Protein AF-A0A161XZ78-F1 (afdb_monomer_lite)

Organism: Colletotrichum incanum (NCBI:txid1573173)

Structure (mmCIF, N/CA/C/O backbone):
data_AF-A0A161XZ78-F1
#
_entry.id   AF-A0A161XZ78-F1
#
loop_
_atom_site.group_PDB
_atom_site.id
_atom_site.type_symbol
_atom_site.label_atom_id
_atom_site.label_alt_id
_atom_site.label_comp_id
_atom_site.label_asym_id
_atom_site.label_entity_id
_atom_site.label_seq_id
_atom_site.pdbx_PDB_ins_code
_atom_site.Cartn_x
_atom_site.Cartn_y
_atom_site.Cartn_z
_atom_site.occupancy
_atom_site.B_iso_or_equiv
_atom_site.auth_seq_id
_atom_site.auth_comp_id
_atom_site.auth_asym_id
_atom_site.auth_atom_id
_atom_site.pdbx_PDB_model_num
ATOM 1 N N . LEU A 1 1 ? -41.894 -15.869 14.620 1.00 33.53 1 LEU A N 1
ATOM 2 C CA . LEU A 1 1 ? -42.184 -14.906 15.706 1.00 33.53 1 LEU A CA 1
ATOM 3 C C . LEU A 1 1 ? -41.456 -13.609 15.387 1.00 33.53 1 LEU A C 1
ATOM 5 O O . LEU A 1 1 ? -40.252 -13.679 15.195 1.00 33.53 1 LEU A O 1
ATOM 9 N N . SER A 1 2 ? -42.214 -12.514 15.239 1.00 25.38 2 SER A N 1
ATOM 10 C CA . SER A 1 2 ? -41.795 -11.093 15.217 1.00 25.38 2 SER A CA 1
ATOM 11 C C . SER A 1 2 ? -40.375 -10.753 14.726 1.00 25.38 2 SER A C 1
ATOM 13 O O . SER A 1 2 ? -39.398 -10.940 15.454 1.00 25.38 2 SER A O 1
ATOM 15 N N . LEU A 1 3 ? -40.278 -10.137 13.542 1.00 32.25 3 LEU A N 1
ATOM 16 C CA . LEU A 1 3 ? -39.071 -9.409 13.140 1.00 32.25 3 LEU A CA 1
ATOM 17 C C . LEU A 1 3 ? -38.820 -8.221 14.080 1.00 32.25 3 LEU A C 1
ATOM 19 O O . LEU A 1 3 ? -39.757 -7.521 14.456 1.00 32.25 3 LEU A O 1
ATOM 23 N N . VAL A 1 4 ? -37.547 -7.935 14.345 1.00 32.53 4 VAL A N 1
ATOM 24 C CA . VAL A 1 4 ? -37.090 -6.556 14.554 1.00 32.53 4 VAL A CA 1
ATOM 25 C C . VAL A 1 4 ? -36.468 -6.135 13.228 1.00 32.53 4 VAL A C 1
ATOM 27 O O . VAL A 1 4 ? -35.450 -6.699 12.827 1.00 32.53 4 VAL A O 1
ATOM 30 N N . MET A 1 5 ? -37.113 -5.208 12.519 1.00 28.75 5 MET A N 1
ATOM 31 C CA . MET A 1 5 ? -36.530 -4.614 11.314 1.00 28.75 5 MET A CA 1
ATOM 32 C C . MET A 1 5 ? -35.297 -3.784 11.708 1.00 28.75 5 MET A C 1
ATOM 34 O O . MET A 1 5 ? -35.367 -3.066 12.709 1.00 28.75 5 MET A O 1
ATOM 38 N N . PRO A 1 6 ? -34.182 -3.839 10.957 1.00 31.23 6 PRO A N 1
ATOM 39 C CA . PRO A 1 6 ? -33.153 -2.811 11.066 1.00 31.23 6 PRO A CA 1
ATOM 40 C C . PRO A 1 6 ? -33.731 -1.464 10.601 1.00 31.23 6 PRO A C 1
ATOM 42 O O . PRO A 1 6 ? -34.560 -1.429 9.691 1.00 31.23 6 PRO A O 1
ATOM 45 N N . SER A 1 7 ? -33.304 -0.362 11.218 1.00 27.47 7 SER A N 1
ATOM 46 C CA . SER A 1 7 ? -33.696 0.987 10.799 1.00 27.47 7 SER A CA 1
ATOM 47 C C . SER A 1 7 ? -33.190 1.275 9.384 1.00 27.47 7 SER A C 1
ATOM 49 O O . SER A 1 7 ? -32.007 1.104 9.086 1.00 27.47 7 SER A O 1
ATOM 51 N N . SER A 1 8 ? -34.099 1.683 8.502 1.00 34.44 8 SER A N 1
ATOM 52 C CA . SER A 1 8 ? -33.808 1.963 7.100 1.00 34.44 8 SER A CA 1
ATOM 53 C C . SER A 1 8 ? -33.351 3.411 6.911 1.00 34.44 8 SER A C 1
ATOM 55 O O . SER A 1 8 ? -34.140 4.255 6.494 1.00 34.44 8 SER A O 1
ATOM 57 N N . ASP A 1 9 ? -32.064 3.674 7.143 1.00 38.53 9 ASP A N 1
ATOM 58 C CA . ASP A 1 9 ? -31.424 4.958 6.788 1.00 38.53 9 ASP A CA 1
ATOM 59 C C . ASP A 1 9 ? -31.179 5.092 5.264 1.00 38.53 9 ASP A C 1
ATOM 61 O O . ASP A 1 9 ? -30.542 6.025 4.784 1.00 38.53 9 ASP A O 1
ATOM 65 N N . THR A 1 10 ? -31.726 4.168 4.469 1.00 45.00 10 THR A N 1
ATOM 66 C CA . THR A 1 10 ? -31.996 4.380 3.048 1.00 45.00 10 THR A CA 1
ATOM 67 C C . THR A 1 10 ? -33.280 5.196 2.907 1.00 45.00 10 THR A C 1
ATOM 69 O O . THR A 1 10 ? -34.374 4.628 2.988 1.00 45.00 10 THR A O 1
ATOM 72 N N . HIS A 1 11 ? -33.170 6.499 2.637 1.00 55.59 11 HIS A N 1
ATOM 73 C CA . HIS A 1 11 ? -34.294 7.245 2.067 1.00 55.59 11 HIS A CA 1
ATOM 74 C C . HIS A 1 11 ? -34.730 6.527 0.776 1.00 55.59 11 HIS A C 1
ATOM 76 O O . HIS A 1 11 ? -33.913 6.403 -0.142 1.00 55.59 11 HIS A O 1
ATOM 82 N N . PRO A 1 12 ? -35.961 5.985 0.689 1.00 66.81 12 PRO A N 1
ATOM 83 C CA . PRO A 1 12 ? -36.395 5.307 -0.521 1.00 66.81 12 PRO A CA 1
ATOM 84 C C . PRO A 1 12 ? -36.489 6.348 -1.635 1.00 66.81 12 PRO A C 1
ATOM 86 O O . PRO A 1 12 ? -37.186 7.351 -1.477 1.00 66.81 12 PRO A O 1
ATOM 89 N N . ARG A 1 13 ? -35.782 6.118 -2.751 1.00 84.44 13 ARG A N 1
ATOM 90 C CA . ARG A 1 13 ? -35.877 6.970 -3.943 1.00 84.44 13 ARG A CA 1
ATOM 91 C C . ARG A 1 13 ? -37.369 7.075 -4.316 1.00 84.44 13 ARG A C 1
ATOM 93 O O . ARG A 1 13 ? -37.981 6.035 -4.566 1.00 84.44 13 ARG A O 1
ATOM 100 N N . PRO A 1 14 ? -37.979 8.274 -4.280 1.00 92.25 14 PRO A N 1
ATOM 101 C CA . PRO A 1 14 ? -39.411 8.415 -4.517 1.00 92.25 14 PRO A CA 1
ATOM 102 C C . PRO A 1 14 ? -39.722 8.132 -5.997 1.00 92.25 14 PRO A C 1
ATOM 104 O O . PRO A 1 14 ? -38.815 8.236 -6.822 1.00 92.25 14 PRO A O 1
ATOM 107 N N . PRO A 1 15 ? -40.958 7.753 -6.370 1.00 92.69 15 PRO A N 1
ATOM 108 C CA . PRO A 1 15 ? -41.281 7.400 -7.755 1.00 92.69 15 PRO A CA 1
ATOM 109 C C . PRO A 1 15 ? -41.055 8.586 -8.699 1.00 92.69 15 PRO A C 1
ATOM 111 O O . PRO A 1 15 ? -41.306 9.729 -8.319 1.00 92.69 15 PRO A O 1
ATOM 114 N N . PHE A 1 16 ? -40.657 8.330 -9.950 1.00 93.00 16 PHE A N 1
ATOM 115 C CA . PHE A 1 16 ? -40.381 9.379 -10.952 1.00 93.00 16 PHE A CA 1
ATOM 116 C C . PHE A 1 16 ? -41.493 10.444 -11.069 1.00 93.00 16 PHE A C 1
ATOM 118 O O . PHE A 1 16 ? -41.228 11.615 -11.329 1.00 93.00 16 PHE A O 1
ATOM 125 N N . SER A 1 17 ? -42.752 10.053 -10.846 1.00 90.38 17 SER A N 1
ATOM 126 C CA . SER A 1 17 ? -43.924 10.936 -10.882 1.00 90.38 17 SER A CA 1
ATOM 127 C C . SER A 1 17 ? -44.011 11.971 -9.750 1.00 90.38 17 SER A C 1
ATOM 129 O O . SER A 1 17 ? -44.945 12.767 -9.764 1.00 90.38 17 SER A O 1
ATOM 131 N N . SER A 1 18 ? -43.109 11.956 -8.762 1.00 92.00 18 SER A N 1
ATOM 132 C CA . SER A 1 18 ? -43.048 12.966 -7.692 1.00 92.00 18 SER A CA 1
ATOM 133 C C . SER A 1 18 ? -41.931 13.999 -7.878 1.00 92.00 18 SER A C 1
ATOM 135 O O . SER A 1 18 ? -41.656 14.746 -6.944 1.00 92.00 18 SER A O 1
ATOM 137 N N . LEU A 1 19 ? -41.242 14.003 -9.022 1.00 92.06 19 LEU A N 1
ATOM 138 C CA . LEU A 1 19 ? -40.212 14.993 -9.345 1.00 92.06 19 LEU A CA 1
ATOM 139 C C . LEU A 1 19 ? -40.857 16.203 -10.058 1.00 92.06 19 LEU A C 1
ATOM 141 O O . LEU A 1 19 ? -41.762 15.996 -10.871 1.00 92.06 19 LEU A O 1
ATOM 145 N N . PRO A 1 20 ? -40.396 17.451 -9.839 1.00 93.06 20 PRO A N 1
ATOM 146 C CA . PRO A 1 20 ? -39.244 17.856 -9.026 1.00 93.06 20 PRO A CA 1
ATOM 147 C C . PRO A 1 20 ? -39.466 17.780 -7.504 1.00 93.06 20 PRO A C 1
ATOM 149 O O . PRO A 1 20 ? -40.590 17.934 -7.034 1.00 93.06 20 PRO A O 1
ATOM 152 N N . LEU A 1 21 ? -38.382 17.595 -6.739 1.00 94.25 21 LEU A N 1
ATOM 153 C CA . LEU A 1 21 ? -38.409 17.621 -5.267 1.00 94.25 21 LEU A CA 1
ATOM 154 C C . LEU A 1 21 ? -38.242 19.032 -4.684 1.00 94.25 21 LEU A C 1
ATOM 156 O O . LEU A 1 21 ? -38.955 19.373 -3.742 1.00 94.25 21 LEU A O 1
ATOM 160 N N . ASP A 1 22 ? -37.359 19.865 -5.247 1.00 92.56 22 ASP A N 1
ATOM 161 C CA . ASP A 1 22 ? -37.374 21.309 -4.985 1.00 92.56 22 ASP A CA 1
ATOM 162 C C . ASP A 1 22 ? -38.334 21.990 -5.979 1.00 92.56 22 ASP A C 1
ATOM 164 O O . ASP A 1 22 ? -38.017 22.035 -7.174 1.00 92.56 22 ASP A O 1
ATOM 168 N N . PRO A 1 23 ? -39.483 22.540 -5.534 1.00 89.50 23 PRO A N 1
ATOM 169 C CA . PRO A 1 23 ? -40.441 23.218 -6.410 1.00 89.50 23 PRO A CA 1
ATOM 170 C C . PRO A 1 23 ? -39.941 24.573 -6.940 1.00 89.50 23 PRO A C 1
ATOM 172 O O . PRO A 1 23 ? -40.598 25.162 -7.794 1.00 89.50 23 PRO A O 1
ATOM 175 N N . ASN A 1 24 ? -38.807 25.077 -6.441 1.00 87.94 24 ASN A N 1
ATOM 176 C CA . ASN A 1 24 ? -38.128 26.273 -6.951 1.00 87.94 24 ASN A CA 1
ATOM 177 C C . ASN A 1 24 ? -37.020 25.921 -7.963 1.00 87.94 24 ASN A C 1
ATOM 179 O O . ASN A 1 24 ? -36.472 26.810 -8.616 1.00 87.94 24 ASN A O 1
ATOM 183 N N . GLY A 1 25 ? -36.661 24.637 -8.060 1.00 87.50 25 GLY A N 1
ATOM 184 C CA . GLY A 1 25 ? -35.679 24.125 -9.006 1.00 87.50 25 GLY A CA 1
ATOM 185 C C . GLY A 1 25 ? -36.284 23.810 -10.382 1.00 87.50 25 GLY A C 1
ATOM 186 O O . GLY A 1 25 ? -37.502 23.838 -10.564 1.00 87.50 25 GLY A O 1
ATOM 187 N N . PRO A 1 26 ? -35.441 23.475 -11.373 1.00 89.25 26 PRO A N 1
ATOM 188 C CA . PRO A 1 26 ? -35.880 23.114 -12.712 1.00 89.25 26 PRO A CA 1
ATOM 189 C C . PRO A 1 26 ? -36.645 21.777 -12.712 1.00 89.25 26 PRO A C 1
ATOM 191 O O . PRO A 1 26 ? -36.481 20.962 -11.792 1.00 89.25 26 PRO A O 1
ATOM 194 N N . PRO A 1 27 ? -37.456 21.509 -13.749 1.00 86.19 27 PRO A N 1
ATOM 195 C CA . PRO A 1 27 ? -38.298 20.321 -13.813 1.00 86.19 27 PRO A CA 1
ATOM 196 C C . PRO A 1 27 ? -37.501 19.021 -13.681 1.00 86.19 27 PRO A C 1
ATOM 198 O O . PRO A 1 27 ? -36.423 18.860 -14.259 1.00 86.19 27 PRO A O 1
ATOM 201 N N . GLY A 1 28 ? -38.050 18.082 -12.908 1.00 88.44 28 GLY A N 1
ATOM 202 C CA . GLY A 1 28 ? -37.459 16.759 -12.732 1.00 88.44 28 GLY A CA 1
ATOM 203 C C . GLY A 1 28 ? -36.301 16.656 -11.739 1.00 88.44 28 GLY A C 1
ATOM 204 O O . GLY A 1 28 ? -35.781 15.554 -11.563 1.00 88.44 28 GLY A O 1
ATOM 205 N N . ASN A 1 29 ? -35.890 17.752 -11.089 1.00 93.38 29 ASN A N 1
ATOM 206 C CA . ASN A 1 29 ? -34.795 17.711 -10.120 1.00 93.38 29 ASN A CA 1
ATOM 207 C C . ASN A 1 29 ? -35.097 16.782 -8.926 1.00 93.38 29 ASN A C 1
ATOM 209 O O . ASN A 1 29 ? -36.239 16.663 -8.480 1.00 93.38 29 ASN A O 1
ATOM 213 N N . ALA A 1 30 ? -34.054 16.165 -8.376 1.00 95.62 30 ALA A N 1
ATOM 214 C CA . ALA A 1 30 ? -34.105 15.399 -7.131 1.00 95.62 30 ALA A CA 1
ATOM 215 C C . ALA A 1 30 ? -33.316 16.094 -6.006 1.00 95.62 30 ALA A C 1
ATOM 217 O O . ALA A 1 30 ? -32.724 15.438 -5.146 1.00 95.62 30 ALA A O 1
ATOM 218 N N . TRP A 1 31 ? -33.252 17.425 -6.042 1.00 95.25 31 TRP A N 1
ATOM 219 C CA . TRP A 1 31 ? -32.426 18.207 -5.127 1.00 95.25 31 TRP A CA 1
ATOM 220 C C . TRP A 1 31 ? -32.921 18.076 -3.683 1.00 95.25 31 TRP A C 1
ATOM 222 O O . TRP A 1 31 ? -34.106 17.876 -3.419 1.00 95.25 31 TRP A O 1
ATOM 232 N N . GLY A 1 32 ? -31.984 18.102 -2.736 1.00 91.44 32 GLY A N 1
ATOM 233 C CA . GLY A 1 32 ? -32.252 17.842 -1.323 1.00 91.44 32 GLY A CA 1
ATOM 234 C C . GLY A 1 32 ? -32.556 16.382 -0.938 1.00 91.44 32 GLY A C 1
ATOM 235 O O . GLY A 1 32 ? -32.594 16.111 0.261 1.00 91.44 32 GLY A O 1
ATOM 236 N N . LEU A 1 33 ? -32.708 15.429 -1.877 1.00 93.56 33 LEU A N 1
ATOM 237 C CA . LEU A 1 33 ? -33.055 14.019 -1.576 1.00 93.56 33 LEU A CA 1
ATOM 238 C C . LEU A 1 33 ? -32.094 13.344 -0.582 1.00 93.56 33 LEU A C 1
ATOM 240 O O . LEU A 1 33 ? -32.526 12.567 0.266 1.00 93.56 33 LEU A O 1
ATOM 244 N N . TYR A 1 34 ? -30.801 13.659 -0.681 1.00 92.38 34 TYR A N 1
ATOM 245 C CA . TYR A 1 34 ? -29.747 13.172 0.218 1.00 92.38 34 TYR A CA 1
ATOM 246 C C . TYR A 1 34 ? -29.210 14.280 1.147 1.00 92.38 34 TYR A C 1
ATOM 248 O O . TYR A 1 34 ? -28.151 14.138 1.752 1.00 92.38 34 TYR A O 1
ATOM 256 N N . GLY A 1 35 ? -29.947 15.390 1.267 1.00 90.44 35 GLY A N 1
ATOM 257 C CA . GLY A 1 35 ? -29.559 16.595 1.998 1.00 90.44 35 GLY A CA 1
ATOM 258 C C . GLY A 1 35 ? -29.119 17.757 1.097 1.00 90.44 35 GLY A C 1
ATOM 259 O O . GLY A 1 35 ? -28.712 17.584 -0.052 1.00 90.44 35 GLY A O 1
ATOM 260 N N . LYS A 1 36 ? -29.198 18.976 1.645 1.00 87.00 36 LYS A N 1
ATOM 261 C CA . LYS A 1 36 ? -28.842 20.232 0.953 1.00 87.00 36 LYS A CA 1
ATOM 262 C C . LYS A 1 36 ? -27.342 20.388 0.651 1.00 87.00 36 LYS A C 1
ATOM 264 O O . LYS A 1 36 ? -26.984 21.149 -0.234 1.00 87.00 36 LYS A O 1
ATOM 269 N N . ASP A 1 37 ? -26.488 19.669 1.381 1.00 88.19 37 ASP A N 1
ATOM 270 C CA . ASP A 1 37 ? -25.020 19.737 1.278 1.00 88.19 37 ASP A CA 1
ATOM 271 C C . ASP A 1 37 ? -24.430 18.490 0.579 1.00 88.19 37 ASP A C 1
ATOM 273 O O . ASP A 1 37 ? -23.232 18.217 0.667 1.00 88.19 37 ASP A O 1
ATOM 277 N N . ASP A 1 38 ? -25.276 17.683 -0.075 1.00 93.50 38 ASP A N 1
ATOM 278 C CA . ASP A 1 38 ? -24.856 16.459 -0.762 1.00 93.50 38 ASP A CA 1
ATOM 279 C C . ASP A 1 38 ? -23.965 16.750 -1.984 1.00 93.50 38 ASP A C 1
ATOM 281 O O . ASP A 1 38 ? -24.268 17.609 -2.814 1.00 93.50 38 ASP A O 1
ATOM 285 N N . ARG A 1 39 ? -22.881 15.972 -2.107 1.00 92.88 39 ARG A N 1
ATOM 286 C CA . ARG A 1 39 ? -21.913 16.007 -3.218 1.00 92.88 39 ARG A CA 1
ATOM 287 C C . ARG A 1 39 ? -21.844 14.680 -4.000 1.00 92.88 39 ARG A C 1
ATOM 289 O O . ARG A 1 39 ? -20.996 14.547 -4.878 1.00 92.88 39 ARG A O 1
ATOM 296 N N . LEU A 1 40 ? -22.691 13.692 -3.680 1.00 94.31 40 LEU A N 1
ATOM 297 C CA . LEU A 1 40 ? -22.602 12.310 -4.185 1.00 94.31 40 LEU A CA 1
ATOM 298 C C . LEU A 1 40 ? -23.801 11.880 -5.047 1.00 94.31 40 LEU A C 1
ATOM 300 O O . LEU A 1 40 ? -23.656 10.984 -5.878 1.00 94.31 40 LEU A O 1
ATOM 304 N N . GLY A 1 41 ? -24.978 12.483 -4.862 1.00 95.25 41 GLY A N 1
ATOM 305 C CA . GLY A 1 41 ? -26.174 12.185 -5.647 1.00 95.25 41 GLY A CA 1
ATOM 306 C C . GLY A 1 41 ? -26.575 10.712 -5.593 1.00 95.25 41 GLY A C 1
ATOM 307 O O . GLY A 1 41 ? -26.647 10.104 -4.524 1.00 95.25 41 GLY A O 1
ATOM 308 N N . ALA A 1 42 ? -26.819 10.107 -6.753 1.00 95.88 42 ALA A N 1
ATOM 309 C CA . ALA A 1 42 ? -27.180 8.699 -6.887 1.00 95.88 42 ALA A CA 1
ATOM 310 C C . ALA A 1 42 ? -26.106 7.722 -6.364 1.00 95.88 42 ALA A C 1
ATOM 312 O O . ALA A 1 42 ? -26.449 6.583 -6.038 1.00 95.88 42 ALA A O 1
ATOM 313 N N . LEU A 1 43 ? -24.847 8.151 -6.189 1.00 96.00 43 LEU A N 1
ATOM 314 C CA . LEU A 1 43 ? -23.810 7.329 -5.552 1.00 96.00 43 LEU A CA 1
ATOM 315 C C . LEU A 1 43 ? -24.099 7.052 -4.065 1.00 96.00 43 LEU A C 1
ATOM 317 O O . LEU A 1 43 ? -23.587 6.070 -3.534 1.00 96.00 43 LEU A O 1
ATOM 321 N N . ASN A 1 44 ? -24.990 7.812 -3.410 1.00 95.56 44 ASN A N 1
ATOM 322 C CA . ASN A 1 44 ? -25.494 7.483 -2.067 1.00 95.56 44 ASN A CA 1
ATOM 323 C C . ASN A 1 44 ? -26.193 6.103 -2.000 1.00 95.56 44 ASN A C 1
ATOM 325 O O . ASN A 1 44 ? -26.319 5.528 -0.919 1.00 95.56 44 ASN A O 1
ATOM 329 N N . LEU A 1 45 ? -26.605 5.524 -3.139 1.00 94.50 45 LEU A N 1
ATOM 330 C CA . LEU A 1 45 ? -27.122 4.150 -3.207 1.00 94.50 45 LEU A CA 1
ATOM 331 C C . LEU A 1 45 ? -26.032 3.079 -3.009 1.00 94.50 45 LEU A C 1
ATOM 333 O O . LEU A 1 45 ? -26.344 1.964 -2.586 1.00 94.50 45 LEU A O 1
ATOM 337 N N . LEU A 1 46 ? -24.755 3.404 -3.248 1.00 95.38 46 LEU A N 1
ATOM 338 C CA . LEU A 1 46 ? -23.600 2.510 -3.072 1.00 95.38 46 LEU A CA 1
ATOM 339 C C . LEU A 1 46 ? -23.181 2.408 -1.593 1.00 95.38 46 LEU A C 1
ATOM 341 O O . LEU A 1 46 ? -22.018 2.557 -1.224 1.00 95.38 46 LEU A O 1
ATOM 345 N N . THR A 1 47 ? -24.152 2.145 -0.716 1.00 94.25 47 THR A N 1
ATOM 346 C CA . THR A 1 47 ? -23.905 1.962 0.720 1.00 94.25 47 THR A CA 1
ATOM 347 C C . THR A 1 47 ? -22.941 0.790 0.972 1.00 94.25 47 THR A C 1
ATOM 349 O O . THR A 1 47 ? -22.949 -0.182 0.208 1.00 94.25 47 THR A O 1
ATOM 352 N N . PRO A 1 48 ? -22.173 0.774 2.081 1.00 94.25 48 PRO A N 1
ATOM 353 C CA . PRO A 1 48 ? -21.256 -0.329 2.387 1.00 94.25 48 PRO A CA 1
ATOM 354 C C . PRO A 1 48 ? -21.910 -1.722 2.385 1.00 94.25 48 PRO A C 1
ATOM 356 O O . PRO A 1 48 ? -21.249 -2.711 2.072 1.00 94.25 48 PRO A O 1
ATOM 359 N N . ALA A 1 49 ? -23.211 -1.812 2.686 1.00 94.00 49 ALA A N 1
ATOM 360 C CA . ALA A 1 49 ? -23.979 -3.053 2.597 1.00 94.00 49 ALA A CA 1
ATOM 361 C C . ALA A 1 49 ? -24.236 -3.493 1.141 1.00 94.00 49 ALA A C 1
ATOM 363 O O . ALA A 1 49 ? -24.087 -4.675 0.832 1.00 94.00 49 ALA A O 1
ATOM 364 N N . VAL A 1 50 ? -24.571 -2.556 0.245 1.00 94.88 50 VAL A N 1
ATOM 365 C CA . VAL A 1 50 ? -24.751 -2.808 -1.197 1.00 94.88 50 VAL A CA 1
ATOM 366 C C . VAL A 1 50 ? -23.422 -3.201 -1.845 1.00 94.88 50 VAL A C 1
ATOM 368 O O . VAL A 1 50 ? -23.361 -4.212 -2.546 1.00 94.88 50 VAL A O 1
ATOM 371 N N . VAL A 1 51 ? -22.334 -2.484 -1.544 1.00 96.31 51 VAL A N 1
ATOM 372 C CA . VAL A 1 51 ? -20.994 -2.791 -2.076 1.00 96.31 51 VAL A CA 1
ATOM 373 C C . VAL A 1 51 ? -20.495 -4.154 -1.585 1.00 96.31 51 VAL A C 1
ATOM 375 O O . VAL A 1 51 ? -20.013 -4.961 -2.383 1.00 96.31 51 VAL A O 1
ATOM 378 N N . ALA A 1 52 ? -20.670 -4.469 -0.296 1.00 93.94 52 ALA A N 1
ATOM 379 C CA . ALA A 1 52 ? -20.326 -5.784 0.246 1.00 93.94 52 ALA A CA 1
ATOM 380 C C . ALA A 1 52 ? -21.180 -6.912 -0.361 1.00 93.94 52 ALA A C 1
ATOM 382 O O . ALA A 1 52 ? -20.658 -7.998 -0.624 1.00 93.94 52 ALA A O 1
ATOM 383 N N . ALA A 1 53 ? -22.470 -6.665 -0.621 1.00 93.62 53 ALA A N 1
ATOM 384 C CA . ALA A 1 53 ? -23.340 -7.621 -1.297 1.00 93.62 53 ALA A CA 1
ATOM 385 C C . ALA A 1 53 ? -22.884 -7.877 -2.743 1.00 93.62 53 ALA A C 1
ATOM 387 O O . ALA A 1 53 ? -22.759 -9.039 -3.121 1.00 93.62 53 ALA A O 1
ATOM 388 N N . ALA A 1 54 ? -22.560 -6.828 -3.510 1.00 96.56 54 ALA A N 1
ATOM 389 C CA . ALA A 1 54 ? -22.031 -6.938 -4.871 1.00 96.56 54 ALA A CA 1
ATOM 390 C C . ALA A 1 54 ? -20.695 -7.702 -4.917 1.00 96.56 54 ALA A C 1
ATOM 392 O O . ALA A 1 54 ? -20.535 -8.638 -5.702 1.00 96.56 54 ALA A O 1
ATOM 393 N N . ALA A 1 55 ? -19.753 -7.375 -4.026 1.00 96.06 55 ALA A N 1
ATOM 394 C CA . ALA A 1 55 ? -18.486 -8.098 -3.915 1.00 96.06 55 ALA A CA 1
ATOM 395 C C . ALA A 1 55 ? -18.712 -9.590 -3.598 1.00 96.06 55 ALA A C 1
ATOM 397 O O . ALA A 1 55 ? -18.119 -10.467 -4.227 1.00 96.06 55 ALA A O 1
ATOM 398 N N . ALA A 1 56 ? -19.619 -9.898 -2.664 1.00 95.00 56 ALA A N 1
ATOM 399 C CA . ALA A 1 56 ? -19.947 -11.267 -2.278 1.00 95.00 56 ALA A CA 1
ATOM 400 C C . ALA A 1 56 ? -20.803 -12.031 -3.311 1.00 95.00 56 ALA A C 1
ATOM 402 O O . ALA A 1 56 ? -20.803 -13.270 -3.289 1.00 95.00 56 ALA A O 1
ATOM 403 N N . SER A 1 57 ? -21.535 -11.345 -4.200 1.00 94.06 57 SER A N 1
ATOM 404 C CA . SER A 1 57 ? -22.391 -11.965 -5.221 1.00 94.06 57 SER A CA 1
ATOM 405 C C . SER A 1 57 ? -21.692 -12.167 -6.568 1.00 94.06 57 SER A C 1
ATOM 407 O O . SER A 1 57 ? -21.896 -13.216 -7.182 1.00 94.06 57 SER A O 1
ATOM 409 N N . GLU A 1 58 ? -20.838 -11.232 -6.993 1.00 96.94 58 GLU A N 1
ATOM 410 C CA . GLU A 1 58 ? -20.296 -11.196 -8.360 1.00 96.94 58 GLU A CA 1
ATOM 411 C C . GLU A 1 58 ? -18.810 -11.597 -8.478 1.00 96.94 58 GLU A C 1
ATOM 413 O O . GLU A 1 58 ? -18.397 -12.088 -9.533 1.00 96.94 58 GLU A O 1
ATOM 418 N N . ILE A 1 59 ? -17.993 -11.468 -7.419 1.00 96.44 59 ILE A N 1
ATOM 419 C CA . ILE A 1 59 ? -16.593 -11.937 -7.447 1.00 96.44 59 ILE A CA 1
ATOM 420 C C . ILE A 1 59 ? -16.588 -13.473 -7.359 1.00 96.44 59 ILE A C 1
ATOM 422 O O . ILE A 1 59 ? -16.841 -14.062 -6.301 1.00 96.44 59 ILE A O 1
ATOM 426 N N . ARG A 1 60 ? -16.353 -14.134 -8.503 1.00 92.69 60 ARG A N 1
ATOM 427 C CA . ARG A 1 60 ? -16.499 -15.597 -8.652 1.00 92.69 60 ARG A CA 1
ATOM 428 C C . ARG A 1 60 ? -15.294 -16.328 -9.235 1.00 92.69 60 ARG A C 1
ATOM 430 O O . ARG A 1 60 ? -14.946 -17.381 -8.713 1.00 92.69 60 ARG A O 1
ATOM 437 N N . THR A 1 61 ? -14.686 -15.811 -10.299 1.00 90.88 61 THR A N 1
ATOM 438 C CA . THR A 1 61 ? -13.638 -16.525 -11.056 1.00 90.88 61 THR A CA 1
ATOM 439 C C . THR A 1 61 ? -12.225 -16.011 -10.782 1.00 90.88 61 THR A C 1
ATOM 441 O O . THR A 1 61 ? -11.273 -16.778 -10.875 1.00 90.88 61 THR A O 1
ATOM 444 N N . GLY A 1 62 ? -12.081 -14.735 -10.409 1.00 90.12 62 GLY A N 1
ATOM 445 C CA . GLY A 1 62 ? -10.780 -14.066 -10.281 1.00 90.12 62 GLY A CA 1
ATOM 446 C C . GLY A 1 62 ? -10.245 -13.481 -11.594 1.00 90.12 62 GLY A C 1
ATOM 447 O O . GLY A 1 62 ? -9.166 -12.887 -11.587 1.00 90.12 62 GLY A O 1
ATOM 448 N N . ASP A 1 63 ? -10.999 -13.608 -12.694 1.00 92.50 63 ASP A N 1
ATOM 449 C CA . ASP A 1 63 ? -10.738 -12.881 -13.939 1.00 92.50 63 ASP A CA 1
ATOM 450 C C . ASP A 1 63 ? -10.775 -11.364 -13.705 1.00 92.50 63 ASP A C 1
ATOM 452 O O . ASP A 1 63 ? -11.477 -10.866 -12.821 1.00 92.50 63 ASP A O 1
ATOM 456 N N . ARG A 1 64 ? -10.035 -10.624 -14.532 1.00 95.25 64 ARG A N 1
ATOM 457 C CA . ARG A 1 64 ? -10.014 -9.158 -14.546 1.00 95.25 64 ARG A CA 1
ATOM 458 C C . ARG A 1 64 ? -10.052 -8.683 -15.990 1.00 95.25 64 ARG A C 1
ATOM 460 O O . ARG A 1 64 ? -9.338 -9.230 -16.826 1.00 95.25 64 ARG A O 1
ATOM 467 N N . VAL A 1 65 ? -10.851 -7.658 -16.247 1.00 95.12 65 VAL A N 1
ATOM 468 C CA . VAL A 1 65 ? -10.976 -6.986 -17.542 1.00 95.12 65 VAL A CA 1
ATOM 469 C C . VAL A 1 65 ? -10.792 -5.493 -17.282 1.00 95.12 65 VAL A C 1
ATOM 471 O O . VAL A 1 65 ? -11.379 -4.976 -16.333 1.00 95.12 65 VAL A O 1
ATOM 474 N N . SER A 1 66 ? -9.953 -4.826 -18.076 1.00 95.12 66 SER A N 1
ATOM 475 C CA . SER A 1 66 ? -9.904 -3.360 -18.096 1.00 95.12 66 SER A CA 1
ATOM 476 C C . SER A 1 66 ? -11.042 -2.850 -18.967 1.00 95.12 66 SER A C 1
ATOM 478 O O . SER A 1 66 ? -11.251 -3.416 -20.038 1.00 95.12 66 SER A O 1
ATOM 480 N N . LEU A 1 67 ? -11.741 -1.806 -18.522 1.00 96.12 67 LEU A N 1
ATOM 481 C CA . LEU A 1 67 ? -12.686 -1.059 -19.362 1.00 96.12 67 LEU A CA 1
ATOM 482 C C . LEU A 1 67 ? -12.099 0.289 -19.813 1.00 96.12 67 LEU A C 1
ATOM 484 O O . LEU A 1 67 ? -12.762 1.037 -20.525 1.00 96.12 67 LEU A O 1
ATOM 488 N N . ASP A 1 68 ? -10.862 0.596 -19.417 1.00 94.38 68 ASP A N 1
ATOM 489 C CA . ASP A 1 68 ? -10.139 1.775 -19.885 1.00 94.38 68 ASP A CA 1
ATOM 490 C C . ASP A 1 68 ? -9.750 1.557 -21.356 1.00 94.38 68 ASP A C 1
ATOM 492 O O . ASP A 1 68 ? -8.927 0.686 -21.668 1.00 94.38 68 ASP A O 1
ATOM 496 N N . TRP A 1 69 ? -10.321 2.351 -22.261 1.00 95.12 69 TRP A N 1
ATOM 497 C CA . TRP A 1 69 ? -9.798 2.508 -23.616 1.00 95.12 69 TRP A CA 1
ATOM 498 C C . TRP A 1 69 ? -8.477 3.292 -23.547 1.00 95.12 69 TRP A C 1
ATOM 500 O O . TRP A 1 69 ? -8.155 3.947 -22.552 1.00 95.12 69 TRP A O 1
ATOM 510 N N . SER A 1 70 ? -7.641 3.183 -24.578 1.00 92.31 70 SER A N 1
ATOM 511 C CA . SER A 1 70 ? -6.310 3.797 -24.519 1.00 92.31 70 SER A CA 1
ATOM 512 C C . SER A 1 70 ? -6.406 5.314 -24.671 1.00 92.31 70 SER A C 1
ATOM 514 O O . SER A 1 70 ? -7.103 5.782 -25.562 1.00 92.31 70 SER A O 1
ATOM 516 N N . LEU A 1 71 ? -5.658 6.081 -23.867 1.00 91.31 71 LEU A N 1
ATOM 517 C CA . LEU A 1 71 ? -5.727 7.553 -23.850 1.00 91.31 71 LEU A CA 1
ATOM 518 C C . LEU A 1 71 ? -5.478 8.215 -25.219 1.00 91.31 71 LEU A C 1
ATOM 520 O O . LEU A 1 71 ? -5.950 9.323 -25.452 1.00 91.31 71 LEU A O 1
ATOM 524 N N . ASN A 1 72 ? -4.775 7.538 -26.135 1.00 89.12 72 ASN A N 1
ATOM 525 C CA . ASN A 1 72 ? -4.572 7.988 -27.515 1.00 89.12 72 ASN A CA 1
ATOM 526 C C . ASN A 1 72 ? -5.748 7.680 -28.468 1.00 89.12 72 ASN A C 1
ATOM 528 O O . ASN A 1 72 ? -5.613 7.902 -29.670 1.00 89.12 72 ASN A O 1
ATOM 532 N N . ASN A 1 73 ? -6.863 7.150 -27.959 1.00 91.06 73 ASN A N 1
ATOM 533 C CA . ASN A 1 73 ? -8.080 6.835 -28.694 1.00 91.06 73 ASN A CA 1
ATOM 534 C C . ASN A 1 73 ? -9.304 7.512 -28.039 1.00 91.06 73 ASN A C 1
ATOM 536 O O . ASN A 1 73 ? -9.508 7.338 -26.836 1.00 91.06 73 ASN A O 1
ATOM 540 N N . PRO A 1 74 ? -10.150 8.216 -28.816 1.00 90.25 74 PRO A N 1
ATOM 541 C CA . PRO A 1 74 ? -10.004 8.511 -30.245 1.00 90.25 74 PRO A CA 1
ATOM 542 C C . PRO A 1 74 ? -8.757 9.353 -30.579 1.00 90.25 74 PRO A C 1
ATOM 544 O O . PRO A 1 74 ? -8.467 10.358 -29.936 1.00 90.25 74 PRO A O 1
ATOM 547 N N . SER A 1 75 ? -8.049 8.971 -31.648 1.00 85.75 75 SER A N 1
ATOM 548 C CA . SER A 1 75 ? -6.801 9.615 -32.101 1.00 85.75 75 SER A CA 1
ATOM 549 C C . SER A 1 75 ? -6.984 11.072 -32.535 1.00 85.75 75 SER A C 1
ATOM 551 O O . SER A 1 75 ? -6.025 11.842 -32.577 1.00 85.75 75 SER A O 1
ATOM 553 N N . GLN A 1 76 ? -8.228 11.463 -32.815 1.00 85.75 76 GLN A N 1
ATOM 554 C CA . GLN A 1 76 ? -8.720 12.836 -32.793 1.00 85.75 76 GLN A CA 1
ATOM 555 C C . GLN A 1 76 ? -10.048 12.844 -32.014 1.00 85.75 76 GLN A C 1
ATOM 557 O O . GLN A 1 76 ? -11.030 12.279 -32.507 1.00 85.75 76 GLN A O 1
ATOM 562 N N . PRO A 1 77 ? -10.103 13.440 -30.812 1.00 85.19 77 PRO A N 1
ATOM 563 C CA . PRO A 1 77 ? -11.342 13.602 -30.063 1.00 85.19 77 PRO A CA 1
ATOM 564 C C . PRO A 1 77 ? -12.395 14.442 -30.794 1.00 85.19 77 PRO A C 1
ATOM 566 O O . PRO A 1 77 ? -12.087 15.325 -31.593 1.00 85.19 77 PRO A O 1
ATOM 569 N N . SER A 1 78 ? -13.664 14.158 -30.502 1.00 80.44 78 SER A N 1
ATOM 570 C CA . SER A 1 78 ? -14.800 14.924 -31.029 1.00 80.44 78 SER A CA 1
ATOM 571 C C . SER A 1 78 ? -14.994 16.247 -30.272 1.00 80.44 78 SER A C 1
ATOM 573 O O . SER A 1 78 ? -14.307 16.529 -29.289 1.00 80.44 78 SER A O 1
ATOM 575 N N . PHE A 1 79 ? -15.942 17.070 -30.731 1.00 79.00 79 PHE A N 1
ATOM 576 C CA . PHE A 1 79 ? -16.327 18.344 -30.096 1.00 79.00 79 PHE A CA 1
ATOM 577 C C . PHE A 1 79 ? -15.193 19.387 -29.984 1.00 79.00 79 PHE A C 1
ATOM 579 O O . PHE A 1 79 ? -15.253 20.281 -29.145 1.00 79.00 79 PHE A O 1
ATOM 586 N N . GLY A 1 80 ? -14.146 19.280 -30.812 1.00 79.25 80 GLY A N 1
ATOM 587 C CA . GLY A 1 80 ? -12.995 20.192 -30.777 1.00 79.25 80 GLY A CA 1
ATOM 588 C C . GLY A 1 80 ? -12.097 20.041 -29.541 1.00 79.25 80 GLY A C 1
ATOM 589 O O . GLY A 1 80 ? -11.258 20.905 -29.293 1.00 79.25 80 GLY A O 1
ATOM 590 N N . ARG A 1 81 ? -12.257 18.962 -28.759 1.00 86.38 81 ARG A N 1
ATOM 591 C CA . ARG A 1 81 ? -11.369 18.636 -27.633 1.00 86.38 81 ARG A CA 1
ATOM 592 C C . ARG A 1 81 ? -9.946 18.378 -28.158 1.00 86.38 81 ARG A C 1
ATOM 594 O O . ARG A 1 81 ? -9.768 17.716 -29.179 1.00 86.38 81 ARG A O 1
ATOM 601 N N . ALA A 1 82 ? -8.931 18.869 -27.446 1.00 87.62 82 ALA A N 1
ATOM 602 C CA . ALA A 1 82 ? -7.533 18.617 -27.800 1.00 87.62 82 ALA A CA 1
ATOM 603 C C . ALA A 1 82 ? -7.205 17.105 -27.755 1.00 87.62 82 ALA A C 1
ATOM 605 O O . ALA A 1 82 ? -7.676 16.420 -26.839 1.00 87.62 82 ALA A O 1
ATOM 606 N N . PRO A 1 83 ? -6.410 16.578 -28.709 1.00 88.75 83 PRO A N 1
ATOM 607 C CA . PRO A 1 83 ? -5.955 15.192 -28.682 1.00 88.75 83 PRO A CA 1
ATOM 608 C C . PRO A 1 83 ? -5.012 14.928 -27.504 1.00 88.75 83 PRO A C 1
ATOM 610 O O . PRO A 1 83 ? -4.432 15.845 -26.926 1.00 88.75 83 PRO A O 1
ATOM 613 N N . PHE A 1 84 ? -4.846 13.652 -27.163 1.00 92.50 84 PHE A N 1
ATOM 614 C CA . PHE A 1 84 ? -3.840 13.212 -26.202 1.00 92.50 84 PHE A CA 1
ATOM 615 C C . PHE A 1 84 ? -2.430 13.371 -26.781 1.00 92.50 84 PHE A C 1
ATOM 617 O O . PHE A 1 84 ? -2.095 12.770 -27.805 1.00 92.50 84 PHE A O 1
ATOM 624 N N . GLU A 1 85 ? -1.587 14.131 -26.089 1.00 91.81 85 GLU A N 1
ATOM 625 C CA . GLU A 1 85 ? -0.164 14.261 -26.380 1.00 91.81 85 GLU A CA 1
ATOM 626 C C . GLU A 1 85 ? 0.653 13.561 -25.288 1.00 91.81 85 GLU A C 1
ATOM 628 O O . GLU A 1 85 ? 0.637 13.962 -24.123 1.00 91.81 85 GLU A O 1
ATOM 633 N N . SER A 1 86 ? 1.415 12.534 -25.675 1.00 91.25 86 SER A N 1
ATOM 634 C CA . SER A 1 86 ? 2.498 11.992 -24.849 1.00 91.25 86 SER A CA 1
ATOM 635 C C . SER A 1 86 ? 3.844 12.435 -25.407 1.00 91.25 86 SER A C 1
ATOM 637 O O . SER A 1 86 ? 4.145 12.235 -26.588 1.00 91.25 86 SER A O 1
ATOM 639 N N . LYS A 1 87 ? 4.668 13.024 -24.542 1.00 91.00 87 LYS A N 1
ATOM 640 C CA . LYS A 1 87 ? 6.016 13.483 -24.851 1.00 91.00 87 LYS A CA 1
ATOM 641 C C . LYS A 1 87 ? 7.014 12.783 -23.937 1.00 91.00 87 LYS A C 1
ATOM 643 O O . LYS A 1 87 ? 7.257 13.223 -22.815 1.00 91.00 87 LYS A O 1
ATOM 648 N N . LEU A 1 88 ? 7.646 11.739 -24.469 1.00 89.19 88 LEU A N 1
ATOM 649 C CA . LEU A 1 88 ? 8.770 11.050 -23.839 1.00 89.19 88 LEU A CA 1
ATOM 650 C C . LEU A 1 88 ? 9.993 11.987 -23.777 1.00 89.19 88 LEU A C 1
ATOM 652 O O . LEU A 1 88 ? 10.751 12.129 -24.742 1.00 89.19 88 LEU A O 1
ATOM 656 N N . VAL A 1 89 ? 10.189 12.655 -22.642 1.00 89.25 89 VAL A N 1
ATOM 657 C CA . VAL A 1 89 ? 11.321 13.549 -22.388 1.00 89.25 89 VAL A CA 1
ATOM 658 C C . VAL A 1 89 ? 12.495 12.740 -21.862 1.00 89.25 89 VAL A C 1
ATOM 660 O O . VAL A 1 89 ? 12.599 12.448 -20.672 1.00 89.25 89 VAL A O 1
ATOM 663 N N . ASN A 1 90 ? 13.434 12.430 -22.754 1.00 87.62 90 ASN A N 1
ATOM 664 C CA . ASN A 1 90 ? 14.761 11.990 -22.346 1.00 87.62 90 ASN A CA 1
ATOM 665 C C . ASN A 1 90 ? 15.452 13.105 -21.535 1.00 87.62 90 ASN A C 1
ATOM 667 O O . ASN A 1 90 ? 15.655 14.210 -22.048 1.00 87.62 90 ASN A O 1
ATOM 671 N N . ARG A 1 91 ? 15.788 12.836 -20.268 1.00 82.81 91 ARG A N 1
ATOM 672 C CA . ARG A 1 91 ? 16.351 13.842 -19.355 1.00 82.81 91 ARG A CA 1
ATOM 673 C C . ARG A 1 91 ? 17.811 14.138 -19.705 1.00 82.81 91 ARG A C 1
ATOM 675 O O . ARG A 1 91 ? 18.662 13.249 -19.717 1.00 82.81 91 ARG A O 1
ATOM 682 N N . ALA A 1 92 ? 18.103 15.410 -19.963 1.00 72.25 92 ALA A N 1
ATOM 683 C CA . ALA A 1 92 ? 19.459 15.898 -20.180 1.00 72.25 92 ALA A CA 1
ATOM 684 C C . ALA A 1 92 ? 20.178 16.210 -18.857 1.00 72.25 92 ALA A C 1
ATOM 686 O O . ALA A 1 92 ? 19.560 16.468 -17.824 1.00 72.25 92 ALA A O 1
ATOM 687 N N . HIS A 1 93 ? 21.504 16.209 -18.903 1.00 73.81 93 HIS A N 1
ATOM 688 C CA . HIS A 1 93 ? 22.382 16.669 -17.841 1.00 73.81 93 HIS A CA 1
ATOM 689 C C . HIS A 1 93 ? 22.370 18.197 -17.769 1.00 73.81 93 HIS A C 1
ATOM 691 O O . HIS A 1 93 ? 22.279 18.846 -18.808 1.00 73.81 93 HIS A O 1
ATOM 697 N N . PRO A 1 94 ? 22.620 18.798 -16.594 1.00 68.75 94 PRO A N 1
ATOM 698 C CA . PRO A 1 94 ? 23.068 20.188 -16.497 1.00 68.75 94 PRO A CA 1
ATOM 699 C C . PRO A 1 94 ? 24.358 20.531 -17.282 1.00 68.75 94 PRO A C 1
ATOM 701 O O . PRO A 1 94 ? 24.756 21.687 -17.289 1.00 68.75 94 PRO A O 1
ATOM 704 N N . SER A 1 95 ? 25.017 19.560 -17.937 1.00 75.56 95 SER A N 1
ATOM 705 C CA . SER A 1 95 ? 26.097 19.773 -18.923 1.00 75.56 95 SER A CA 1
ATOM 706 C C . SER A 1 95 ? 25.616 19.728 -20.384 1.00 75.56 95 SER A C 1
ATOM 708 O O . SER A 1 95 ? 26.402 19.980 -21.290 1.00 75.56 95 SER A O 1
ATOM 710 N N . GLY A 1 96 ? 24.340 19.404 -20.626 1.00 70.19 96 GLY A N 1
ATOM 711 C CA . GLY A 1 96 ? 23.725 19.204 -21.945 1.00 70.19 96 GLY A CA 1
ATOM 712 C C . GLY A 1 96 ? 23.554 17.735 -22.361 1.00 70.19 96 GLY A C 1
ATOM 713 O O . GLY A 1 96 ? 22.706 17.433 -23.200 1.00 70.19 96 GLY A O 1
ATOM 714 N N . ASP A 1 97 ? 24.307 16.806 -21.766 1.00 81.50 97 ASP A N 1
ATOM 715 C CA . ASP A 1 97 ? 24.365 15.404 -22.207 1.00 81.50 97 ASP A CA 1
ATOM 716 C C . ASP A 1 97 ? 23.063 14.629 -21.962 1.00 81.50 97 ASP A C 1
ATOM 718 O O . ASP A 1 97 ? 22.523 14.632 -20.859 1.00 81.50 97 ASP A O 1
ATOM 722 N N . LYS A 1 98 ? 22.563 13.899 -22.961 1.00 71.62 98 LYS A N 1
ATOM 723 C CA . LYS A 1 98 ? 21.374 13.041 -22.811 1.00 71.62 98 LYS A CA 1
ATOM 724 C C . LYS A 1 98 ? 21.674 11.817 -21.939 1.00 71.62 98 LYS A C 1
ATOM 726 O O . LYS A 1 98 ? 22.603 11.064 -22.225 1.00 71.62 98 LYS A O 1
ATOM 731 N N . ARG A 1 99 ? 20.887 11.613 -20.879 1.00 78.00 99 ARG A N 1
ATOM 732 C CA . ARG A 1 99 ? 21.081 10.554 -19.872 1.00 78.00 99 ARG A CA 1
ATOM 733 C C . ARG A 1 99 ? 20.085 9.405 -20.112 1.00 78.00 99 ARG A C 1
ATOM 735 O O . ARG A 1 99 ? 19.069 9.586 -20.778 1.00 78.00 99 ARG A O 1
ATOM 742 N N . THR A 1 100 ? 20.334 8.205 -19.579 1.00 85.81 100 THR A N 1
ATOM 743 C CA . THR A 1 100 ? 19.477 7.011 -19.810 1.00 85.81 100 THR A CA 1
ATOM 744 C C . THR A 1 100 ? 18.230 6.990 -18.911 1.00 85.81 100 THR A C 1
ATOM 746 O O . THR A 1 100 ? 17.961 6.020 -18.204 1.00 85.81 100 THR A O 1
ATOM 749 N N . VAL A 1 101 ? 17.488 8.096 -18.922 1.00 82.62 101 VAL A N 1
ATOM 750 C CA . VAL A 1 101 ? 16.267 8.363 -18.154 1.00 82.62 101 VAL A CA 1
ATOM 751 C C . VAL A 1 101 ? 15.277 9.019 -19.105 1.00 82.62 101 VAL A C 1
ATOM 753 O O . VAL A 1 101 ? 15.658 9.935 -19.835 1.00 82.62 101 VAL A O 1
ATOM 756 N N . ASN A 1 102 ? 14.020 8.583 -19.084 1.00 85.00 102 ASN A N 1
ATOM 757 C CA . ASN A 1 102 ? 12.943 9.254 -19.797 1.00 85.00 102 ASN A CA 1
ATOM 758 C C . ASN A 1 102 ? 11.740 9.411 -18.869 1.00 85.00 102 ASN A C 1
ATOM 760 O O . ASN A 1 102 ? 11.385 8.447 -18.190 1.00 85.00 102 ASN A O 1
ATOM 764 N N . ASP A 1 103 ? 11.107 10.577 -18.919 1.00 88.62 103 ASP A N 1
ATOM 765 C CA . ASP A 1 103 ? 9.838 10.853 -18.252 1.00 88.62 103 ASP A CA 1
ATOM 766 C C . ASP A 1 103 ? 8.761 11.038 -19.327 1.00 88.62 103 ASP A C 1
ATOM 768 O O . ASP A 1 103 ? 8.996 11.742 -20.312 1.00 88.62 103 ASP A O 1
ATOM 772 N N . ASP A 1 104 ? 7.578 10.459 -19.147 1.00 88.44 104 ASP A N 1
ATOM 773 C CA . ASP A 1 104 ? 6.429 10.733 -20.011 1.00 88.44 104 ASP A CA 1
ATOM 774 C C . ASP A 1 104 ? 5.683 11.976 -19.508 1.00 88.44 104 ASP A C 1
ATOM 776 O O . ASP A 1 104 ? 5.020 11.942 -18.471 1.00 88.44 104 ASP A O 1
ATOM 780 N N . ILE A 1 105 ? 5.780 13.087 -20.244 1.00 90.31 105 ILE A N 1
ATOM 781 C CA . ILE A 1 105 ? 4.922 14.255 -20.013 1.00 90.31 105 ILE A CA 1
ATOM 782 C C . ILE A 1 105 ? 3.635 14.052 -20.809 1.00 90.31 105 ILE A C 1
ATOM 784 O O . ILE A 1 105 ? 3.672 13.983 -22.039 1.00 90.31 105 ILE A O 1
ATOM 788 N N . LEU A 1 106 ? 2.507 13.959 -20.104 1.00 90.69 106 LEU A N 1
ATOM 789 C CA . LEU A 1 106 ? 1.185 13.757 -20.693 1.00 90.69 106 LEU A CA 1
ATOM 790 C C . LEU A 1 106 ? 0.385 15.063 -20.653 1.00 90.69 106 LEU A C 1
ATOM 792 O O . LEU A 1 106 ? 0.093 15.578 -19.573 1.00 90.69 106 LEU A O 1
ATOM 796 N N . HIS A 1 107 ? -0.010 15.571 -21.818 1.00 90.19 107 HIS A N 1
ATOM 797 C CA . HIS A 1 107 ? -0.974 16.662 -21.951 1.00 90.19 107 HIS A CA 1
ATOM 798 C C . HIS A 1 107 ? -2.253 16.100 -22.572 1.00 90.19 107 HIS A C 1
ATOM 800 O O . HIS A 1 107 ? -2.229 15.552 -23.672 1.00 90.19 107 HIS A O 1
ATOM 806 N N . PHE A 1 108 ? -3.376 16.191 -21.859 1.00 90.44 108 PHE A N 1
ATOM 807 C CA . PHE A 1 108 ? -4.633 15.603 -22.314 1.00 90.44 108 PHE A CA 1
ATOM 808 C C . PHE A 1 108 ? -5.853 16.347 -21.773 1.00 90.44 108 PHE A C 1
ATOM 810 O O . PHE A 1 108 ? -5.835 16.905 -20.676 1.00 90.44 108 PHE A O 1
ATOM 817 N N . ASN A 1 109 ? -6.931 16.343 -22.555 1.00 89.44 109 ASN A N 1
ATOM 818 C CA . ASN A 1 109 ? -8.252 16.740 -22.086 1.00 89.44 109 ASN A CA 1
ATOM 819 C C . ASN A 1 109 ? -8.873 15.552 -21.327 1.00 89.44 109 ASN A C 1
ATOM 821 O O . ASN A 1 109 ? -8.832 14.431 -21.823 1.00 89.44 109 ASN A O 1
ATOM 825 N N . THR A 1 110 ? -9.481 15.761 -20.157 1.00 88.25 110 THR A N 1
ATOM 826 C CA . THR A 1 110 ? -10.028 14.659 -19.331 1.00 88.25 110 THR A CA 1
ATOM 827 C C . THR A 1 110 ? -11.241 13.940 -19.942 1.00 88.25 110 THR A C 1
ATOM 829 O O . THR A 1 110 ? -11.757 13.014 -19.330 1.00 88.25 110 THR A O 1
ATOM 832 N N . GLN A 1 111 ? -11.688 14.353 -21.131 1.00 88.50 111 GLN A N 1
ATOM 833 C CA . GLN A 1 111 ? -12.745 13.740 -21.942 1.00 88.50 111 GLN A CA 1
ATOM 834 C C . GLN A 1 111 ? -12.210 13.330 -23.341 1.00 88.50 111 GLN A C 1
ATOM 836 O O . GLN A 1 111 ? -12.958 13.319 -24.325 1.00 88.50 111 GLN A O 1
ATOM 841 N N . CYS A 1 112 ? -10.895 13.081 -23.481 1.00 89.75 112 CYS A N 1
ATOM 842 C CA . CYS A 1 112 ? -10.261 12.645 -24.739 1.00 89.75 112 CYS A CA 1
ATOM 843 C C . CYS A 1 112 ? -10.269 11.123 -24.959 1.00 89.75 112 CYS A C 1
ATOM 845 O O . CYS A 1 112 ? -9.931 10.683 -26.051 1.00 89.75 112 CYS A O 1
ATOM 847 N N . SER A 1 113 ? -10.613 10.351 -23.928 1.00 93.56 113 SER A N 1
ATOM 848 C CA . SER A 1 113 ? -10.764 8.890 -23.886 1.00 93.56 113 SER A CA 1
ATOM 849 C C . SER A 1 113 ? -11.649 8.547 -22.672 1.00 93.56 113 SER A C 1
ATOM 851 O O . SER A 1 113 ? -12.196 9.480 -22.085 1.00 93.56 113 SER A O 1
ATOM 853 N N . SER A 1 114 ? -11.800 7.268 -22.297 1.00 94.94 114 SER A N 1
ATOM 854 C CA . SER A 1 114 ? -12.779 6.790 -21.298 1.00 94.94 114 SER A CA 1
ATOM 855 C C . SER A 1 114 ? -12.892 7.687 -20.058 1.00 94.94 114 SER A C 1
ATOM 857 O O . SER A 1 114 ? -11.927 7.822 -19.299 1.00 94.94 114 SER A O 1
ATOM 859 N N . GLN A 1 115 ? -14.066 8.288 -19.840 1.00 93.75 115 GLN A N 1
ATOM 860 C CA . GLN A 1 115 ? -14.261 9.297 -18.796 1.00 93.75 115 GLN A CA 1
ATOM 861 C C . GLN A 1 115 ? -15.500 9.066 -17.925 1.00 93.75 115 GLN A C 1
ATOM 863 O O . GLN A 1 115 ? -16.450 8.396 -18.324 1.00 93.75 115 GLN A O 1
ATOM 868 N N . TRP A 1 116 ? -15.498 9.700 -16.748 1.00 95.00 116 TRP A N 1
ATOM 869 C CA . TRP A 1 116 ? -16.693 9.956 -15.942 1.00 95.00 116 TRP A CA 1
ATOM 870 C C . TRP A 1 116 ? -17.009 11.448 -15.969 1.00 95.00 116 TRP A C 1
ATOM 872 O O . TRP A 1 116 ? -16.176 12.263 -15.563 1.00 95.00 116 TRP A O 1
ATOM 882 N N . ASP A 1 117 ? -18.222 11.802 -16.376 1.00 94.31 117 ASP A N 1
ATOM 883 C CA . ASP A 1 117 ? -18.686 13.180 -16.347 1.00 94.31 117 ASP A CA 1
ATOM 884 C C . ASP A 1 117 ? -19.293 13.528 -14.981 1.00 94.31 117 ASP A C 1
ATOM 886 O O . ASP A 1 117 ? -20.227 12.900 -14.477 1.00 94.31 117 ASP A O 1
ATOM 890 N N . GLY A 1 118 ? -18.677 14.527 -14.342 1.00 89.81 118 GLY A N 1
ATOM 891 C CA . GLY A 1 118 ? -19.035 15.025 -13.015 1.00 89.81 118 GLY A CA 1
ATOM 892 C C . GLY A 1 118 ? -20.262 15.932 -13.025 1.00 89.81 118 GLY A C 1
ATOM 893 O O . GLY A 1 118 ? -20.667 16.445 -14.064 1.00 89.81 118 GLY A O 1
ATOM 894 N N . PHE A 1 119 ? -20.802 16.255 -11.849 1.00 93.94 119 PHE A N 1
ATOM 895 C CA . PHE A 1 119 ? -21.963 17.155 -11.737 1.00 93.94 119 PHE A CA 1
ATOM 896 C C . PHE A 1 119 ? -21.675 18.606 -12.175 1.00 93.94 119 PHE A C 1
ATOM 898 O O . PHE A 1 119 ? -22.602 19.394 -12.331 1.00 93.94 119 PHE A O 1
ATOM 905 N N . ARG A 1 120 ? -20.398 18.944 -12.422 1.00 91.94 120 ARG A N 1
ATOM 906 C CA . ARG A 1 120 ? -19.938 20.191 -13.060 1.00 91.94 120 ARG A CA 1
ATOM 907 C C . ARG A 1 120 ? -19.881 20.134 -14.599 1.00 91.94 120 ARG A C 1
ATOM 909 O O . ARG A 1 120 ? -19.674 21.172 -15.215 1.00 91.94 120 ARG A O 1
ATOM 916 N N . HIS A 1 121 ? -20.007 18.955 -15.222 1.00 91.12 121 HIS A N 1
ATOM 917 C CA . HIS A 1 121 ? -19.842 18.778 -16.673 1.00 91.12 121 HIS A CA 1
ATOM 918 C C . HIS A 1 121 ? -20.992 19.426 -17.463 1.00 91.12 121 HIS A C 1
ATOM 920 O O . HIS A 1 121 ? -20.746 20.267 -18.325 1.00 91.12 121 HIS A O 1
ATOM 926 N N . TYR A 1 122 ? -22.246 19.079 -17.145 1.00 90.19 122 TYR A N 1
ATOM 927 C CA . TYR A 1 122 ? -23.427 19.620 -17.824 1.00 90.19 122 TYR A CA 1
ATOM 928 C C . TYR A 1 122 ? -24.530 19.957 -16.820 1.00 90.19 122 TYR A C 1
ATOM 930 O O . TYR A 1 122 ? -25.008 19.094 -16.086 1.00 90.19 122 TYR A O 1
ATOM 938 N N . GLY A 1 123 ? -24.929 21.229 -16.792 1.00 90.44 123 GLY A N 1
ATOM 939 C CA . GLY A 1 123 ? -26.064 21.723 -16.012 1.00 90.44 123 GLY A CA 1
ATOM 940 C C . GLY A 1 123 ? -27.304 21.963 -16.877 1.00 90.44 123 GLY A C 1
ATOM 941 O O . GLY A 1 123 ? -27.262 21.861 -18.105 1.00 90.44 123 GLY A O 1
ATOM 942 N N . TYR A 1 124 ? -28.407 22.343 -16.236 1.00 90.56 124 TYR A N 1
ATOM 943 C CA . TYR A 1 124 ? -29.626 22.786 -16.908 1.00 90.56 124 TYR A CA 1
ATOM 944 C C . TYR A 1 124 ? -29.384 24.102 -17.660 1.00 90.56 124 TYR A C 1
ATOM 946 O O . TYR A 1 124 ? -29.142 25.146 -17.047 1.00 90.56 124 TYR A O 1
ATOM 954 N N . GLN A 1 125 ? -29.493 24.073 -18.989 1.00 87.56 125 GLN A N 1
ATOM 955 C CA . GLN A 1 125 ? -29.037 25.156 -19.868 1.00 87.56 125 GLN A CA 1
ATOM 956 C C . GLN A 1 125 ? -29.884 26.432 -19.748 1.00 87.56 125 GLN A C 1
ATOM 958 O O . GLN A 1 125 ? -29.346 27.538 -19.709 1.00 87.56 125 GLN A O 1
ATOM 963 N N . LYS A 1 126 ? -31.216 26.302 -19.644 1.00 86.69 126 LYS A N 1
ATOM 964 C CA . LYS A 1 126 ? -32.127 27.452 -19.482 1.00 86.69 126 LYS A CA 1
ATOM 965 C C . LYS A 1 126 ? -32.087 28.030 -18.064 1.00 86.69 126 LYS A C 1
ATOM 967 O O . LYS A 1 126 ? -32.055 29.246 -17.906 1.00 86.69 126 LYS A O 1
ATOM 972 N N . ALA A 1 127 ? -32.063 27.165 -17.048 1.00 88.62 127 ALA A N 1
ATOM 973 C CA . ALA A 1 127 ? -32.045 27.568 -15.639 1.00 88.62 127 ALA A CA 1
ATOM 974 C C . ALA A 1 127 ? -30.672 28.085 -15.168 1.00 88.62 127 ALA A C 1
ATOM 976 O O . ALA A 1 127 ? -30.599 28.808 -14.176 1.00 88.62 127 ALA A O 1
ATOM 977 N N . LYS A 1 128 ? -29.587 27.719 -15.870 1.00 91.44 128 LYS A N 1
ATOM 978 C CA . LYS A 1 128 ? -28.190 27.976 -15.480 1.00 91.44 128 LYS A CA 1
ATOM 979 C C . LYS A 1 128 ? -27.908 27.470 -14.062 1.00 91.44 128 LYS A C 1
ATOM 981 O O . LYS A 1 128 ? -27.549 28.240 -13.168 1.00 91.44 128 LYS A O 1
ATOM 986 N N . ARG A 1 129 ? -28.150 26.171 -13.858 1.00 92.75 129 ARG A N 1
ATOM 987 C CA . ARG A 1 129 ? -27.955 25.458 -12.586 1.00 92.75 129 ARG A CA 1
ATOM 988 C C . ARG A 1 129 ? -27.378 24.066 -12.798 1.00 92.75 129 ARG A C 1
ATOM 990 O O . ARG A 1 129 ? -27.799 23.351 -13.705 1.00 92.75 129 ARG A O 1
ATOM 997 N N . TYR A 1 130 ? -26.465 23.688 -11.920 1.00 94.62 130 TYR A N 1
ATOM 998 C CA . TYR A 1 130 ? -25.921 22.343 -11.773 1.00 94.62 130 TYR A CA 1
ATOM 999 C C . TYR A 1 130 ? -26.638 21.620 -10.619 1.00 94.62 130 TYR A C 1
ATOM 1001 O O . TYR A 1 130 ? -27.663 22.096 -10.127 1.00 94.62 130 TYR A O 1
ATOM 1009 N N . TYR A 1 131 ? -26.125 20.462 -10.198 1.00 95.69 131 TYR A N 1
ATOM 1010 C CA . TYR A 1 131 ? -26.718 19.675 -9.114 1.00 95.69 131 TYR A CA 1
ATOM 1011 C C . TYR A 1 131 ? -26.912 20.483 -7.815 1.00 95.69 131 TYR A C 1
ATOM 1013 O O . TYR A 1 131 ? -26.102 21.349 -7.476 1.00 95.69 131 TYR A O 1
ATOM 1021 N N . ASN A 1 132 ? -28.001 20.195 -7.095 1.00 94.31 132 ASN A N 1
ATOM 1022 C CA . ASN A 1 132 ? -28.376 20.818 -5.818 1.00 94.31 132 ASN A CA 1
ATOM 1023 C C . ASN A 1 132 ? -28.457 22.367 -5.866 1.00 94.31 132 ASN A C 1
ATOM 1025 O O . ASN A 1 132 ? -28.041 23.049 -4.936 1.00 94.31 132 ASN A O 1
ATOM 1029 N N . ASN A 1 133 ? -28.994 22.932 -6.960 1.00 93.69 133 ASN A N 1
ATOM 1030 C CA . ASN A 1 133 ? -29.151 24.382 -7.199 1.00 93.69 133 ASN A CA 1
ATOM 1031 C C . ASN A 1 133 ? -27.835 25.189 -7.283 1.00 93.69 133 ASN A C 1
ATOM 1033 O O . ASN A 1 133 ? -27.856 26.418 -7.227 1.00 93.69 133 ASN A O 1
ATOM 1037 N N . THR A 1 134 ? -26.699 24.517 -7.476 1.00 94.12 134 THR A N 1
ATOM 1038 C CA . THR A 1 134 ? -25.382 25.157 -7.630 1.00 94.12 134 THR A CA 1
ATOM 1039 C C . THR A 1 134 ? -25.345 26.042 -8.887 1.00 94.12 134 THR A C 1
ATOM 1041 O O . THR A 1 134 ? -25.761 25.611 -9.968 1.00 94.12 134 THR A O 1
ATOM 1044 N N . THR A 1 135 ? -24.856 27.279 -8.780 1.00 93.81 135 THR A N 1
ATOM 1045 C CA . THR A 1 135 ? -24.689 28.212 -9.913 1.00 93.81 135 THR A CA 1
ATOM 1046 C C . THR A 1 135 ? -23.335 28.034 -10.614 1.00 93.81 135 THR A C 1
ATOM 1048 O O . THR A 1 135 ? -22.509 27.231 -10.194 1.00 93.81 135 THR A O 1
ATOM 1051 N N . GLN A 1 136 ? -23.086 28.769 -11.704 1.00 91.94 136 GLN A N 1
ATOM 1052 C CA . GLN A 1 136 ? -21.758 28.792 -12.334 1.00 91.94 136 GLN A CA 1
ATOM 1053 C C . GLN A 1 136 ? -20.703 29.449 -11.426 1.00 91.94 136 GLN A C 1
ATOM 1055 O O . GLN A 1 136 ? -19.555 29.008 -11.417 1.00 91.94 136 GLN A O 1
ATOM 1060 N N . ASP A 1 137 ? -21.096 30.463 -10.659 1.00 91.81 137 ASP A N 1
ATOM 1061 C CA . ASP A 1 137 ? -20.191 31.268 -9.837 1.00 91.81 137 ASP A CA 1
ATOM 1062 C C . ASP A 1 137 ? -19.743 30.469 -8.596 1.00 91.81 137 ASP A C 1
ATOM 1064 O O . ASP A 1 137 ? -18.572 30.491 -8.221 1.00 91.81 137 ASP A O 1
ATOM 1068 N N . ASP A 1 138 ? -20.636 29.643 -8.032 1.00 90.38 138 ASP A N 1
ATOM 1069 C CA . ASP A 1 138 ? -20.310 28.695 -6.951 1.00 90.38 138 ASP A CA 1
ATOM 1070 C C . ASP A 1 138 ? -19.222 27.682 -7.357 1.00 90.38 138 ASP A C 1
ATOM 1072 O O . ASP A 1 138 ? -18.457 27.211 -6.512 1.00 90.38 138 ASP A O 1
ATOM 1076 N N . LEU A 1 139 ? -19.118 27.355 -8.654 1.00 87.25 139 LEU A N 1
ATOM 1077 C CA . LEU A 1 139 ? -18.098 26.445 -9.190 1.00 87.25 139 LEU A CA 1
ATOM 1078 C C . LEU A 1 139 ? -16.706 27.086 -9.333 1.00 87.25 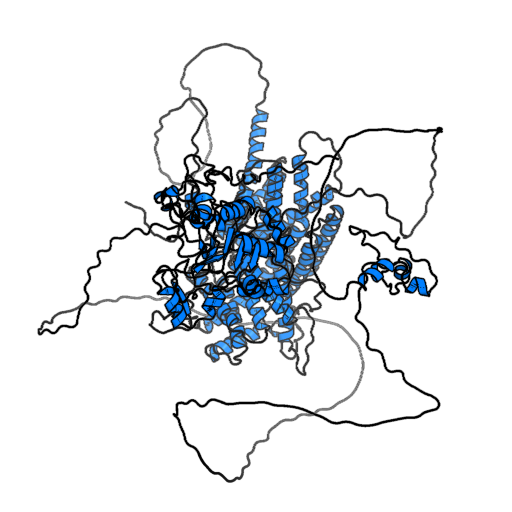139 LEU A C 1
ATOM 1080 O O . LEU A 1 139 ? -15.763 26.386 -9.712 1.00 87.25 139 LEU A O 1
ATOM 1084 N N . GLU A 1 140 ? -16.533 28.370 -8.991 1.00 81.06 140 GLU A N 1
ATOM 1085 C CA . GLU A 1 140 ? -15.197 28.905 -8.696 1.00 81.06 140 GLU A CA 1
ATOM 1086 C C . GLU A 1 140 ? -14.567 28.219 -7.477 1.00 81.06 140 GLU A C 1
ATOM 1088 O O . GLU A 1 140 ? -13.344 28.060 -7.431 1.00 81.06 140 GLU A O 1
ATOM 1093 N N . ASN A 1 141 ? -15.378 27.783 -6.503 1.00 81.62 141 ASN A N 1
ATOM 1094 C CA . ASN A 1 141 ? -14.891 26.989 -5.384 1.00 81.62 141 ASN A CA 1
ATOM 1095 C C . ASN A 1 141 ? -14.655 25.532 -5.849 1.00 81.62 141 ASN A C 1
ATOM 1097 O O . ASN A 1 141 ? -15.613 24.824 -6.182 1.00 81.62 141 ASN A O 1
ATOM 1101 N N . PRO A 1 142 ? -13.400 25.035 -5.834 1.00 74.56 142 PRO A N 1
ATOM 1102 C CA . PRO A 1 142 ? -13.071 23.702 -6.327 1.00 74.56 142 PRO A CA 1
ATOM 1103 C C . PRO A 1 142 ? -13.640 22.548 -5.484 1.00 74.56 142 PRO A C 1
ATOM 1105 O O . PRO A 1 142 ? -13.509 21.408 -5.922 1.00 74.56 142 PRO A O 1
ATOM 1108 N N . GLU A 1 143 ? -14.296 22.803 -4.348 1.00 79.88 143 GLU A N 1
ATOM 1109 C CA . GLU A 1 143 ? -14.867 21.791 -3.439 1.00 79.88 143 GLU A CA 1
ATOM 1110 C C . GLU A 1 143 ? -16.371 21.506 -3.676 1.00 79.88 143 GLU A C 1
ATOM 1112 O O . GLU A 1 143 ? -16.900 20.487 -3.220 1.00 79.88 143 GLU A O 1
ATOM 1117 N N . ILE A 1 144 ? -17.092 22.367 -4.410 1.00 86.88 144 ILE A N 1
ATOM 1118 C CA . ILE A 1 144 ? -18.561 22.284 -4.560 1.00 86.88 144 ILE A CA 1
ATOM 1119 C C . ILE A 1 144 ? -18.958 21.275 -5.651 1.00 86.88 144 ILE A C 1
ATOM 1121 O O . ILE A 1 144 ? -18.601 21.454 -6.814 1.00 86.88 144 ILE A O 1
ATOM 1125 N N . ILE A 1 145 ? -19.671 20.200 -5.291 1.00 90.19 145 ILE A N 1
ATOM 1126 C CA . ILE A 1 145 ? -20.148 19.115 -6.189 1.00 90.19 145 ILE A CA 1
ATOM 1127 C C . ILE A 1 145 ? -19.083 18.503 -7.135 1.00 90.19 145 ILE A C 1
ATOM 1129 O O . ILE A 1 145 ? -19.380 18.115 -8.267 1.00 90.19 145 ILE A O 1
ATOM 1133 N N . GLY A 1 146 ? -17.823 18.440 -6.693 1.00 88.81 146 GLY A N 1
ATOM 1134 C CA . GLY A 1 146 ? -16.709 17.902 -7.479 1.00 88.81 146 GLY A CA 1
ATOM 1135 C C . GLY A 1 146 ? -16.515 16.384 -7.365 1.00 88.81 146 GLY A C 1
ATOM 1136 O O . GLY A 1 146 ? -17.036 15.733 -6.460 1.00 88.81 146 GLY A O 1
ATOM 1137 N N . ILE A 1 147 ? -15.750 15.816 -8.306 1.00 90.38 147 ILE A N 1
ATOM 1138 C CA . ILE A 1 147 ? -15.429 14.374 -8.369 1.00 90.38 147 ILE A CA 1
ATOM 1139 C C . ILE A 1 147 ? -14.487 13.953 -7.223 1.00 90.38 147 ILE A C 1
ATOM 1141 O O . ILE A 1 147 ? -14.500 12.796 -6.806 1.00 90.38 147 ILE A O 1
ATOM 1145 N N . ASP A 1 148 ? -13.722 14.894 -6.662 1.00 87.88 148 ASP A N 1
ATOM 1146 C CA . ASP A 1 148 ? -12.974 14.750 -5.407 1.00 87.88 148 ASP A CA 1
ATOM 1147 C C . ASP A 1 148 ? -13.825 14.101 -4.303 1.00 87.88 148 ASP A C 1
ATOM 1149 O O . ASP A 1 148 ? -13.427 13.075 -3.753 1.00 87.88 148 ASP A O 1
ATOM 1153 N N . ALA A 1 149 ? -15.045 14.599 -4.077 1.00 90.25 149 ALA A N 1
ATOM 1154 C CA . ALA A 1 149 ? -15.986 14.061 -3.098 1.00 90.25 149 ALA A CA 1
ATOM 1155 C C . ALA A 1 149 ? -16.333 12.579 -3.327 1.00 90.25 149 ALA A C 1
ATOM 1157 O O . ALA A 1 149 ? -16.614 11.852 -2.374 1.00 90.25 149 ALA A O 1
ATOM 1158 N N . TRP A 1 150 ? -16.324 12.112 -4.580 1.00 92.62 150 TRP A N 1
ATOM 1159 C CA . TRP A 1 150 ? -16.582 10.708 -4.912 1.00 92.62 150 TRP A CA 1
ATOM 1160 C C . TRP A 1 150 ? -15.357 9.851 -4.578 1.00 92.62 150 TRP A C 1
ATOM 1162 O O . TRP A 1 150 ? -15.492 8.773 -4.000 1.00 92.62 150 TRP A O 1
ATOM 1172 N N . VAL A 1 151 ? -14.154 10.345 -4.892 1.00 89.38 151 VAL A N 1
ATOM 1173 C CA . VAL A 1 151 ? -12.876 9.679 -4.585 1.00 89.38 151 VAL A CA 1
ATOM 1174 C C . VAL A 1 151 ? -12.665 9.580 -3.069 1.00 89.38 151 VAL A C 1
ATOM 1176 O O . VAL A 1 151 ? -12.362 8.496 -2.572 1.00 89.38 151 VAL A O 1
ATOM 1179 N N . GLU A 1 152 ? -12.935 10.653 -2.317 1.00 87.62 152 GLU A N 1
ATOM 1180 C CA . GLU A 1 152 ? -12.916 10.691 -0.841 1.00 87.62 152 GLU A CA 1
ATOM 1181 C C . GLU A 1 152 ? -13.826 9.634 -0.192 1.00 87.62 152 GLU A C 1
ATOM 1183 O O . GLU A 1 152 ? -13.555 9.163 0.915 1.00 87.62 152 GLU A O 1
ATOM 1188 N N . LYS A 1 153 ? -14.914 9.247 -0.869 1.00 87.25 153 LYS A N 1
ATOM 1189 C CA . LYS A 1 153 ? -15.876 8.238 -0.396 1.00 87.25 153 LYS A CA 1
ATOM 1190 C C . LYS A 1 153 ? -15.571 6.814 -0.867 1.00 87.25 153 LYS A C 1
ATOM 1192 O O . LYS A 1 153 ? -16.310 5.900 -0.509 1.00 87.25 153 LYS A O 1
ATOM 1197 N N . GLY A 1 154 ? -14.472 6.610 -1.597 1.00 86.19 154 GLY A N 1
ATOM 1198 C CA . GLY A 1 154 ? -14.021 5.301 -2.081 1.00 86.19 154 GLY A CA 1
ATOM 1199 C C . GLY A 1 154 ? -14.272 5.036 -3.570 1.00 86.19 154 GLY A C 1
ATOM 1200 O O . GLY A 1 154 ? -14.020 3.923 -4.027 1.00 86.19 154 GLY A O 1
ATOM 1201 N N . GLY A 1 155 ? -14.729 6.036 -4.328 1.00 93.12 155 GLY A N 1
ATOM 1202 C CA . GLY A 1 155 ? -15.010 5.933 -5.759 1.00 93.12 155 GLY A CA 1
ATOM 1203 C C . GLY A 1 155 ? -16.367 5.306 -6.092 1.00 93.12 155 GLY A C 1
ATOM 1204 O O . GLY A 1 155 ? -17.230 5.107 -5.238 1.00 93.12 155 GLY A O 1
ATOM 1205 N N . ILE A 1 156 ? -16.553 4.990 -7.373 1.00 96.06 156 ILE A N 1
ATOM 1206 C CA . ILE A 1 156 ? -17.749 4.335 -7.904 1.00 96.06 156 ILE A CA 1
ATOM 1207 C C . ILE A 1 156 ? -17.498 2.823 -7.866 1.00 96.06 156 ILE A C 1
ATOM 1209 O O . ILE A 1 156 ? -16.877 2.256 -8.767 1.00 96.06 156 ILE A O 1
ATOM 1213 N N . VAL A 1 157 ? -17.946 2.169 -6.792 1.00 97.50 157 VAL A N 1
ATOM 1214 C CA . VAL A 1 157 ? -17.729 0.732 -6.556 1.00 97.50 157 VAL A CA 1
ATOM 1215 C C . VAL A 1 157 ? -19.064 0.028 -6.324 1.00 97.50 157 VAL A C 1
ATOM 1217 O O . VAL A 1 157 ? -19.796 0.383 -5.406 1.00 97.50 157 VAL A O 1
ATOM 1220 N N . GLY A 1 158 ? -19.396 -0.987 -7.125 1.00 97.25 158 GLY A N 1
ATOM 1221 C CA . GLY A 1 158 ? -20.703 -1.647 -7.051 1.00 97.25 158 GLY A CA 1
ATOM 1222 C C . GLY A 1 158 ? -20.853 -2.872 -7.953 1.00 97.25 158 GLY A C 1
ATOM 1223 O O . GLY A 1 158 ? -19.874 -3.534 -8.310 1.00 97.25 158 GLY A O 1
ATOM 1224 N N . ARG A 1 159 ? -22.102 -3.196 -8.314 1.00 98.44 159 ARG A N 1
ATOM 1225 C CA . ARG A 1 159 ? -22.410 -4.228 -9.314 1.00 98.44 159 ARG A CA 1
ATOM 1226 C C . ARG A 1 159 ? -22.562 -3.585 -10.689 1.00 98.44 159 ARG A C 1
ATOM 1228 O O . ARG A 1 159 ? -23.492 -2.817 -10.904 1.00 98.44 159 ARG A O 1
ATOM 1235 N N . GLY A 1 160 ? -21.680 -3.946 -11.615 1.00 98.44 160 GLY A N 1
ATOM 1236 C CA . GLY A 1 160 ? -21.839 -3.648 -13.033 1.00 98.44 160 GLY A CA 1
ATOM 1237 C C . GLY A 1 160 ? -22.817 -4.616 -13.703 1.00 98.44 160 GLY A C 1
ATOM 1238 O O . GLY A 1 160 ? -22.871 -5.804 -13.358 1.00 98.44 160 GLY A O 1
ATOM 1239 N N . VAL A 1 161 ? -23.590 -4.101 -14.659 1.00 98.69 161 VAL A N 1
ATOM 1240 C CA . VAL A 1 161 ? -24.594 -4.838 -15.439 1.00 98.69 161 VAL A CA 1
ATOM 1241 C C . VAL A 1 161 ? -24.461 -4.445 -16.913 1.00 98.69 161 VAL A C 1
ATOM 1243 O O . VAL A 1 161 ? -24.667 -3.281 -17.237 1.00 98.69 161 VAL A O 1
ATOM 1246 N N . LEU A 1 162 ? -24.110 -5.384 -17.802 1.00 98.69 162 LEU A N 1
ATOM 1247 C CA . LEU A 1 162 ? -23.827 -5.101 -19.221 1.00 98.69 162 LEU A CA 1
ATOM 1248 C C . LEU A 1 162 ? -24.974 -5.516 -20.154 1.00 98.69 162 LEU A C 1
ATOM 1250 O O . LEU A 1 162 ? -25.187 -6.707 -20.382 1.00 98.69 162 LEU A O 1
ATOM 1254 N N . LEU A 1 163 ? -25.616 -4.533 -20.789 1.00 98.69 163 LEU A N 1
ATOM 1255 C CA . LEU A 1 163 ? -26.539 -4.733 -21.908 1.00 98.69 163 LEU A CA 1
ATOM 1256 C C . LEU A 1 163 ? -25.767 -4.632 -23.238 1.00 98.69 163 LEU A C 1
ATOM 1258 O O . LEU A 1 163 ? -25.295 -3.560 -23.622 1.00 98.69 163 LEU A O 1
ATOM 1262 N N . ASP A 1 164 ? -25.617 -5.753 -23.948 1.00 98.12 164 ASP A N 1
ATOM 1263 C CA . ASP A 1 164 ? -24.848 -5.815 -25.200 1.00 98.12 164 ASP A CA 1
ATOM 1264 C C . ASP A 1 164 ? -25.731 -5.566 -26.433 1.00 98.12 164 ASP A C 1
ATOM 1266 O O . ASP A 1 164 ? -26.241 -6.505 -27.056 1.00 98.12 164 ASP A O 1
ATOM 1270 N N . TYR A 1 165 ? -25.916 -4.289 -26.785 1.00 98.44 165 TYR A N 1
ATOM 1271 C CA . TYR A 1 165 ? -26.732 -3.879 -27.930 1.00 98.44 165 TYR A CA 1
ATOM 1272 C C . TYR A 1 165 ? -26.104 -4.263 -29.273 1.00 98.44 165 TYR A C 1
ATOM 1274 O O . TYR A 1 165 ? -26.806 -4.753 -30.160 1.00 98.44 165 TYR A O 1
ATOM 1282 N N . ALA A 1 166 ? -24.785 -4.125 -29.419 1.00 97.62 166 ALA A N 1
ATOM 1283 C CA . ALA A 1 166 ? -24.080 -4.539 -30.630 1.00 97.62 166 ALA A CA 1
ATOM 1284 C C . ALA A 1 166 ? -24.203 -6.054 -30.876 1.00 97.62 166 ALA A C 1
ATOM 1286 O O . ALA A 1 166 ? -24.537 -6.486 -31.983 1.00 97.62 166 ALA A O 1
ATOM 1287 N N . GLY A 1 167 ? -24.008 -6.873 -29.835 1.00 96.81 167 GLY A N 1
ATOM 1288 C CA . GLY A 1 167 ? -24.215 -8.320 -29.917 1.00 96.81 167 GLY A CA 1
ATOM 1289 C C . GLY A 1 167 ? -25.677 -8.703 -30.164 1.00 96.81 167 GLY A C 1
ATOM 1290 O O . GLY A 1 167 ? -25.946 -9.644 -30.910 1.00 96.81 167 GLY A O 1
ATOM 1291 N N . PHE A 1 168 ? -26.633 -7.972 -29.587 1.00 97.50 168 PHE A N 1
ATOM 1292 C CA . PHE A 1 168 ? -28.064 -8.148 -29.851 1.00 97.50 168 PHE A CA 1
ATOM 1293 C C . PHE A 1 168 ? -28.434 -7.862 -31.310 1.00 97.50 168 PHE A C 1
ATOM 1295 O O . PHE A 1 168 ? -29.132 -8.670 -31.927 1.00 97.50 168 PHE A O 1
ATOM 1302 N N . CYS A 1 169 ? -27.927 -6.768 -31.882 1.00 97.19 169 CYS A N 1
ATOM 1303 C CA . CYS A 1 169 ? -28.160 -6.420 -33.281 1.00 97.19 169 CYS A CA 1
ATOM 1304 C C . CYS A 1 169 ? -27.585 -7.484 -34.223 1.00 97.19 169 CYS A C 1
ATOM 1306 O O . CYS A 1 169 ? -28.280 -7.930 -35.136 1.00 97.19 169 CYS A O 1
ATOM 1308 N N . ALA A 1 170 ? -26.373 -7.975 -33.939 1.00 95.31 170 ALA A N 1
ATOM 1309 C CA . ALA A 1 170 ? -25.753 -9.064 -34.690 1.00 95.31 170 ALA A CA 1
ATOM 1310 C C . ALA A 1 170 ? -26.568 -10.374 -34.636 1.00 95.31 170 ALA A C 1
ATOM 1312 O O . ALA A 1 170 ? -26.728 -11.028 -35.665 1.00 95.31 170 ALA A O 1
ATOM 1313 N N . ARG A 1 171 ? -27.131 -10.746 -33.472 1.00 95.50 171 ARG A N 1
ATOM 1314 C CA . ARG A 1 171 ? -28.013 -11.927 -33.343 1.00 95.50 171 ARG A CA 1
ATOM 1315 C C . ARG A 1 171 ? -29.333 -11.767 -34.104 1.00 95.50 171 ARG A C 1
ATOM 1317 O O . ARG A 1 171 ? -29.797 -12.721 -34.718 1.00 95.50 171 ARG A O 1
ATOM 1324 N N . ASN A 1 172 ? -29.926 -10.575 -34.070 1.00 95.75 172 ASN A N 1
ATOM 1325 C CA . ASN A 1 172 ? -31.251 -10.298 -34.634 1.00 95.75 172 ASN A CA 1
ATOM 1326 C C . ASN A 1 172 ? -31.216 -9.756 -36.079 1.00 95.75 172 ASN A C 1
ATOM 1328 O O . ASN A 1 172 ? -32.256 -9.382 -36.616 1.00 95.75 172 ASN A O 1
ATOM 1332 N N . SER A 1 173 ? -30.043 -9.720 -36.727 1.00 94.50 173 SER A N 1
ATOM 1333 C CA . SER A 1 173 ? -29.837 -9.145 -38.072 1.00 94.50 173 SER A CA 1
ATOM 1334 C C . SER A 1 173 ? -30.287 -7.677 -38.212 1.00 94.50 173 SER A C 1
ATOM 1336 O O . SER A 1 173 ? -30.691 -7.240 -39.289 1.00 94.50 173 SER A O 1
ATOM 1338 N N . ILE A 1 174 ? -30.206 -6.905 -37.124 1.00 93.81 174 ILE A N 1
ATOM 1339 C CA . ILE A 1 174 ? -30.512 -5.469 -37.114 1.00 93.81 174 ILE A CA 1
ATOM 1340 C C . ILE A 1 174 ? -29.274 -4.713 -37.632 1.00 93.81 174 ILE A C 1
ATOM 1342 O O . ILE A 1 174 ? -28.181 -4.933 -37.102 1.00 93.81 174 ILE A O 1
ATOM 1346 N N . PRO A 1 175 ? -29.400 -3.825 -38.638 1.00 91.50 175 PRO A N 1
ATOM 1347 C CA . PRO A 1 175 ? -28.289 -2.991 -39.089 1.00 91.50 175 PRO A CA 1
ATOM 1348 C C . PRO A 1 175 ? -27.756 -2.100 -37.961 1.00 91.50 175 PRO A C 1
ATOM 1350 O O . PRO A 1 175 ? -28.522 -1.390 -37.313 1.00 91.50 175 PRO A O 1
ATOM 1353 N N . LEU A 1 176 ? -26.439 -2.123 -37.756 1.00 94.31 176 LEU A N 1
ATOM 1354 C CA . LEU A 1 176 ? -25.745 -1.357 -36.724 1.00 94.31 176 LEU A CA 1
ATOM 1355 C C . LEU A 1 176 ? -24.733 -0.411 -37.380 1.00 94.31 176 LEU A C 1
ATOM 1357 O O . LEU A 1 176 ? -23.789 -0.872 -38.020 1.00 94.31 176 LEU A O 1
ATOM 1361 N N . ASP A 1 177 ? -24.899 0.896 -37.179 1.00 94.00 177 ASP A N 1
ATOM 1362 C CA . ASP A 1 177 ? -23.860 1.892 -37.451 1.00 94.00 177 ASP A CA 1
ATOM 1363 C C . ASP A 1 177 ? -23.691 2.797 -36.228 1.00 94.00 177 ASP A C 1
ATOM 1365 O O . ASP A 1 177 ? -24.503 3.683 -35.968 1.00 94.00 177 ASP A O 1
ATOM 1369 N N . ALA A 1 178 ? -22.608 2.582 -35.478 1.00 95.06 178 ALA A N 1
ATOM 1370 C CA . ALA A 1 178 ? -22.276 3.395 -34.310 1.00 95.06 178 ALA A CA 1
ATOM 1371 C C . ALA A 1 178 ? -21.941 4.865 -34.660 1.00 95.06 178 ALA A C 1
ATOM 1373 O O . ALA A 1 178 ? -21.855 5.710 -33.772 1.00 95.06 178 ALA A O 1
ATOM 1374 N N . PHE A 1 179 ? -21.767 5.177 -35.950 1.00 94.50 179 PHE A N 1
ATOM 1375 C CA . PHE A 1 179 ? -21.401 6.487 -36.492 1.00 94.50 179 PHE A CA 1
ATOM 1376 C C . PHE A 1 179 ? -22.562 7.155 -37.246 1.00 94.50 179 PHE A C 1
ATOM 1378 O O . PHE A 1 179 ? -22.316 8.005 -38.110 1.00 94.50 179 PHE A O 1
ATOM 1385 N N . ALA A 1 180 ? -23.805 6.782 -36.933 1.00 92.69 180 ALA A N 1
ATOM 1386 C CA . ALA A 1 180 ? -25.024 7.407 -37.435 1.00 92.69 180 ALA A CA 1
ATOM 1387 C C . ALA A 1 180 ? -25.931 7.834 -36.270 1.00 92.69 180 ALA A C 1
ATOM 1389 O O . ALA A 1 180 ? -26.086 7.092 -35.301 1.00 92.69 180 ALA A O 1
ATOM 1390 N N . SER A 1 181 ? -26.569 9.006 -36.380 1.00 90.69 181 SER A N 1
ATOM 1391 C CA . SER A 1 181 ? -27.469 9.541 -35.347 1.00 90.69 181 SER A CA 1
ATOM 1392 C C . SER A 1 181 ? -28.736 8.685 -35.225 1.00 90.69 181 SER A C 1
ATOM 1394 O O . SER A 1 181 ? -29.707 8.863 -35.965 1.00 90.69 181 SER A O 1
ATOM 1396 N N . SER A 1 182 ? -28.703 7.718 -34.313 1.00 91.25 182 SER A N 1
ATOM 1397 C CA . SER A 1 182 ? -29.671 6.624 -34.220 1.00 91.25 182 SER A CA 1
ATOM 1398 C C . SER A 1 182 ? -29.852 6.150 -32.774 1.00 91.25 182 SER A C 1
ATOM 1400 O O . SER A 1 182 ? -29.054 6.484 -31.897 1.00 91.25 182 SER A O 1
ATOM 1402 N N . ASP A 1 183 ? -30.941 5.420 -32.526 1.00 92.19 183 ASP A N 1
ATOM 1403 C CA . ASP A 1 183 ? -31.486 5.197 -31.185 1.00 92.19 183 ASP A CA 1
ATOM 1404 C C . ASP A 1 183 ? -31.297 3.759 -30.679 1.00 92.19 183 ASP A C 1
ATOM 1406 O O . ASP A 1 183 ? -31.790 2.791 -31.269 1.00 92.19 183 ASP A O 1
ATOM 1410 N N . VAL A 1 184 ? -30.672 3.620 -29.511 1.00 96.56 184 VAL A N 1
ATOM 1411 C CA . VAL A 1 184 ? -30.761 2.419 -28.675 1.00 96.56 184 VAL A CA 1
ATOM 1412 C C . VAL A 1 184 ? -32.047 2.518 -27.850 1.00 96.56 184 VAL A C 1
ATOM 1414 O O . VAL A 1 184 ? -32.066 3.121 -26.775 1.00 96.56 184 VAL A O 1
ATOM 1417 N N . SER A 1 185 ? -33.142 1.964 -28.381 1.00 95.81 185 SER A N 1
ATOM 1418 C CA . SER A 1 185 ? -34.465 2.100 -27.753 1.00 95.81 185 SER A CA 1
ATOM 1419 C C . SER A 1 185 ? -34.597 1.370 -26.412 1.00 95.81 185 SER A C 1
ATOM 1421 O O . SER A 1 185 ? -34.037 0.283 -26.223 1.00 95.81 185 SER A O 1
ATOM 1423 N N . LEU A 1 186 ? -35.430 1.898 -25.507 1.00 97.19 186 LEU A N 1
ATOM 1424 C CA . LEU A 1 186 ? -35.757 1.261 -24.228 1.00 97.19 186 LEU A CA 1
ATOM 1425 C C . LEU A 1 186 ? -36.307 -0.154 -24.421 1.00 97.19 186 LEU A C 1
ATOM 1427 O O . LEU A 1 186 ? -35.969 -1.062 -23.663 1.00 97.19 186 LEU A O 1
ATOM 1431 N N . ARG A 1 187 ? -37.113 -0.362 -25.469 1.00 97.25 187 ARG A N 1
ATOM 1432 C CA . ARG A 1 187 ? -37.646 -1.680 -25.832 1.00 97.25 187 ARG A CA 1
ATOM 1433 C C . ARG A 1 187 ? -36.524 -2.683 -26.110 1.00 97.25 187 ARG A C 1
ATOM 1435 O O . ARG A 1 187 ? -36.614 -3.822 -25.658 1.00 97.25 187 ARG A O 1
ATOM 1442 N N . HIS A 1 188 ? -35.476 -2.278 -26.830 1.00 97.69 188 HIS A N 1
ATOM 1443 C CA . HIS A 1 188 ? -34.323 -3.144 -27.072 1.00 97.69 188 HIS A CA 1
ATOM 1444 C C . HIS A 1 188 ? -33.528 -3.386 -25.783 1.00 97.69 188 HIS A C 1
ATOM 1446 O O . HIS A 1 188 ? -33.192 -4.531 -25.504 1.00 97.69 188 HIS A O 1
ATOM 1452 N N . LEU A 1 189 ? -33.300 -2.366 -24.947 1.00 98.31 189 LEU A N 1
ATOM 1453 C CA . LEU A 1 189 ? -32.620 -2.534 -23.652 1.00 98.31 189 LEU A CA 1
ATOM 1454 C C . LEU A 1 189 ? -33.369 -3.503 -22.717 1.00 98.31 189 LEU A C 1
ATOM 1456 O O . LEU A 1 189 ? -32.750 -4.364 -22.093 1.00 98.31 189 LEU A O 1
ATOM 1460 N N . GLN A 1 190 ? -34.701 -3.421 -22.668 1.00 97.88 190 GLN A N 1
ATOM 1461 C CA . GLN A 1 190 ? -35.552 -4.336 -21.901 1.00 97.88 190 GLN A CA 1
ATOM 1462 C C . GLN A 1 190 ? -35.552 -5.760 -22.477 1.00 97.88 190 GLN A C 1
ATOM 1464 O O . GLN A 1 190 ? -35.447 -6.719 -21.712 1.00 97.88 190 GLN A O 1
ATOM 1469 N N . GLN A 1 191 ? -35.610 -5.921 -23.806 1.00 97.88 191 GLN A N 1
ATOM 1470 C CA . GLN A 1 191 ? -35.485 -7.238 -24.443 1.00 97.88 191 GLN A CA 1
ATOM 1471 C C . GLN A 1 191 ? -34.109 -7.863 -24.171 1.00 97.88 191 GLN A C 1
ATOM 1473 O O . GLN A 1 191 ? -34.031 -9.044 -23.844 1.00 97.88 191 GLN A O 1
ATOM 1478 N N . ILE A 1 192 ? -33.034 -7.076 -24.241 1.00 98.31 192 ILE A N 1
ATOM 1479 C CA . ILE A 1 192 ? -31.670 -7.524 -23.941 1.00 98.31 192 ILE A CA 1
ATOM 1480 C C . ILE A 1 192 ? -31.559 -7.969 -22.482 1.00 98.31 192 ILE A C 1
ATOM 1482 O O . ILE A 1 192 ? -31.064 -9.062 -22.227 1.00 98.31 192 ILE A O 1
ATOM 1486 N N . ALA A 1 193 ? -32.092 -7.192 -21.533 1.00 97.94 193 ALA A N 1
ATOM 1487 C CA . ALA A 1 193 ? -32.119 -7.579 -20.124 1.00 97.94 193 ALA A CA 1
ATOM 1488 C C . ALA A 1 193 ? -32.885 -8.897 -19.888 1.00 97.94 193 ALA A C 1
ATOM 1490 O O . ALA A 1 193 ? -32.456 -9.713 -19.071 1.00 97.94 193 ALA A O 1
ATOM 1491 N N . ALA A 1 194 ? -33.971 -9.143 -20.630 1.00 96.81 194 ALA A N 1
ATOM 1492 C CA . ALA A 1 194 ? -34.708 -10.406 -20.587 1.00 96.81 194 ALA A CA 1
ATOM 1493 C C . ALA A 1 194 ? -33.916 -11.578 -21.209 1.00 96.81 194 ALA A C 1
ATOM 1495 O O . ALA A 1 194 ? -33.770 -12.614 -20.564 1.00 96.81 194 ALA A O 1
ATOM 1496 N N . GLU A 1 195 ? -33.340 -11.411 -22.408 1.00 95.44 195 GLU A N 1
ATOM 1497 C CA . GLU A 1 195 ? -32.475 -12.411 -23.068 1.00 95.44 195 GLU A CA 1
ATOM 1498 C C . GLU A 1 195 ? -31.255 -12.786 -22.210 1.00 95.44 195 GLU A C 1
ATOM 1500 O O . GLU A 1 195 ? -30.836 -13.942 -22.172 1.00 95.44 195 GLU A O 1
ATOM 1505 N N . GLN A 1 196 ? -30.687 -11.809 -21.503 1.00 96.69 196 GLN A N 1
ATOM 1506 C CA . GLN A 1 196 ? -29.537 -11.969 -20.612 1.00 96.69 196 GLN A CA 1
ATOM 1507 C C . GLN A 1 196 ? -29.917 -12.453 -19.196 1.00 96.69 196 GLN A C 1
ATOM 1509 O O . GLN A 1 196 ? -29.022 -12.658 -18.372 1.00 96.69 196 GLN A O 1
ATOM 1514 N N . ASN A 1 197 ? -31.213 -12.640 -18.906 1.00 95.62 197 ASN A N 1
ATOM 1515 C CA . ASN A 1 197 ? -31.773 -13.009 -17.597 1.00 95.62 197 ASN A CA 1
ATOM 1516 C C . ASN A 1 197 ? -31.298 -12.097 -16.441 1.00 95.62 197 ASN A C 1
ATOM 1518 O O . ASN A 1 197 ? -30.874 -12.549 -15.373 1.00 95.62 197 ASN A O 1
ATOM 1522 N N . ILE A 1 198 ? -31.332 -10.784 -16.673 1.00 97.25 198 ILE A N 1
ATOM 1523 C CA . ILE A 1 198 ? -30.886 -9.762 -15.726 1.00 97.25 198 ILE A CA 1
ATOM 1524 C C . ILE A 1 198 ? -32.048 -9.330 -14.830 1.00 97.25 198 ILE A C 1
ATOM 1526 O O . ILE A 1 198 ? -33.033 -8.751 -15.277 1.00 97.25 198 ILE A O 1
ATOM 1530 N N . THR A 1 199 ? -31.885 -9.525 -13.520 1.00 95.69 199 THR A N 1
ATOM 1531 C CA . THR A 1 199 ? -32.668 -8.806 -12.505 1.00 95.69 199 THR A CA 1
ATOM 1532 C C . THR A 1 199 ? -31.846 -7.632 -11.981 1.00 95.69 199 THR A C 1
ATOM 1534 O O . THR A 1 199 ? -30.809 -7.841 -11.335 1.00 95.69 199 THR A O 1
ATOM 1537 N N . PHE A 1 200 ? -32.302 -6.410 -12.256 1.00 97.19 200 PHE A N 1
ATOM 1538 C CA . PHE A 1 200 ? -31.712 -5.178 -11.726 1.00 97.19 200 PHE A CA 1
ATOM 1539 C C . PHE A 1 200 ? -31.938 -5.034 -10.209 1.00 97.19 200 PHE A C 1
ATOM 1541 O O . PHE A 1 200 ? -32.820 -5.672 -9.630 1.00 97.19 200 PHE A O 1
ATOM 1548 N N . ARG A 1 201 ? -31.112 -4.216 -9.554 1.00 94.50 201 ARG A N 1
ATOM 1549 C CA . ARG A 1 201 ? -31.145 -3.911 -8.117 1.00 94.50 201 ARG A CA 1
ATOM 1550 C C . ARG A 1 201 ? -30.820 -2.426 -7.892 1.00 94.50 201 ARG A C 1
ATOM 1552 O O . ARG A 1 201 ? -29.980 -1.888 -8.614 1.00 94.50 201 ARG A O 1
ATOM 1559 N N . PRO A 1 202 ? -31.376 -1.782 -6.849 1.00 94.75 202 PRO A N 1
ATOM 1560 C CA . PRO A 1 202 ? -30.912 -0.468 -6.417 1.00 94.75 202 PRO A CA 1
ATOM 1561 C C . PRO A 1 202 ? -29.407 -0.484 -6.112 1.00 94.75 202 PRO A C 1
ATOM 1563 O O . PRO A 1 202 ? -28.928 -1.379 -5.412 1.00 94.75 202 PRO A O 1
ATOM 1566 N N . GLY A 1 203 ? -28.673 0.494 -6.641 1.00 95.56 203 GLY A N 1
ATOM 1567 C CA . GLY A 1 203 ? -27.210 0.548 -6.566 1.00 95.56 203 GLY A CA 1
ATOM 1568 C C . GLY A 1 203 ? -26.469 -0.193 -7.689 1.00 95.56 203 GLY A C 1
ATOM 1569 O O . GLY A 1 203 ? -25.242 -0.274 -7.645 1.00 95.56 203 GLY A O 1
ATOM 1570 N N . ASP A 1 204 ? -27.167 -0.724 -8.697 1.00 98.25 204 ASP A N 1
ATOM 1571 C CA . ASP A 1 204 ? -26.521 -1.209 -9.921 1.00 98.25 204 ASP A CA 1
ATOM 1572 C C . ASP A 1 204 ? -25.892 -0.058 -10.730 1.00 98.25 204 ASP A C 1
ATOM 1574 O O . ASP A 1 204 ? -26.355 1.089 -10.702 1.00 98.25 204 ASP A O 1
ATOM 1578 N N . ILE A 1 205 ? -24.856 -0.400 -11.495 1.00 98.56 205 ILE A N 1
ATOM 1579 C CA . ILE A 1 205 ? -24.180 0.459 -12.468 1.00 98.56 205 ILE A CA 1
ATOM 1580 C C . ILE A 1 205 ? -24.451 -0.131 -13.854 1.00 98.56 205 ILE A C 1
ATOM 1582 O O . ILE A 1 205 ? -24.035 -1.254 -14.155 1.00 98.56 205 ILE A O 1
ATOM 1586 N N . LEU A 1 206 ? -25.189 0.607 -14.681 1.00 98.75 206 LEU A N 1
ATOM 1587 C CA . LEU A 1 206 ? -25.619 0.156 -16.004 1.00 98.75 206 LEU A CA 1
ATOM 1588 C C . LEU A 1 206 ? -24.530 0.423 -17.047 1.00 98.75 206 LEU A C 1
ATOM 1590 O O . LEU A 1 206 ? -24.102 1.560 -17.185 1.00 98.75 206 LEU A O 1
ATOM 1594 N N . PHE A 1 207 ? -24.147 -0.587 -17.823 1.00 98.75 207 PHE A N 1
ATOM 1595 C CA . PHE A 1 207 ? -23.260 -0.463 -18.980 1.00 98.75 207 PHE A CA 1
ATOM 1596 C C . PHE A 1 207 ? -24.005 -0.845 -20.261 1.00 98.75 207 PHE A C 1
ATOM 1598 O O . PHE A 1 207 ? -24.670 -1.882 -20.302 1.00 98.75 207 PHE A O 1
ATOM 1605 N N . ILE A 1 208 ? -23.869 -0.043 -21.318 1.00 98.56 208 ILE A N 1
ATOM 1606 C CA . ILE A 1 208 ? -24.462 -0.307 -22.638 1.00 98.56 208 ILE A CA 1
ATOM 1607 C C . ILE A 1 208 ? -23.353 -0.339 -23.692 1.00 98.56 208 ILE A C 1
ATOM 1609 O O . ILE A 1 208 ? -22.625 0.635 -23.859 1.00 98.56 208 ILE A O 1
ATOM 1613 N N . ARG A 1 209 ? -23.242 -1.454 -24.425 1.00 98.25 209 ARG A N 1
ATOM 1614 C CA . ARG A 1 209 ? -22.295 -1.605 -25.541 1.00 98.25 209 ARG A CA 1
ATOM 1615 C C . ARG A 1 209 ? -22.992 -1.367 -26.880 1.00 98.25 209 ARG A C 1
ATOM 1617 O O . ARG A 1 209 ? -23.692 -2.247 -27.383 1.00 98.25 209 ARG A O 1
ATOM 1624 N N . SER A 1 210 ? -22.785 -0.183 -27.449 1.00 97.44 210 SER A N 1
ATOM 1625 C CA . SER A 1 210 ? -23.253 0.243 -28.776 1.00 97.44 210 SER A CA 1
ATOM 1626 C C . SER A 1 210 ? -22.427 -0.339 -29.932 1.00 97.44 210 SER A C 1
ATOM 1628 O O . SER A 1 210 ? -22.933 -0.447 -31.047 1.00 97.44 210 SER A O 1
ATOM 1630 N N . GLY A 1 211 ? -21.180 -0.750 -29.675 1.00 96.62 211 GLY A N 1
ATOM 1631 C CA . GLY A 1 211 ? -20.205 -1.204 -30.671 1.00 96.62 211 GLY A CA 1
ATOM 1632 C C . GLY A 1 211 ? -19.287 -0.093 -31.196 1.00 96.62 211 GLY A C 1
ATOM 1633 O O . GLY A 1 211 ? -18.617 -0.291 -32.214 1.00 96.62 211 GLY A O 1
ATOM 1634 N N . PHE A 1 212 ? -19.251 1.076 -30.546 1.00 96.50 212 PHE A N 1
ATOM 1635 C CA . PHE A 1 212 ? -18.480 2.230 -31.015 1.00 96.50 212 PHE A CA 1
ATOM 1636 C C . PHE A 1 212 ? -16.966 1.992 -30.976 1.00 96.50 212 PHE A C 1
ATOM 1638 O O . PHE A 1 212 ? -16.302 2.226 -31.988 1.00 96.50 212 PHE A O 1
ATOM 1645 N N . THR A 1 213 ? -16.409 1.495 -29.864 1.00 96.19 213 THR A N 1
ATOM 1646 C CA . THR A 1 213 ? -14.953 1.284 -29.731 1.00 96.19 213 THR A CA 1
ATOM 1647 C C . THR A 1 213 ? -14.447 0.280 -30.765 1.00 96.19 213 THR A C 1
ATOM 1649 O O . THR A 1 213 ? -13.517 0.592 -31.508 1.00 96.19 213 THR A O 1
ATOM 1652 N N . ALA A 1 214 ? -15.112 -0.871 -30.929 1.00 95.56 214 ALA A N 1
ATOM 1653 C CA . ALA A 1 214 ? -14.839 -1.809 -32.023 1.00 95.56 214 ALA A CA 1
ATOM 1654 C C . ALA A 1 214 ? -14.941 -1.144 -33.404 1.00 95.56 214 ALA A C 1
ATOM 1656 O O . ALA A 1 214 ? -14.036 -1.267 -34.233 1.00 95.56 214 ALA A O 1
ATOM 1657 N N . GLY A 1 215 ? -16.023 -0.400 -33.645 1.00 95.38 215 GLY A N 1
ATOM 1658 C CA . GLY A 1 215 ? -16.270 0.293 -34.905 1.00 95.38 215 GLY A CA 1
ATOM 1659 C C . GLY A 1 215 ? -15.285 1.427 -35.217 1.00 95.38 215 GLY A C 1
ATOM 1660 O O . GLY A 1 215 ? -15.170 1.800 -36.387 1.00 95.38 215 GLY A O 1
ATOM 1661 N N . TYR A 1 216 ? -14.583 1.966 -34.212 1.00 95.00 216 TYR A N 1
ATOM 1662 C CA . TYR A 1 216 ? -13.523 2.974 -34.340 1.00 95.00 216 TYR A CA 1
ATOM 1663 C C . TYR A 1 216 ? -12.148 2.318 -34.511 1.00 95.00 216 TYR A C 1
ATOM 1665 O O . TYR A 1 216 ? -11.426 2.648 -35.451 1.00 95.00 216 TYR A O 1
ATOM 1673 N N . ASN A 1 217 ? -11.827 1.331 -33.669 1.00 94.50 217 ASN A N 1
ATOM 1674 C CA . ASN A 1 217 ? -10.594 0.539 -33.726 1.00 94.50 217 ASN A CA 1
ATOM 1675 C C . ASN A 1 217 ? -10.439 -0.194 -35.079 1.00 94.50 217 ASN A C 1
ATOM 1677 O O . ASN A 1 217 ? -9.322 -0.420 -35.535 1.00 94.50 217 ASN A O 1
ATOM 1681 N N . ALA A 1 218 ? -11.549 -0.527 -35.751 1.00 94.94 218 ALA A N 1
ATOM 1682 C CA . ALA A 1 218 ? -11.559 -1.113 -37.095 1.00 94.94 218 ALA A CA 1
ATOM 1683 C C . ALA A 1 218 ? -11.334 -0.105 -38.250 1.00 94.94 218 ALA A C 1
ATOM 1685 O O . ALA A 1 218 ? -11.202 -0.520 -39.404 1.00 94.94 218 ALA A O 1
ATOM 1686 N N . LYS A 1 219 ? -11.308 1.212 -37.988 1.00 93.56 219 LYS A N 1
ATOM 1687 C CA . LYS A 1 219 ? -11.033 2.251 -39.000 1.00 93.56 219 LYS A CA 1
ATOM 1688 C C . LYS A 1 219 ? -9.540 2.560 -39.074 1.00 93.56 219 LYS A C 1
ATOM 1690 O O . LYS A 1 219 ? -8.866 2.632 -38.053 1.00 93.56 219 LYS A O 1
ATOM 1695 N N . ASN A 1 220 ? -9.051 2.839 -40.283 1.00 93.06 220 ASN A N 1
ATOM 1696 C CA . ASN A 1 220 ? -7.718 3.415 -40.484 1.00 93.06 220 ASN A CA 1
ATOM 1697 C C . ASN A 1 220 ? -7.671 4.904 -40.089 1.00 93.06 220 ASN A C 1
ATOM 1699 O O . ASN A 1 220 ? -8.708 5.563 -40.008 1.00 93.06 220 ASN A O 1
ATOM 1703 N N . ASP A 1 221 ? -6.467 5.448 -39.911 1.00 87.56 221 ASP A N 1
ATOM 1704 C CA . ASP A 1 221 ? -6.194 6.825 -39.477 1.00 87.56 221 ASP A CA 1
ATOM 1705 C C . ASP A 1 221 ? -6.973 7.893 -40.261 1.00 87.56 221 ASP A C 1
ATOM 1707 O O . ASP A 1 221 ? -7.424 8.888 -39.694 1.00 87.56 221 ASP A O 1
ATOM 1711 N N . ALA A 1 222 ? -7.131 7.707 -41.576 1.00 90.44 222 ALA A N 1
ATOM 1712 C CA . ALA A 1 222 ? -7.841 8.653 -42.433 1.00 90.44 222 ALA A CA 1
ATOM 1713 C C . ALA A 1 222 ? -9.350 8.637 -42.146 1.00 90.44 222 ALA A C 1
ATOM 1715 O O . ALA A 1 222 ? -9.966 9.693 -42.017 1.00 90.44 222 ALA A O 1
ATOM 1716 N N . ALA A 1 223 ? -9.935 7.448 -41.980 1.00 90.44 223 ALA A N 1
ATOM 1717 C CA . ALA A 1 223 ? -11.332 7.280 -41.602 1.00 90.44 223 ALA A CA 1
ATOM 1718 C C . ALA A 1 223 ? -11.601 7.673 -40.134 1.00 90.44 223 ALA A C 1
ATOM 1720 O O . ALA A 1 223 ? -12.668 8.207 -39.847 1.00 90.44 223 ALA A O 1
ATOM 1721 N N . GLN A 1 224 ? -10.643 7.482 -39.220 1.00 90.50 224 GLN A N 1
ATOM 1722 C CA . GLN A 1 224 ? -10.716 7.990 -37.842 1.00 90.50 224 GLN A CA 1
ATOM 1723 C C . GLN A 1 224 ? -10.738 9.527 -37.810 1.00 90.50 224 GLN A C 1
ATOM 1725 O O . GLN A 1 224 ? -11.640 10.122 -37.220 1.00 90.50 224 GLN A O 1
ATOM 1730 N N . LYS A 1 225 ? -9.807 10.183 -38.518 1.00 87.19 225 LYS A N 1
ATOM 1731 C CA . LYS A 1 225 ? -9.778 11.650 -38.672 1.00 87.19 225 LYS A CA 1
ATOM 1732 C C . LYS A 1 225 ? -11.051 12.183 -39.336 1.00 87.19 225 LYS A C 1
ATOM 1734 O O . LYS A 1 225 ? -11.574 13.209 -38.914 1.00 87.19 225 LYS A O 1
ATOM 1739 N N . ALA A 1 226 ? -11.597 11.459 -40.315 1.00 89.81 226 ALA A N 1
ATOM 1740 C CA . ALA A 1 226 ? -12.855 11.809 -40.972 1.00 89.81 226 ALA A CA 1
ATOM 1741 C C . ALA A 1 226 ? -14.102 11.684 -40.071 1.00 89.81 226 ALA A C 1
ATOM 1743 O O . ALA A 1 226 ? -15.122 12.280 -40.403 1.00 89.81 226 ALA A O 1
ATOM 1744 N N . VAL A 1 227 ? -14.049 10.957 -38.944 1.00 88.69 227 VAL A N 1
ATOM 1745 C CA . VAL A 1 227 ? -15.119 10.982 -37.924 1.00 88.69 227 VAL A CA 1
ATOM 1746 C C . VAL A 1 227 ? -15.046 12.272 -37.102 1.00 88.69 227 VAL A C 1
ATOM 1748 O O . VAL A 1 227 ? -16.066 12.930 -36.926 1.00 88.69 227 VAL A O 1
ATOM 1751 N N . ALA A 1 228 ? -13.853 12.669 -36.652 1.00 84.56 228 ALA A N 1
ATOM 1752 C CA . ALA A 1 228 ? -13.667 13.893 -35.866 1.00 84.56 228 ALA A CA 1
ATOM 1753 C C . ALA A 1 228 ? -13.901 15.182 -36.679 1.00 84.56 228 ALA A C 1
ATOM 1755 O O . ALA A 1 228 ? -14.356 16.183 -36.136 1.00 84.56 228 ALA A O 1
ATOM 1756 N N . ALA A 1 229 ? -13.629 15.151 -37.989 1.00 85.25 229 ALA A N 1
ATOM 1757 C CA . ALA A 1 229 ? -13.805 16.282 -38.904 1.00 85.25 229 ALA A CA 1
ATOM 1758 C C . ALA A 1 229 ? -15.245 16.464 -39.441 1.00 85.25 229 ALA A C 1
ATOM 1760 O O . ALA A 1 229 ? -15.456 17.227 -40.387 1.00 85.25 229 ALA A O 1
ATOM 1761 N N . ARG A 1 230 ? -16.241 15.755 -38.891 1.00 87.44 230 ARG A N 1
ATOM 1762 C CA . ARG A 1 230 ? -17.652 15.911 -39.283 1.00 87.44 230 ARG A CA 1
ATOM 1763 C C . ARG A 1 230 ? -18.225 17.244 -38.800 1.00 87.44 230 ARG A C 1
ATOM 1765 O O . ARG A 1 230 ? -17.916 17.708 -37.708 1.00 87.44 230 ARG A O 1
ATOM 1772 N N . SER A 1 231 ? -19.145 17.814 -39.578 1.00 81.88 231 SER A N 1
ATOM 1773 C CA . SER A 1 231 ? -19.934 18.991 -39.181 1.00 81.88 231 SER A CA 1
ATOM 1774 C C . SER A 1 231 ? -21.018 18.690 -38.135 1.00 81.88 231 SER A C 1
ATOM 1776 O O . SER A 1 231 ? -21.534 19.620 -37.521 1.00 81.88 231 SER A O 1
ATOM 1778 N N . SER A 1 232 ? -21.358 17.413 -37.932 1.00 83.94 232 SER A N 1
ATOM 1779 C CA . SER A 1 232 ? -22.264 16.927 -36.888 1.00 83.94 232 SER A CA 1
ATOM 1780 C C . SER A 1 232 ? -21.624 15.737 -36.157 1.00 83.94 232 SER A C 1
ATOM 1782 O O . SER A 1 232 ? -21.088 14.839 -36.818 1.00 83.94 232 SER A O 1
ATOM 1784 N N . PRO A 1 233 ? -21.656 15.691 -34.813 1.00 83.88 233 PRO A N 1
ATOM 1785 C CA . PRO A 1 233 ? -21.212 14.542 -34.029 1.00 83.88 233 PRO A CA 1
ATOM 1786 C C . PRO A 1 233 ? -22.278 13.432 -34.073 1.00 83.88 233 PRO A C 1
ATOM 1788 O O . PRO A 1 233 ? -22.946 13.163 -33.085 1.00 83.88 233 PRO A O 1
ATOM 1791 N N . ASP A 1 234 ? -22.492 12.824 -35.241 1.00 90.88 234 ASP A N 1
ATOM 1792 C CA . ASP A 1 234 ? -23.522 11.794 -35.429 1.00 90.88 234 ASP A CA 1
ATOM 1793 C C . ASP A 1 234 ? -23.077 10.440 -34.842 1.00 90.88 234 ASP A C 1
ATOM 1795 O O . ASP A 1 234 ? -22.242 9.754 -35.444 1.00 90.88 234 ASP A O 1
ATOM 1799 N N . PHE A 1 235 ? -23.658 10.039 -33.704 1.00 93.69 235 PHE A N 1
ATOM 1800 C CA . PHE A 1 235 ? -23.372 8.769 -33.019 1.00 93.69 235 PHE A CA 1
ATOM 1801 C C . PHE A 1 235 ? -24.647 8.059 -32.537 1.00 93.69 235 PHE A C 1
ATOM 1803 O O . PHE A 1 235 ? -25.652 8.695 -32.200 1.00 93.69 235 PHE A O 1
ATOM 1810 N N . LEU A 1 236 ? -24.574 6.727 -32.481 1.00 95.69 236 LEU A N 1
ATOM 1811 C CA . LEU A 1 236 ? -25.570 5.852 -31.858 1.00 95.69 236 LEU A CA 1
ATOM 1812 C C . LEU A 1 236 ? -25.492 5.979 -30.331 1.00 95.69 236 LEU A C 1
ATOM 1814 O O . LEU A 1 236 ? -24.408 5.861 -29.764 1.00 95.69 236 LEU A O 1
ATOM 1818 N N . GLY A 1 237 ? -26.634 6.138 -29.667 1.00 95.44 237 GLY A N 1
ATOM 1819 C CA . GLY A 1 237 ? -26.714 6.183 -28.204 1.00 95.44 237 GLY A CA 1
ATOM 1820 C C . GLY A 1 237 ? -28.137 5.954 -27.702 1.00 95.44 237 GLY A C 1
ATOM 1821 O O . GLY A 1 237 ? -29.041 5.678 -28.491 1.00 95.44 237 GLY A O 1
ATOM 1822 N N . VAL A 1 238 ? -28.351 6.031 -26.388 1.00 96.19 238 VAL A N 1
ATOM 1823 C CA . VAL A 1 238 ? -29.675 5.800 -25.781 1.00 96.19 238 VAL A CA 1
ATOM 1824 C C . VAL A 1 238 ? -30.693 6.846 -26.248 1.00 96.19 238 VAL A C 1
ATOM 1826 O O . VAL A 1 238 ? -30.363 8.025 -26.390 1.00 96.19 238 VAL A O 1
ATOM 1829 N N . GLU A 1 239 ? -31.936 6.415 -26.489 1.00 92.31 239 GLU A N 1
ATOM 1830 C CA . GLU A 1 239 ? -33.023 7.322 -26.873 1.00 92.31 239 GLU A CA 1
ATOM 1831 C C . GLU A 1 239 ? -33.349 8.329 -25.740 1.00 92.31 239 GLU A C 1
ATOM 1833 O O . GLU A 1 239 ? -33.557 7.927 -24.590 1.00 92.31 239 GLU A O 1
ATOM 1838 N N . PRO A 1 240 ? -33.428 9.643 -26.020 1.00 89.38 240 PRO A N 1
ATOM 1839 C CA . PRO A 1 240 ? -33.712 10.652 -25.003 1.00 89.38 240 PRO A CA 1
ATOM 1840 C C . PRO A 1 240 ? -35.228 10.760 -24.782 1.00 89.38 240 PRO A C 1
ATOM 1842 O O . PRO A 1 240 ? -35.860 11.696 -25.265 1.00 89.38 240 PRO A O 1
ATOM 1845 N N . THR A 1 241 ? -35.831 9.776 -24.099 1.00 88.62 241 THR A N 1
ATOM 1846 C CA . THR A 1 241 ? -37.293 9.687 -23.881 1.00 88.62 241 THR A CA 1
ATOM 1847 C C . THR A 1 241 ? -37.694 9.718 -22.402 1.00 88.62 241 THR A C 1
ATOM 1849 O O . THR A 1 241 ? -36.933 9.341 -21.505 1.00 88.62 241 THR A O 1
ATOM 1852 N N . LYS A 1 242 ? -38.946 10.117 -22.126 1.00 87.75 242 LYS A N 1
ATOM 1853 C CA . LYS A 1 242 ? -39.510 10.152 -20.760 1.00 87.75 242 LYS A CA 1
ATOM 1854 C C . LYS A 1 242 ? -39.550 8.776 -20.102 1.00 87.75 242 LYS A C 1
ATOM 1856 O O . LYS A 1 242 ? -39.458 8.672 -18.879 1.00 87.75 242 LYS A O 1
ATOM 1861 N N . ASP A 1 243 ? -39.686 7.731 -20.908 1.00 92.06 243 ASP A N 1
ATOM 1862 C CA . ASP A 1 243 ? -39.755 6.360 -20.425 1.00 92.06 243 ASP A CA 1
ATOM 1863 C C . ASP A 1 243 ? -38.357 5.799 -20.126 1.00 92.06 243 ASP A C 1
ATOM 1865 O O . ASP A 1 243 ? -38.215 5.078 -19.140 1.00 92.06 243 ASP A O 1
ATOM 1869 N N . VAL A 1 244 ? -37.311 6.207 -20.866 1.00 95.00 244 VAL A N 1
ATOM 1870 C CA . VAL A 1 244 ? -35.906 5.953 -20.486 1.00 95.00 244 VAL A CA 1
ATOM 1871 C C . VAL A 1 244 ? -35.567 6.636 -19.165 1.00 95.00 244 VAL A C 1
ATOM 1873 O O . VAL A 1 244 ? -35.046 5.977 -18.266 1.00 95.00 244 VAL A O 1
ATOM 1876 N N . LEU A 1 245 ? -35.907 7.922 -19.004 1.00 93.56 245 LEU A N 1
ATOM 1877 C CA . LEU A 1 245 ? -35.696 8.634 -17.739 1.00 93.56 245 LEU A CA 1
ATOM 1878 C C . LEU A 1 245 ? -36.402 7.927 -16.574 1.00 93.56 245 LEU A C 1
ATOM 1880 O O . LEU A 1 245 ? -35.765 7.621 -15.564 1.00 93.56 245 LEU A O 1
ATOM 1884 N N . ARG A 1 246 ? -37.694 7.606 -16.728 1.00 94.69 246 ARG A N 1
ATOM 1885 C CA . ARG A 1 246 ? -38.457 6.867 -15.713 1.00 94.69 246 ARG A CA 1
ATOM 1886 C C . ARG A 1 246 ? -37.804 5.527 -15.386 1.00 94.69 246 ARG A C 1
ATOM 1888 O O . ARG A 1 246 ? -37.635 5.212 -14.214 1.00 94.69 246 ARG A O 1
ATOM 1895 N N . TRP A 1 247 ? -37.399 4.762 -16.399 1.00 96.56 247 TRP A N 1
ATOM 1896 C CA . TRP A 1 247 ? -36.759 3.463 -16.211 1.00 96.56 247 TRP A CA 1
ATOM 1897 C C . TRP A 1 247 ? -35.426 3.566 -15.459 1.00 96.56 247 TRP A C 1
ATOM 1899 O O . TRP A 1 247 ? -35.218 2.806 -14.512 1.00 96.56 247 TRP A O 1
ATOM 1909 N N . ILE A 1 248 ? -34.552 4.514 -15.812 1.00 97.12 248 ILE A N 1
ATOM 1910 C CA . ILE A 1 248 ? -33.269 4.720 -15.118 1.00 97.12 248 ILE A CA 1
ATOM 1911 C C . ILE A 1 248 ? -33.500 5.110 -13.649 1.00 97.12 248 ILE A C 1
ATOM 1913 O O . ILE A 1 248 ? -32.823 4.607 -12.744 1.00 97.12 248 ILE A O 1
ATOM 1917 N N . TRP A 1 249 ? -34.478 5.985 -13.405 1.00 96.19 249 TRP A N 1
ATOM 1918 C CA . TRP A 1 249 ? -34.824 6.465 -12.073 1.00 96.19 249 TRP A CA 1
ATOM 1919 C C . TRP A 1 249 ? -35.442 5.370 -11.192 1.00 96.19 249 TRP A C 1
ATOM 1921 O O . TRP A 1 249 ? -34.866 5.043 -10.149 1.00 96.19 249 TRP A O 1
ATOM 1931 N N . ASP A 1 250 ? -36.557 4.773 -11.624 1.00 94.69 250 ASP A N 1
ATOM 1932 C CA . ASP A 1 250 ? -37.345 3.801 -10.852 1.00 94.69 250 ASP A CA 1
ATOM 1933 C C . ASP A 1 250 ? -36.594 2.465 -10.653 1.00 94.69 250 ASP A C 1
ATOM 1935 O O . ASP A 1 250 ? -36.802 1.786 -9.648 1.00 94.69 250 ASP A O 1
ATOM 1939 N N . THR A 1 251 ? -35.669 2.096 -11.554 1.00 95.25 251 THR A N 1
ATOM 1940 C CA . THR A 1 251 ? -34.800 0.908 -11.383 1.00 95.25 251 THR A CA 1
ATOM 1941 C C . THR A 1 251 ? -33.756 1.100 -10.271 1.00 95.25 251 THR A C 1
ATOM 1943 O O . THR A 1 251 ? -33.249 0.126 -9.712 1.00 95.25 251 THR A O 1
ATOM 1946 N N . GLY A 1 252 ? -33.445 2.349 -9.902 1.00 95.38 252 GLY A N 1
ATOM 1947 C CA . GLY A 1 252 ? -32.513 2.641 -8.814 1.00 95.38 252 GLY A CA 1
ATOM 1948 C C . GLY A 1 252 ? -31.033 2.559 -9.203 1.00 95.38 252 GLY A C 1
ATOM 1949 O O . GLY A 1 252 ? -30.213 2.226 -8.348 1.00 95.38 252 GLY A O 1
ATOM 1950 N N . PHE A 1 253 ? -30.661 2.847 -10.456 1.00 97.88 253 PHE A N 1
ATOM 1951 C CA . PHE A 1 253 ? -29.243 2.894 -10.841 1.00 97.88 253 PHE A CA 1
ATOM 1952 C C . PHE A 1 253 ? -28.481 3.994 -10.080 1.00 97.88 253 PHE A C 1
ATOM 1954 O O . PHE A 1 253 ? -29.016 5.084 -9.828 1.00 97.88 253 PHE A O 1
ATOM 1961 N N . ALA A 1 254 ? -27.227 3.696 -9.727 1.00 96.94 254 ALA A N 1
ATOM 1962 C CA . ALA A 1 254 ? -26.293 4.626 -9.087 1.00 96.94 254 ALA A CA 1
ATOM 1963 C C . ALA A 1 254 ? -25.475 5.441 -10.103 1.00 96.94 254 ALA A C 1
ATOM 1965 O O . ALA A 1 254 ? -25.137 6.587 -9.830 1.00 96.94 254 ALA A O 1
ATOM 1966 N N . ALA A 1 255 ? -25.177 4.852 -11.264 1.00 98.19 255 ALA A N 1
ATOM 1967 C CA . ALA A 1 255 ? -24.497 5.477 -12.397 1.00 98.19 255 ALA A CA 1
ATOM 1968 C C . ALA A 1 255 ? -24.860 4.734 -13.699 1.00 98.19 255 ALA A C 1
ATOM 1970 O O . ALA A 1 255 ? -25.284 3.572 -13.654 1.00 98.19 255 ALA A O 1
ATOM 1971 N N . VAL A 1 256 ? -24.678 5.384 -14.850 1.00 98.50 256 VAL A N 1
ATOM 1972 C CA . VAL A 1 256 ? -24.798 4.767 -16.184 1.00 98.50 256 VAL A CA 1
ATOM 1973 C C . VAL A 1 256 ? -23.502 4.950 -16.969 1.00 98.50 256 VAL A C 1
ATOM 1975 O O . VAL A 1 256 ? -22.783 5.917 -16.739 1.00 98.50 256 VAL A O 1
ATOM 1978 N N . ALA A 1 257 ? -23.194 4.041 -17.890 1.00 98.25 257 ALA A N 1
ATOM 1979 C CA . ALA A 1 257 ? -21.996 4.100 -18.714 1.00 98.25 257 ALA A CA 1
ATOM 1980 C C . ALA A 1 257 ? -22.176 3.454 -20.102 1.00 98.25 257 ALA A C 1
ATOM 1982 O O . ALA A 1 257 ? -23.038 2.591 -20.297 1.00 98.25 257 ALA A O 1
ATOM 1983 N N . GLY A 1 258 ? -21.327 3.830 -21.058 1.00 97.75 258 GLY A N 1
ATOM 1984 C CA . GLY A 1 258 ? -21.281 3.235 -22.394 1.00 97.75 258 GLY A CA 1
ATOM 1985 C C . GLY A 1 258 ? -19.930 3.365 -23.099 1.00 97.75 258 GLY A C 1
ATOM 1986 O O . GLY A 1 258 ? -18.984 3.959 -22.584 1.00 97.75 258 GLY A O 1
ATOM 1987 N N . ASP A 1 259 ? -19.854 2.783 -24.294 1.00 97.19 259 ASP A N 1
ATOM 1988 C CA . ASP A 1 259 ? -18.675 2.762 -25.174 1.00 97.19 259 ASP A CA 1
ATOM 1989 C C . ASP A 1 259 ? -18.668 3.877 -26.241 1.00 97.19 259 ASP A C 1
ATOM 1991 O O . ASP A 1 259 ? -17.667 4.067 -26.931 1.00 97.19 259 ASP A O 1
ATOM 1995 N N . ALA A 1 260 ? -19.769 4.619 -26.388 1.00 94.12 260 ALA A N 1
ATOM 1996 C CA . ALA A 1 260 ? -19.912 5.727 -27.335 1.00 94.12 260 ALA A CA 1
ATOM 1997 C C . ALA A 1 260 ? -19.331 7.062 -26.800 1.00 94.12 260 ALA A C 1
ATOM 1999 O O . ALA A 1 260 ? -19.120 7.187 -25.592 1.00 94.12 260 ALA A O 1
ATOM 2000 N N . PRO A 1 261 ? -19.103 8.083 -27.661 1.00 91.62 261 PRO A N 1
ATOM 2001 C CA . PRO A 1 261 ? -18.676 9.442 -27.272 1.00 91.62 261 PRO A CA 1
ATOM 2002 C C . PRO A 1 261 ? -19.787 10.325 -26.681 1.00 91.62 261 PRO A C 1
ATOM 2004 O O . PRO A 1 261 ? -19.583 11.529 -26.523 1.00 91.62 261 PRO A O 1
ATOM 2007 N N . SER A 1 262 ? -20.969 9.744 -26.482 1.00 91.12 262 SER A N 1
ATOM 2008 C CA . SER A 1 262 ? -22.121 10.303 -25.784 1.00 91.12 262 SER A CA 1
ATOM 2009 C C . SER A 1 262 ? -22.974 9.139 -25.259 1.00 91.12 262 SER A C 1
ATOM 2011 O O . SER A 1 262 ? -23.195 8.174 -25.993 1.00 91.12 262 SER A O 1
ATOM 2013 N N . PHE A 1 263 ? -23.474 9.189 -24.023 1.00 94.88 263 PHE A N 1
ATOM 2014 C CA . PHE A 1 263 ? -24.346 8.119 -23.505 1.00 94.88 263 PHE A CA 1
ATOM 2015 C C . PHE A 1 263 ? -25.721 8.079 -24.200 1.00 94.88 263 PHE A C 1
ATOM 2017 O O . PHE A 1 263 ? -26.216 7.016 -24.583 1.00 94.88 263 PHE A O 1
ATOM 2024 N N . GLU A 1 264 ? -26.341 9.245 -24.389 1.00 93.69 264 GLU A N 1
ATOM 2025 C CA . GLU A 1 264 ? -27.508 9.396 -25.266 1.00 93.69 264 GLU A CA 1
ATOM 2026 C C . GLU A 1 264 ? -27.082 9.539 -26.735 1.00 93.69 264 GLU A C 1
ATOM 2028 O O . GLU A 1 264 ? -25.898 9.716 -27.032 1.00 93.69 264 GLU A O 1
ATOM 2033 N N . ARG A 1 265 ? -28.034 9.439 -27.672 1.00 92.25 265 ARG A N 1
ATOM 2034 C CA . ARG A 1 265 ? -27.774 9.677 -29.105 1.00 92.25 265 ARG A CA 1
ATOM 2035 C C . ARG A 1 265 ? -27.039 11.005 -29.339 1.00 92.25 265 ARG A C 1
ATOM 2037 O O . ARG A 1 265 ? -27.277 11.977 -28.623 1.00 92.25 265 ARG A O 1
ATOM 2044 N N . ALA A 1 266 ? -26.245 11.093 -30.406 1.00 89.69 266 ALA A N 1
ATOM 2045 C CA . ALA A 1 266 ? -25.662 12.365 -30.835 1.00 89.69 266 ALA A CA 1
ATOM 2046 C C . ALA A 1 266 ? -25.977 12.701 -32.309 1.00 89.69 266 ALA A C 1
ATOM 2048 O O . ALA A 1 266 ? -26.161 11.775 -33.108 1.00 89.69 266 ALA A O 1
ATOM 2049 N N . PRO A 1 267 ? -26.081 13.991 -32.700 1.00 87.44 267 PRO A N 1
ATOM 2050 C CA . PRO A 1 267 ? -25.969 15.187 -31.859 1.00 87.44 267 PRO A CA 1
ATOM 2051 C C . PRO A 1 267 ? -27.056 15.246 -30.784 1.00 87.44 267 PRO A C 1
ATOM 2053 O O . PRO A 1 267 ? -28.219 14.972 -31.057 1.00 87.44 267 PRO A O 1
ATOM 2056 N N . ILE A 1 268 ? -26.644 15.572 -29.558 1.00 83.38 268 ILE A N 1
ATOM 2057 C CA . ILE A 1 268 ? -27.476 15.473 -28.349 1.00 83.38 268 ILE A CA 1
ATOM 2058 C C . ILE A 1 268 ? -28.675 16.443 -28.429 1.00 83.38 268 ILE A C 1
ATOM 2060 O O . ILE A 1 268 ? -29.813 16.083 -28.131 1.00 83.38 268 ILE A O 1
ATOM 2064 N N . ALA A 1 269 ? -28.435 17.660 -28.926 1.00 79.94 269 ALA A N 1
ATOM 2065 C CA . ALA A 1 269 ? -29.472 18.627 -29.279 1.00 79.94 269 ALA A CA 1
ATOM 2066 C C . ALA A 1 269 ? -29.621 18.727 -30.808 1.00 79.94 269 ALA A C 1
ATOM 2068 O O . ALA A 1 269 ? -28.630 18.847 -31.530 1.00 79.94 269 ALA A O 1
ATOM 2069 N N . GLY A 1 270 ? -30.857 18.714 -31.310 1.00 79.69 270 GLY A N 1
ATOM 2070 C CA . GLY A 1 270 ? -31.164 18.837 -32.736 1.00 79.69 270 GLY A CA 1
ATOM 2071 C C . GLY A 1 270 ? -32.669 18.766 -33.030 1.00 79.69 270 GLY A C 1
ATOM 2072 O O . GLY A 1 270 ? -33.475 18.815 -32.109 1.00 79.69 270 GLY A O 1
ATOM 2073 N N . PRO A 1 271 ? -33.089 18.610 -34.302 1.00 79.75 271 PRO A N 1
ATOM 2074 C CA . PRO A 1 271 ? -34.509 18.649 -34.687 1.00 79.75 271 PRO A CA 1
ATOM 2075 C C . PRO A 1 271 ? -35.411 17.564 -34.070 1.00 79.75 271 PRO A C 1
ATOM 2077 O O . PRO A 1 271 ? -36.630 17.700 -34.099 1.00 79.75 271 PRO A O 1
ATOM 2080 N N . HIS A 1 272 ? -34.835 16.484 -33.535 1.00 77.50 272 HIS A N 1
ATOM 2081 C CA . HIS A 1 272 ? -35.559 15.432 -32.810 1.00 77.50 272 HIS A CA 1
ATOM 2082 C C . HIS A 1 272 ? -35.813 15.828 -31.338 1.00 77.50 272 HIS A C 1
ATOM 2084 O O . HIS A 1 272 ? -36.879 15.555 -30.787 1.00 77.50 272 HIS A O 1
ATOM 2090 N N . THR A 1 273 ? -34.856 16.540 -30.739 1.00 76.19 273 THR A N 1
ATOM 2091 C CA . THR A 1 273 ? -34.886 17.204 -29.426 1.00 76.19 273 THR A CA 1
ATOM 2092 C C . THR A 1 273 ? -35.274 18.685 -29.565 1.00 76.19 273 THR A C 1
ATOM 2094 O O . THR A 1 273 ? -34.688 19.567 -28.942 1.00 76.19 273 THR A O 1
ATOM 2097 N N . ALA A 1 274 ? -36.274 18.960 -30.406 1.00 78.62 274 ALA A N 1
ATOM 2098 C CA . ALA A 1 274 ? -36.922 20.263 -30.540 1.00 78.62 274 ALA A CA 1
ATOM 2099 C C . ALA A 1 274 ? -38.333 20.227 -29.927 1.00 78.62 274 ALA A C 1
ATOM 2101 O O . ALA A 1 274 ? -38.933 19.159 -29.805 1.00 78.62 274 ALA A O 1
ATOM 2102 N N . VAL A 1 275 ? -38.878 21.398 -29.579 1.00 77.56 275 VAL A N 1
ATOM 2103 C CA . VAL A 1 275 ? -40.235 21.530 -29.018 1.00 77.56 275 VAL A CA 1
ATOM 2104 C C . VAL A 1 275 ? -41.277 20.992 -30.008 1.00 77.56 275 VAL A C 1
ATOM 2106 O O . VAL A 1 275 ? -41.298 21.379 -31.177 1.00 77.56 275 VAL A O 1
ATOM 2109 N N . GLY A 1 276 ? -42.141 20.089 -29.544 1.00 75.56 276 GLY A N 1
ATOM 2110 C CA . GLY A 1 276 ? -43.070 19.313 -30.363 1.00 75.56 276 GLY A CA 1
ATOM 2111 C C . GLY A 1 276 ? -42.491 18.000 -30.910 1.00 75.56 276 GLY A C 1
ATOM 2112 O O . GLY A 1 276 ? -43.166 17.348 -31.714 1.00 75.56 276 GLY A O 1
ATOM 2113 N N . GLY A 1 277 ? -41.274 17.627 -30.499 1.00 77.88 277 GLY A N 1
ATOM 2114 C CA . GLY A 1 277 ? -40.547 16.415 -30.886 1.00 77.88 277 GLY A CA 1
ATOM 2115 C C . GLY A 1 277 ? -40.772 15.248 -29.920 1.00 77.88 277 GLY A C 1
ATOM 2116 O O . GLY A 1 277 ? -41.908 14.857 -29.657 1.00 77.88 277 GLY A O 1
ATOM 2117 N N . VAL A 1 278 ? -39.687 14.666 -29.393 1.00 75.81 278 VAL A N 1
ATOM 2118 C CA . VAL A 1 278 ? -39.744 13.493 -28.487 1.00 75.81 278 VAL A CA 1
ATOM 2119 C C . VAL A 1 278 ? -40.471 13.783 -27.159 1.00 75.81 278 VAL A C 1
ATOM 2121 O O . VAL A 1 278 ? -41.020 12.870 -26.544 1.00 75.81 278 VAL A O 1
ATOM 2124 N N . TRP A 1 279 ? -40.535 15.049 -26.742 1.00 75.94 279 TRP A N 1
ATOM 2125 C CA . TRP A 1 279 ? -41.108 15.497 -25.463 1.00 75.94 279 TRP A CA 1
ATOM 2126 C C . TRP A 1 279 ? -42.500 16.133 -25.599 1.00 75.94 279 TRP A C 1
ATOM 2128 O O . TRP A 1 279 ? -43.003 16.744 -24.655 1.00 75.94 279 TRP A O 1
ATOM 2138 N N . LYS A 1 280 ? -43.128 15.971 -26.772 1.00 81.50 280 LYS A N 1
ATOM 2139 C CA . LYS A 1 280 ? -44.326 16.698 -27.196 1.00 81.50 280 LYS A CA 1
ATOM 2140 C C . LYS A 1 280 ? -45.458 16.671 -26.171 1.00 81.50 280 LYS A C 1
ATOM 2142 O O . LYS A 1 280 ? -46.132 15.655 -25.999 1.00 81.50 280 LYS A O 1
ATOM 2147 N N . GLY A 1 281 ? -45.756 17.842 -25.612 1.00 77.12 281 GLY A N 1
ATOM 2148 C CA . GLY A 1 281 ? -46.881 18.041 -24.691 1.00 77.12 281 GLY A CA 1
ATOM 2149 C C . GLY A 1 281 ? -46.529 17.887 -23.210 1.00 77.12 281 GLY A C 1
ATOM 2150 O O . GLY A 1 281 ? -47.414 18.008 -22.364 1.00 77.12 281 GLY A O 1
ATOM 2151 N N . GLU A 1 282 ? -45.256 17.679 -22.877 1.00 81.25 282 GLU A N 1
ATOM 2152 C CA . GLU A 1 282 ? -44.760 17.906 -21.524 1.00 81.25 282 GLU A CA 1
ATOM 2153 C C . GLU A 1 282 ? -44.731 19.411 -21.217 1.00 81.25 282 GLU A C 1
ATOM 2155 O O . GLU A 1 282 ? -44.188 20.206 -21.980 1.00 81.25 282 GLU A O 1
ATOM 2160 N N . VAL A 1 283 ? -45.277 19.817 -20.066 1.00 76.25 283 VAL A N 1
ATOM 2161 C CA . VAL A 1 283 ? -45.417 21.241 -19.669 1.00 76.25 283 VAL A CA 1
ATOM 2162 C C . VAL A 1 283 ? -44.067 21.979 -19.605 1.00 76.25 283 VAL A C 1
ATOM 2164 O O . VAL A 1 283 ? -44.004 23.198 -19.722 1.00 76.25 283 VAL A O 1
ATOM 2167 N N . TRP A 1 284 ? -42.984 21.225 -19.439 1.00 77.06 284 TRP A N 1
ATOM 2168 C CA . TRP A 1 284 ? -41.605 21.679 -19.284 1.00 77.06 284 TRP A CA 1
ATOM 2169 C C . TRP A 1 284 ? -40.750 21.513 -20.556 1.00 77.06 284 TRP A C 1
ATOM 2171 O O . TRP A 1 284 ? -39.537 21.725 -20.511 1.00 77.06 284 TRP A O 1
ATOM 2181 N N . GLU A 1 285 ? -41.347 21.154 -21.696 1.00 75.62 285 GLU A N 1
ATOM 2182 C CA . GLU A 1 285 ? -40.642 20.974 -22.975 1.00 75.62 285 GLU A CA 1
ATOM 2183 C C . GLU A 1 285 ? -39.860 22.244 -23.380 1.00 75.62 285 GLU A C 1
ATOM 2185 O O . GLU A 1 285 ? -38.662 22.178 -23.667 1.00 75.62 285 GLU A O 1
ATOM 2190 N N . ASP A 1 286 ? -40.480 23.424 -23.255 1.00 73.88 286 ASP A N 1
ATOM 2191 C CA . ASP A 1 286 ? -39.834 24.735 -23.440 1.00 73.88 286 ASP A CA 1
ATOM 2192 C C . ASP A 1 286 ? -38.736 25.036 -22.403 1.00 73.88 286 ASP A C 1
ATOM 2194 O O . ASP A 1 286 ? -37.878 25.897 -22.625 1.00 73.88 286 ASP A O 1
ATOM 2198 N N . GLU A 1 287 ? -38.759 24.402 -21.228 1.00 72.38 287 GLU A N 1
ATOM 2199 C CA . GLU A 1 287 ? -37.768 24.631 -20.169 1.00 72.38 287 GLU A CA 1
ATOM 2200 C C . GLU A 1 287 ? -36.468 23.871 -20.405 1.00 72.38 287 GLU A C 1
ATOM 2202 O O . GLU A 1 287 ? -35.390 24.402 -20.138 1.00 72.38 287 GLU A O 1
ATOM 2207 N N . MET A 1 288 ? -36.564 22.710 -21.049 1.00 73.94 288 MET A N 1
ATOM 2208 C CA . MET A 1 288 ? -35.418 21.960 -21.560 1.00 73.94 288 MET A CA 1
ATOM 2209 C C . MET A 1 288 ? -34.959 22.452 -22.948 1.00 73.94 288 MET A C 1
ATOM 2211 O O . MET A 1 288 ? -34.140 21.804 -23.590 1.00 73.94 288 MET A O 1
ATOM 2215 N N . GLN A 1 289 ? -35.465 23.601 -23.423 1.00 63.25 289 GLN A N 1
ATOM 2216 C CA . GLN A 1 289 ? -35.199 24.159 -24.762 1.00 63.25 289 GLN A CA 1
ATOM 2217 C C . GLN A 1 289 ? -35.636 23.219 -25.912 1.00 63.25 289 GLN A C 1
ATOM 2219 O O . GLN A 1 289 ? -35.035 23.216 -26.982 1.00 63.25 289 GLN A O 1
ATOM 2224 N N . GLY A 1 290 ? -36.660 22.386 -25.682 1.00 55.78 290 GLY A N 1
ATOM 2225 C CA . GLY A 1 290 ? -37.077 21.279 -26.554 1.00 55.78 290 GLY A CA 1
ATOM 2226 C C . GLY A 1 290 ? -36.268 19.989 -26.364 1.00 55.78 290 GLY A C 1
ATOM 2227 O O . GLY A 1 290 ? -36.763 18.896 -26.645 1.00 55.78 290 GLY A O 1
ATOM 2228 N N . GLY A 1 291 ? -35.046 20.094 -25.840 1.00 54.78 291 GLY A N 1
ATOM 2229 C CA . GLY A 1 291 ? -34.143 18.973 -25.627 1.00 54.78 291 GLY A CA 1
ATOM 2230 C C . GLY A 1 291 ? -34.123 18.510 -24.181 1.00 54.78 291 GLY A C 1
ATOM 2231 O O . GLY A 1 291 ? -33.284 18.951 -23.399 1.00 54.78 291 GLY A O 1
ATOM 2232 N N . GLY A 1 292 ? -34.987 17.555 -23.829 1.00 56.03 292 GLY A N 1
ATOM 2233 C CA . GLY A 1 292 ? -34.875 16.775 -22.590 1.00 56.03 292 GLY A CA 1
ATOM 2234 C C . GLY A 1 292 ? -33.656 15.845 -22.602 1.00 56.03 292 GLY A C 1
ATOM 2235 O O . GLY A 1 292 ? -33.803 14.630 -22.603 1.00 56.03 292 GLY A O 1
ATOM 2236 N N . LEU A 1 293 ? -32.456 16.425 -22.652 1.00 78.19 293 LEU A N 1
ATOM 2237 C CA . LEU A 1 293 ? -31.188 15.701 -22.713 1.00 78.19 293 LEU A CA 1
ATOM 2238 C C . LEU A 1 293 ? -31.023 14.857 -21.448 1.00 78.19 293 LEU A C 1
ATOM 2240 O O . LEU A 1 293 ? -31.152 15.394 -20.339 1.00 78.19 293 LEU A O 1
ATOM 2244 N N . LEU A 1 294 ? -30.676 13.578 -21.596 1.00 90.56 294 LEU A N 1
ATOM 2245 C CA . LEU A 1 294 ? -30.343 12.714 -20.465 1.00 90.56 294 LEU A CA 1
ATOM 2246 C C . LEU A 1 294 ? -29.225 13.356 -19.625 1.00 90.56 294 LEU A C 1
ATOM 2248 O O . LEU A 1 294 ? -29.332 13.373 -18.404 1.00 90.56 294 LEU A O 1
ATOM 2252 N N . HIS A 1 295 ? -28.236 14.011 -20.243 1.00 92.12 295 HIS A N 1
ATOM 2253 C CA . HIS A 1 295 ? -27.190 14.762 -19.532 1.00 92.12 295 HIS A CA 1
ATOM 2254 C C . HIS A 1 295 ? -27.725 15.793 -18.522 1.00 92.12 295 HIS A C 1
ATOM 2256 O O . HIS A 1 295 ? -27.212 15.870 -17.405 1.00 92.12 295 HIS A O 1
ATOM 2262 N N . GLN A 1 296 ? -28.771 16.562 -18.860 1.00 91.62 296 GLN A N 1
ATOM 2263 C CA . GLN A 1 296 ? -29.340 17.563 -17.940 1.00 91.62 296 GLN A CA 1
ATOM 2264 C C . GLN A 1 296 ? -30.020 16.902 -16.734 1.00 91.62 296 GLN A C 1
ATOM 2266 O O . GLN A 1 296 ? -29.866 17.364 -15.604 1.00 91.62 296 GLN A O 1
ATOM 2271 N N . TRP A 1 297 ? -30.748 15.809 -16.966 1.00 92.19 297 TRP A N 1
ATOM 2272 C CA . TRP A 1 297 ? -31.507 15.105 -15.932 1.00 92.19 297 TRP A CA 1
ATOM 2273 C C . TRP A 1 297 ? -30.621 14.244 -15.032 1.00 92.19 297 TRP A C 1
ATOM 2275 O O . TRP A 1 297 ? -30.735 14.319 -13.811 1.00 92.19 297 TRP A O 1
ATOM 2285 N N . LEU A 1 298 ? -29.714 13.461 -15.618 1.00 96.12 298 LEU A N 1
ATOM 2286 C CA . LEU A 1 298 ? -28.818 12.579 -14.878 1.00 96.12 298 LEU A CA 1
ATOM 2287 C C . LEU A 1 298 ? -27.823 13.402 -14.045 1.00 96.12 298 LEU A C 1
ATOM 2289 O O . LEU A 1 298 ? -27.838 13.299 -12.819 1.00 96.12 298 LEU A O 1
ATOM 2293 N N . LEU A 1 299 ? -27.026 14.276 -14.670 1.00 95.38 299 LEU A N 1
ATOM 2294 C CA . LEU A 1 299 ? -25.985 15.041 -13.970 1.00 95.38 299 LEU A CA 1
ATOM 2295 C C . LEU A 1 299 ? -26.579 16.185 -13.137 1.00 95.38 299 LEU A C 1
ATOM 2297 O O . LEU A 1 299 ? -26.392 16.228 -11.922 1.00 95.38 299 LEU A O 1
ATOM 2301 N N . GLY A 1 300 ? -27.308 17.102 -13.781 1.00 93.31 300 GLY A N 1
ATOM 2302 C CA . GLY A 1 300 ? -27.858 18.299 -13.136 1.00 93.31 300 GLY A CA 1
ATOM 2303 C C . GLY A 1 300 ? -29.071 18.019 -12.245 1.00 93.31 300 GLY A C 1
ATOM 2304 O O . GLY A 1 300 ? -29.179 18.575 -11.153 1.00 93.31 300 GLY A O 1
ATOM 2305 N N . GLY A 1 301 ? -29.985 17.154 -12.683 1.00 94.25 301 GLY A N 1
ATOM 2306 C CA . GLY A 1 301 ? -31.210 16.831 -11.948 1.00 94.25 301 GLY A CA 1
ATOM 2307 C C . GLY A 1 301 ? -30.988 15.908 -10.753 1.00 94.25 301 GLY A C 1
ATOM 2308 O O . GLY A 1 301 ? -31.487 16.192 -9.662 1.00 94.25 301 GLY A O 1
ATOM 2309 N N . TRP A 1 302 ? -30.264 14.804 -10.950 1.00 95.62 302 TRP A N 1
ATOM 2310 C CA . TRP A 1 302 ? -30.246 13.668 -10.015 1.00 95.62 302 TRP A CA 1
ATOM 2311 C C . TRP A 1 302 ? -28.899 13.384 -9.353 1.00 95.62 302 TRP A C 1
ATOM 2313 O O . TRP A 1 302 ? -28.843 12.568 -8.430 1.00 95.62 302 TRP A O 1
ATOM 2323 N N . GLY A 1 303 ? -27.818 14.003 -9.830 1.00 95.94 303 GLY A N 1
ATOM 2324 C CA . GLY A 1 303 ? -26.468 13.648 -9.406 1.00 95.94 303 GLY A CA 1
ATOM 2325 C C . GLY A 1 303 ? -26.143 12.184 -9.736 1.00 95.94 303 GLY A C 1
ATOM 2326 O O . GLY A 1 303 ? -25.629 11.448 -8.899 1.00 95.94 303 GLY A O 1
ATOM 2327 N N . LEU A 1 304 ? -26.507 11.726 -10.932 1.00 97.31 304 LEU A N 1
ATOM 2328 C CA . LEU A 1 304 ? -26.258 10.379 -11.438 1.00 97.31 304 LEU A CA 1
ATOM 2329 C C . LEU A 1 304 ? -25.117 10.441 -12.471 1.00 97.31 304 LEU A C 1
ATOM 2331 O O . LEU A 1 304 ? -25.332 10.995 -13.549 1.00 97.31 304 LEU A O 1
ATOM 2335 N N . PRO A 1 305 ? -23.912 9.916 -12.165 1.00 97.38 305 PRO A N 1
ATOM 2336 C CA . PRO A 1 305 ? -22.762 10.000 -13.065 1.00 97.38 305 PRO A CA 1
ATOM 2337 C C . PRO A 1 305 ? -22.975 9.273 -14.393 1.00 97.38 305 PRO A C 1
ATOM 2339 O O . PRO A 1 305 ? -23.527 8.168 -14.428 1.00 97.38 305 PRO A O 1
ATOM 2342 N N . ILE A 1 306 ? -22.466 9.884 -15.462 1.00 97.94 306 ILE A N 1
ATOM 2343 C CA . ILE A 1 306 ? -22.416 9.314 -16.810 1.00 97.94 306 ILE A CA 1
ATOM 2344 C C . ILE A 1 306 ? -20.972 8.902 -17.105 1.00 97.94 306 ILE A C 1
ATOM 2346 O O . ILE A 1 306 ? -20.044 9.674 -16.864 1.00 97.94 306 ILE A O 1
ATOM 2350 N N . GLY A 1 307 ? -20.785 7.681 -17.597 1.00 96.94 307 GLY A N 1
ATOM 2351 C CA . GLY A 1 307 ? -19.513 7.157 -18.076 1.00 96.94 307 GLY A CA 1
ATOM 2352 C C . GLY A 1 307 ? -19.519 6.966 -19.592 1.00 96.94 307 GLY A C 1
ATOM 2353 O O . GLY A 1 307 ? -20.480 6.436 -20.144 1.00 96.94 307 GLY A O 1
ATOM 2354 N N . GLU A 1 308 ? -18.454 7.352 -20.284 1.00 95.94 308 GLU A N 1
ATOM 2355 C CA . GLU A 1 308 ? -18.418 7.308 -21.752 1.00 95.94 308 GLU A CA 1
ATOM 2356 C C . GLU A 1 308 ? -17.102 6.747 -22.287 1.00 95.94 308 GLU A C 1
ATOM 2358 O O . GLU A 1 308 ? -16.099 6.690 -21.575 1.00 95.94 308 GLU A O 1
ATOM 2363 N N . MET A 1 309 ? -17.116 6.325 -23.556 1.00 95.44 309 MET A N 1
ATOM 2364 C CA . MET A 1 309 ? -15.966 5.765 -24.275 1.00 95.44 309 MET A CA 1
ATOM 2365 C C . MET A 1 309 ? -15.242 4.610 -23.549 1.00 95.44 309 MET A C 1
ATOM 2367 O O . MET A 1 309 ? -14.042 4.418 -23.745 1.00 95.44 309 MET A O 1
ATOM 2371 N N . PHE A 1 310 ? -15.937 3.828 -22.714 1.00 97.38 310 PHE A N 1
ATOM 2372 C CA . PHE A 1 310 ? -15.377 2.634 -22.065 1.00 97.38 310 PHE A CA 1
ATOM 2373 C C . PHE A 1 310 ? -15.178 1.486 -23.071 1.00 97.38 310 PHE A C 1
ATOM 2375 O O . PHE A 1 310 ? -16.052 1.211 -23.893 1.00 97.38 310 PHE A O 1
ATOM 2382 N N . ASP A 1 311 ? -14.062 0.759 -22.989 1.00 97.62 311 ASP A N 1
ATOM 2383 C CA . ASP A 1 311 ? -13.825 -0.426 -23.821 1.00 97.62 311 ASP A CA 1
ATOM 2384 C C . ASP A 1 311 ? -14.554 -1.656 -23.253 1.00 97.62 311 ASP A C 1
ATOM 2386 O O . ASP A 1 311 ? -14.081 -2.362 -22.360 1.00 97.62 311 ASP A O 1
ATOM 2390 N N . LEU A 1 312 ? -15.754 -1.906 -23.779 1.00 98.25 312 LEU A N 1
ATOM 2391 C CA . LEU A 1 312 ? -16.625 -3.004 -23.354 1.00 98.25 312 LEU A CA 1
ATOM 2392 C C . LEU A 1 312 ? -16.410 -4.306 -24.153 1.00 98.25 312 LEU A C 1
ATOM 2394 O O . LEU A 1 312 ? -17.129 -5.281 -23.924 1.00 98.25 312 LEU A O 1
ATOM 2398 N N . GLU A 1 313 ? -15.434 -4.369 -25.068 1.00 97.56 313 GLU A N 1
ATOM 2399 C CA . GLU A 1 313 ? -15.237 -5.517 -25.970 1.00 97.56 313 GLU A CA 1
ATOM 2400 C C . GLU A 1 313 ? -14.815 -6.786 -25.221 1.00 97.56 313 GLU A C 1
ATOM 2402 O O . GLU A 1 313 ? -15.483 -7.824 -25.283 1.00 97.56 313 GLU A O 1
ATOM 2407 N N . ALA A 1 314 ? -13.728 -6.693 -24.450 1.00 97.50 314 ALA A N 1
ATOM 2408 C CA . ALA A 1 314 ? -13.221 -7.807 -23.650 1.00 97.50 314 ALA A CA 1
ATOM 2409 C C . ALA A 1 314 ? -14.203 -8.217 -22.535 1.00 97.50 314 ALA A C 1
ATOM 2411 O O . ALA A 1 314 ? -14.233 -9.383 -22.128 1.00 97.50 314 ALA A O 1
ATOM 2412 N N . LEU A 1 315 ? -15.035 -7.278 -22.070 1.00 97.94 315 LEU A N 1
ATOM 2413 C CA . LEU A 1 315 ? -16.082 -7.540 -21.087 1.00 97.94 315 LEU A CA 1
ATOM 2414 C C . LEU A 1 315 ? -17.235 -8.328 -21.707 1.00 97.94 315 LEU A C 1
ATOM 2416 O O . LEU A 1 315 ? -17.603 -9.359 -21.150 1.00 97.94 315 LEU A O 1
ATOM 2420 N N . SER A 1 316 ? -17.764 -7.906 -22.864 1.00 98.06 316 SER A N 1
ATOM 2421 C CA . SER A 1 316 ? -18.848 -8.638 -23.533 1.00 98.06 316 SER A CA 1
ATOM 2422 C C . SER A 1 316 ? -18.420 -10.063 -23.886 1.00 98.06 316 SER A C 1
ATOM 2424 O O . SER A 1 316 ? -19.127 -11.017 -23.560 1.00 98.06 316 SER A O 1
ATOM 2426 N N . ALA A 1 317 ? -17.207 -10.235 -24.425 1.00 97.56 317 ALA A N 1
ATOM 2427 C CA . ALA A 1 317 ? -16.648 -11.556 -24.710 1.00 97.56 317 ALA A CA 1
ATOM 2428 C C . ALA A 1 317 ? -16.595 -12.456 -23.456 1.00 97.56 317 ALA A C 1
ATOM 2430 O O . ALA A 1 317 ? -17.005 -13.617 -23.509 1.00 97.56 317 ALA A O 1
ATOM 2431 N N . LYS A 1 318 ? -16.160 -11.922 -22.304 1.00 97.50 318 LYS A N 1
ATOM 2432 C CA . LYS A 1 318 ? -16.115 -12.668 -21.034 1.00 97.50 318 LYS A CA 1
ATOM 2433 C C . LYS A 1 318 ? -17.511 -12.920 -20.443 1.00 97.50 318 LYS A C 1
ATOM 2435 O O . LYS A 1 318 ? -17.745 -13.987 -19.876 1.00 97.50 318 LYS A O 1
ATOM 2440 N N . CYS A 1 319 ? -18.452 -11.989 -20.590 1.00 97.00 319 CYS A N 1
ATOM 2441 C CA . CYS A 1 319 ? -19.848 -12.178 -20.189 1.00 97.00 319 CYS A CA 1
ATOM 2442 C C . CYS A 1 319 ? -20.544 -13.264 -21.021 1.00 97.00 319 CYS A C 1
ATOM 2444 O O . CYS A 1 319 ? -21.262 -14.092 -20.456 1.00 97.00 319 CYS A O 1
ATOM 2446 N N . GLN A 1 320 ? -20.278 -13.312 -22.330 1.00 96.44 320 GLN A N 1
ATOM 2447 C CA . GLN A 1 320 ? -20.758 -14.355 -23.236 1.00 96.44 320 GLN A CA 1
ATOM 2448 C C . GLN A 1 320 ? -20.136 -15.723 -22.908 1.00 96.44 320 GLN A C 1
ATOM 2450 O O . GLN A 1 320 ? -20.867 -16.704 -22.792 1.00 96.44 320 GLN A O 1
ATOM 2455 N N . GLU A 1 321 ? -18.817 -15.789 -22.690 1.00 96.88 321 GLU A N 1
ATOM 2456 C CA . GLU A 1 321 ? -18.090 -17.007 -22.282 1.00 96.88 321 GLU A CA 1
ATOM 2457 C C . GLU A 1 321 ? -18.644 -17.612 -20.980 1.00 96.88 321 GLU A C 1
ATOM 2459 O O . GLU A 1 321 ? -18.798 -18.828 -20.868 1.00 96.88 321 GLU A O 1
ATOM 2464 N N . LEU A 1 322 ? -18.957 -16.765 -19.993 1.00 95.69 322 LEU A N 1
ATOM 2465 C CA . LEU A 1 322 ? -19.444 -17.185 -18.676 1.00 95.69 322 LEU A CA 1
ATOM 2466 C C . LEU A 1 322 ? -20.974 -17.306 -18.580 1.00 95.69 322 LEU A C 1
ATOM 2468 O O . LEU A 1 322 ? -21.473 -17.669 -17.512 1.00 95.69 322 LEU A O 1
ATOM 2472 N N . GLY A 1 323 ? -21.719 -16.948 -19.632 1.00 95.88 323 GLY A N 1
ATOM 2473 C CA . GLY A 1 323 ? -23.182 -16.844 -19.601 1.00 95.88 323 GLY A CA 1
ATOM 2474 C C . GLY A 1 323 ? -23.710 -15.894 -18.514 1.00 95.88 323 GLY A C 1
ATOM 2475 O O . GLY A 1 323 ? -24.788 -16.129 -17.970 1.00 95.88 323 GLY A O 1
ATOM 2476 N N . ARG A 1 324 ? -22.939 -14.863 -18.133 1.00 96.19 324 ARG A N 1
ATOM 2477 C CA . ARG A 1 324 ? -23.251 -13.971 -17.005 1.00 96.19 324 ARG A CA 1
ATOM 2478 C C . ARG A 1 324 ? -22.918 -12.518 -17.324 1.00 96.19 324 ARG A C 1
ATOM 2480 O O . ARG A 1 324 ? -21.754 -12.153 -17.460 1.00 96.19 324 ARG A O 1
ATOM 2487 N N . TRP A 1 325 ? -23.951 -11.685 -17.312 1.00 98.12 325 TRP A N 1
ATOM 2488 C CA . TRP A 1 325 ? -23.906 -10.268 -17.688 1.00 98.12 325 TRP A CA 1
ATOM 2489 C C . TRP A 1 325 ? -23.798 -9.306 -16.491 1.00 98.12 325 TRP A C 1
ATOM 2491 O O . TRP A 1 325 ? -23.944 -8.095 -16.639 1.00 98.12 325 TRP A O 1
ATOM 2501 N N . THR A 1 326 ? -23.518 -9.846 -15.299 1.00 98.19 326 THR A N 1
ATOM 2502 C CA . THR A 1 326 ? -23.282 -9.092 -14.060 1.00 98.19 326 THR A CA 1
ATOM 2503 C C . THR A 1 326 ? -21.896 -9.377 -13.482 1.00 98.19 326 THR A C 1
ATOM 2505 O O . THR A 1 326 ? -21.385 -10.505 -13.530 1.00 98.19 326 THR A O 1
ATOM 2508 N N . PHE A 1 327 ? -21.270 -8.326 -12.956 1.00 98.12 327 PHE A N 1
ATOM 2509 C CA . PHE A 1 327 ? -19.878 -8.321 -12.515 1.00 98.12 327 PHE A CA 1
ATOM 2510 C C . PHE A 1 327 ? -19.666 -7.343 -11.352 1.00 98.12 327 PHE A C 1
ATOM 2512 O O . PHE A 1 327 ? -20.485 -6.461 -11.101 1.00 98.12 327 PHE A O 1
ATOM 2519 N N . PHE A 1 328 ? -18.566 -7.502 -10.616 1.00 98.25 328 PHE A N 1
ATOM 2520 C CA . PHE A 1 328 ? -18.139 -6.505 -9.635 1.00 98.25 328 PHE A CA 1
ATOM 2521 C C . PHE A 1 328 ? -17.319 -5.430 -10.347 1.00 98.25 328 PHE A C 1
ATOM 2523 O O . PHE A 1 328 ? -16.389 -5.770 -11.080 1.00 98.25 328 PHE A O 1
ATOM 2530 N N . TRP A 1 329 ? -17.651 -4.159 -10.131 1.00 96.06 329 TRP A N 1
ATOM 2531 C CA . TRP A 1 329 ? -16.999 -3.032 -10.791 1.00 96.06 329 TRP A CA 1
ATOM 2532 C C . TRP A 1 329 ? -16.469 -2.020 -9.767 1.00 96.06 329 TRP A C 1
ATOM 2534 O O . TRP A 1 329 ? -17.275 -1.404 -9.070 1.00 96.06 329 TRP A O 1
ATOM 2544 N N . PRO A 1 330 ? -15.138 -1.851 -9.660 1.00 95.38 330 PRO A N 1
ATOM 2545 C CA . PRO A 1 330 ? -14.504 -0.763 -8.927 1.00 95.38 330 PRO A CA 1
ATOM 2546 C C . PRO A 1 330 ? -13.904 0.287 -9.880 1.00 95.38 330 PRO A C 1
ATOM 2548 O O . PRO A 1 330 ? -13.076 -0.048 -10.723 1.00 95.38 330 PRO A O 1
ATOM 2551 N N . SER A 1 331 ? -14.251 1.563 -9.707 1.00 94.00 331 SER A N 1
ATOM 2552 C CA . SER A 1 331 ? -13.667 2.676 -10.465 1.00 94.00 331 SER A CA 1
ATOM 2553 C C . SER A 1 331 ? -13.368 3.879 -9.568 1.00 94.00 331 SER A C 1
ATOM 2555 O O . SER A 1 331 ? -14.210 4.319 -8.786 1.00 94.00 331 SER A O 1
ATOM 2557 N N . THR A 1 332 ? -12.164 4.434 -9.696 1.00 86.06 332 THR A N 1
ATOM 2558 C CA . THR A 1 332 ? -11.728 5.662 -9.017 1.00 86.06 332 THR A CA 1
ATOM 2559 C C . THR A 1 332 ? -11.213 6.638 -10.065 1.00 86.06 332 THR A C 1
ATOM 2561 O O . THR A 1 332 ? -10.173 6.389 -10.674 1.00 86.06 332 THR A O 1
ATOM 2564 N N . ALA A 1 333 ? -11.933 7.737 -10.285 1.00 77.38 333 ALA A N 1
ATOM 2565 C CA . ALA A 1 333 ? -11.491 8.795 -11.187 1.00 77.38 333 ALA A CA 1
ATOM 2566 C C . ALA A 1 333 ? -10.220 9.487 -10.658 1.00 77.38 333 ALA A C 1
ATOM 2568 O O . ALA A 1 333 ? -9.982 9.529 -9.450 1.00 77.38 333 ALA A O 1
ATOM 2569 N N . PHE A 1 334 ? -9.418 10.059 -11.558 1.00 71.44 334 PHE A N 1
ATOM 2570 C CA . PHE A 1 334 ? -8.266 10.875 -11.176 1.00 71.44 334 PHE A CA 1
ATOM 2571 C C . PHE A 1 334 ? -8.756 12.176 -10.510 1.00 71.44 334 PHE A C 1
ATOM 2573 O O . PHE A 1 334 ? -9.451 12.950 -11.175 1.00 71.44 334 PHE A O 1
ATOM 2580 N N . PRO A 1 335 ? -8.436 12.445 -9.229 1.00 61.00 335 PRO A N 1
ATOM 2581 C CA . PRO A 1 335 ? -8.896 13.656 -8.564 1.00 61.00 335 PRO A CA 1
ATOM 2582 C C . PRO A 1 335 ? -8.131 14.871 -9.117 1.00 61.00 335 PRO A C 1
ATOM 2584 O O . PRO A 1 335 ? -6.904 14.923 -8.983 1.00 61.00 335 PRO A O 1
ATOM 2587 N N . PRO A 1 336 ? -8.802 15.872 -9.719 1.00 54.66 336 PRO A N 1
ATOM 2588 C CA . PRO A 1 336 ? -8.150 17.141 -10.007 1.00 54.66 336 PRO A CA 1
ATOM 2589 C C . PRO A 1 336 ? -7.757 17.778 -8.672 1.00 54.66 336 PRO A C 1
ATOM 2591 O O . PRO A 1 336 ? -8.566 17.832 -7.745 1.00 54.66 336 PRO A O 1
ATOM 2594 N N . SER A 1 337 ? -6.519 18.258 -8.552 1.00 47.16 337 SER A N 1
ATOM 2595 C CA . SER A 1 337 ? -6.121 18.990 -7.351 1.00 47.16 337 SER A CA 1
ATOM 2596 C C . SER A 1 337 ? -6.991 20.246 -7.187 1.00 47.16 337 SER A C 1
ATOM 2598 O O . SER A 1 337 ? -7.390 20.848 -8.193 1.00 47.16 337 SER A O 1
ATOM 2600 N N . PRO A 1 338 ? -7.288 20.679 -5.944 1.00 46.25 338 PRO A N 1
ATOM 2601 C CA . PRO A 1 338 ? -7.974 21.943 -5.725 1.00 46.25 338 PRO A CA 1
ATOM 2602 C C . PRO A 1 338 ? -7.225 23.054 -6.455 1.00 46.25 338 PRO A C 1
ATOM 2604 O O . PRO A 1 338 ? -6.013 23.210 -6.269 1.00 46.25 338 PRO A O 1
ATOM 2607 N N . ARG A 1 339 ? -7.937 23.808 -7.304 1.00 43.34 339 ARG A N 1
ATOM 2608 C CA . ARG A 1 339 ? -7.364 24.930 -8.053 1.00 43.34 339 ARG A CA 1
ATOM 2609 C C . ARG A 1 339 ? -6.862 25.981 -7.064 1.00 43.34 339 ARG A C 1
ATOM 2611 O O . ARG A 1 339 ? -7.602 26.885 -6.684 1.00 43.34 339 ARG A O 1
ATOM 2618 N N . ARG A 1 340 ? -5.587 25.895 -6.671 1.00 39.75 340 ARG A N 1
ATOM 2619 C CA . ARG A 1 340 ? -4.874 27.051 -6.126 1.00 39.75 340 ARG A CA 1
ATOM 2620 C C . ARG A 1 340 ? -5.015 28.145 -7.174 1.00 39.75 340 ARG A C 1
ATOM 2622 O O . ARG A 1 340 ? -4.597 27.930 -8.310 1.00 39.75 340 ARG A O 1
ATOM 2629 N N . ARG A 1 341 ? -5.620 29.281 -6.809 1.00 34.91 341 ARG A N 1
ATOM 2630 C CA . ARG A 1 341 ? -5.582 30.473 -7.658 1.00 34.91 341 ARG A CA 1
ATOM 2631 C C . ARG A 1 341 ? -4.109 30.769 -7.909 1.00 34.91 341 ARG A C 1
ATOM 2633 O O . ARG A 1 341 ? -3.378 31.111 -6.979 1.00 34.91 341 ARG A O 1
ATOM 2640 N N . GLN A 1 342 ? -3.676 30.549 -9.144 1.00 33.56 342 GLN A N 1
ATOM 2641 C CA . GLN A 1 342 ? -2.417 31.077 -9.623 1.00 33.56 342 GLN A CA 1
ATOM 2642 C C . GLN A 1 342 ? -2.577 32.590 -9.502 1.00 33.56 342 GLN A C 1
ATOM 2644 O O . GLN A 1 342 ? -3.509 33.153 -10.068 1.00 33.56 342 GLN A O 1
ATOM 2649 N N . MET A 1 343 ? -1.779 33.221 -8.640 1.00 31.94 343 MET A N 1
ATOM 2650 C CA . MET A 1 343 ? -1.719 34.675 -8.640 1.00 31.94 343 MET A CA 1
ATOM 2651 C C . MET A 1 343 ? -1.110 35.052 -9.979 1.00 31.94 343 MET A C 1
ATOM 2653 O O . MET A 1 343 ? 0.032 34.671 -10.249 1.00 31.94 343 MET A O 1
ATOM 2657 N N . ASP A 1 344 ? -1.886 35.744 -10.805 1.00 32.25 344 ASP A N 1
ATOM 2658 C CA . ASP A 1 344 ? -1.376 36.370 -12.012 1.00 32.25 344 ASP A CA 1
ATOM 2659 C C . ASP A 1 344 ? -0.361 37.428 -11.571 1.00 32.25 344 ASP A C 1
ATOM 2661 O O . ASP A 1 344 ? -0.694 38.518 -11.106 1.00 32.25 344 ASP A O 1
ATOM 2665 N N . LEU A 1 345 ? 0.910 37.035 -11.613 1.00 32.41 345 LEU A N 1
ATOM 2666 C CA . LEU A 1 345 ? 2.017 37.967 -11.596 1.00 32.41 345 LEU A CA 1
ATOM 2667 C C . LEU A 1 345 ? 2.052 38.577 -12.991 1.00 32.41 345 LEU A C 1
ATOM 2669 O O . LEU A 1 345 ? 2.551 37.941 -13.918 1.00 32.41 345 LEU A O 1
ATOM 2673 N N . ASP A 1 346 ? 1.512 39.788 -13.116 1.00 33.09 346 ASP A N 1
ATOM 2674 C CA . ASP A 1 346 ? 1.673 40.637 -14.296 1.00 33.09 346 ASP A CA 1
ATOM 2675 C C . ASP A 1 346 ? 3.166 40.943 -14.498 1.00 33.09 346 ASP A C 1
ATOM 2677 O O . ASP A 1 346 ? 3.707 41.948 -14.032 1.00 33.09 346 ASP A O 1
ATOM 2681 N N . THR A 1 347 ? 3.867 40.030 -15.169 1.00 32.09 347 THR A N 1
ATOM 2682 C CA . THR A 1 347 ? 5.195 40.270 -15.721 1.00 32.09 347 THR A CA 1
ATOM 2683 C C . THR A 1 347 ? 5.025 40.810 -17.133 1.00 32.09 347 THR A C 1
ATOM 2685 O O . THR A 1 347 ? 4.935 40.037 -18.089 1.00 32.09 347 THR A O 1
ATOM 2688 N N . ASP A 1 348 ? 4.988 42.140 -17.246 1.00 34.50 348 ASP A N 1
ATOM 2689 C CA . ASP A 1 348 ? 5.223 42.870 -18.496 1.00 34.50 348 ASP A CA 1
ATOM 2690 C C . ASP A 1 348 ? 6.619 42.511 -19.041 1.00 34.50 348 ASP A C 1
ATOM 2692 O O . ASP A 1 348 ? 7.606 43.193 -18.757 1.00 34.50 348 ASP A O 1
ATOM 2696 N N . ASP A 1 349 ? 6.719 41.428 -19.816 1.00 29.08 349 ASP A N 1
ATOM 2697 C CA . ASP A 1 349 ? 7.946 41.053 -20.521 1.00 29.08 349 ASP A CA 1
ATOM 2698 C C . ASP A 1 349 ? 7.835 41.454 -21.998 1.00 29.08 349 ASP A C 1
ATOM 2700 O O . ASP A 1 349 ? 6.995 40.963 -22.758 1.00 29.08 349 ASP A O 1
ATOM 2704 N N . VAL A 1 350 ? 8.658 42.427 -22.391 1.00 31.02 350 VAL A N 1
ATOM 2705 C CA . VAL A 1 350 ? 8.548 43.124 -23.678 1.00 31.02 350 VAL A CA 1
ATOM 2706 C C . VAL A 1 350 ? 9.118 42.266 -24.808 1.00 31.02 350 VAL A C 1
ATOM 2708 O O . VAL A 1 350 ? 10.318 41.973 -24.841 1.00 31.02 350 VAL A O 1
ATOM 2711 N N . ASP A 1 351 ? 8.265 41.930 -25.782 1.00 29.03 351 ASP A N 1
ATOM 2712 C CA . ASP A 1 351 ? 8.667 41.216 -26.997 1.00 29.03 351 ASP A CA 1
ATOM 2713 C C . ASP A 1 351 ? 9.825 41.941 -27.703 1.00 29.03 351 ASP A C 1
ATOM 2715 O O . ASP A 1 351 ? 9.742 43.112 -28.082 1.00 29.03 351 ASP A O 1
ATOM 2719 N N . SER A 1 352 ? 10.936 41.224 -27.843 1.00 29.00 352 SER A N 1
ATOM 2720 C CA . SER A 1 352 ? 12.191 41.716 -28.406 1.00 29.00 352 SER A CA 1
ATOM 2721 C C . SER A 1 352 ? 12.850 40.668 -29.311 1.00 29.00 352 SER A C 1
ATOM 2723 O O . SER A 1 352 ? 14.066 40.462 -29.303 1.00 29.00 352 SER A O 1
ATOM 2725 N N . GLY A 1 353 ? 12.041 40.015 -30.153 1.00 27.38 353 GLY A N 1
ATOM 2726 C CA . GLY A 1 353 ? 12.534 39.175 -31.244 1.00 27.38 353 GLY A CA 1
ATOM 2727 C C . GLY A 1 353 ? 13.459 39.930 -32.213 1.00 27.38 353 GLY A C 1
ATOM 2728 O O . GLY A 1 353 ? 13.010 40.730 -33.035 1.00 27.38 353 GLY A O 1
ATOM 2729 N N . VAL A 1 354 ? 14.764 39.636 -32.178 1.00 29.36 354 VAL A N 1
ATOM 2730 C CA . VAL A 1 354 ? 15.742 40.192 -33.131 1.00 29.36 354 VAL A CA 1
ATOM 2731 C C . VAL A 1 354 ? 15.752 39.375 -34.425 1.00 29.36 354 VAL A C 1
ATOM 2733 O O . VAL A 1 354 ? 16.384 38.322 -34.524 1.00 29.36 354 VAL A O 1
ATOM 2736 N N . GLY A 1 355 ? 15.065 39.892 -35.444 1.00 27.05 355 GLY A N 1
ATOM 2737 C CA . GLY A 1 355 ? 15.187 39.420 -36.823 1.00 27.05 355 GLY A CA 1
ATOM 2738 C C . GLY A 1 355 ? 16.543 39.769 -37.456 1.00 27.05 355 GLY A C 1
ATOM 2739 O O . GLY A 1 355 ? 17.214 40.725 -37.069 1.00 27.05 355 GLY A O 1
ATOM 2740 N N . ILE A 1 356 ? 16.951 39.000 -38.468 1.00 27.98 356 ILE A N 1
ATOM 2741 C CA . ILE A 1 356 ? 18.215 39.204 -39.194 1.00 27.98 356 ILE A CA 1
ATOM 2742 C C . ILE A 1 356 ? 18.106 40.448 -40.098 1.00 27.98 356 ILE A C 1
ATOM 2744 O O . ILE A 1 356 ? 17.323 40.444 -41.046 1.00 27.98 356 ILE A O 1
ATOM 2748 N N . GLY A 1 357 ? 18.919 41.486 -39.852 1.00 25.73 357 GLY A N 1
ATOM 2749 C CA . GLY A 1 357 ? 18.869 42.747 -40.612 1.00 25.73 357 GLY A CA 1
ATOM 2750 C C . GLY A 1 357 ? 20.139 43.612 -40.547 1.00 25.73 357 GLY A C 1
ATOM 2751 O O . GLY A 1 357 ? 20.291 44.440 -39.663 1.00 25.73 357 GLY A O 1
ATOM 2752 N N . THR A 1 358 ? 21.032 43.415 -41.522 1.00 26.86 358 THR A N 1
ATOM 2753 C CA . THR A 1 358 ? 22.065 44.339 -42.063 1.00 26.86 358 THR A CA 1
ATOM 2754 C C . THR A 1 358 ? 22.272 45.741 -41.434 1.00 26.86 358 THR A C 1
ATOM 2756 O O . THR A 1 358 ? 21.367 46.569 -41.505 1.00 26.86 358 THR A O 1
ATOM 2759 N N . GLY A 1 359 ? 23.514 46.110 -41.056 1.00 25.05 359 GLY A N 1
ATOM 2760 C CA . GLY A 1 359 ? 23.875 47.541 -40.908 1.00 25.05 359 GLY A CA 1
ATOM 2761 C C . GLY A 1 359 ? 25.193 47.923 -40.199 1.00 25.05 359 GLY A C 1
ATOM 2762 O O . GLY A 1 359 ? 25.189 48.182 -39.008 1.00 25.05 359 GLY A O 1
ATOM 2763 N N . SER A 1 360 ? 26.292 48.039 -40.957 1.00 25.30 360 SER A N 1
ATOM 2764 C CA . SER A 1 360 ? 27.425 48.996 -40.797 1.00 25.30 360 SER A CA 1
ATOM 2765 C C . SER A 1 360 ? 27.959 49.485 -39.416 1.00 25.30 360 SER A C 1
ATOM 2767 O O . SER A 1 360 ? 27.284 50.211 -38.698 1.00 25.30 360 SER A O 1
ATOM 2769 N N . SER A 1 361 ? 29.290 49.363 -39.257 1.00 27.45 361 SER A N 1
ATOM 2770 C CA . SER A 1 361 ? 30.226 50.377 -38.695 1.00 27.45 361 SER A CA 1
ATOM 2771 C C . SER A 1 361 ? 30.306 50.693 -37.181 1.00 27.45 361 SER A C 1
ATOM 2773 O O . SER A 1 361 ? 29.475 51.413 -36.647 1.00 27.45 361 SER A O 1
ATOM 2775 N N . GLY A 1 362 ? 31.497 50.451 -36.596 1.00 25.75 362 GLY A N 1
ATOM 2776 C CA . GLY A 1 362 ? 32.309 51.573 -36.068 1.00 25.75 362 GLY A CA 1
ATOM 2777 C C . GLY A 1 362 ? 32.770 51.603 -34.591 1.00 25.75 362 GLY A C 1
ATOM 2778 O O . GLY A 1 362 ? 32.086 52.183 -33.768 1.00 25.75 362 GLY A O 1
ATOM 2779 N N . ASN A 1 363 ? 34.020 51.168 -34.342 1.00 26.91 363 ASN A N 1
ATOM 2780 C CA . ASN A 1 363 ? 35.033 51.699 -33.385 1.00 26.91 363 ASN A CA 1
ATOM 2781 C C . ASN A 1 363 ? 34.748 51.985 -31.880 1.00 26.91 363 ASN A C 1
ATOM 2783 O O . ASN A 1 363 ? 33.786 52.637 -31.508 1.00 26.91 363 ASN A O 1
ATOM 2787 N N . GLY A 1 364 ? 35.774 51.706 -31.047 1.00 25.78 364 GLY A N 1
ATOM 2788 C CA . GLY A 1 364 ? 35.939 52.202 -29.659 1.00 25.78 364 GLY A CA 1
ATOM 2789 C C . GLY A 1 364 ? 35.639 51.139 -28.588 1.00 25.78 364 GLY A C 1
ATOM 2790 O O . GLY A 1 364 ? 34.477 50.811 -28.411 1.00 25.78 364 GLY A O 1
ATOM 2791 N N . ASN A 1 365 ? 36.567 50.464 -27.887 1.00 25.88 365 ASN A N 1
ATOM 2792 C CA . ASN A 1 365 ? 37.984 50.651 -27.492 1.00 25.88 365 ASN A CA 1
ATOM 2793 C C . ASN A 1 365 ? 38.222 51.429 -26.172 1.00 25.88 365 ASN A C 1
ATOM 2795 O O . ASN A 1 365 ? 37.566 52.436 -25.933 1.00 25.88 365 ASN A O 1
ATOM 2799 N N . ALA A 1 366 ? 39.240 50.985 -25.406 1.00 27.52 366 ALA A N 1
ATOM 2800 C CA . ALA A 1 366 ? 39.663 51.412 -24.054 1.00 27.52 366 ALA A CA 1
ATOM 2801 C C . ALA A 1 366 ? 38.674 51.054 -22.910 1.00 27.52 366 ALA A C 1
ATOM 2803 O O . ALA A 1 366 ? 37.482 50.944 -23.161 1.00 27.52 366 ALA A O 1
ATOM 2804 N N . ASN A 1 367 ? 39.025 50.913 -21.618 1.00 26.02 367 ASN A N 1
ATOM 2805 C CA . ASN A 1 367 ? 40.237 50.594 -20.811 1.00 26.02 367 ASN A CA 1
ATOM 2806 C C . ASN A 1 367 ? 39.774 50.628 -19.317 1.00 26.02 367 ASN A C 1
ATOM 2808 O O . ASN A 1 367 ? 38.732 51.214 -19.047 1.00 26.02 367 ASN A O 1
ATOM 2812 N N . ALA A 1 368 ? 40.478 50.187 -18.263 1.00 28.38 368 ALA A N 1
ATOM 2813 C CA . ALA A 1 368 ? 41.485 49.139 -18.022 1.00 28.38 368 ALA A CA 1
ATOM 2814 C C . ALA A 1 368 ? 41.825 49.124 -16.500 1.00 28.38 368 ALA A C 1
ATOM 2816 O O . ALA A 1 368 ? 41.714 50.168 -15.865 1.00 28.38 368 ALA A O 1
ATOM 2817 N N . ASN A 1 369 ? 42.395 48.017 -15.983 1.00 26.12 369 ASN A N 1
ATOM 2818 C CA . ASN A 1 369 ? 43.337 47.962 -14.831 1.00 26.12 369 ASN A CA 1
ATOM 2819 C C . ASN A 1 369 ? 42.850 48.350 -13.399 1.00 26.12 369 ASN A C 1
ATOM 2821 O O . ASN A 1 369 ? 41.819 48.987 -13.254 1.00 26.12 369 ASN A O 1
ATOM 2825 N N . VAL A 1 370 ? 43.537 48.082 -12.261 1.00 27.16 370 VAL A N 1
ATOM 2826 C CA . VAL A 1 370 ? 44.511 47.060 -11.738 1.00 27.16 370 VAL A CA 1
ATOM 2827 C C . VAL A 1 370 ? 44.676 47.329 -10.217 1.00 27.16 370 VAL A C 1
ATOM 2829 O O . VAL A 1 370 ? 44.674 48.503 -9.854 1.00 27.16 370 VAL A O 1
ATOM 2832 N N . SER A 1 371 ? 44.917 46.322 -9.346 1.00 23.59 371 SER A N 1
ATOM 2833 C CA . SER A 1 371 ? 45.849 46.390 -8.170 1.00 23.59 371 SER A CA 1
ATOM 2834 C C . SER A 1 371 ? 45.909 45.097 -7.318 1.00 23.59 371 SER A C 1
ATOM 2836 O O . SER A 1 371 ? 45.080 44.208 -7.491 1.00 23.59 371 SER A O 1
ATOM 2838 N N . VAL A 1 372 ? 46.942 44.960 -6.459 1.00 27.03 372 VAL A N 1
ATOM 2839 C CA . VAL A 1 372 ? 47.413 43.699 -5.815 1.00 27.03 372 VAL A CA 1
ATOM 2840 C C . VAL A 1 372 ? 48.055 43.959 -4.416 1.00 27.03 372 VAL A C 1
ATOM 2842 O O . VAL A 1 372 ? 48.420 45.101 -4.140 1.00 27.03 372 VAL A O 1
ATOM 2845 N N . ASN A 1 373 ? 48.296 42.891 -3.618 1.00 27.11 373 ASN A N 1
ATOM 2846 C CA . ASN A 1 373 ? 49.121 42.744 -2.374 1.00 27.11 373 ASN A CA 1
ATOM 2847 C C . ASN A 1 373 ? 48.370 42.803 -1.012 1.00 27.11 373 ASN A C 1
ATOM 2849 O O . ASN A 1 373 ? 47.393 43.528 -0.895 1.00 27.11 373 ASN A O 1
ATOM 2853 N N . GLY A 1 374 ? 48.784 42.102 0.070 1.00 24.83 374 GLY A N 1
ATOM 2854 C CA . GLY A 1 374 ? 49.789 41.017 0.196 1.00 24.83 374 GLY A CA 1
ATOM 2855 C C . GLY A 1 374 ? 50.221 40.630 1.647 1.00 24.83 374 GLY A C 1
ATOM 2856 O O . GLY A 1 374 ? 50.220 41.477 2.526 1.00 24.83 374 GLY A O 1
ATOM 2857 N N . ILE A 1 375 ? 50.631 39.356 1.839 1.00 25.62 375 ILE A N 1
ATOM 2858 C CA . ILE A 1 375 ? 51.633 38.765 2.792 1.00 25.62 375 ILE A CA 1
ATOM 2859 C C . ILE A 1 375 ? 51.582 39.074 4.322 1.00 25.62 375 ILE A C 1
ATOM 2861 O O . ILE A 1 375 ? 51.820 40.209 4.709 1.00 25.62 375 ILE A O 1
ATOM 2865 N N . HIS A 1 376 ? 51.515 38.034 5.194 1.00 24.09 376 HIS A N 1
ATOM 2866 C CA . HIS A 1 376 ? 52.514 37.742 6.275 1.00 24.09 376 HIS A CA 1
ATOM 2867 C C . HIS A 1 376 ? 52.290 36.420 7.077 1.00 24.09 376 HIS A C 1
ATOM 2869 O O . HIS A 1 376 ? 51.219 35.825 7.044 1.00 24.09 376 HIS A O 1
ATOM 2875 N N . HIS A 1 377 ? 53.341 35.963 7.786 1.00 27.58 377 HIS A N 1
ATOM 2876 C CA . HIS A 1 377 ? 53.478 34.762 8.661 1.00 27.58 377 HIS A CA 1
ATOM 2877 C C . HIS A 1 377 ? 54.443 35.132 9.841 1.00 27.58 377 HIS A C 1
ATOM 2879 O O . HIS A 1 377 ? 55.011 36.230 9.745 1.00 27.58 377 HIS A O 1
ATOM 2885 N N . PRO A 1 378 ? 54.672 34.352 10.941 1.00 47.28 378 PRO A N 1
ATOM 2886 C CA . PRO A 1 378 ? 55.083 32.926 11.021 1.00 47.28 378 PRO A CA 1
ATOM 2887 C C . PRO A 1 378 ? 54.107 32.086 11.922 1.00 47.28 378 PRO A C 1
ATOM 2889 O O . PRO A 1 378 ? 52.914 32.339 11.793 1.00 47.28 378 PRO A O 1
ATOM 2892 N N . SER A 1 379 ? 54.366 31.048 12.757 1.00 25.62 379 SER A N 1
ATOM 2893 C CA . SER A 1 379 ? 55.475 30.619 13.659 1.00 25.62 379 SER A CA 1
ATOM 2894 C C . SER A 1 379 ? 55.401 29.116 14.068 1.00 25.62 379 SER A C 1
ATOM 2896 O O . SER A 1 379 ? 54.564 28.377 13.561 1.00 25.62 379 SER A O 1
ATOM 2898 N N . VAL A 1 380 ? 56.307 28.632 14.947 1.00 25.36 380 VAL A N 1
ATOM 2899 C CA . VAL A 1 380 ? 56.644 27.194 15.171 1.00 25.36 380 VAL A CA 1
ATOM 2900 C C . VAL A 1 380 ? 56.734 26.776 16.658 1.00 25.36 380 VAL A C 1
ATOM 2902 O O . VAL A 1 380 ? 57.246 27.546 17.467 1.00 25.36 380 VAL A O 1
ATOM 2905 N N . ARG A 1 381 ? 56.416 25.503 16.994 1.00 23.47 381 ARG A N 1
ATOM 2906 C CA . ARG A 1 381 ? 57.135 24.681 18.015 1.00 23.47 381 ARG A CA 1
ATOM 2907 C C . ARG A 1 381 ? 57.001 23.156 17.773 1.00 23.47 381 ARG A C 1
ATOM 2909 O O . ARG A 1 381 ? 56.093 22.722 17.075 1.00 23.47 381 ARG A O 1
ATOM 2916 N N . ARG A 1 382 ? 57.938 22.354 18.311 1.00 23.69 382 ARG A N 1
ATOM 2917 C CA . ARG A 1 382 ? 58.079 20.875 18.173 1.00 23.69 382 ARG A CA 1
ATOM 2918 C C . ARG A 1 382 ? 58.282 20.208 19.548 1.00 23.69 382 ARG A C 1
ATOM 2920 O O . ARG A 1 382 ? 58.797 20.890 20.427 1.00 23.69 382 ARG A O 1
ATOM 2927 N N . TYR A 1 383 ? 58.031 18.893 19.678 1.00 22.47 383 TYR A N 1
ATOM 2928 C CA . TYR A 1 383 ? 59.032 17.868 20.085 1.00 22.47 383 TYR A CA 1
ATOM 2929 C C . TYR A 1 383 ? 58.492 16.417 19.917 1.00 22.47 383 TYR A C 1
ATOM 2931 O O . TYR A 1 383 ? 57.459 16.245 19.274 1.00 22.47 383 TYR A O 1
ATOM 2939 N N . SER A 1 384 ? 59.237 15.375 20.332 1.00 23.62 384 SER A N 1
ATOM 2940 C CA . SER A 1 384 ? 59.210 14.033 19.697 1.00 23.62 384 SER A CA 1
ATOM 2941 C C . SER A 1 384 ? 59.719 12.853 20.562 1.00 23.62 384 SER A C 1
ATOM 2943 O O . SER A 1 384 ? 60.560 13.084 21.424 1.00 23.62 384 SER A O 1
ATOM 2945 N N . HIS A 1 385 ? 59.373 11.606 20.160 1.00 26.45 385 HIS A N 1
ATOM 2946 C CA . HIS A 1 385 ? 60.022 10.302 20.506 1.00 26.45 385 HIS A CA 1
ATOM 2947 C C . HIS A 1 385 ? 59.792 9.739 21.943 1.00 26.45 385 HIS A C 1
ATOM 2949 O O . HIS A 1 385 ? 59.443 10.506 22.827 1.00 26.45 385 HIS A O 1
ATOM 2955 N N . SER A 1 386 ? 59.915 8.426 22.261 1.00 25.09 386 SER A N 1
ATOM 2956 C CA . SER A 1 386 ? 60.220 7.168 21.506 1.00 25.09 386 SER A CA 1
ATOM 2957 C C . SER A 1 386 ? 59.762 5.877 22.265 1.00 25.09 386 SER A C 1
ATOM 2959 O O . SER A 1 386 ? 59.351 5.974 23.409 1.00 25.09 386 SER A O 1
ATOM 2961 N N . HIS A 1 387 ? 59.827 4.703 21.587 1.00 26.75 387 HIS A N 1
ATOM 2962 C CA . HIS A 1 387 ? 60.179 3.295 21.993 1.00 26.75 387 HIS A CA 1
ATOM 2963 C C . HIS A 1 387 ? 60.004 2.745 23.461 1.00 26.75 387 HIS A C 1
ATOM 2965 O O . HIS A 1 387 ? 59.969 3.508 24.405 1.00 26.75 387 HIS A O 1
ATOM 2971 N N . HIS A 1 388 ? 59.961 1.429 23.793 1.00 25.64 388 HIS A N 1
ATOM 2972 C CA . HIS A 1 388 ? 60.111 0.146 23.056 1.00 25.64 388 HIS A CA 1
ATOM 2973 C C . HIS A 1 388 ? 59.477 -1.095 23.777 1.00 25.64 388 HIS A C 1
ATOM 2975 O O . HIS A 1 388 ? 58.982 -1.013 24.892 1.00 25.64 388 HIS A O 1
ATOM 2981 N N . LYS A 1 389 ? 59.574 -2.252 23.097 1.00 25.97 389 LYS A N 1
ATOM 2982 C CA . LYS A 1 389 ? 59.283 -3.680 23.417 1.00 25.97 389 LYS A CA 1
ATOM 2983 C C . LYS A 1 389 ? 59.452 -4.217 24.871 1.00 25.97 389 LYS A C 1
ATOM 2985 O O . LYS A 1 389 ? 60.511 -4.036 25.454 1.00 25.97 389 LYS A O 1
ATOM 2990 N N . GLY A 1 390 ? 58.548 -5.133 25.275 1.00 23.45 390 GLY A N 1
ATOM 2991 C CA . GLY A 1 390 ? 58.793 -6.604 25.268 1.00 23.45 390 GLY A CA 1
ATOM 2992 C C . GLY A 1 390 ? 59.172 -7.364 26.564 1.00 23.45 390 GLY A C 1
ATOM 2993 O O . GLY A 1 390 ? 60.105 -6.977 27.253 1.00 23.45 390 GLY A O 1
ATOM 2994 N N . GLY A 1 391 ? 58.567 -8.543 26.811 1.00 23.95 391 GLY A N 1
ATOM 2995 C CA . GLY A 1 391 ? 59.164 -9.578 27.691 1.00 23.95 391 GLY A CA 1
ATOM 2996 C C . GLY A 1 391 ? 58.221 -10.408 28.594 1.00 23.95 391 GLY A C 1
ATOM 2997 O O . GLY A 1 391 ? 57.071 -10.014 28.755 1.00 23.95 391 GLY A O 1
ATOM 2998 N N . PRO A 1 392 ? 58.669 -11.582 29.116 1.00 48.78 392 PRO A N 1
ATOM 2999 C CA . PRO A 1 392 ? 57.944 -12.845 28.848 1.00 48.78 392 PRO A CA 1
ATOM 3000 C C . PRO A 1 392 ? 57.849 -13.901 30.000 1.00 48.78 392 PRO A C 1
ATOM 3002 O O . PRO A 1 392 ? 58.430 -13.718 31.062 1.00 48.78 392 PRO A O 1
ATOM 3005 N N . ASN A 1 393 ? 57.245 -15.072 29.688 1.00 28.06 393 ASN A N 1
ATOM 3006 C CA . ASN A 1 393 ? 57.411 -16.424 30.303 1.00 28.06 393 ASN A CA 1
ATOM 3007 C C . ASN A 1 393 ? 56.811 -16.698 31.718 1.00 28.06 393 ASN A C 1
ATOM 3009 O O . ASN A 1 393 ? 56.957 -15.902 32.630 1.00 28.06 393 ASN A O 1
ATOM 3013 N N . HIS A 1 394 ? 55.935 -17.715 31.882 1.00 30.09 394 HIS A N 1
ATOM 3014 C CA . HIS A 1 394 ? 56.156 -19.147 32.267 1.00 30.09 394 HIS A CA 1
ATOM 3015 C C . HIS A 1 394 ? 56.611 -19.385 33.731 1.00 30.09 394 HIS A C 1
ATOM 3017 O O . HIS A 1 394 ? 57.436 -18.638 34.231 1.00 30.09 394 HIS A O 1
ATOM 3023 N N . GLY A 1 395 ? 56.190 -20.438 34.459 1.00 27.94 395 GLY A N 1
ATOM 3024 C CA . GLY A 1 395 ? 55.261 -21.570 34.203 1.00 27.94 395 GLY A CA 1
ATOM 3025 C C . GLY A 1 395 ? 55.568 -22.772 35.144 1.00 27.94 395 GLY A C 1
ATOM 3026 O O . GLY A 1 395 ? 56.611 -22.718 35.775 1.00 27.94 395 GLY A O 1
ATOM 3027 N N . HIS A 1 396 ? 54.706 -23.811 35.265 1.00 26.19 396 HIS A N 1
ATOM 3028 C CA . HIS A 1 396 ? 54.976 -25.193 35.801 1.00 26.19 396 HIS A CA 1
ATOM 3029 C C . HIS A 1 396 ? 53.655 -26.038 35.856 1.00 26.19 396 HIS A C 1
ATOM 3031 O O . HIS A 1 396 ? 52.619 -25.469 36.17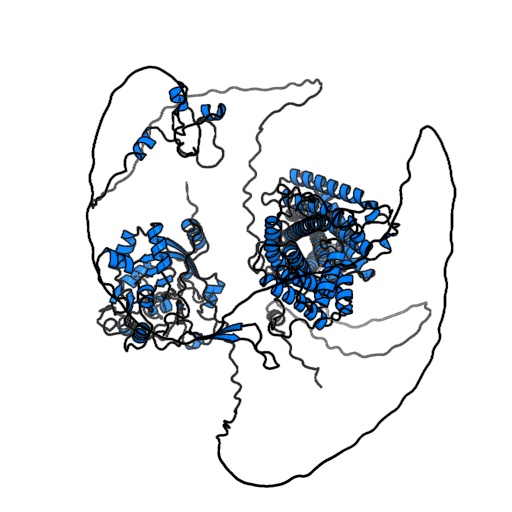5 1.00 26.19 396 HIS A O 1
ATOM 3037 N N . SER A 1 397 ? 53.546 -27.278 35.318 1.00 29.00 397 SER A N 1
ATOM 3038 C CA . SER A 1 397 ? 53.880 -28.641 35.858 1.00 29.00 397 SER A CA 1
ATOM 3039 C C . SER A 1 397 ? 52.772 -29.294 36.741 1.00 29.00 397 SER A C 1
ATOM 3041 O O . SER A 1 397 ? 52.083 -28.565 37.435 1.00 29.00 397 SER A O 1
ATOM 3043 N N . LEU A 1 398 ? 52.520 -30.627 36.798 1.00 31.25 398 LEU A N 1
ATOM 3044 C CA . LEU A 1 398 ? 53.145 -31.843 36.199 1.00 31.25 398 LEU A CA 1
ATOM 3045 C C . LEU A 1 398 ? 52.221 -33.118 36.287 1.00 31.25 398 LEU A C 1
ATOM 3047 O O . LEU A 1 398 ? 51.160 -33.050 36.896 1.00 31.25 398 LEU A O 1
ATOM 3051 N N . THR A 1 399 ? 52.706 -34.296 35.817 1.00 30.06 399 THR A N 1
ATOM 3052 C CA . THR A 1 399 ? 52.242 -35.717 36.048 1.00 30.06 399 THR A CA 1
ATOM 3053 C C . THR A 1 399 ? 51.083 -36.302 35.181 1.00 30.06 399 THR A C 1
ATOM 3055 O O . THR A 1 399 ? 50.182 -35.554 34.833 1.00 30.06 399 THR A O 1
ATOM 3058 N N . ARG A 1 400 ? 50.998 -37.613 34.797 1.00 29.08 400 ARG A N 1
ATOM 3059 C CA . ARG A 1 400 ? 51.950 -38.783 34.783 1.00 29.08 400 ARG A CA 1
ATOM 3060 C C . ARG A 1 400 ? 51.396 -40.074 34.066 1.00 29.08 400 ARG A C 1
ATOM 3062 O O . ARG A 1 400 ? 50.350 -40.550 34.478 1.00 29.08 400 ARG A O 1
ATOM 3069 N N . SER A 1 401 ? 52.204 -40.736 33.195 1.00 30.02 401 SER A N 1
ATOM 3070 C CA . SER A 1 401 ? 52.181 -42.189 32.755 1.00 30.02 401 SER A CA 1
ATOM 3071 C C . SER A 1 401 ? 50.973 -42.756 31.938 1.00 30.02 401 SER A C 1
ATOM 3073 O O . SER A 1 401 ? 49.922 -42.137 31.961 1.00 30.02 401 SER A O 1
ATOM 3075 N N . GLN A 1 402 ? 51.013 -43.894 31.190 1.00 35.31 402 GLN A N 1
ATOM 3076 C CA . GLN A 1 402 ? 52.043 -44.944 30.913 1.00 35.31 402 GLN A CA 1
ATOM 3077 C C . GLN A 1 402 ? 51.743 -45.798 29.624 1.00 35.31 402 GLN A C 1
ATOM 3079 O O . GLN A 1 402 ? 50.583 -46.127 29.434 1.00 35.31 402 GLN A O 1
ATOM 3084 N N . ASN A 1 403 ? 52.774 -46.238 28.855 1.00 32.38 403 ASN A N 1
ATOM 3085 C CA . ASN A 1 403 ? 52.918 -47.454 27.970 1.00 32.38 403 ASN A CA 1
ATOM 3086 C C . ASN A 1 403 ? 51.842 -47.845 26.884 1.00 32.38 403 ASN A C 1
ATOM 3088 O O . ASN A 1 403 ? 50.681 -47.503 27.019 1.00 32.38 403 ASN A O 1
ATOM 3092 N N . ASN A 1 404 ? 52.099 -48.608 25.788 1.00 31.62 404 ASN A N 1
ATOM 3093 C CA . ASN A 1 404 ? 53.315 -49.240 25.204 1.00 31.62 404 ASN A CA 1
ATOM 3094 C C . ASN A 1 404 ? 53.176 -49.587 23.680 1.00 31.62 404 ASN A C 1
ATOM 3096 O O . ASN A 1 404 ? 52.137 -50.111 23.303 1.00 31.62 404 ASN A O 1
ATOM 3100 N N . GLY A 1 405 ? 54.263 -49.473 22.885 1.00 28.48 405 GLY A N 1
ATOM 3101 C CA . GLY A 1 405 ? 54.569 -50.227 21.626 1.00 28.48 405 GLY A CA 1
ATOM 3102 C C . GLY A 1 405 ? 53.713 -50.036 20.338 1.00 28.48 405 GLY A C 1
ATOM 3103 O O . GLY A 1 405 ? 52.555 -49.657 20.421 1.00 28.48 405 GLY A O 1
ATOM 3104 N N . SER A 1 406 ? 54.200 -50.313 19.109 1.00 28.25 406 SER A N 1
ATOM 3105 C CA . SER A 1 406 ? 55.587 -50.528 18.619 1.00 28.25 406 SER A CA 1
ATOM 3106 C C . SER A 1 406 ? 55.737 -50.482 17.062 1.00 28.25 406 SER A C 1
ATOM 3108 O O . SER A 1 406 ? 54.868 -50.944 16.337 1.00 28.25 406 SER A O 1
ATOM 3110 N N . HIS A 1 407 ? 56.908 -50.007 16.588 1.00 30.27 407 HIS A N 1
ATOM 3111 C CA . HIS A 1 407 ? 57.587 -50.230 15.277 1.00 30.27 407 HIS A CA 1
ATOM 3112 C C . HIS A 1 407 ? 57.097 -49.657 13.904 1.00 30.27 407 HIS A C 1
ATOM 3114 O O . HIS A 1 407 ? 56.163 -50.169 13.307 1.00 30.27 407 HIS A O 1
ATOM 3120 N N . VAL A 1 408 ? 57.962 -48.782 13.326 1.00 28.41 408 VAL A N 1
ATOM 3121 C CA . VAL A 1 408 ? 58.611 -48.855 11.969 1.00 28.41 408 VAL A CA 1
ATOM 3122 C C . VAL A 1 408 ? 57.776 -48.596 10.690 1.00 28.41 408 VAL A C 1
ATOM 3124 O O . VAL A 1 408 ? 56.682 -49.118 10.566 1.00 28.41 408 VAL A O 1
ATOM 3127 N N . SER A 1 409 ? 58.252 -47.942 9.607 1.00 27.25 409 SER A N 1
ATOM 3128 C CA . SER A 1 409 ? 59.285 -46.898 9.317 1.00 27.25 409 SER A CA 1
ATOM 3129 C C . SER A 1 409 ? 59.196 -46.518 7.815 1.00 27.25 409 SER A C 1
ATOM 3131 O O . SER A 1 409 ? 58.859 -47.384 7.012 1.00 27.25 409 SER A O 1
ATOM 3133 N N . GLY A 1 410 ? 59.614 -45.312 7.390 1.00 25.95 410 GLY A N 1
ATOM 3134 C CA . GLY A 1 410 ? 59.889 -45.027 5.962 1.00 25.95 410 GLY A CA 1
ATOM 3135 C C . GLY A 1 410 ? 59.989 -43.538 5.582 1.00 25.95 410 GLY A C 1
ATOM 3136 O O . GLY A 1 410 ? 59.045 -42.790 5.800 1.00 25.95 410 GLY A O 1
ATOM 3137 N N . ASN A 1 411 ? 61.115 -43.117 4.987 1.00 27.36 411 ASN A N 1
ATOM 3138 C CA . ASN A 1 411 ? 61.367 -41.744 4.501 1.00 27.36 411 ASN A CA 1
ATOM 3139 C C . ASN A 1 411 ? 61.184 -41.632 2.970 1.00 27.36 411 ASN A C 1
ATOM 3141 O O . ASN A 1 411 ? 61.367 -42.628 2.274 1.00 27.36 411 ASN A O 1
ATOM 3145 N N . GLY A 1 412 ? 60.965 -40.419 2.432 1.00 25.14 412 GLY A N 1
ATOM 3146 C CA . GLY A 1 412 ? 61.006 -40.186 0.976 1.00 25.14 412 GLY A CA 1
ATOM 3147 C C . GLY A 1 412 ? 60.752 -38.747 0.491 1.00 25.14 412 GLY A C 1
ATOM 3148 O O . GLY A 1 412 ? 59.669 -38.451 0.005 1.00 25.14 412 GLY A O 1
ATOM 3149 N N . ASN A 1 413 ? 61.767 -37.878 0.560 1.00 27.17 413 ASN A N 1
ATOM 3150 C CA . ASN A 1 413 ? 61.914 -36.700 -0.329 1.00 27.17 413 ASN A CA 1
ATOM 3151 C C . ASN A 1 413 ? 62.484 -37.180 -1.698 1.00 27.17 413 ASN A C 1
ATOM 3153 O O . ASN A 1 413 ? 63.088 -38.258 -1.684 1.00 27.17 413 ASN A O 1
ATOM 3157 N N . PRO A 1 414 ? 62.381 -36.452 -2.846 1.00 41.56 414 PRO A N 1
ATOM 3158 C CA . PRO A 1 414 ? 62.767 -35.031 -2.958 1.00 41.56 414 PRO A CA 1
ATOM 3159 C C . PRO A 1 414 ? 62.044 -34.167 -4.037 1.00 41.56 414 PRO A C 1
ATOM 3161 O O . PRO A 1 414 ? 61.068 -34.567 -4.663 1.00 41.56 414 PRO A O 1
ATOM 3164 N N . THR A 1 415 ? 62.578 -32.958 -4.241 1.00 27.47 415 THR A N 1
ATOM 3165 C CA . THR A 1 415 ? 62.428 -32.038 -5.396 1.00 27.47 415 THR A CA 1
ATOM 3166 C C . THR A 1 415 ? 63.585 -32.264 -6.418 1.00 27.47 415 THR A C 1
ATOM 3168 O O . THR A 1 415 ? 64.352 -33.204 -6.186 1.00 27.47 415 THR A O 1
ATOM 3171 N N . PRO A 1 416 ? 63.860 -31.432 -7.462 1.00 55.62 416 PRO A N 1
ATOM 3172 C CA . PRO A 1 416 ? 63.079 -30.431 -8.228 1.00 55.62 416 PRO A CA 1
ATOM 3173 C C . PRO A 1 416 ? 63.211 -30.611 -9.784 1.00 55.62 416 PRO A C 1
ATOM 3175 O O . PRO A 1 416 ? 63.726 -31.618 -10.257 1.00 55.62 416 PRO A O 1
ATOM 3178 N N . ASP A 1 417 ? 62.815 -29.574 -10.544 1.00 27.66 417 ASP A N 1
ATOM 3179 C CA . ASP A 1 417 ? 63.315 -29.144 -11.876 1.00 27.66 417 ASP A CA 1
ATOM 3180 C C . ASP A 1 417 ? 63.000 -29.927 -13.177 1.00 27.66 417 ASP A C 1
ATOM 3182 O O . ASP A 1 417 ? 62.925 -31.150 -13.237 1.00 27.66 417 ASP A O 1
ATOM 3186 N N . GLY A 1 418 ? 62.857 -29.158 -14.272 1.00 27.30 418 GLY A N 1
ATOM 3187 C CA . GLY A 1 418 ? 62.677 -29.642 -15.650 1.00 27.30 418 GLY A CA 1
ATOM 3188 C C . GLY A 1 418 ? 62.236 -28.532 -16.622 1.00 27.30 418 GLY A C 1
ATOM 3189 O O . GLY A 1 418 ? 61.074 -28.139 -16.622 1.00 27.30 418 GLY A O 1
ATOM 3190 N N . ASN A 1 419 ? 63.153 -28.016 -17.450 1.00 28.28 419 ASN A N 1
ATOM 3191 C CA . ASN A 1 419 ? 62.924 -26.905 -18.392 1.00 28.28 419 ASN A CA 1
ATOM 3192 C C . ASN A 1 419 ? 63.361 -27.290 -19.827 1.00 28.28 419 ASN A C 1
ATOM 3194 O O . ASN A 1 419 ? 64.287 -28.083 -19.980 1.00 28.28 419 ASN A O 1
ATOM 3198 N N . GLY A 1 420 ? 62.742 -26.702 -20.861 1.00 26.77 420 GLY A N 1
ATOM 3199 C CA . GLY A 1 420 ? 63.066 -26.905 -22.290 1.00 26.77 420 GLY A CA 1
ATOM 3200 C C . GLY A 1 420 ? 61.842 -27.307 -23.140 1.00 26.77 420 GLY A C 1
ATOM 3201 O O . GLY A 1 420 ? 61.196 -28.299 -22.832 1.00 26.77 420 GLY A O 1
ATOM 3202 N N . THR A 1 421 ? 61.335 -26.517 -24.101 1.00 28.28 421 THR A N 1
ATOM 3203 C CA . THR A 1 421 ? 61.875 -26.082 -25.423 1.00 28.28 421 THR A CA 1
ATOM 3204 C C . THR A 1 421 ? 61.880 -27.161 -26.518 1.00 28.28 421 THR A C 1
ATOM 3206 O O . THR A 1 421 ? 62.637 -28.122 -26.421 1.00 28.28 421 THR A O 1
ATOM 3209 N N . GLY A 1 422 ? 61.146 -26.937 -27.620 1.00 26.28 422 GLY A N 1
ATOM 3210 C CA . GLY A 1 422 ? 61.237 -27.751 -28.844 1.00 26.28 422 GLY A CA 1
ATOM 3211 C C . GLY A 1 422 ? 60.244 -27.352 -29.949 1.00 26.28 422 GLY A C 1
ATOM 3212 O O . GLY A 1 422 ? 59.037 -27.438 -29.752 1.00 26.28 422 GLY A O 1
ATOM 3213 N N . ASN A 1 423 ? 60.760 -26.934 -31.111 1.00 28.31 423 ASN A N 1
ATOM 3214 C CA . ASN A 1 423 ? 60.002 -26.676 -32.354 1.00 28.31 423 ASN A CA 1
ATOM 3215 C C . ASN A 1 423 ? 59.557 -28.029 -33.011 1.00 28.31 423 ASN A C 1
ATOM 3217 O O . ASN A 1 423 ? 59.908 -29.084 -32.493 1.00 28.31 423 ASN A O 1
ATOM 3221 N N . ASN A 1 424 ? 58.855 -28.138 -34.155 1.00 29.03 424 ASN A N 1
ATOM 3222 C CA . ASN A 1 424 ? 58.754 -27.241 -35.318 1.00 29.03 424 ASN A CA 1
ATOM 3223 C C . ASN A 1 424 ? 57.643 -27.662 -36.324 1.00 29.03 424 ASN A C 1
ATOM 3225 O O . ASN A 1 424 ? 57.144 -28.777 -36.226 1.00 29.03 424 ASN A O 1
ATOM 3229 N N . HIS A 1 425 ? 57.410 -26.830 -37.358 1.00 30.38 425 HIS A N 1
ATOM 3230 C CA . HIS A 1 425 ? 56.745 -27.127 -38.659 1.00 30.38 425 HIS A CA 1
ATOM 3231 C C . HIS A 1 425 ? 55.218 -27.453 -38.648 1.00 30.38 425 HIS A C 1
ATOM 3233 O O . HIS A 1 425 ? 54.780 -28.295 -37.880 1.00 30.38 425 HIS A O 1
ATOM 3239 N N . SER A 1 426 ? 54.288 -26.786 -39.370 1.00 29.09 426 SER A N 1
ATOM 3240 C CA . SER A 1 426 ? 54.166 -26.255 -40.766 1.00 29.09 426 SER A CA 1
ATOM 3241 C C . SER A 1 426 ? 53.546 -27.276 -41.760 1.00 29.09 426 SER A C 1
ATOM 3243 O O . SER A 1 426 ? 53.819 -28.458 -41.608 1.00 29.09 426 SER A O 1
ATOM 3245 N N . ASN A 1 427 ? 52.772 -26.936 -42.810 1.00 29.89 427 ASN A N 1
ATOM 3246 C CA . ASN A 1 427 ? 52.397 -25.628 -43.387 1.00 29.89 427 ASN A CA 1
ATOM 3247 C C . ASN A 1 427 ? 51.193 -25.732 -44.378 1.00 29.89 427 ASN A C 1
ATOM 3249 O O . ASN A 1 427 ? 50.901 -26.837 -44.821 1.00 29.89 427 ASN A O 1
ATOM 3253 N N . HIS A 1 428 ? 50.652 -24.581 -44.838 1.00 32.12 428 HIS A N 1
ATOM 3254 C CA . HIS A 1 428 ? 49.812 -24.378 -46.060 1.00 32.12 428 HIS A CA 1
ATOM 3255 C C . HIS A 1 428 ? 48.407 -25.040 -46.116 1.00 32.12 428 HIS A C 1
ATOM 3257 O O . HIS A 1 428 ? 48.188 -26.082 -45.515 1.00 32.12 428 HIS A O 1
ATOM 3263 N N . HIS A 1 429 ? 47.393 -24.536 -46.843 1.00 30.48 429 HIS A N 1
ATOM 3264 C CA . HIS A 1 429 ? 47.076 -23.229 -47.484 1.00 30.48 429 HIS A CA 1
ATOM 3265 C C . HIS A 1 429 ? 45.514 -23.103 -47.480 1.00 30.48 429 HIS A C 1
ATOM 3267 O O . HIS A 1 429 ? 44.845 -24.126 -47.366 1.00 30.48 429 HIS A O 1
ATOM 3273 N N . ALA A 1 430 ? 44.860 -21.933 -47.368 1.00 29.78 430 ALA A N 1
ATOM 3274 C CA . ALA A 1 430 ? 44.625 -20.874 -48.382 1.00 29.78 430 ALA A CA 1
ATOM 3275 C C . ALA A 1 430 ? 43.913 -21.380 -49.671 1.00 29.78 430 ALA A C 1
ATOM 3277 O O . ALA A 1 430 ? 44.105 -22.530 -50.046 1.00 29.78 430 ALA A O 1
ATOM 3278 N N . ASP A 1 431 ? 43.106 -20.616 -50.421 1.00 29.20 431 ASP A N 1
ATOM 3279 C CA . ASP A 1 431 ? 42.662 -19.202 -50.347 1.00 29.20 431 ASP A CA 1
ATOM 3280 C C . ASP A 1 431 ? 41.404 -19.031 -51.257 1.00 29.20 431 ASP A C 1
ATOM 3282 O O . ASP A 1 431 ? 41.091 -19.971 -51.986 1.00 29.20 431 ASP A O 1
ATOM 3286 N N . ASN A 1 432 ? 40.612 -17.947 -51.361 1.00 28.67 432 ASN A N 1
ATOM 3287 C CA . ASN A 1 432 ? 40.475 -16.606 -50.742 1.00 28.67 432 ASN A CA 1
ATOM 3288 C C . ASN A 1 432 ? 38.967 -16.185 -50.903 1.00 28.67 432 ASN A C 1
ATOM 3290 O O . ASN A 1 432 ? 38.170 -16.998 -51.372 1.00 28.67 432 ASN A O 1
ATOM 3294 N N . GLY A 1 433 ? 38.566 -14.928 -50.635 1.00 26.12 433 GLY A N 1
ATOM 3295 C CA . GLY A 1 433 ? 37.393 -14.300 -51.290 1.00 26.12 433 GLY A CA 1
ATOM 3296 C C . GLY A 1 433 ? 36.422 -13.504 -50.399 1.00 26.12 433 GLY A C 1
ATOM 3297 O O . GLY A 1 433 ? 35.494 -14.068 -49.832 1.00 26.12 433 GLY A O 1
ATOM 3298 N N . SER A 1 434 ? 36.574 -12.176 -50.346 1.00 25.31 434 SER A N 1
ATOM 3299 C CA . SER A 1 434 ? 35.640 -11.226 -49.698 1.00 25.31 434 SER A CA 1
ATOM 3300 C C . SER A 1 434 ? 34.946 -10.318 -50.736 1.00 25.31 434 SER A C 1
ATOM 3302 O O . SER A 1 434 ? 35.439 -10.238 -51.859 1.00 25.31 434 SER A O 1
ATOM 3304 N N . VAL A 1 435 ? 33.863 -9.612 -50.347 1.00 29.50 435 VAL A N 1
ATOM 3305 C CA . VAL A 1 435 ? 33.606 -8.151 -50.559 1.00 29.50 435 VAL A CA 1
ATOM 3306 C C . VAL A 1 435 ? 32.099 -7.772 -50.638 1.00 29.50 435 VAL A C 1
ATOM 3308 O O . VAL A 1 435 ? 31.408 -8.074 -51.599 1.00 29.50 435 VAL A O 1
ATOM 3311 N N . ASN A 1 436 ? 31.655 -7.035 -49.608 1.00 28.08 436 ASN A N 1
ATOM 3312 C CA . ASN A 1 436 ? 30.747 -5.863 -49.530 1.00 28.08 436 ASN A CA 1
ATOM 3313 C C . ASN A 1 436 ? 29.416 -5.692 -50.331 1.00 28.08 436 ASN A C 1
ATOM 3315 O O . ASN A 1 436 ? 29.394 -5.625 -51.551 1.00 28.08 436 ASN A O 1
ATOM 3319 N N . ASN A 1 437 ? 28.392 -5.280 -49.559 1.00 27.30 437 ASN A N 1
ATOM 3320 C CA . ASN A 1 437 ? 27.477 -4.121 -49.744 1.00 27.30 437 ASN A CA 1
ATOM 3321 C C . ASN A 1 437 ? 26.370 -4.035 -50.837 1.00 27.30 437 ASN A C 1
ATOM 3323 O O . ASN A 1 437 ? 26.623 -3.668 -51.976 1.00 27.30 437 ASN A O 1
ATOM 3327 N N . SER A 1 438 ? 25.124 -4.088 -50.324 1.00 25.00 438 SER A N 1
ATOM 3328 C CA . SER A 1 438 ? 24.137 -2.974 -50.222 1.00 25.00 438 SER A CA 1
ATOM 3329 C C . SER A 1 438 ? 23.109 -2.641 -51.336 1.00 25.00 438 SER A C 1
ATOM 3331 O O . SER A 1 438 ? 23.355 -2.776 -52.525 1.00 25.00 438 SER A O 1
ATOM 3333 N N . ILE A 1 439 ? 21.968 -2.087 -50.862 1.00 26.12 439 ILE A N 1
ATOM 3334 C CA . ILE A 1 439 ? 20.874 -1.372 -51.576 1.00 26.12 439 ILE A CA 1
ATOM 3335 C C . ILE A 1 439 ? 19.953 -2.244 -52.470 1.00 26.12 439 ILE A C 1
ATOM 3337 O O . ILE A 1 439 ? 20.422 -3.057 -53.252 1.00 26.12 439 ILE A O 1
ATOM 3341 N N . GLY A 1 440 ? 18.622 -2.041 -52.400 1.00 23.39 440 GLY A N 1
ATOM 3342 C CA . GLY A 1 440 ? 17.665 -2.660 -53.345 1.00 23.39 440 GLY A CA 1
ATOM 3343 C C . GLY A 1 440 ? 16.197 -2.744 -52.884 1.00 23.39 440 GLY A C 1
ATOM 3344 O O . GLY A 1 440 ? 15.755 -3.770 -52.385 1.00 23.39 440 GLY A O 1
ATOM 3345 N N . SER A 1 441 ? 15.432 -1.666 -53.063 1.00 24.69 441 SER A N 1
ATOM 3346 C CA . SER A 1 441 ? 13.995 -1.524 -52.739 1.00 24.69 441 SER A CA 1
ATOM 3347 C C . SER A 1 441 ? 13.008 -2.306 -53.635 1.00 24.69 441 SER A C 1
ATOM 3349 O O . SER A 1 441 ? 13.250 -2.383 -54.833 1.00 24.69 441 SER A O 1
ATOM 3351 N N . ASN A 1 442 ? 11.825 -2.648 -53.087 1.00 25.44 442 ASN A N 1
ATOM 3352 C CA . ASN A 1 442 ? 10.502 -2.827 -53.745 1.00 25.44 442 ASN A CA 1
ATOM 3353 C C . ASN A 1 442 ? 10.380 -3.858 -54.906 1.00 25.44 442 ASN A C 1
ATOM 3355 O O . ASN A 1 442 ? 11.052 -3.769 -55.923 1.00 25.44 442 ASN A O 1
ATOM 3359 N N . SER A 1 443 ? 9.382 -4.753 -54.935 1.00 26.23 443 SER A N 1
ATOM 3360 C CA . SER A 1 443 ? 7.977 -4.374 -55.201 1.00 26.23 443 SER A CA 1
ATOM 3361 C C . SER A 1 443 ? 7.011 -5.586 -55.301 1.00 26.23 443 SER A C 1
ATOM 3363 O O . SER A 1 443 ? 7.418 -6.743 -55.267 1.00 26.23 443 SER A O 1
ATOM 3365 N N . ASN A 1 444 ? 5.716 -5.267 -55.406 1.00 25.95 444 ASN A N 1
ATOM 3366 C CA . ASN A 1 444 ? 4.512 -6.115 -55.443 1.00 25.95 444 ASN A CA 1
ATOM 3367 C C . ASN A 1 444 ? 4.502 -7.328 -56.409 1.00 25.95 444 ASN A C 1
ATOM 3369 O O . ASN A 1 444 ? 4.967 -7.238 -57.541 1.00 25.95 444 ASN A O 1
ATOM 3373 N N . GLY A 1 445 ? 3.761 -8.380 -56.029 1.00 24.44 445 GLY A N 1
ATOM 3374 C CA . GLY A 1 445 ? 3.245 -9.438 -56.916 1.00 24.44 445 GLY A CA 1
ATOM 3375 C C . GLY A 1 445 ? 2.221 -10.318 -56.178 1.00 24.44 445 GLY A C 1
ATOM 3376 O O . GLY A 1 445 ? 2.519 -10.802 -55.092 1.00 24.44 445 GLY A O 1
ATOM 3377 N N . ASN A 1 446 ? 1.000 -10.476 -56.704 1.00 25.86 446 ASN A N 1
ATOM 3378 C CA . ASN A 1 446 ? -0.156 -11.077 -56.006 1.00 25.86 446 ASN A CA 1
ATOM 3379 C C . ASN A 1 446 ? -0.986 -11.969 -56.969 1.00 25.86 446 ASN A C 1
ATOM 3381 O O . ASN A 1 446 ? -0.765 -11.875 -58.175 1.00 25.86 446 ASN A O 1
ATOM 3385 N N . LEU A 1 447 ? -1.993 -12.708 -56.452 1.00 27.06 447 LEU A N 1
ATOM 3386 C CA . LEU A 1 447 ? -3.014 -13.511 -57.184 1.00 27.06 447 LEU A CA 1
ATOM 3387 C C . LEU A 1 447 ? -2.473 -14.856 -57.767 1.00 27.06 447 LEU A C 1
ATOM 3389 O O . LEU A 1 447 ? -1.273 -14.952 -57.991 1.00 27.06 447 LEU A O 1
ATOM 3393 N N . GLN A 1 448 ? -3.206 -15.950 -58.083 1.00 28.00 448 GLN A N 1
ATOM 3394 C CA . GLN A 1 448 ? -4.578 -16.519 -57.883 1.00 28.00 448 GLN A CA 1
ATOM 3395 C C . GLN A 1 448 ? -4.558 -17.986 -58.459 1.00 28.00 448 GLN A C 1
ATOM 3397 O O . GLN A 1 448 ? -3.646 -18.274 -59.227 1.00 28.00 448 GLN A O 1
ATOM 3402 N N . GLN A 1 449 ? -5.456 -18.979 -58.260 1.00 29.11 449 GLN A N 1
ATOM 3403 C CA . GLN A 1 449 ? -6.559 -19.327 -57.324 1.00 29.11 449 GLN A CA 1
ATOM 3404 C C . GLN A 1 449 ? -6.905 -20.855 -57.495 1.00 29.11 449 GLN A C 1
ATOM 3406 O O . GLN A 1 449 ? -6.324 -21.501 -58.360 1.00 29.11 449 GLN A O 1
ATOM 3411 N N . HIS A 1 450 ? -7.891 -21.399 -56.747 1.00 28.09 450 HIS A N 1
ATOM 3412 C CA . HIS A 1 450 ? -8.543 -22.743 -56.860 1.00 28.09 450 HIS A CA 1
ATOM 3413 C C . HIS A 1 450 ? -7.749 -23.964 -56.305 1.00 28.09 450 HIS A C 1
ATOM 3415 O O . HIS A 1 450 ? -6.532 -24.000 -56.410 1.00 28.09 450 HIS A O 1
ATOM 3421 N N . GLN A 1 451 ? -8.303 -24.923 -55.525 1.00 30.50 451 GLN A N 1
ATOM 3422 C CA . GLN A 1 451 ? -9.553 -25.745 -55.583 1.00 30.50 451 GLN A CA 1
ATOM 3423 C C . GLN A 1 451 ? -9.524 -26.793 -56.717 1.00 30.50 451 GLN A C 1
ATOM 3425 O O . GLN A 1 451 ? -9.086 -26.451 -57.805 1.00 30.50 451 GLN A O 1
ATOM 3430 N N . GLN A 1 452 ? -9.993 -28.051 -56.617 1.00 29.70 452 GLN A N 1
ATOM 3431 C CA . GLN A 1 452 ? -10.557 -28.980 -55.589 1.00 29.70 452 GLN A CA 1
ATOM 3432 C C . GLN A 1 452 ? -10.448 -30.416 -56.241 1.00 29.70 452 GLN A C 1
ATOM 3434 O O . GLN A 1 452 ? -10.200 -30.465 -57.440 1.00 29.70 452 GLN A O 1
ATOM 3439 N N . LEU A 1 453 ? -10.562 -31.641 -55.681 1.00 27.36 453 LEU A N 1
ATOM 3440 C CA . LEU A 1 453 ? -11.423 -32.304 -54.673 1.00 27.36 453 LEU A CA 1
ATOM 3441 C C . LEU A 1 453 ? -11.052 -33.840 -54.617 1.00 27.36 453 LEU A C 1
ATOM 3443 O O . LEU A 1 453 ? -10.276 -34.299 -55.450 1.00 27.36 453 LEU A O 1
ATOM 3447 N N . ALA A 1 454 ? -11.715 -34.640 -53.754 1.00 23.89 454 ALA A N 1
ATOM 3448 C CA . ALA A 1 454 ? -11.948 -36.116 -53.836 1.00 23.89 454 ALA A CA 1
ATOM 3449 C C . ALA A 1 454 ? -10.879 -37.185 -53.412 1.00 23.89 454 ALA A C 1
ATOM 3451 O O . ALA A 1 454 ? -9.688 -36.932 -53.266 1.00 23.89 454 ALA A O 1
ATOM 3452 N N . SER A 1 455 ? -11.374 -38.412 -53.144 1.00 30.48 455 SER A N 1
ATOM 3453 C CA . SER A 1 455 ? -10.731 -39.680 -52.664 1.00 30.48 455 SER A CA 1
ATOM 3454 C C . SER A 1 455 ? -11.638 -40.880 -53.092 1.00 30.48 455 SER A C 1
ATOM 3456 O O . SER A 1 455 ? -12.632 -40.583 -53.759 1.00 30.48 455 SER A O 1
ATOM 3458 N N . PRO A 1 456 ? -11.499 -42.177 -52.678 1.00 58.19 456 PRO A N 1
ATOM 3459 C CA . PRO A 1 456 ? -10.400 -43.036 -52.170 1.00 58.19 456 PRO A CA 1
ATOM 3460 C C . PRO A 1 456 ? -10.205 -44.304 -53.084 1.00 58.19 456 PRO A C 1
ATOM 3462 O O . PRO A 1 456 ? -10.480 -44.186 -54.278 1.00 58.19 456 PRO A O 1
ATOM 3465 N N . PRO A 1 457 ? -9.709 -45.494 -52.620 1.00 43.94 457 PRO A N 1
ATOM 3466 C CA . PRO A 1 457 ? -10.599 -46.676 -52.401 1.00 43.94 457 PRO A CA 1
ATOM 3467 C C . PRO A 1 457 ? -10.152 -47.700 -51.286 1.00 43.94 457 PRO A C 1
ATOM 3469 O O . PRO A 1 457 ? -9.489 -47.306 -50.333 1.00 43.94 457 PRO A O 1
ATOM 3472 N N . LEU A 1 458 ? -10.594 -48.985 -51.336 1.00 30.34 458 LEU A N 1
ATOM 3473 C CA . LEU A 1 458 ? -10.801 -49.936 -50.194 1.00 30.34 458 LEU A CA 1
ATOM 3474 C C . LEU A 1 458 ? -10.433 -51.445 -50.448 1.00 30.34 458 LEU A C 1
ATOM 3476 O O . LEU A 1 458 ? -10.018 -51.785 -51.551 1.00 30.34 458 LEU A O 1
ATOM 3480 N N . THR A 1 459 ? -10.747 -52.337 -49.464 1.00 32.22 459 THR A N 1
ATOM 3481 C CA . THR A 1 459 ? -10.999 -53.835 -49.490 1.00 32.22 459 THR A CA 1
ATOM 3482 C C . THR A 1 459 ? -9.859 -54.810 -49.050 1.00 32.22 459 THR A C 1
ATOM 3484 O O . THR A 1 459 ? -8.701 -54.451 -49.206 1.00 32.22 459 THR A O 1
ATOM 3487 N N . HIS A 1 460 ? -10.048 -56.036 -48.479 1.00 32.06 460 HIS A N 1
ATOM 3488 C CA . HIS A 1 460 ? -11.207 -56.797 -47.904 1.00 32.06 460 HIS A CA 1
ATOM 3489 C C . HIS A 1 460 ? -10.783 -58.022 -46.998 1.00 32.06 460 HIS A C 1
ATOM 3491 O O . HIS A 1 460 ? -9.846 -58.716 -47.365 1.00 32.06 460 HIS A O 1
ATOM 3497 N N . GLN A 1 461 ? -11.584 -58.383 -45.957 1.00 26.98 461 GLN A N 1
ATOM 3498 C CA . GLN A 1 461 ? -11.824 -59.759 -45.370 1.00 26.98 461 GLN A CA 1
ATOM 3499 C C . GLN A 1 461 ? -10.680 -60.552 -44.635 1.00 26.98 461 GLN A C 1
ATOM 3501 O O . GLN A 1 461 ? -9.528 -60.160 -44.744 1.00 26.98 461 GLN A O 1
ATOM 3506 N N . SER A 1 462 ? -10.867 -61.650 -43.843 1.00 24.98 462 SER A N 1
ATOM 3507 C CA . SER A 1 462 ? -12.043 -62.339 -43.197 1.00 24.98 462 SER A CA 1
ATOM 3508 C C . SER A 1 462 ? -11.739 -63.077 -41.831 1.00 24.98 462 SER A C 1
ATOM 3510 O O . SER A 1 462 ? -11.542 -62.381 -40.842 1.00 24.98 462 SER A O 1
ATOM 3512 N N . ASN A 1 463 ? -11.812 -64.431 -41.718 1.00 24.97 463 ASN A N 1
ATOM 3513 C CA . ASN A 1 463 ? -11.838 -65.298 -40.483 1.00 24.97 463 ASN A CA 1
ATOM 3514 C C . ASN A 1 463 ? -11.493 -66.798 -40.820 1.00 24.97 463 ASN A C 1
ATOM 3516 O O . ASN A 1 463 ? -11.526 -67.068 -42.023 1.00 24.97 463 ASN A O 1
ATOM 3520 N N . PRO A 1 464 ? -11.206 -67.790 -39.902 1.00 32.28 464 PRO A N 1
ATOM 3521 C CA . PRO A 1 464 ? -11.829 -68.076 -38.575 1.00 32.28 464 PRO A CA 1
ATOM 3522 C C . PRO A 1 464 ? -10.916 -68.676 -37.431 1.00 32.28 464 PRO A C 1
ATOM 3524 O O . PRO A 1 464 ? -9.692 -68.653 -37.506 1.00 32.28 464 PRO A O 1
ATOM 3527 N N . THR A 1 465 ? -11.532 -69.208 -36.353 1.00 25.59 465 THR A N 1
ATOM 3528 C CA . THR A 1 465 ? -10.997 -69.799 -35.076 1.00 25.59 465 THR A CA 1
ATOM 3529 C C . THR A 1 465 ? -11.198 -71.347 -34.974 1.00 25.59 465 THR A C 1
ATOM 3531 O O . THR A 1 465 ? -11.687 -71.882 -35.971 1.00 25.59 465 THR A O 1
ATOM 3534 N N . PRO A 1 466 ? -10.925 -72.116 -33.860 1.00 38.91 466 PRO A N 1
ATOM 3535 C CA . PRO A 1 466 ? -10.395 -71.812 -32.491 1.00 38.91 466 PRO A CA 1
ATOM 3536 C C . PRO A 1 466 ? -9.301 -72.769 -31.889 1.00 38.91 466 PRO A C 1
ATOM 3538 O O . PRO A 1 466 ? -9.148 -73.889 -32.361 1.00 38.91 466 PRO A O 1
ATOM 3541 N N . LEU A 1 467 ? -8.638 -72.391 -30.764 1.00 23.84 467 LEU A N 1
ATOM 3542 C CA . LEU A 1 467 ? -8.590 -73.124 -29.451 1.00 23.84 467 LEU A CA 1
ATOM 3543 C C . LEU A 1 467 ? -7.487 -72.657 -28.443 1.00 23.84 467 LEU A C 1
ATOM 3545 O O . LEU A 1 467 ? -6.412 -72.224 -28.834 1.00 23.84 467 LEU A O 1
ATOM 3549 N N . THR A 1 468 ? -7.802 -72.811 -27.141 1.00 26.08 468 THR A N 1
ATOM 3550 C CA . THR A 1 468 ? -6.951 -72.912 -25.910 1.00 26.08 468 THR A CA 1
ATOM 3551 C C . THR A 1 468 ? -5.823 -71.907 -25.572 1.00 26.08 468 THR A C 1
ATOM 3553 O O . THR A 1 468 ? -4.785 -71.876 -26.214 1.00 26.08 468 THR A O 1
ATOM 3556 N N . GLU A 1 469 ? -6.023 -71.205 -24.439 1.00 26.11 469 GLU A N 1
ATOM 3557 C CA . GLU A 1 469 ? -5.088 -70.870 -23.325 1.00 26.11 469 GLU A CA 1
ATOM 3558 C C . GLU A 1 469 ? -3.590 -70.558 -23.618 1.00 26.11 469 GLU A C 1
ATOM 3560 O O . GLU A 1 469 ? -2.858 -71.373 -24.154 1.00 26.11 469 GLU A O 1
ATOM 3565 N N . SER A 1 470 ? -2.975 -69.456 -23.156 1.00 26.09 470 SER A N 1
ATOM 3566 C CA . SER A 1 470 ? -3.164 -68.735 -21.881 1.00 26.09 470 SER A CA 1
ATOM 3567 C C . SER A 1 470 ? -2.426 -67.370 -21.844 1.00 26.09 470 SER A C 1
ATOM 3569 O O . SER A 1 470 ? -1.492 -67.134 -22.605 1.00 26.09 470 SER A O 1
ATOM 3571 N N . GLY A 1 471 ? -2.778 -66.491 -20.887 1.00 26.02 471 GLY A N 1
ATOM 3572 C CA . GLY A 1 471 ? -1.881 -65.423 -20.396 1.00 26.02 471 GLY A CA 1
ATOM 3573 C C . GLY A 1 471 ? -2.215 -63.948 -20.723 1.00 26.02 471 GLY A C 1
ATOM 3574 O O . GLY A 1 471 ? -2.466 -63.568 -21.857 1.00 26.02 471 GLY A O 1
ATOM 3575 N N . ARG A 1 472 ? -2.095 -63.092 -19.689 1.00 28.55 472 ARG A N 1
ATOM 3576 C CA . ARG A 1 472 ? -2.013 -61.603 -19.703 1.00 28.55 472 ARG A CA 1
ATOM 3577 C C . ARG A 1 472 ? -3.212 -60.791 -20.251 1.00 28.55 472 ARG A C 1
ATOM 3579 O O . ARG A 1 472 ? -3.262 -60.383 -21.406 1.00 28.55 472 ARG A O 1
ATOM 3586 N N . ARG A 1 473 ? -4.082 -60.350 -19.328 1.00 29.75 473 ARG A N 1
ATOM 3587 C CA . ARG A 1 473 ? -5.013 -59.214 -19.530 1.00 29.75 473 ARG A CA 1
ATOM 3588 C C . ARG A 1 473 ? -4.248 -57.886 -19.702 1.00 29.75 473 ARG A C 1
ATOM 3590 O O . ARG A 1 473 ? -3.391 -57.570 -18.877 1.00 29.75 473 ARG A O 1
ATOM 3597 N N . ARG A 1 474 ? -4.619 -57.058 -20.690 1.00 30.52 474 ARG A N 1
ATOM 3598 C CA . ARG A 1 474 ? -4.255 -55.621 -20.731 1.00 30.52 474 ARG A CA 1
ATOM 3599 C C . ARG A 1 474 ? -5.075 -54.831 -19.694 1.00 30.52 474 ARG A C 1
ATOM 3601 O O . ARG A 1 474 ? -6.212 -55.194 -19.399 1.00 30.52 474 ARG A O 1
ATOM 3608 N N . ARG A 1 475 ? -4.507 -53.754 -19.135 1.00 31.48 475 ARG A N 1
ATOM 3609 C CA . ARG A 1 475 ? -5.217 -52.841 -18.215 1.00 31.48 475 ARG A CA 1
ATOM 3610 C C . ARG A 1 475 ? -6.228 -51.975 -18.973 1.00 31.48 475 ARG A C 1
ATOM 3612 O O . ARG A 1 475 ? -5.918 -51.466 -20.046 1.00 31.48 475 ARG A O 1
ATOM 3619 N N . HIS A 1 476 ? -7.400 -51.774 -18.374 1.00 33.59 476 HIS A N 1
ATOM 3620 C CA . HIS A 1 476 ? -8.377 -50.782 -18.821 1.00 33.59 476 HIS A CA 1
ATOM 3621 C C . HIS A 1 476 ? -7.932 -49.366 -18.411 1.00 33.59 476 HIS A C 1
ATOM 3623 O O . HIS A 1 476 ? -7.212 -49.200 -17.426 1.00 33.59 476 HIS A O 1
ATOM 3629 N N . ARG A 1 477 ? -8.374 -48.349 -19.157 1.00 33.00 477 ARG A N 1
ATOM 3630 C CA . ARG A 1 477 ? -8.152 -46.925 -18.854 1.00 33.00 477 ARG A CA 1
ATOM 3631 C C . ARG A 1 477 ? -8.992 -46.538 -17.626 1.00 33.00 477 ARG A C 1
ATOM 3633 O O . ARG A 1 477 ? -10.194 -46.810 -17.618 1.00 33.00 477 ARG A O 1
ATOM 3640 N N . ASP A 1 478 ? -8.379 -45.960 -16.594 1.00 34.66 478 ASP A N 1
ATOM 3641 C CA . ASP A 1 478 ? -9.097 -45.511 -15.390 1.00 34.66 478 ASP A CA 1
ATOM 3642 C C . ASP A 1 478 ? -9.991 -44.299 -15.711 1.00 34.66 478 ASP A C 1
ATOM 3644 O O . ASP A 1 478 ? -9.559 -43.372 -16.397 1.00 34.66 478 ASP A O 1
ATOM 3648 N N . LYS A 1 479 ? -11.231 -44.297 -15.197 1.00 41.81 479 LYS A N 1
ATOM 3649 C CA . LYS A 1 479 ? -12.096 -43.103 -15.176 1.00 41.81 479 LYS A CA 1
ATOM 3650 C C . LYS A 1 479 ? -11.768 -42.229 -13.960 1.00 41.81 479 LYS A C 1
ATOM 3652 O O . LYS A 1 479 ? -11.322 -42.717 -12.920 1.00 41.81 479 LYS A O 1
ATOM 3657 N N . GLU A 1 480 ? -12.008 -40.932 -14.105 1.00 40.12 480 GLU A N 1
ATOM 3658 C CA . GLU A 1 480 ? -11.582 -39.901 -13.160 1.00 40.12 480 GLU A CA 1
ATOM 3659 C C . GLU A 1 480 ? -12.284 -39.974 -11.785 1.00 40.12 480 GLU A C 1
ATOM 3661 O O . GLU A 1 480 ? -13.354 -40.567 -11.613 1.00 40.12 480 GLU A O 1
ATOM 3666 N N . ARG A 1 481 ? -11.632 -39.438 -10.745 1.00 50.12 481 ARG A N 1
ATOM 3667 C CA . ARG A 1 481 ? -11.949 -39.745 -9.339 1.00 50.12 481 ARG A CA 1
ATOM 3668 C C . ARG A 1 481 ? -12.935 -38.755 -8.708 1.00 50.12 481 ARG A C 1
ATOM 3670 O O . ARG A 1 481 ? -12.540 -37.919 -7.899 1.00 50.12 481 ARG A O 1
ATOM 3677 N N . VAL A 1 482 ? -14.230 -38.925 -8.981 1.00 55.44 482 VAL A N 1
ATOM 3678 C CA . VAL A 1 482 ? -15.299 -38.183 -8.279 1.00 55.44 482 VAL A CA 1
ATOM 3679 C C . VAL A 1 482 ? -15.213 -38.400 -6.756 1.00 55.44 482 VAL A C 1
ATOM 3681 O O . VAL A 1 482 ? -15.193 -39.537 -6.268 1.00 55.44 482 VAL A O 1
ATOM 3684 N N . ARG A 1 483 ? -15.154 -37.297 -5.996 1.00 60.19 483 ARG A N 1
ATOM 3685 C CA . ARG A 1 483 ? -14.982 -37.266 -4.533 1.00 60.19 483 ARG A CA 1
ATOM 3686 C C . ARG A 1 483 ? -16.327 -37.050 -3.835 1.00 60.19 483 ARG A C 1
ATOM 3688 O O . ARG A 1 483 ? -16.851 -35.943 -3.829 1.00 60.19 483 ARG A O 1
ATOM 3695 N N . VAL A 1 484 ? -16.867 -38.097 -3.209 1.00 70.94 484 VAL A N 1
ATOM 3696 C CA . VAL A 1 484 ? -18.157 -38.022 -2.495 1.00 70.94 484 VAL A CA 1
ATOM 3697 C C . VAL A 1 484 ? -18.072 -37.148 -1.235 1.00 70.94 484 VAL A C 1
ATOM 3699 O O . VAL A 1 484 ? -17.126 -37.257 -0.452 1.00 70.94 484 VAL A O 1
ATOM 3702 N N . THR A 1 485 ? -19.078 -36.297 -1.023 1.00 69.19 485 THR A N 1
ATOM 3703 C CA . THR A 1 485 ? -19.161 -35.341 0.100 1.00 69.19 485 THR A CA 1
ATOM 3704 C C . THR A 1 485 ? -19.508 -36.007 1.434 1.00 69.19 485 THR A C 1
ATOM 3706 O O . THR A 1 485 ? -19.013 -35.594 2.484 1.00 69.19 485 THR A O 1
ATOM 3709 N N . ARG A 1 486 ? -20.321 -37.072 1.406 1.00 82.62 486 ARG A N 1
ATOM 3710 C CA . ARG A 1 486 ? -20.699 -37.885 2.571 1.00 82.62 486 ARG A CA 1
ATOM 3711 C C . ARG A 1 486 ? -20.652 -39.373 2.209 1.00 82.62 486 ARG A C 1
ATOM 3713 O O . ARG A 1 486 ? -21.061 -39.774 1.125 1.00 82.62 486 ARG A O 1
ATOM 3720 N N . ALA A 1 487 ? -20.147 -40.198 3.122 1.00 88.44 487 ALA A N 1
ATOM 3721 C CA . ALA A 1 487 ? -20.105 -41.656 2.992 1.00 88.44 487 ALA A CA 1
ATOM 3722 C C . ALA A 1 487 ? -20.966 -42.307 4.082 1.00 88.44 487 ALA A C 1
ATOM 3724 O O . ALA A 1 487 ? -21.001 -41.792 5.202 1.00 88.44 487 ALA A O 1
ATOM 3725 N N . CYS A 1 488 ? -21.610 -43.435 3.764 1.00 91.19 488 CYS A N 1
ATOM 3726 C CA . CYS A 1 488 ? -22.448 -44.174 4.709 1.00 91.19 488 CYS A CA 1
ATOM 3727 C C . CYS A 1 488 ? -21.635 -44.687 5.908 1.00 91.19 488 CYS A C 1
ATOM 3729 O O . CYS A 1 488 ? -20.424 -44.929 5.807 1.00 91.19 488 CYS A O 1
ATOM 3731 N N . ASP A 1 489 ? -22.305 -44.900 7.039 1.00 89.88 489 ASP A N 1
ATOM 3732 C CA . ASP A 1 489 ? -21.650 -45.203 8.316 1.00 89.88 489 ASP A CA 1
ATOM 3733 C C . ASP A 1 489 ? -20.816 -46.491 8.244 1.00 89.88 489 ASP A C 1
ATOM 3735 O O . ASP A 1 489 ? -19.699 -46.544 8.760 1.00 89.88 489 ASP A O 1
ATOM 3739 N N . ARG A 1 490 ? -21.314 -47.515 7.534 1.00 87.81 490 ARG A N 1
ATOM 3740 C CA . ARG A 1 490 ? -20.623 -48.800 7.332 1.00 87.81 490 ARG A CA 1
ATOM 3741 C C . ARG A 1 490 ? -19.340 -48.647 6.514 1.00 87.81 490 ARG A C 1
ATOM 3743 O O . ARG A 1 490 ? -18.298 -49.165 6.919 1.00 87.81 490 ARG A O 1
ATOM 3750 N N . CYS A 1 491 ? -19.387 -47.926 5.392 1.00 90.81 491 CYS A N 1
ATOM 3751 C CA . CYS A 1 491 ? -18.204 -47.667 4.568 1.00 90.81 491 CYS A CA 1
ATOM 3752 C C . CYS A 1 491 ? -17.184 -46.797 5.315 1.00 90.81 491 CYS A C 1
ATOM 3754 O O . CYS A 1 491 ? -15.993 -47.109 5.311 1.00 90.81 491 CYS A O 1
ATOM 3756 N N . LYS A 1 492 ? -17.657 -45.769 6.032 1.00 86.12 492 LYS A N 1
ATOM 3757 C CA . LYS A 1 492 ? -16.841 -44.889 6.878 1.00 86.12 492 LYS A CA 1
ATOM 3758 C C . LYS A 1 492 ? -16.145 -45.668 8.004 1.00 86.12 492 LYS A C 1
ATOM 3760 O O . LYS A 1 492 ? -14.927 -45.570 8.135 1.00 86.12 492 LYS A O 1
ATOM 3765 N N . LYS A 1 493 ? -16.877 -46.501 8.759 1.00 85.50 493 LYS A N 1
ATOM 3766 C CA . LYS A 1 493 ? -16.340 -47.338 9.853 1.00 85.50 493 LYS A CA 1
ATOM 3767 C C . LYS A 1 493 ? -15.319 -48.366 9.355 1.00 85.50 493 LYS A C 1
ATOM 3769 O O . LYS A 1 493 ? -14.306 -48.574 10.015 1.00 85.50 493 LYS A O 1
ATOM 3774 N N . ARG A 1 494 ? -15.544 -48.975 8.184 1.00 82.56 494 ARG A N 1
ATOM 3775 C CA . ARG A 1 494 ? -14.606 -49.935 7.566 1.00 82.56 494 ARG A CA 1
ATOM 3776 C C . ARG A 1 494 ? -13.486 -49.283 6.735 1.00 82.56 494 ARG A C 1
ATOM 3778 O O . ARG A 1 494 ? -12.657 -50.014 6.208 1.00 82.56 494 ARG A O 1
ATOM 3785 N N . LYS A 1 495 ? -13.444 -47.947 6.611 1.00 85.19 495 LYS A N 1
ATOM 3786 C CA . LYS A 1 495 ? -12.497 -47.182 5.766 1.00 85.19 495 LYS A CA 1
ATOM 3787 C C . LYS A 1 495 ? -12.472 -47.624 4.284 1.00 85.19 495 LYS A C 1
ATOM 3789 O O . LYS A 1 495 ? -11.435 -47.569 3.632 1.00 85.19 495 LYS A O 1
ATOM 3794 N N . ILE A 1 496 ? -13.620 -48.043 3.742 1.00 81.81 496 ILE A N 1
ATOM 3795 C CA . ILE A 1 496 ? -13.784 -48.526 2.354 1.00 81.81 496 ILE A CA 1
ATOM 3796 C C . ILE A 1 496 ? -14.568 -47.525 1.490 1.00 81.81 496 ILE A C 1
ATOM 3798 O O . ILE A 1 496 ? -15.375 -46.747 2.001 1.00 81.81 496 ILE A O 1
ATOM 3802 N N . ARG A 1 497 ? -14.338 -47.539 0.167 1.00 83.06 497 ARG A N 1
ATOM 3803 C CA . ARG A 1 497 ? -14.950 -46.588 -0.784 1.00 83.06 497 ARG A CA 1
ATOM 3804 C C . ARG A 1 497 ? -16.483 -46.670 -0.748 1.00 83.06 497 ARG A C 1
ATOM 3806 O O . ARG A 1 497 ? -17.054 -47.749 -0.865 1.00 83.06 497 ARG A O 1
ATOM 3813 N N . CYS A 1 498 ? -17.136 -45.516 -0.629 1.00 88.12 498 CYS A N 1
ATOM 3814 C CA . CYS A 1 498 ? -18.589 -45.359 -0.724 1.00 88.12 498 CYS A CA 1
ATOM 3815 C C . CYS A 1 498 ? -18.951 -44.665 -2.045 1.00 88.12 498 CYS A C 1
ATOM 3817 O O . CYS A 1 498 ? -18.181 -43.829 -2.515 1.00 88.12 498 CYS A O 1
ATOM 3819 N N . THR A 1 499 ? -20.121 -44.967 -2.614 1.00 84.31 499 THR A N 1
ATOM 3820 C CA . THR A 1 499 ? -20.655 -44.290 -3.815 1.00 84.31 499 THR A CA 1
ATOM 3821 C C . THR A 1 499 ? -21.486 -43.042 -3.501 1.00 84.31 499 THR A C 1
ATOM 3823 O O . THR A 1 499 ? -22.004 -42.413 -4.411 1.00 84.31 499 THR A O 1
ATOM 3826 N N . GLY A 1 500 ? -21.621 -42.662 -2.227 1.00 82.12 500 GLY A N 1
ATOM 3827 C CA . GLY A 1 500 ? -22.363 -41.469 -1.798 1.00 82.12 500 GLY A CA 1
ATOM 3828 C C . GLY A 1 500 ? -23.879 -41.670 -1.755 1.00 82.12 500 GLY A C 1
ATOM 3829 O O . GLY A 1 500 ? -24.480 -41.329 -0.741 1.00 82.12 500 GLY A O 1
ATOM 3830 N N . ILE A 1 501 ? -24.459 -42.307 -2.774 1.00 86.94 501 ILE A N 1
ATOM 3831 C CA . ILE A 1 501 ? -25.894 -42.632 -2.851 1.00 86.94 501 ILE A CA 1
ATOM 3832 C C . ILE A 1 501 ? -26.390 -43.547 -1.717 1.00 86.94 501 ILE A C 1
ATOM 3834 O O . ILE A 1 501 ? -25.623 -44.363 -1.200 1.00 86.94 501 ILE A O 1
ATOM 3838 N N . GLN A 1 502 ? -27.675 -43.449 -1.366 1.00 85.38 502 GLN A N 1
ATOM 3839 C CA . GLN A 1 502 ? -28.358 -44.307 -0.391 1.00 85.38 502 GLN A CA 1
ATOM 3840 C C . GLN A 1 502 ? -29.425 -45.194 -1.073 1.00 85.38 502 GLN A C 1
ATOM 3842 O O . GLN A 1 502 ? -30.296 -44.654 -1.751 1.00 85.38 502 GLN A O 1
ATOM 3847 N N . PRO A 1 503 ? -29.409 -46.530 -0.872 1.00 85.44 503 PRO A N 1
ATOM 3848 C CA . PRO A 1 503 ? -28.323 -47.327 -0.293 1.00 85.44 503 PRO A CA 1
ATOM 3849 C C . PRO A 1 503 ? -27.096 -47.376 -1.223 1.00 85.44 503 PRO A C 1
ATOM 3851 O O . PRO A 1 503 ? -27.217 -47.431 -2.445 1.00 85.44 503 PRO A O 1
ATOM 3854 N N . CYS A 1 504 ? -25.889 -47.381 -0.651 1.00 90.69 504 CYS A N 1
ATOM 3855 C CA . CYS A 1 504 ? -24.667 -47.309 -1.451 1.00 90.69 504 CYS A CA 1
ATOM 3856 C C . CYS A 1 504 ? -24.323 -48.652 -2.110 1.00 90.69 504 CYS A C 1
ATOM 3858 O O . CYS A 1 504 ? -24.557 -49.725 -1.555 1.00 90.69 504 CYS A O 1
ATOM 3860 N N . GLU A 1 505 ? -23.699 -48.615 -3.284 1.00 86.19 505 GLU A N 1
ATOM 3861 C CA . GLU A 1 505 ? -23.556 -49.791 -4.152 1.00 86.19 505 GLU A CA 1
ATOM 3862 C C . GLU A 1 505 ? -22.586 -50.860 -3.619 1.00 86.19 505 GLU A C 1
ATOM 3864 O O . GLU A 1 505 ? -22.583 -52.006 -4.073 1.00 86.19 505 GLU A O 1
ATOM 3869 N N . LEU A 1 506 ? -21.763 -50.505 -2.630 1.00 88.50 506 LEU A N 1
ATOM 3870 C CA . LEU A 1 506 ? -20.965 -51.468 -1.871 1.00 88.50 506 LEU A CA 1
ATOM 3871 C C . LEU A 1 506 ? -21.770 -52.119 -0.735 1.00 88.50 506 LEU A C 1
ATOM 3873 O O . LEU A 1 506 ? -21.501 -53.263 -0.384 1.00 88.50 506 LEU A O 1
ATOM 3877 N N . CYS A 1 507 ? -22.763 -51.428 -0.171 1.00 89.12 507 CYS A N 1
ATOM 3878 C CA . CYS A 1 507 ? -23.714 -52.016 0.772 1.00 89.12 507 CYS A CA 1
ATOM 3879 C C . CYS A 1 507 ? -24.724 -52.929 0.065 1.00 89.12 507 CYS A C 1
ATOM 3881 O O . CYS A 1 507 ? -24.934 -54.033 0.556 1.00 89.12 507 CYS A O 1
ATOM 3883 N N . ILE A 1 508 ? -25.239 -52.536 -1.111 1.00 87.31 508 ILE A N 1
ATOM 3884 C CA . ILE A 1 508 ? -26.100 -53.382 -1.962 1.00 87.31 508 ILE A CA 1
ATOM 3885 C C . ILE A 1 508 ? -25.389 -54.706 -2.288 1.00 87.31 508 ILE A C 1
ATOM 3887 O O . ILE A 1 508 ? -25.859 -55.768 -1.901 1.00 87.31 508 ILE A O 1
ATOM 3891 N N . ARG A 1 509 ? -24.193 -54.655 -2.898 1.00 85.50 509 ARG A N 1
ATOM 3892 C CA . ARG A 1 509 ? -23.403 -55.852 -3.272 1.00 85.50 509 ARG A CA 1
ATOM 3893 C C . ARG A 1 509 ? -22.842 -56.668 -2.099 1.00 85.50 509 ARG A C 1
ATOM 3895 O O . ARG A 1 509 ? -22.090 -57.609 -2.322 1.00 85.50 509 ARG A O 1
ATOM 3902 N N . THR A 1 510 ? -23.125 -56.280 -0.858 1.00 86.44 510 THR A N 1
ATOM 3903 C CA . THR A 1 510 ? -22.768 -57.064 0.334 1.00 86.44 510 THR A CA 1
ATOM 3904 C C . THR A 1 510 ? -23.955 -57.220 1.286 1.00 86.44 510 THR A C 1
ATOM 3906 O O . THR A 1 510 ? -23.737 -57.395 2.485 1.00 86.44 510 THR A O 1
ATOM 3909 N N . GLU A 1 511 ? -25.181 -57.093 0.758 1.00 84.75 511 GLU A N 1
ATOM 3910 C CA . GLU A 1 511 ? -26.470 -57.342 1.431 1.00 84.75 511 GLU A CA 1
ATOM 3911 C C . GLU A 1 511 ? -26.530 -56.764 2.852 1.00 84.75 511 GLU A C 1
ATOM 3913 O O . GLU A 1 511 ? -26.952 -57.391 3.819 1.00 84.75 511 GLU A O 1
ATOM 3918 N N . SER A 1 512 ? -26.015 -55.542 2.997 1.00 85.75 512 SER A N 1
ATOM 3919 C CA . SER A 1 512 ? -25.753 -54.931 4.296 1.00 85.75 512 SER A CA 1
ATOM 3920 C C . SER A 1 512 ? -26.455 -53.595 4.443 1.00 85.75 512 SER A C 1
ATOM 3922 O O . SER A 1 512 ? -26.379 -52.741 3.561 1.00 85.75 512 SER A O 1
ATOM 3924 N N . HIS A 1 513 ? -27.037 -53.373 5.620 1.00 87.00 513 HIS A N 1
ATOM 3925 C CA . HIS A 1 513 ? -27.748 -52.143 5.943 1.00 87.00 513 HIS A CA 1
ATOM 3926 C C . HIS A 1 513 ? -26.884 -50.884 5.710 1.00 87.00 513 HIS A C 1
ATOM 3928 O O . HIS A 1 513 ? -25.686 -50.850 6.025 1.00 87.00 513 HIS A O 1
ATOM 3934 N N . CYS A 1 514 ? -27.489 -49.842 5.134 1.00 90.94 514 CYS A N 1
ATOM 3935 C CA . CYS A 1 514 ? -26.797 -48.636 4.680 1.00 90.94 514 CYS A CA 1
ATOM 3936 C C . CYS A 1 514 ? -27.385 -47.379 5.339 1.00 90.94 514 CYS A C 1
ATOM 3938 O O . CYS A 1 514 ? -28.319 -46.779 4.820 1.00 90.94 514 CYS A O 1
ATOM 3940 N N . THR A 1 515 ? -26.841 -46.993 6.494 1.00 87.56 515 THR A N 1
ATOM 3941 C CA . THR A 1 515 ? -27.247 -45.789 7.240 1.00 87.56 515 THR A CA 1
ATOM 3942 C C . THR A 1 515 ? -26.338 -44.594 6.970 1.00 87.56 515 THR A C 1
ATOM 3944 O O . THR A 1 515 ? -25.162 -44.741 6.619 1.00 87.56 515 THR A O 1
ATOM 3947 N N . TYR A 1 516 ? -26.889 -43.403 7.197 1.00 86.19 516 TYR A N 1
ATOM 3948 C CA . TYR A 1 516 ? -26.192 -42.116 7.182 1.00 86.19 516 TYR A CA 1
ATOM 3949 C C . TYR A 1 516 ? -26.507 -41.359 8.484 1.00 86.19 516 TYR A C 1
ATOM 3951 O O . TYR A 1 516 ? -26.861 -40.177 8.485 1.00 86.19 516 TYR A O 1
ATOM 3959 N N . ASN A 1 517 ? -26.390 -42.066 9.607 1.00 79.25 517 ASN A N 1
ATOM 3960 C CA . ASN A 1 517 ? -26.848 -41.641 10.925 1.00 79.25 517 ASN A CA 1
ATOM 3961 C C . ASN A 1 517 ? -25.712 -41.014 11.752 1.00 79.25 517 ASN A C 1
ATOM 3963 O O . ASN A 1 517 ? -25.979 -40.387 12.774 1.00 79.25 517 ASN A O 1
ATOM 3967 N N . ALA A 1 518 ? -24.447 -41.124 11.320 1.00 73.69 518 ALA A N 1
ATOM 3968 C CA . ALA A 1 518 ? -23.345 -40.423 11.972 1.00 73.69 518 ALA A CA 1
ATOM 3969 C C . ALA A 1 518 ? -23.565 -38.899 11.958 1.00 73.69 518 ALA A C 1
ATOM 3971 O O . ALA A 1 518 ? -23.740 -38.287 10.892 1.00 73.69 518 ALA A O 1
ATOM 3972 N N . SER A 1 519 ? -23.495 -38.309 13.154 1.00 60.72 519 SER A N 1
ATOM 3973 C CA . SER A 1 519 ? -23.697 -36.885 13.418 1.00 60.72 519 SER A CA 1
ATOM 3974 C C . SER A 1 519 ? -22.741 -35.995 12.615 1.00 60.72 519 SER A C 1
ATOM 3976 O O . SER A 1 519 ? -21.597 -36.356 12.310 1.00 60.72 519 SER A O 1
ATOM 3978 N N . TYR A 1 520 ? -23.238 -34.818 12.230 1.00 60.91 520 TYR A N 1
ATOM 3979 C CA . TYR A 1 520 ? -22.566 -33.905 11.311 1.00 60.91 520 TYR A CA 1
ATOM 3980 C C . TYR A 1 520 ? -22.386 -32.526 11.957 1.00 60.91 520 TYR A C 1
ATOM 3982 O O . TYR A 1 520 ? -23.305 -31.720 12.008 1.00 60.91 520 TYR A O 1
ATOM 3990 N N . ALA A 1 521 ? -21.184 -32.264 12.471 1.00 53.97 521 ALA A N 1
ATOM 3991 C CA . ALA A 1 521 ? -20.896 -31.118 13.338 1.00 53.97 521 ALA A CA 1
ATOM 3992 C C . ALA A 1 521 ? -20.457 -29.827 12.602 1.00 53.97 521 ALA A C 1
ATOM 3994 O O . ALA A 1 521 ? -19.723 -29.024 13.174 1.00 53.97 521 ALA A O 1
ATOM 3995 N N . ARG A 1 522 ? -20.824 -29.628 11.323 1.00 44.12 522 ARG A N 1
ATOM 3996 C CA . ARG A 1 522 ? -20.420 -28.442 10.533 1.00 44.12 522 ARG A CA 1
ATOM 3997 C C . ARG A 1 522 ? -21.507 -27.947 9.569 1.00 44.12 522 ARG A C 1
ATOM 3999 O O . ARG A 1 522 ? -21.437 -28.195 8.373 1.00 44.12 522 ARG A O 1
ATOM 4006 N N . GLY A 1 523 ? -22.460 -27.172 10.087 1.00 57.53 523 GLY A N 1
ATOM 4007 C CA . GLY A 1 523 ? -23.475 -26.481 9.279 1.00 57.53 523 GLY A CA 1
ATOM 4008 C C . GLY A 1 523 ? -24.618 -27.384 8.801 1.00 57.53 523 GLY A C 1
ATOM 4009 O O . GLY A 1 523 ? -24.813 -28.480 9.328 1.00 57.53 523 GLY A O 1
ATOM 4010 N N . ARG A 1 524 ? -25.396 -26.905 7.816 1.00 48.03 524 ARG A N 1
ATOM 4011 C CA . ARG A 1 524 ? -26.536 -27.649 7.245 1.00 48.03 524 ARG A CA 1
ATOM 4012 C C . ARG A 1 524 ? -26.062 -29.006 6.716 1.00 48.03 524 ARG A C 1
ATOM 4014 O O . ARG A 1 524 ? -25.079 -29.084 5.983 1.00 48.03 524 ARG A O 1
ATOM 4021 N N . GLN A 1 525 ? -26.767 -30.068 7.094 1.00 58.97 525 GLN A N 1
ATOM 4022 C CA . GLN A 1 525 ? -26.432 -31.437 6.714 1.00 58.97 525 GLN A CA 1
ATOM 4023 C C . GLN A 1 525 ? -26.621 -31.620 5.195 1.00 58.97 525 GLN A C 1
ATOM 4025 O O . GLN A 1 525 ? -27.726 -31.380 4.710 1.00 58.97 525 GLN A O 1
ATOM 4030 N N . PRO A 1 526 ? -25.588 -32.030 4.431 1.00 65.31 526 PRO A N 1
ATOM 4031 C CA . PRO A 1 526 ? -25.737 -32.253 2.997 1.00 65.31 526 PRO A CA 1
ATOM 4032 C C . PRO A 1 526 ? -26.757 -33.367 2.719 1.00 65.31 526 PRO A C 1
ATOM 4034 O O . PRO A 1 526 ? -26.690 -34.406 3.395 1.00 65.31 526 PRO A O 1
ATOM 4037 N N . PRO A 1 527 ? -27.665 -33.190 1.739 1.00 69.31 527 PRO A N 1
ATOM 4038 C CA . PRO A 1 527 ? -28.586 -34.242 1.334 1.00 69.31 527 PRO A CA 1
ATOM 4039 C C . PRO A 1 527 ? -27.810 -35.456 0.814 1.00 69.31 527 PRO A C 1
ATOM 4041 O O . PRO A 1 527 ? -26.711 -35.337 0.266 1.00 69.31 527 PRO A O 1
ATOM 4044 N N . VAL A 1 528 ? -28.382 -36.639 1.016 1.00 75.81 528 VAL A N 1
ATOM 4045 C CA . VAL A 1 528 ? -27.825 -37.905 0.537 1.00 75.81 528 VAL A CA 1
ATOM 4046 C C . VAL A 1 528 ? -28.671 -38.337 -0.649 1.00 75.81 528 VAL A C 1
ATOM 4048 O O . VAL A 1 528 ? -29.835 -38.674 -0.461 1.00 75.81 528 VAL A O 1
ATOM 4051 N N . ALA A 1 529 ? -28.101 -38.293 -1.854 1.00 74.56 529 ALA A N 1
ATOM 4052 C CA . ALA A 1 529 ? -28.816 -38.659 -3.073 1.00 74.56 529 ALA A CA 1
ATOM 4053 C C . ALA A 1 529 ? -29.318 -40.112 -3.014 1.00 74.56 529 ALA A C 1
ATOM 4055 O O . ALA A 1 529 ? -28.597 -41.020 -2.589 1.00 74.56 529 ALA A O 1
ATOM 4056 N N . THR A 1 530 ? -30.546 -40.338 -3.458 1.00 78.56 530 THR A N 1
ATOM 4057 C CA . THR A 1 530 ? -31.102 -41.671 -3.714 1.00 78.56 530 THR A CA 1
ATOM 4058 C C . THR A 1 530 ? -30.623 -42.201 -5.072 1.00 78.56 530 THR A C 1
ATOM 4060 O O . THR A 1 530 ? -29.874 -41.532 -5.790 1.00 78.56 530 THR A O 1
ATOM 4063 N N . ARG A 1 531 ? -31.038 -43.418 -5.455 1.00 69.81 531 ARG A N 1
ATOM 4064 C CA . ARG A 1 531 ? -30.869 -43.876 -6.846 1.00 69.81 531 ARG A CA 1
ATOM 4065 C C . ARG A 1 531 ? -31.817 -43.153 -7.810 1.00 69.81 531 ARG A C 1
ATOM 4067 O O . ARG A 1 531 ? -31.409 -42.912 -8.941 1.00 69.81 531 ARG A O 1
ATOM 4074 N N . GLU A 1 532 ? -33.017 -42.765 -7.370 1.00 71.12 532 GLU A N 1
ATOM 4075 C CA . GLU A 1 532 ? -33.951 -41.986 -8.195 1.00 71.12 532 GLU A CA 1
ATOM 4076 C C . GLU A 1 532 ? -33.420 -40.582 -8.527 1.00 71.12 532 GLU A C 1
ATOM 4078 O O . GLU A 1 532 ? -33.582 -40.126 -9.656 1.00 71.12 532 GLU A O 1
ATOM 4083 N N . ASP A 1 533 ? -32.735 -39.913 -7.593 1.00 68.38 533 ASP A N 1
ATOM 4084 C CA . ASP A 1 533 ? -32.173 -38.573 -7.836 1.00 68.38 533 ASP A CA 1
ATOM 4085 C C . ASP A 1 533 ? -31.087 -38.589 -8.920 1.00 68.38 533 ASP A C 1
ATOM 4087 O O . ASP A 1 533 ? -31.041 -37.701 -9.767 1.00 68.38 533 ASP A O 1
ATOM 4091 N N . VAL A 1 534 ? -30.237 -39.623 -8.932 1.00 64.06 534 VAL A N 1
ATOM 4092 C CA . VAL A 1 534 ? -29.211 -39.791 -9.975 1.00 64.06 534 VAL A CA 1
ATOM 4093 C C . VAL A 1 534 ? -29.850 -40.195 -11.306 1.00 64.06 534 VAL A C 1
ATOM 4095 O O . VAL A 1 534 ? -29.464 -39.667 -12.341 1.00 64.06 534 VAL A O 1
ATOM 4098 N N . ALA A 1 535 ? -30.873 -41.058 -11.290 1.00 58.91 535 ALA A N 1
ATOM 4099 C CA . ALA A 1 535 ? -31.595 -41.449 -12.503 1.00 58.91 535 ALA A CA 1
ATOM 4100 C C . ALA A 1 535 ? -32.339 -40.277 -13.176 1.00 58.91 535 ALA A C 1
ATOM 4102 O O . ALA A 1 535 ? -32.502 -40.288 -14.392 1.00 58.91 535 ALA A O 1
ATOM 4103 N N . ARG A 1 536 ? -32.757 -39.255 -12.413 1.00 53.72 536 ARG A N 1
ATOM 4104 C CA . ARG A 1 536 ? -33.300 -38.000 -12.965 1.00 53.72 536 ARG A CA 1
ATOM 4105 C C . ARG A 1 536 ? -32.226 -37.128 -13.624 1.00 53.72 536 ARG A C 1
ATOM 4107 O O . ARG A 1 536 ? -32.522 -36.468 -14.608 1.00 53.72 536 ARG A O 1
ATOM 4114 N N . MET A 1 537 ? -30.993 -37.135 -13.115 1.00 51.22 537 MET A N 1
ATOM 4115 C CA . MET A 1 537 ? -29.899 -36.305 -13.645 1.00 51.22 537 MET A CA 1
ATOM 4116 C C . MET A 1 537 ? -29.302 -36.811 -14.970 1.00 51.22 537 MET A C 1
ATOM 4118 O O . MET A 1 537 ? -28.691 -36.021 -15.681 1.00 51.22 537 MET A O 1
ATOM 4122 N N . ASP A 1 538 ? -29.481 -38.090 -15.314 1.00 42.47 538 ASP A N 1
ATOM 4123 C CA . ASP A 1 538 ? -28.958 -38.700 -16.552 1.00 42.47 538 ASP A CA 1
ATOM 4124 C C . ASP A 1 538 ? -29.946 -38.631 -17.752 1.00 42.47 538 ASP A C 1
ATOM 4126 O O . ASP A 1 538 ? -29.686 -39.252 -18.784 1.00 42.47 538 ASP A O 1
ATOM 4130 N N . LEU A 1 539 ? -31.080 -37.910 -17.648 1.00 39.62 539 LEU A N 1
ATOM 4131 C CA . LEU A 1 539 ? -32.140 -37.889 -18.681 1.00 39.62 539 LEU A CA 1
ATOM 4132 C C . LEU A 1 539 ? -32.331 -36.562 -19.444 1.00 39.62 539 LEU A C 1
ATOM 4134 O O . LEU A 1 539 ? -32.725 -36.616 -20.608 1.00 39.62 539 LEU A O 1
ATOM 4138 N N . ASP A 1 540 ? -32.021 -35.397 -18.865 1.00 34.50 540 ASP A N 1
ATOM 4139 C CA . ASP A 1 540 ? -32.279 -34.071 -19.477 1.00 34.50 540 ASP A CA 1
ATOM 4140 C C . ASP A 1 540 ? -31.222 -33.662 -20.534 1.00 34.50 540 ASP A C 1
ATOM 4142 O O . ASP A 1 540 ? -30.712 -32.542 -20.557 1.00 34.50 540 ASP A O 1
ATOM 4146 N N . GLY A 1 541 ? -30.839 -34.603 -21.400 1.00 33.25 541 GLY A N 1
ATOM 4147 C CA . GLY A 1 541 ? -29.675 -34.504 -22.280 1.00 33.25 541 GLY A CA 1
ATOM 4148 C C . GLY A 1 541 ? -29.958 -34.563 -23.782 1.00 33.25 541 GLY A C 1
ATOM 4149 O O . GLY A 1 541 ? -29.199 -35.250 -24.460 1.00 33.25 541 GLY A O 1
ATOM 4150 N N . LEU A 1 542 ? -31.002 -33.897 -24.311 1.00 28.92 542 LEU A N 1
ATOM 4151 C CA . LEU A 1 542 ? -31.221 -33.724 -25.767 1.00 28.92 542 LEU A CA 1
ATOM 4152 C C . LEU A 1 542 ? -32.212 -32.584 -26.146 1.00 28.92 542 LEU A C 1
ATOM 4154 O O . LEU A 1 542 ? -33.380 -32.626 -25.784 1.00 28.92 542 LEU A O 1
ATOM 4158 N N . ASP A 1 543 ? -31.698 -31.616 -26.915 1.00 26.20 543 ASP A N 1
ATOM 4159 C CA . ASP A 1 543 ? -32.303 -30.663 -27.886 1.00 26.20 543 ASP A CA 1
ATOM 4160 C C . ASP A 1 543 ? -33.659 -29.912 -27.678 1.00 26.20 543 ASP A C 1
ATOM 4162 O O . ASP A 1 543 ? -34.751 -30.453 -27.821 1.00 26.20 543 ASP A O 1
ATOM 4166 N N . VAL A 1 544 ? -33.531 -28.585 -27.498 1.00 26.22 544 VAL A N 1
ATOM 4167 C CA . VAL A 1 544 ? -34.256 -27.437 -28.120 1.00 26.22 544 VAL A CA 1
ATOM 4168 C C . VAL A 1 544 ? -35.738 -27.557 -28.562 1.00 26.22 544 VAL A C 1
ATOM 4170 O O . VAL A 1 544 ? -36.053 -28.165 -29.582 1.00 26.22 544 VAL A O 1
ATOM 4173 N N . SER A 1 545 ? -36.624 -26.735 -27.963 1.00 24.19 545 SER A N 1
ATOM 4174 C CA . SER A 1 545 ? -37.396 -25.648 -28.643 1.00 24.19 545 SER A CA 1
ATOM 4175 C C . SER A 1 545 ? -38.388 -24.921 -27.696 1.00 24.19 545 SER A C 1
ATOM 4177 O O . SER A 1 545 ? -38.557 -25.318 -26.546 1.00 24.19 545 SER A O 1
ATOM 4179 N N . VAL A 1 546 ? -38.979 -23.798 -28.140 1.00 31.14 546 VAL A N 1
ATOM 4180 C CA . VAL A 1 546 ? -39.710 -22.802 -27.312 1.00 31.14 546 VAL A CA 1
ATOM 4181 C C . VAL A 1 546 ? -41.227 -22.814 -27.558 1.00 31.14 546 VAL A C 1
ATOM 4183 O O . VAL A 1 546 ? -41.648 -22.875 -28.712 1.00 31.14 546 VAL A O 1
ATOM 4186 N N . SER A 1 547 ? -42.042 -22.627 -26.507 1.00 24.19 547 SER A N 1
ATOM 4187 C CA . SER A 1 547 ? -43.375 -21.983 -26.579 1.00 24.19 547 SER A CA 1
ATOM 4188 C C . SER A 1 547 ? -43.863 -21.466 -25.210 1.00 24.19 547 SER A C 1
ATOM 419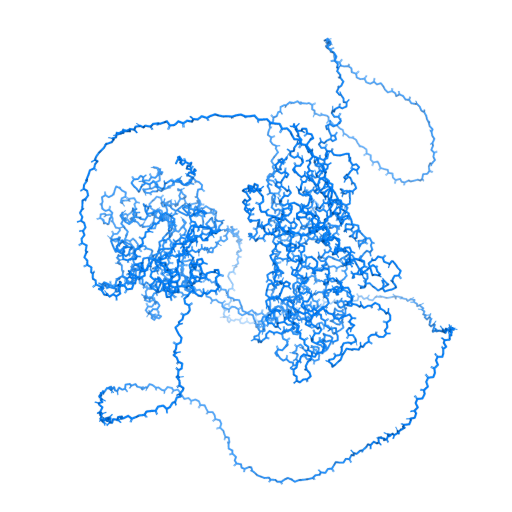0 O O . SER A 1 547 ? -43.829 -22.189 -24.219 1.00 24.19 547 SER A O 1
ATOM 4192 N N . ASP A 1 548 ? -44.330 -20.217 -25.201 1.00 26.28 548 ASP A N 1
ATOM 4193 C CA . ASP A 1 548 ? -45.049 -19.482 -24.131 1.00 26.28 548 ASP A CA 1
ATOM 4194 C C . ASP A 1 548 ? -46.590 -19.602 -24.402 1.00 26.28 548 ASP A C 1
ATOM 4196 O O . ASP A 1 548 ? -46.933 -20.280 -25.380 1.00 26.28 548 ASP A O 1
ATOM 4200 N N . PRO A 1 549 ? -47.566 -18.936 -23.724 1.00 40.97 549 PRO A N 1
ATOM 4201 C CA . PRO A 1 549 ? -47.595 -18.232 -22.428 1.00 40.97 549 PRO A CA 1
ATOM 4202 C C . PRO A 1 549 ? -48.845 -18.542 -21.534 1.00 40.97 549 PRO A C 1
ATOM 4204 O O . PRO A 1 549 ? -49.746 -19.271 -21.928 1.00 40.97 549 PRO A O 1
ATOM 4207 N N . ASN A 1 550 ? -48.939 -17.862 -20.374 1.00 26.80 550 ASN A N 1
ATOM 4208 C CA . ASN A 1 550 ? -50.156 -17.352 -19.676 1.00 26.80 550 ASN A CA 1
ATOM 4209 C C . ASN A 1 550 ? -51.417 -18.224 -19.407 1.00 26.80 550 ASN A C 1
ATOM 4211 O O . ASN A 1 550 ? -52.085 -18.658 -20.339 1.00 26.80 550 ASN A O 1
ATOM 4215 N N . ALA A 1 551 ? -51.916 -18.183 -18.151 1.00 23.42 551 ALA A N 1
ATOM 4216 C CA . ALA A 1 551 ? -53.257 -17.636 -17.805 1.00 23.42 551 ALA A CA 1
ATOM 4217 C C . ALA A 1 551 ? -53.568 -17.607 -16.277 1.00 23.42 551 ALA A C 1
ATOM 4219 O O . ALA A 1 551 ? -53.312 -18.595 -15.605 1.00 23.42 551 ALA A O 1
ATOM 4220 N N . ALA A 1 552 ? -54.187 -16.502 -15.804 1.00 25.39 552 ALA A N 1
ATOM 4221 C CA . ALA A 1 552 ? -55.125 -16.306 -14.657 1.00 25.39 552 ALA A CA 1
ATOM 4222 C C . ALA A 1 552 ? -54.864 -16.992 -13.272 1.00 25.39 552 ALA A C 1
ATOM 4224 O O . ALA A 1 552 ? -54.561 -18.172 -13.189 1.00 25.39 552 ALA A O 1
ATOM 4225 N N . ALA A 1 553 ? -54.931 -16.327 -12.101 1.00 25.91 553 ALA A N 1
ATOM 4226 C CA . ALA A 1 553 ? -56.058 -15.591 -11.469 1.00 25.91 553 ALA A CA 1
ATOM 4227 C C . ALA A 1 553 ? -57.326 -16.469 -11.268 1.00 25.91 553 ALA A C 1
ATOM 4229 O O . ALA A 1 553 ? -57.691 -17.204 -12.174 1.00 25.91 553 ALA A O 1
ATOM 4230 N N . THR A 1 554 ? -58.090 -16.484 -10.161 1.00 24.17 554 THR A N 1
ATOM 4231 C CA . THR A 1 554 ? -58.175 -15.710 -8.883 1.00 24.17 554 THR A CA 1
ATOM 4232 C C . THR A 1 554 ? -58.783 -16.674 -7.803 1.00 24.17 554 THR A C 1
ATOM 4234 O O . THR A 1 554 ? -58.874 -17.857 -8.113 1.00 24.17 554 THR A O 1
ATOM 4237 N N . THR A 1 555 ? -59.205 -16.403 -6.551 1.00 25.42 555 THR A N 1
ATOM 4238 C CA . THR A 1 555 ? -59.648 -15.240 -5.724 1.00 25.42 555 THR A CA 1
ATOM 4239 C C . THR A 1 555 ? -59.120 -15.356 -4.259 1.00 25.42 555 THR A C 1
ATOM 4241 O O . THR A 1 555 ? -58.213 -16.143 -4.001 1.00 25.42 555 THR A O 1
ATOM 4244 N N . GLY A 1 556 ? -59.691 -14.607 -3.292 1.00 22.38 556 GLY A N 1
ATOM 4245 C CA . GLY A 1 556 ? -59.775 -15.003 -1.864 1.00 22.38 556 GLY A CA 1
ATOM 4246 C C . GLY A 1 556 ? -60.768 -16.168 -1.622 1.00 22.38 556 GLY A C 1
ATOM 4247 O O . GLY A 1 556 ? -61.198 -16.792 -2.591 1.00 22.38 556 GLY A O 1
ATOM 4248 N N . ASP A 1 557 ? -61.197 -16.499 -0.396 1.00 23.75 557 ASP A N 1
ATOM 4249 C CA . ASP A 1 557 ? -61.289 -15.645 0.805 1.00 23.75 557 ASP A CA 1
ATOM 4250 C C . ASP A 1 557 ? -61.320 -16.431 2.154 1.00 23.75 557 ASP A C 1
ATOM 4252 O O . ASP A 1 557 ? -61.442 -17.652 2.167 1.00 23.75 557 ASP A O 1
ATOM 4256 N N . ASP A 1 558 ? -61.190 -15.674 3.249 1.00 24.80 558 ASP A N 1
ATOM 4257 C CA . ASP A 1 558 ? -61.525 -15.830 4.685 1.00 24.80 558 ASP A CA 1
ATOM 4258 C C . ASP A 1 558 ? -61.401 -17.144 5.533 1.00 24.80 558 ASP A C 1
ATOM 4260 O O . ASP A 1 558 ? -61.924 -18.213 5.239 1.00 24.80 558 ASP A O 1
ATOM 4264 N N . SER A 1 559 ? -60.755 -16.944 6.694 1.00 24.17 559 SER A N 1
ATOM 4265 C CA . SER A 1 559 ? -60.914 -17.446 8.084 1.00 24.17 559 SER A CA 1
ATOM 4266 C C . SER A 1 559 ? -61.558 -18.784 8.550 1.00 24.17 559 SER A C 1
ATOM 4268 O O . SER A 1 559 ? -62.600 -19.243 8.103 1.00 24.17 559 SER A O 1
ATOM 4270 N N . LEU A 1 560 ? -61.024 -19.193 9.725 1.00 25.22 560 LEU A N 1
ATOM 4271 C CA . LEU A 1 560 ? -61.689 -19.683 10.964 1.00 25.22 560 LEU A CA 1
ATOM 4272 C C . LEU A 1 560 ? -61.590 -21.181 11.392 1.00 25.22 560 LEU A C 1
ATOM 4274 O O . LEU A 1 560 ? -62.195 -22.068 10.814 1.00 25.22 560 LEU A O 1
ATOM 4278 N N . MET A 1 561 ? -60.917 -21.379 12.543 1.00 24.17 561 MET A N 1
ATOM 4279 C CA . MET A 1 561 ? -61.205 -22.290 13.684 1.00 24.17 561 MET A CA 1
ATOM 4280 C C . MET A 1 561 ? -61.496 -23.806 13.528 1.00 24.17 561 MET A C 1
ATOM 4282 O O . MET A 1 561 ? -62.472 -24.215 12.916 1.00 24.17 561 MET A O 1
ATOM 4286 N N . GLY A 1 562 ? -60.856 -24.597 14.413 1.00 23.11 562 GLY A N 1
ATOM 4287 C CA . GLY A 1 562 ? -61.650 -25.276 15.464 1.00 23.11 562 GLY A CA 1
ATOM 4288 C C . GLY A 1 562 ? -61.393 -26.761 15.793 1.00 23.11 562 GLY A C 1
ATOM 4289 O O . GLY A 1 562 ? -62.091 -27.617 15.277 1.00 23.11 562 GLY A O 1
ATOM 4290 N N . SER A 1 563 ? -60.491 -27.020 16.754 1.00 23.95 563 SER A N 1
ATOM 4291 C CA . SER A 1 563 ? -60.542 -28.031 17.849 1.00 23.95 563 SER A CA 1
ATOM 4292 C C . SER A 1 563 ? -61.090 -29.469 17.679 1.00 23.95 563 SER A C 1
ATOM 4294 O O . SER A 1 563 ? -62.189 -29.683 17.190 1.00 23.95 563 SER A O 1
ATOM 4296 N N . ILE A 1 564 ? -60.436 -30.426 18.366 1.00 21.50 564 ILE A N 1
ATOM 4297 C CA . ILE A 1 564 ? -61.066 -31.412 19.288 1.00 21.50 564 ILE A CA 1
ATOM 4298 C C . ILE A 1 564 ? -59.998 -31.978 20.263 1.00 21.50 564 ILE A C 1
ATOM 4300 O O . ILE A 1 564 ? -58.803 -31.842 20.006 1.00 21.50 564 ILE A O 1
ATOM 4304 N N . VAL A 1 565 ? -60.418 -32.528 21.415 1.00 22.48 565 VAL A N 1
ATOM 4305 C CA . VAL A 1 565 ? -59.591 -32.813 22.617 1.00 22.48 565 VAL A CA 1
ATOM 4306 C C . VAL A 1 565 ? -59.862 -34.223 23.173 1.00 22.48 565 VAL A C 1
ATOM 4308 O O . VAL A 1 565 ? -61.024 -34.617 23.172 1.00 22.48 565 VAL A O 1
ATOM 4311 N N . VAL A 1 566 ? -58.848 -34.916 23.730 1.00 21.69 566 VAL A N 1
ATOM 4312 C CA . VAL A 1 566 ? -58.948 -35.917 24.835 1.00 21.69 566 VAL A CA 1
ATOM 4313 C C . VAL A 1 566 ? -57.647 -35.865 25.688 1.00 21.69 566 VAL A C 1
ATOM 4315 O O . VAL A 1 566 ? -56.630 -35.380 25.197 1.00 21.69 566 VAL A O 1
ATOM 4318 N N . ASP A 1 567 ? -57.694 -36.316 26.951 1.00 21.81 567 ASP A N 1
ATOM 4319 C CA . ASP A 1 567 ? -56.712 -36.135 28.055 1.00 21.81 567 ASP A CA 1
ATOM 4320 C C . ASP A 1 567 ? -56.410 -37.478 28.813 1.00 21.81 567 ASP A C 1
ATOM 4322 O O . ASP A 1 567 ? -56.844 -38.521 28.320 1.00 21.81 567 ASP A O 1
ATOM 4326 N N . VAL A 1 568 ? -55.762 -37.442 30.008 1.00 25.03 568 VAL A N 1
ATOM 4327 C CA . VAL A 1 568 ? -55.580 -38.485 31.081 1.00 25.03 568 VAL A CA 1
ATOM 4328 C C . VAL A 1 568 ? -54.247 -39.285 31.038 1.00 25.03 568 VAL A C 1
ATOM 4330 O O . VAL A 1 568 ? -53.943 -39.873 30.005 1.00 25.03 568 VAL A O 1
ATOM 4333 N N . SER A 1 569 ? -53.413 -39.466 32.097 1.00 23.27 569 SER A N 1
ATOM 4334 C CA . SER A 1 569 ? -53.253 -38.879 33.468 1.00 23.27 569 SER A CA 1
ATOM 4335 C C . SER A 1 569 ? -51.888 -39.278 34.128 1.00 23.27 569 SER A C 1
ATOM 4337 O O . SER A 1 569 ? -51.209 -40.169 33.623 1.00 23.27 569 SER A O 1
ATOM 4339 N N . GLU A 1 570 ? -51.504 -38.671 35.275 1.00 25.44 570 GLU A N 1
ATOM 4340 C CA . GLU A 1 570 ? -50.354 -39.053 36.162 1.00 25.44 570 GLU A CA 1
ATOM 4341 C C . GLU A 1 570 ? -50.743 -40.016 37.330 1.00 25.44 570 GLU A C 1
ATOM 4343 O O . GLU A 1 570 ? -51.928 -40.360 37.418 1.00 25.44 570 GLU A O 1
ATOM 4348 N N . PRO A 1 571 ? -49.815 -40.471 38.233 1.00 36.41 571 PRO A N 1
ATOM 4349 C CA . PRO A 1 571 ? -49.509 -39.709 39.482 1.00 36.41 571 PRO A CA 1
ATOM 4350 C C . PRO A 1 571 ? -48.114 -39.874 40.194 1.00 36.41 571 PRO A C 1
ATOM 4352 O O . PRO A 1 571 ? -47.532 -40.953 40.239 1.00 36.41 571 PRO A O 1
ATOM 4355 N N . VAL A 1 572 ? -47.661 -38.780 40.839 1.00 27.20 572 VAL A N 1
ATOM 4356 C CA . VAL A 1 572 ? -46.935 -38.548 42.141 1.00 27.20 572 VAL A CA 1
ATOM 4357 C C . VAL A 1 572 ? -46.182 -39.678 42.922 1.00 27.20 572 VAL A C 1
ATOM 4359 O O . VAL A 1 572 ? -46.736 -40.741 43.181 1.00 27.20 572 VAL A O 1
ATOM 4362 N N . GLY A 1 573 ? -44.995 -39.353 43.495 1.00 24.03 573 GLY A N 1
ATOM 4363 C CA . GLY A 1 573 ? -44.287 -40.078 44.594 1.00 24.03 573 GLY A CA 1
ATOM 4364 C C . GLY A 1 573 ? -43.068 -39.311 45.197 1.00 24.03 573 GLY A C 1
ATOM 4365 O O . GLY A 1 573 ? -42.599 -38.370 44.559 1.00 24.03 573 GLY A O 1
ATOM 4366 N N . THR A 1 574 ? -42.558 -39.655 46.404 1.00 25.84 574 THR A N 1
ATOM 4367 C CA . THR A 1 574 ? -41.595 -38.825 47.206 1.00 25.84 574 THR A CA 1
ATOM 4368 C C . THR A 1 574 ? -40.416 -39.567 47.908 1.00 25.84 574 THR A C 1
ATOM 4370 O O . THR A 1 574 ? -40.400 -40.791 47.971 1.00 25.84 574 THR A O 1
ATOM 4373 N N . ASP A 1 575 ? -39.481 -38.771 48.478 1.00 25.38 575 ASP A N 1
ATOM 4374 C CA . ASP A 1 575 ? -38.624 -38.991 49.686 1.00 25.38 575 ASP A CA 1
ATOM 4375 C C . ASP A 1 575 ? -37.145 -39.513 49.659 1.00 25.38 575 ASP A C 1
ATOM 4377 O O . ASP A 1 575 ? -36.852 -40.660 49.353 1.00 25.38 575 ASP A O 1
ATOM 4381 N N . GLN A 1 576 ? -36.245 -38.612 50.116 1.00 25.31 576 GLN A N 1
ATOM 4382 C CA . GLN A 1 576 ? -35.240 -38.672 51.221 1.00 25.31 576 GLN A CA 1
ATOM 4383 C C . GLN A 1 576 ? -33.991 -39.612 51.329 1.00 25.31 576 GLN A C 1
ATOM 4385 O O . GLN A 1 576 ? -34.066 -40.829 51.231 1.00 25.31 576 GLN A O 1
ATOM 4390 N N . GLN A 1 577 ? -32.911 -38.958 51.822 1.00 25.25 577 GLN A N 1
ATOM 4391 C CA . GLN A 1 577 ? -31.876 -39.366 52.818 1.00 25.25 577 GLN A CA 1
ATOM 4392 C C . GLN A 1 577 ? -30.514 -40.011 52.435 1.00 25.25 577 GLN A C 1
ATOM 4394 O O . GLN A 1 577 ? -30.282 -40.469 51.319 1.00 25.25 577 GLN A O 1
ATOM 4399 N N . ASP A 1 578 ? -29.579 -39.870 53.393 1.00 23.06 578 ASP A N 1
ATOM 4400 C CA . ASP A 1 578 ? -28.109 -39.990 53.338 1.00 23.06 578 ASP A CA 1
ATOM 4401 C C . ASP A 1 578 ? -27.532 -41.426 53.374 1.00 23.06 578 ASP A C 1
ATOM 4403 O O . ASP A 1 578 ? -28.182 -42.348 53.852 1.00 23.06 578 ASP A O 1
ATOM 4407 N N . GLU A 1 579 ? -26.254 -41.597 52.984 1.00 24.86 579 GLU A N 1
ATOM 4408 C CA . GLU A 1 579 ? -25.152 -41.833 53.953 1.00 24.86 579 GLU A CA 1
ATOM 4409 C C . GLU A 1 579 ? -23.742 -41.827 53.307 1.00 24.86 579 GLU A C 1
ATOM 4411 O O . GLU A 1 579 ? -23.580 -41.690 52.093 1.00 24.86 579 GLU A O 1
ATOM 4416 N N . THR A 1 580 ? -22.695 -41.904 54.142 1.00 23.81 580 THR A N 1
ATOM 4417 C CA . THR A 1 580 ? -21.266 -41.836 53.760 1.00 23.81 580 THR A CA 1
ATOM 4418 C C . THR A 1 580 ? -20.521 -43.128 54.103 1.00 23.81 580 THR A C 1
ATOM 4420 O O . THR A 1 580 ? -20.961 -43.842 54.994 1.00 23.81 580 THR A O 1
ATOM 4423 N N . ILE A 1 581 ? -19.365 -43.390 53.466 1.00 24.72 581 ILE A N 1
ATOM 4424 C CA . ILE A 1 581 ? -18.158 -44.003 54.078 1.00 24.72 581 ILE A CA 1
ATOM 4425 C C . ILE A 1 581 ? -16.979 -43.997 53.078 1.00 24.72 581 ILE A C 1
ATOM 4427 O O . ILE A 1 581 ? -17.175 -43.944 51.865 1.00 24.72 581 ILE A O 1
ATOM 4431 N N . MET A 1 582 ? -15.744 -43.991 53.593 1.00 23.36 582 MET A N 1
ATOM 4432 C CA . MET A 1 582 ? -14.484 -43.951 52.829 1.00 23.36 582 MET A CA 1
ATOM 4433 C C . MET A 1 582 ? -13.874 -45.352 52.629 1.00 23.36 582 MET A C 1
ATOM 4435 O O . MET A 1 582 ? -14.090 -46.226 53.466 1.00 23.36 582 MET A O 1
ATOM 4439 N N . ASN A 1 583 ? -13.031 -45.532 51.599 1.00 25.55 583 ASN A N 1
ATOM 4440 C CA . ASN A 1 583 ? -11.620 -45.928 51.793 1.00 25.55 583 ASN A CA 1
ATOM 4441 C C . ASN A 1 583 ? -10.796 -45.999 50.488 1.00 25.55 583 ASN A C 1
ATOM 4443 O O . ASN A 1 583 ? -11.261 -46.453 49.446 1.00 25.55 583 ASN A O 1
ATOM 4447 N N . ASP A 1 584 ? -9.540 -45.570 50.615 1.00 23.48 584 ASP A N 1
ATOM 4448 C CA . ASP A 1 584 ? -8.440 -45.593 49.639 1.00 23.48 584 ASP A CA 1
ATOM 4449 C C . ASP A 1 584 ? -8.140 -47.006 49.060 1.00 23.48 584 ASP A C 1
ATOM 4451 O O . ASP A 1 584 ? -8.412 -48.016 49.700 1.00 23.48 584 ASP A O 1
ATOM 4455 N N . THR A 1 585 ? -7.491 -47.202 47.898 1.00 25.80 585 THR A N 1
ATOM 4456 C CA . THR A 1 585 ? -6.202 -46.593 47.492 1.00 25.80 585 THR A CA 1
ATOM 4457 C C . THR A 1 585 ? -5.867 -46.730 45.988 1.00 25.80 585 THR A C 1
ATOM 4459 O O . THR A 1 585 ? -6.193 -47.723 45.351 1.00 25.80 585 THR A O 1
ATOM 4462 N N . ASN A 1 586 ? -5.051 -45.783 45.497 1.00 24.86 586 ASN A N 1
ATOM 4463 C CA . ASN A 1 586 ? -4.017 -45.895 44.442 1.00 24.86 586 ASN A CA 1
ATOM 4464 C C . ASN A 1 586 ? -4.350 -46.229 42.959 1.00 24.86 586 ASN A C 1
ATOM 4466 O O . ASN A 1 586 ? -4.486 -47.380 42.569 1.00 24.86 586 ASN A O 1
ATOM 4470 N N . LEU A 1 587 ? -4.212 -45.183 42.118 1.00 23.59 587 LEU A N 1
ATOM 4471 C CA . LEU A 1 587 ? -3.312 -45.091 40.935 1.00 23.59 587 LEU A CA 1
ATOM 4472 C C . LEU A 1 587 ? -3.341 -46.257 39.900 1.00 23.59 587 LEU A C 1
ATOM 4474 O O . LEU A 1 587 ? -2.830 -47.333 40.171 1.00 23.59 587 LEU A O 1
ATOM 4478 N N . ALA A 1 588 ? -3.732 -46.086 38.625 1.00 22.09 588 ALA A N 1
ATOM 4479 C CA . ALA A 1 588 ? -3.305 -45.007 37.722 1.00 22.09 588 ALA A CA 1
ATOM 4480 C C . ALA A 1 588 ? -4.047 -44.978 36.350 1.00 22.09 588 ALA A C 1
ATOM 4482 O O . ALA A 1 588 ? -4.320 -46.018 35.766 1.00 22.09 588 ALA A O 1
ATOM 4483 N N . ILE A 1 589 ? -4.234 -43.764 35.800 1.00 24.27 589 ILE A N 1
ATOM 4484 C CA . ILE A 1 589 ? -4.337 -43.397 34.359 1.00 24.27 589 ILE A CA 1
ATOM 4485 C C . ILE A 1 589 ? -5.370 -44.164 33.483 1.00 24.27 589 ILE A C 1
ATOM 4487 O O . ILE A 1 589 ? -5.060 -45.203 32.906 1.00 24.27 589 ILE A O 1
ATOM 4491 N N . GLY A 1 590 ? -6.547 -43.563 33.216 1.00 22.78 590 GLY A N 1
ATOM 4492 C CA . GLY A 1 590 ? -7.476 -44.079 32.185 1.00 22.78 590 GLY A CA 1
ATOM 4493 C C . GLY A 1 590 ? -8.786 -43.301 31.925 1.00 22.78 590 GLY A C 1
ATOM 4494 O O . GLY A 1 590 ? -9.784 -43.532 32.587 1.00 22.78 590 GLY A O 1
ATOM 4495 N N . SER A 1 591 ? -8.782 -42.428 30.909 1.00 26.22 591 SER A N 1
ATOM 4496 C CA . SER A 1 591 ? -9.912 -41.924 30.079 1.00 26.22 591 SER A CA 1
ATOM 4497 C C . SER A 1 591 ? -11.392 -41.997 30.559 1.00 26.22 591 SER A C 1
ATOM 4499 O O . SER A 1 591 ? -12.058 -43.013 30.389 1.00 26.22 591 SER A O 1
ATOM 4501 N N . VAL A 1 592 ? -11.953 -40.833 30.928 1.00 24.03 592 VAL A N 1
ATOM 4502 C CA . VAL A 1 592 ? -13.372 -40.385 30.802 1.00 24.03 592 VAL A CA 1
ATOM 4503 C C . VAL A 1 592 ? -13.304 -38.845 30.631 1.00 24.03 592 VAL A C 1
ATOM 4505 O O . VAL A 1 592 ? -12.334 -38.254 31.095 1.00 24.03 592 VAL A O 1
ATOM 4508 N N . GLY A 1 593 ? -14.190 -38.065 30.000 1.00 25.44 593 GLY A N 1
ATOM 4509 C CA . GLY A 1 593 ? -15.443 -38.240 29.244 1.00 25.44 593 GLY A CA 1
ATOM 4510 C C . GLY A 1 593 ? -16.172 -36.868 29.227 1.00 25.44 593 GLY A C 1
ATOM 4511 O O . GLY A 1 593 ? -15.932 -36.067 30.131 1.00 25.44 593 GLY A O 1
ATOM 4512 N N . PRO A 1 594 ? -16.985 -36.507 28.213 1.00 27.83 594 PRO A N 1
ATOM 4513 C CA . PRO A 1 594 ? -17.438 -35.119 28.043 1.00 27.83 594 PRO A CA 1
ATOM 4514 C C . PRO A 1 594 ? -18.600 -34.730 28.978 1.00 27.83 594 PRO A C 1
ATOM 4516 O O . PRO A 1 594 ? -19.768 -34.924 28.646 1.00 27.83 594 PRO A O 1
ATOM 4519 N N . GLY A 1 595 ? -18.269 -34.131 30.125 1.00 24.00 595 GLY A N 1
ATOM 4520 C CA . GLY A 1 595 ? -19.218 -33.453 31.014 1.00 24.00 595 GLY A CA 1
ATOM 4521 C C . GLY A 1 595 ? -19.499 -32.007 30.585 1.00 24.00 595 GLY A C 1
ATOM 4522 O O . GLY A 1 595 ? -18.591 -31.275 30.201 1.00 24.00 595 GLY A O 1
ATOM 4523 N N . THR A 1 596 ? -20.768 -31.615 30.662 1.00 35.53 596 THR A N 1
ATOM 4524 C CA . THR A 1 596 ? -21.343 -30.286 30.385 1.00 35.53 596 THR A CA 1
ATOM 4525 C C . THR A 1 596 ? -20.442 -29.082 30.709 1.00 35.53 596 THR A C 1
ATOM 4527 O O . THR A 1 596 ? -20.227 -28.755 31.875 1.00 35.53 596 THR A O 1
ATOM 4530 N N . ALA A 1 597 ? -20.027 -28.350 29.672 1.00 27.39 597 ALA A N 1
ATOM 4531 C CA . ALA A 1 597 ? -19.528 -26.980 29.779 1.00 27.39 597 ALA A CA 1
ATOM 4532 C C . ALA A 1 597 ? -20.470 -26.040 29.012 1.00 27.39 597 ALA A C 1
ATOM 4534 O O . ALA A 1 597 ? -20.860 -26.344 27.881 1.00 27.39 597 ALA A O 1
ATOM 4535 N N . GLU A 1 598 ? -20.840 -24.910 29.616 1.00 25.28 598 GLU A N 1
ATOM 4536 C CA . GLU A 1 598 ? -21.667 -23.892 28.960 1.00 25.28 598 GLU A CA 1
ATOM 4537 C C . GLU A 1 598 ? -20.953 -23.322 27.717 1.00 25.28 598 GLU A C 1
ATOM 4539 O O . GLU A 1 598 ? -19.736 -23.105 27.754 1.00 25.28 598 GLU A O 1
ATOM 4544 N N . PRO A 1 599 ? -21.668 -23.043 26.611 1.00 26.64 599 PRO A N 1
ATOM 4545 C CA . PRO A 1 599 ? -21.058 -22.422 25.443 1.00 26.64 599 PRO A CA 1
ATOM 4546 C C . PRO A 1 599 ? -20.659 -20.968 25.769 1.00 26.64 599 PRO A C 1
ATOM 4548 O O . PRO A 1 599 ? -21.538 -20.158 26.075 1.00 26.64 599 PRO A O 1
ATOM 4551 N N . PRO A 1 600 ? -19.367 -20.587 25.681 1.00 27.97 600 PRO A N 1
ATOM 4552 C CA . PRO A 1 600 ? -18.948 -19.214 25.943 1.00 27.97 600 PRO A CA 1
ATOM 4553 C C . PRO A 1 600 ? -19.605 -18.264 24.936 1.00 27.97 600 PRO A C 1
ATOM 4555 O O . PRO A 1 600 ? -19.583 -18.493 23.723 1.00 27.97 600 PRO A O 1
ATOM 4558 N N . SER A 1 601 ? -20.225 -17.201 25.444 1.00 31.70 601 SER A N 1
ATOM 4559 C CA . SER A 1 601 ? -21.107 -16.349 24.651 1.00 31.70 601 SER A CA 1
ATOM 4560 C C . SER A 1 601 ? -20.358 -15.490 23.625 1.00 31.70 601 SER A C 1
ATOM 4562 O O . SER A 1 601 ? -19.303 -14.927 23.903 1.00 31.70 601 SER A O 1
ATOM 4564 N N . ARG A 1 602 ? -20.957 -15.385 22.428 1.00 38.62 602 ARG A N 1
ATOM 4565 C CA . ARG A 1 602 ? -20.781 -14.338 21.397 1.00 38.62 602 ARG A CA 1
ATOM 4566 C C . ARG A 1 602 ? -19.452 -13.556 21.419 1.00 38.62 602 ARG A C 1
ATOM 4568 O O . ARG A 1 602 ? -19.447 -12.328 21.483 1.00 38.62 602 ARG A O 1
ATOM 4575 N N . ALA A 1 603 ? -18.332 -14.249 21.226 1.00 28.59 603 ALA A N 1
ATOM 4576 C CA . ALA A 1 603 ? -17.115 -13.610 20.740 1.00 28.59 603 ALA A CA 1
ATOM 4577 C C . ALA A 1 603 ? -17.279 -13.301 19.241 1.00 28.59 603 ALA A C 1
ATOM 4579 O O . ALA A 1 603 ? -16.901 -14.104 18.387 1.00 28.59 603 ALA A O 1
ATOM 4580 N N . SER A 1 604 ? -17.873 -12.147 18.918 1.00 26.98 604 SER A N 1
ATOM 4581 C CA . SER A 1 604 ? -17.681 -11.549 17.591 1.00 26.98 604 SER A CA 1
ATOM 4582 C C . SER A 1 604 ? -16.178 -11.347 17.370 1.00 26.98 604 SER A C 1
ATOM 4584 O O . SER A 1 604 ? -15.494 -10.970 18.327 1.00 26.98 604 SER A O 1
ATOM 4586 N N . PRO A 1 605 ? -15.645 -11.539 16.149 1.00 36.28 605 PRO A N 1
ATOM 4587 C CA . PRO A 1 605 ? -14.340 -10.990 15.807 1.00 36.28 605 PRO A CA 1
ATOM 4588 C C . PRO A 1 605 ? -14.310 -9.500 16.172 1.00 36.28 605 PRO A C 1
ATOM 4590 O O . PRO A 1 605 ? -15.293 -8.791 15.926 1.00 36.28 605 PRO A O 1
ATOM 4593 N N . GLU A 1 606 ? -13.220 -9.029 16.786 1.00 44.41 606 GLU A N 1
ATOM 4594 C CA . GLU A 1 606 ? -13.005 -7.584 16.896 1.00 44.41 606 GLU A CA 1
ATOM 4595 C C . GLU A 1 606 ? -12.857 -7.011 15.473 1.00 44.41 606 GLU A C 1
ATOM 4597 O O . GLU A 1 606 ? -12.274 -7.685 14.616 1.00 44.41 606 GLU A O 1
ATOM 4602 N N . PRO A 1 607 ? -13.394 -5.809 15.189 1.00 45.19 607 PRO A N 1
ATOM 4603 C CA . PRO A 1 607 ? -13.242 -5.193 13.876 1.00 45.19 607 PRO A CA 1
ATOM 4604 C C . PRO A 1 607 ? -11.758 -5.020 13.544 1.00 45.19 607 PRO A C 1
ATOM 4606 O O . PRO A 1 607 ? -10.943 -4.738 14.427 1.00 45.19 607 PRO A O 1
ATOM 4609 N N . THR A 1 608 ? -11.412 -5.192 12.268 1.00 53.38 608 THR A N 1
ATOM 4610 C CA . THR A 1 608 ? -10.047 -5.024 11.763 1.00 53.38 608 THR A CA 1
ATOM 4611 C C . THR A 1 608 ? -9.544 -3.623 12.080 1.00 53.38 608 THR A C 1
ATOM 4613 O O . THR A 1 608 ? -10.052 -2.645 11.540 1.00 53.38 608 THR A O 1
ATOM 4616 N N . GLN A 1 609 ? -8.549 -3.532 12.961 1.00 65.25 609 GLN A N 1
ATOM 4617 C CA . GLN A 1 609 ? -7.863 -2.277 13.244 1.00 65.25 609 GLN A CA 1
ATOM 4618 C C . GLN A 1 609 ? -6.976 -1.924 12.049 1.00 65.25 609 GLN A C 1
ATOM 4620 O O . GLN A 1 609 ? -6.233 -2.775 11.551 1.00 65.25 609 GLN A O 1
ATOM 4625 N N . THR A 1 610 ? -7.069 -0.679 11.596 1.00 62.00 610 THR A N 1
ATOM 4626 C CA . THR A 1 610 ? -6.282 -0.136 10.488 1.00 62.00 610 THR A CA 1
ATOM 4627 C C . THR A 1 610 ? -5.469 1.072 10.940 1.00 62.00 610 THR A C 1
ATOM 4629 O O . THR A 1 610 ? -5.818 1.718 11.929 1.00 62.00 610 THR A O 1
ATOM 4632 N N . ASP A 1 611 ? -4.392 1.385 10.220 1.00 61.03 611 ASP A N 1
ATOM 4633 C CA . ASP A 1 611 ? -3.768 2.707 10.290 1.00 61.03 611 ASP A CA 1
ATOM 4634 C C . ASP A 1 611 ? -4.528 3.743 9.430 1.00 61.03 611 ASP A C 1
ATOM 4636 O O . ASP A 1 611 ? -5.560 3.431 8.829 1.00 61.03 611 ASP A O 1
ATOM 4640 N N . LEU A 1 612 ? -4.042 4.991 9.391 1.00 52.75 612 LEU A N 1
ATOM 4641 C CA . LEU A 1 612 ? -4.636 6.082 8.597 1.00 52.75 612 LEU A CA 1
ATOM 4642 C C . LEU A 1 612 ? -4.546 5.855 7.085 1.00 52.75 612 LEU A C 1
ATOM 4644 O O . LEU A 1 612 ? -5.293 6.467 6.332 1.00 52.75 612 LEU A O 1
ATOM 4648 N N . GLN A 1 613 ? -3.643 4.982 6.641 1.00 55.06 613 GLN A N 1
ATOM 4649 C CA . GLN A 1 613 ? -3.503 4.579 5.243 1.00 55.06 613 GLN A CA 1
ATOM 4650 C C . GLN A 1 613 ? -4.351 3.325 4.941 1.00 55.06 613 GLN A C 1
ATOM 4652 O O . GLN A 1 613 ? -4.246 2.738 3.868 1.00 55.06 613 GLN A O 1
ATOM 4657 N N . GLY A 1 614 ? -5.204 2.903 5.885 1.00 63.72 614 GLY A N 1
ATOM 4658 C CA . GLY A 1 614 ? -6.092 1.750 5.758 1.00 63.72 614 GLY A CA 1
ATOM 4659 C C . GLY A 1 614 ? -5.407 0.394 5.961 1.00 63.72 614 GLY A C 1
ATOM 4660 O O . GLY A 1 614 ? -6.070 -0.639 5.854 1.00 63.72 614 GLY A O 1
ATOM 4661 N N . HIS A 1 615 ? -4.107 0.341 6.274 1.00 69.81 615 HIS A N 1
ATOM 4662 C CA . HIS A 1 615 ? -3.401 -0.934 6.386 1.00 69.81 615 HIS A CA 1
ATOM 4663 C C . HIS A 1 615 ? -3.763 -1.675 7.673 1.00 69.81 615 HIS A C 1
ATOM 4665 O O . HIS A 1 615 ? -3.816 -1.086 8.750 1.00 69.81 615 HIS A O 1
ATOM 4671 N N . TYR A 1 616 ? -3.894 -3.000 7.595 1.00 78.19 616 TYR A N 1
ATOM 4672 C CA . TYR A 1 616 ? -4.146 -3.849 8.760 1.00 78.19 616 TYR A CA 1
ATOM 4673 C C . TYR A 1 616 ? -3.043 -3.749 9.834 1.00 78.19 616 TYR A C 1
ATOM 4675 O O . TYR A 1 616 ? -1.853 -3.962 9.555 1.00 78.19 616 TYR A O 1
ATOM 4683 N N . VAL A 1 617 ? -3.482 -3.515 11.076 1.00 77.88 617 VAL A N 1
ATOM 4684 C CA . VAL A 1 617 ? -2.687 -3.506 12.311 1.00 77.88 617 VAL A CA 1
ATOM 4685 C C . VAL A 1 617 ? -3.199 -4.618 13.230 1.00 77.88 617 VAL A C 1
ATOM 4687 O O . VAL A 1 617 ? -4.305 -4.552 13.762 1.00 77.88 617 VAL A O 1
ATOM 4690 N N . GLY A 1 618 ? -2.403 -5.671 13.419 1.00 79.50 618 GLY A N 1
ATOM 4691 C CA . GLY A 1 618 ? -2.855 -6.878 14.124 1.00 79.50 618 GLY A CA 1
ATOM 4692 C C . GLY A 1 618 ? -2.572 -6.918 15.634 1.00 79.50 618 GLY A C 1
ATOM 4693 O O . GLY A 1 618 ? -1.852 -6.072 16.168 1.00 79.50 618 GLY A O 1
ATOM 4694 N N . PRO A 1 619 ? -3.086 -7.942 16.346 1.00 81.62 619 PRO A N 1
ATOM 4695 C CA . PRO A 1 619 ? -3.164 -7.979 17.811 1.00 81.62 619 PRO A CA 1
ATOM 4696 C C . PRO A 1 619 ? -1.817 -8.044 18.545 1.00 81.62 619 PRO A C 1
ATOM 4698 O O . PRO A 1 619 ? -1.791 -7.800 19.756 1.00 81.62 619 PRO A O 1
ATOM 4701 N N . SER A 1 620 ? -0.715 -8.366 17.858 1.00 83.81 620 SER A N 1
ATOM 4702 C CA . SER A 1 620 ? 0.650 -8.273 18.394 1.00 83.81 620 SER A CA 1
ATOM 4703 C C . SER A 1 620 ? 1.286 -6.883 18.253 1.00 83.81 620 SER A C 1
ATOM 4705 O O . SER A 1 620 ? 2.304 -6.643 18.899 1.00 83.81 620 SER A O 1
ATOM 4707 N N . SER A 1 621 ? 0.701 -5.943 17.506 1.00 84.44 621 SER A N 1
ATOM 4708 C CA . SER A 1 621 ? 1.228 -4.577 17.422 1.00 84.44 621 SER A CA 1
ATOM 4709 C C . SER A 1 621 ? 1.120 -3.827 18.756 1.00 84.44 621 SER A C 1
ATOM 4711 O O . SER A 1 621 ? 0.129 -3.956 19.484 1.00 84.44 621 SER A O 1
ATOM 4713 N N . GLY A 1 622 ? 2.113 -2.979 19.048 1.00 76.19 622 GLY A N 1
ATOM 4714 C CA . GLY A 1 622 ? 2.030 -1.987 20.126 1.00 76.19 622 GLY A CA 1
ATOM 4715 C C . GLY A 1 622 ? 0.869 -1.004 19.928 1.00 76.19 622 GLY A C 1
ATOM 4716 O O . GLY A 1 622 ? 0.167 -0.694 20.886 1.00 76.19 622 GLY A O 1
ATOM 4717 N N . VAL A 1 623 ? 0.580 -0.616 18.680 1.00 73.75 623 VAL A N 1
ATOM 4718 C CA . VAL A 1 623 ? -0.570 0.237 18.332 1.00 73.75 623 VAL A CA 1
ATOM 4719 C C . VAL A 1 623 ? -1.887 -0.475 18.642 1.00 73.75 623 VAL A C 1
ATOM 4721 O O . VAL A 1 623 ? -2.737 0.076 19.332 1.00 73.75 623 VAL A O 1
ATOM 4724 N N . SER A 1 624 ? -2.039 -1.743 18.246 1.00 75.44 624 SER A N 1
ATOM 4725 C CA . SER A 1 624 ? -3.236 -2.533 18.582 1.00 75.44 624 SER A CA 1
ATOM 4726 C C . SER A 1 624 ? -3.434 -2.701 20.095 1.00 75.44 624 SER A C 1
ATOM 4728 O O . SER A 1 624 ? -4.565 -2.742 20.588 1.00 75.44 624 SER A O 1
ATOM 4730 N N . PHE A 1 625 ? -2.348 -2.828 20.865 1.00 78.81 625 PHE A N 1
ATOM 4731 C CA . PHE A 1 625 ? -2.413 -2.817 22.328 1.00 78.81 625 PHE A CA 1
ATOM 4732 C C . PHE A 1 625 ? -2.918 -1.461 22.848 1.00 78.81 625 PHE A C 1
ATOM 4734 O O . PHE A 1 625 ? -3.886 -1.440 23.607 1.00 78.81 625 PHE A O 1
ATOM 4741 N N . LEU A 1 626 ? -2.347 -0.349 22.377 1.00 75.25 626 LEU A N 1
ATOM 4742 C CA . LEU A 1 626 ? -2.740 1.010 22.763 1.00 75.25 626 LEU A CA 1
ATOM 4743 C C . LEU A 1 626 ? -4.196 1.334 22.410 1.00 75.25 626 LEU A C 1
ATOM 4745 O O . LEU A 1 626 ? -4.934 1.760 23.290 1.00 75.25 626 LEU A O 1
ATOM 4749 N N . LEU A 1 627 ? -4.669 1.015 21.203 1.00 73.06 627 LEU A N 1
ATOM 4750 C CA . LEU A 1 627 ? -6.076 1.190 20.813 1.00 73.06 627 LEU A CA 1
ATOM 4751 C C . LEU A 1 627 ? -7.034 0.375 21.707 1.00 73.06 627 LEU A C 1
ATOM 4753 O O . LEU A 1 627 ? -8.127 0.832 22.048 1.00 73.06 627 LEU A O 1
ATOM 4757 N N . ARG A 1 628 ? -6.633 -0.827 22.154 1.00 74.38 628 ARG A N 1
ATOM 4758 C CA . ARG A 1 628 ? -7.416 -1.630 23.117 1.00 74.38 628 ARG A CA 1
ATOM 4759 C C . ARG A 1 628 ? -7.366 -1.075 24.543 1.00 74.38 628 ARG A C 1
ATOM 4761 O O . ARG A 1 628 ? -8.338 -1.256 25.276 1.00 74.38 628 ARG A O 1
ATOM 4768 N N . VAL A 1 629 ? -6.287 -0.394 24.933 1.00 73.31 629 VAL A N 1
ATOM 4769 C CA . VAL A 1 629 ? -6.218 0.376 26.184 1.00 73.31 629 VAL A CA 1
ATOM 4770 C C . VAL A 1 629 ? -7.121 1.607 26.093 1.00 73.31 629 VAL A C 1
ATOM 4772 O O . VAL A 1 629 ? -8.028 1.740 26.909 1.00 73.31 629 VAL A O 1
ATOM 4775 N N . GLN A 1 630 ? -6.958 2.439 25.063 1.00 71.75 630 GLN A N 1
ATOM 4776 C CA . GLN A 1 630 ? -7.751 3.641 24.792 1.00 71.75 630 GLN A CA 1
ATOM 4777 C C . GLN A 1 630 ? -9.256 3.333 24.782 1.00 71.75 630 GLN A C 1
ATOM 4779 O O . GLN A 1 630 ? -10.017 4.008 25.470 1.00 71.75 630 GLN A O 1
ATOM 4784 N N . LYS A 1 631 ? -9.688 2.256 24.109 1.00 70.69 631 LYS A N 1
ATOM 4785 C CA . LYS A 1 631 ? -11.087 1.787 24.097 1.00 70.69 631 LYS A CA 1
ATOM 4786 C C . LYS A 1 631 ? -11.611 1.395 25.486 1.00 70.69 631 LYS A C 1
ATOM 4788 O O . LYS A 1 631 ? -12.776 1.639 25.786 1.00 70.69 631 LYS A O 1
ATOM 4793 N N . ARG A 1 632 ? -10.776 0.800 26.348 1.00 69.44 632 ARG A N 1
ATOM 4794 C CA . ARG A 1 632 ? -11.145 0.459 27.739 1.00 69.44 632 ARG A CA 1
ATOM 4795 C C . ARG A 1 632 ? -11.112 1.672 28.670 1.00 69.44 632 ARG A C 1
ATOM 4797 O O . ARG A 1 632 ? -11.905 1.721 29.605 1.00 69.44 632 ARG A O 1
ATOM 4804 N N . LEU A 1 633 ? -10.248 2.649 28.393 1.00 66.12 633 LEU A N 1
ATOM 4805 C CA . LEU A 1 633 ? -10.213 3.934 29.087 1.00 66.12 633 LEU A CA 1
ATOM 4806 C C . LEU A 1 633 ? -11.428 4.797 28.730 1.00 66.12 633 LEU A C 1
ATOM 4808 O O . LEU A 1 633 ? -12.071 5.286 29.646 1.00 66.12 633 LEU A O 1
ATOM 4812 N N . HIS A 1 634 ? -11.830 4.880 27.456 1.00 63.25 634 HIS A N 1
ATOM 4813 C CA . HIS A 1 634 ? -13.058 5.571 27.021 1.00 63.25 634 HIS A CA 1
ATOM 4814 C C . HIS A 1 634 ? -14.320 5.034 27.716 1.00 63.25 634 HIS A C 1
ATOM 4816 O O . HIS A 1 634 ? -15.218 5.793 28.062 1.00 63.25 634 HIS A O 1
ATOM 4822 N N . GLN A 1 635 ? -14.374 3.725 27.984 1.00 52.75 635 GLN A N 1
ATOM 4823 C CA . GLN A 1 635 ? -15.452 3.089 28.756 1.00 52.75 635 GLN A CA 1
ATOM 4824 C C . GLN A 1 635 ? -15.402 3.379 30.273 1.00 52.75 635 GLN A C 1
ATOM 4826 O O . GLN A 1 635 ? -16.221 2.842 31.018 1.00 52.75 635 GLN A O 1
ATOM 4831 N N . ALA A 1 636 ? -14.433 4.164 30.748 1.00 47.88 636 ALA A N 1
ATOM 4832 C CA . ALA A 1 636 ? -14.249 4.522 32.154 1.00 47.88 636 ALA A CA 1
ATOM 4833 C C . ALA A 1 636 ? -14.079 6.039 32.386 1.00 47.88 636 ALA A C 1
ATOM 4835 O O . ALA A 1 636 ? -14.354 6.504 33.491 1.00 47.88 636 ALA A O 1
ATOM 4836 N N . VAL A 1 637 ? -13.605 6.794 31.386 1.00 44.22 637 VAL A N 1
ATOM 4837 C CA . VAL A 1 637 ? -13.384 8.249 31.387 1.00 44.22 637 VAL A CA 1
ATOM 4838 C C . VAL A 1 637 ? -13.404 8.763 29.942 1.00 44.22 637 VAL A C 1
ATOM 4840 O O . VAL A 1 637 ? -12.733 8.196 29.083 1.00 44.22 637 VAL A O 1
ATOM 4843 N N . SER A 1 638 ? -14.099 9.868 29.670 1.00 39.25 638 SER A N 1
ATOM 4844 C CA . SER A 1 638 ? -14.068 10.510 28.350 1.00 39.25 638 SER A CA 1
ATOM 4845 C C . SER A 1 638 ? -12.710 11.153 28.028 1.00 39.25 638 SER A C 1
ATOM 4847 O O . SER A 1 638 ? -12.055 11.758 28.892 1.00 39.25 638 SER A O 1
ATOM 4849 N N . PHE A 1 639 ? -12.349 11.073 26.749 1.00 40.66 639 PHE A N 1
ATOM 4850 C CA . PHE A 1 639 ? -11.319 11.867 26.077 1.00 40.66 639 PHE A CA 1
ATOM 4851 C C . PHE A 1 639 ? -12.021 12.804 25.080 1.00 40.66 639 PHE A C 1
ATOM 4853 O O . PHE A 1 639 ? -13.188 12.585 24.741 1.00 40.66 639 PHE A O 1
ATOM 4860 N N . SER A 1 640 ? -11.321 13.834 24.608 1.00 40.84 640 SER A N 1
ATOM 4861 C CA . SER A 1 640 ? -11.658 14.509 23.349 1.00 40.84 640 SER A CA 1
ATOM 4862 C C . SER A 1 640 ? -11.501 13.542 22.159 1.00 40.84 640 SER A C 1
ATOM 4864 O O . SER A 1 640 ? -11.067 12.401 22.332 1.00 40.84 640 SER A O 1
ATOM 4866 N N . GLN A 1 641 ? -11.927 13.967 20.963 1.00 40.69 641 GLN A N 1
ATOM 4867 C CA . GLN A 1 641 ? -11.994 13.124 19.759 1.00 40.69 641 GLN A CA 1
ATOM 4868 C C . GLN A 1 641 ? -10.705 12.325 19.511 1.00 40.69 641 GLN A C 1
ATOM 4870 O O . GLN A 1 641 ? -9.603 12.832 19.702 1.00 40.69 641 GLN A O 1
ATOM 4875 N N . ALA A 1 642 ? -10.868 11.068 19.083 1.00 36.69 642 ALA A N 1
ATOM 4876 C CA . ALA A 1 642 ? -9.772 10.119 18.915 1.00 36.69 642 ALA A CA 1
ATOM 4877 C C . ALA A 1 642 ? -8.696 10.667 17.965 1.00 36.69 642 ALA A C 1
ATOM 4879 O O . ALA A 1 642 ? -8.920 10.813 16.763 1.00 36.69 642 ALA A O 1
ATOM 4880 N N . SER A 1 643 ? -7.532 10.965 18.531 1.00 36.84 643 SER A N 1
ATOM 4881 C CA . SER A 1 643 ? -6.428 11.639 17.866 1.00 36.84 643 SER A CA 1
ATOM 4882 C C . SER A 1 643 ? -5.786 10.785 16.773 1.00 36.84 643 SER A C 1
ATOM 4884 O O . SER A 1 643 ? -5.536 9.584 16.916 1.00 36.84 643 SER A O 1
ATOM 4886 N N . SER A 1 644 ? -5.459 11.452 15.668 1.00 41.91 644 SER A N 1
ATOM 4887 C CA . SER A 1 644 ? -4.863 10.893 14.449 1.00 41.91 644 SER A CA 1
ATOM 4888 C C . SER A 1 644 ? -3.365 10.532 14.603 1.00 41.91 644 SER A C 1
ATOM 4890 O O . SER A 1 644 ? -2.585 10.677 13.665 1.00 41.91 644 SER A O 1
ATOM 4892 N N . ILE A 1 645 ? -2.938 10.113 15.800 1.00 41.84 645 ILE A N 1
ATOM 4893 C CA . ILE A 1 645 ? -1.528 10.092 16.235 1.00 41.84 645 ILE A CA 1
ATOM 4894 C C . ILE A 1 645 ? -0.887 8.690 16.222 1.00 41.84 645 ILE A C 1
ATOM 4896 O O . ILE A 1 645 ? 0.330 8.558 16.149 1.00 41.84 645 ILE A O 1
ATOM 4900 N N . PHE A 1 646 ? -1.663 7.606 16.225 1.00 45.25 646 PHE A N 1
ATOM 4901 C CA . PHE A 1 646 ? -1.141 6.236 16.408 1.00 45.25 646 PHE A CA 1
ATOM 4902 C C . PHE A 1 646 ? -0.616 5.556 15.128 1.00 45.25 646 PHE A C 1
ATOM 4904 O O . PHE A 1 646 ? -0.411 4.341 15.096 1.00 45.25 646 PHE A O 1
ATOM 4911 N N . THR A 1 647 ? -0.476 6.310 14.042 1.00 49.69 647 THR A N 1
ATOM 4912 C CA . THR A 1 647 ? -0.832 5.800 12.708 1.00 49.69 647 THR A CA 1
ATOM 4913 C C . THR A 1 647 ? -0.001 6.422 11.577 1.00 49.69 647 THR A C 1
ATOM 4915 O O . THR A 1 647 ? -0.463 6.555 10.445 1.00 49.69 647 THR A O 1
ATOM 4918 N N . PHE A 1 648 ? 1.251 6.782 11.875 1.00 54.00 648 PHE A N 1
ATOM 4919 C CA . PHE A 1 648 ? 2.176 7.414 10.931 1.00 54.00 648 PHE A CA 1
ATOM 4920 C C . PHE A 1 648 ? 2.507 6.532 9.718 1.00 54.00 648 PHE A C 1
ATOM 4922 O O . PHE A 1 648 ? 3.229 5.539 9.838 1.00 54.00 648 PHE A O 1
ATOM 4929 N N . GLY A 1 649 ? 2.078 6.973 8.535 1.00 55.50 649 GLY A N 1
ATOM 4930 C CA . GLY A 1 649 ? 2.593 6.465 7.267 1.00 55.50 649 GLY A CA 1
ATOM 4931 C C . GLY A 1 649 ? 4.091 6.736 7.099 1.00 55.50 649 GLY A C 1
ATOM 4932 O O . GLY A 1 649 ? 4.665 7.644 7.718 1.00 55.50 649 GLY A O 1
ATOM 4933 N N . ASP A 1 650 ? 4.752 5.947 6.259 1.00 65.38 650 ASP A N 1
ATOM 4934 C CA . ASP A 1 650 ? 6.153 6.174 5.901 1.00 65.38 650 ASP A CA 1
ATOM 4935 C C . ASP A 1 650 ? 6.296 7.562 5.236 1.00 65.38 650 ASP A C 1
ATOM 4937 O O . ASP A 1 650 ? 5.468 7.949 4.414 1.00 65.38 650 ASP A O 1
ATOM 4941 N N . ALA A 1 651 ? 7.330 8.332 5.593 1.00 62.69 651 ALA A N 1
ATOM 4942 C CA . ALA A 1 651 ? 7.610 9.617 4.938 1.00 62.69 651 ALA A CA 1
ATOM 4943 C C . ALA A 1 651 ? 7.903 9.418 3.430 1.00 62.69 651 ALA A C 1
ATOM 4945 O O . ALA A 1 651 ? 8.376 8.339 3.062 1.00 62.69 651 ALA A O 1
ATOM 4946 N N . PRO A 1 652 ? 7.729 10.419 2.545 1.00 62.06 652 PRO A N 1
ATOM 4947 C CA . PRO A 1 652 ? 8.223 10.319 1.166 1.00 62.06 652 PRO A CA 1
ATOM 4948 C C . PRO A 1 652 ? 9.741 10.071 1.152 1.00 62.06 652 PRO A C 1
ATOM 4950 O O . PRO A 1 652 ? 10.454 10.489 2.070 1.00 62.06 652 PRO A O 1
ATOM 4953 N N . LEU A 1 653 ? 10.255 9.320 0.171 1.00 64.81 653 LEU A N 1
ATOM 4954 C CA . LEU A 1 653 ? 11.705 9.297 -0.088 1.00 64.81 653 LEU A CA 1
ATOM 4955 C C . LEU A 1 653 ? 12.133 10.678 -0.621 1.00 64.81 653 LEU A C 1
ATOM 4957 O O . LEU A 1 653 ? 11.290 11.371 -1.186 1.00 64.81 653 LEU A O 1
ATOM 4961 N N . PRO A 1 654 ? 13.400 11.098 -0.452 1.00 64.38 654 PRO A N 1
ATOM 4962 C CA . PRO A 1 654 ? 13.901 12.285 -1.134 1.00 64.38 654 PRO A CA 1
ATOM 4963 C C . PRO A 1 654 ? 13.735 12.122 -2.647 1.00 64.38 654 PRO A C 1
ATOM 4965 O O . PRO A 1 654 ? 14.152 11.096 -3.193 1.00 64.38 654 PRO A O 1
ATOM 4968 N N . ASP A 1 655 ? 13.139 13.116 -3.305 1.00 53.78 655 ASP A N 1
ATOM 4969 C CA . ASP A 1 655 ? 12.992 13.108 -4.757 1.00 53.78 655 ASP A CA 1
ATOM 4970 C C . ASP A 1 655 ? 14.369 13.070 -5.420 1.00 53.78 655 ASP A C 1
ATOM 4972 O O . ASP A 1 655 ? 15.272 13.851 -5.108 1.00 53.78 655 ASP A O 1
ATOM 4976 N N . PHE A 1 656 ? 14.536 12.114 -6.325 1.00 57.78 656 PHE A N 1
ATOM 4977 C CA . PHE A 1 656 ? 15.793 11.860 -7.004 1.00 57.78 656 PHE A CA 1
ATOM 4978 C C . PHE A 1 656 ? 15.731 12.475 -8.398 1.00 57.78 656 PHE A C 1
ATOM 4980 O O . PHE A 1 656 ? 14.787 12.214 -9.137 1.00 57.78 656 PHE A O 1
ATOM 4987 N N . ASP A 1 657 ? 16.760 13.227 -8.791 1.00 49.47 657 ASP A N 1
ATOM 4988 C CA . ASP A 1 657 ? 17.111 13.333 -10.206 1.00 49.47 657 ASP A CA 1
ATOM 4989 C C . ASP A 1 657 ? 17.923 12.071 -10.561 1.00 49.47 657 ASP A C 1
ATOM 4991 O O . ASP A 1 657 ? 19.137 12.075 -10.342 1.00 49.47 657 ASP A O 1
ATOM 4995 N N . PRO A 1 658 ? 17.318 10.986 -11.103 1.00 46.66 658 PRO A N 1
ATOM 4996 C CA . PRO A 1 658 ? 18.056 9.782 -11.504 1.00 46.66 658 PRO A CA 1
ATOM 4997 C C . PRO A 1 658 ? 19.010 10.046 -12.659 1.00 46.66 658 PRO A C 1
ATOM 4999 O O . PRO A 1 658 ? 19.824 9.197 -13.023 1.00 46.66 658 PRO A O 1
ATOM 5002 N N . SER A 1 659 ? 18.865 11.213 -13.275 1.00 47.00 659 SER A N 1
ATOM 5003 C CA . SER A 1 659 ? 19.728 11.656 -14.326 1.00 47.00 659 SER A CA 1
ATOM 5004 C C . SER A 1 659 ? 21.022 12.239 -13.684 1.00 47.00 659 SER A C 1
ATOM 5006 O O . SER A 1 659 ? 22.114 12.003 -14.203 1.00 47.00 659 SER A O 1
ATOM 5008 N N . GLY A 1 660 ? 20.946 12.863 -12.496 1.00 43.66 660 GLY A N 1
ATOM 5009 C CA . GLY A 1 660 ? 22.042 13.402 -11.670 1.00 43.66 660 GLY A CA 1
ATOM 5010 C C . GLY A 1 660 ? 23.282 12.503 -11.566 1.00 43.66 660 GLY A C 1
ATOM 5011 O O . GLY A 1 660 ? 23.154 11.290 -11.431 1.00 43.66 660 GLY A O 1
ATOM 5012 N N . ALA A 1 661 ? 24.486 13.097 -11.628 1.00 46.06 661 ALA A N 1
ATOM 5013 C CA . ALA A 1 661 ? 25.765 12.388 -11.794 1.00 46.06 661 ALA A CA 1
ATOM 5014 C C . ALA A 1 661 ? 25.923 11.184 -10.839 1.00 46.06 661 ALA A C 1
ATOM 5016 O O . ALA A 1 661 ? 26.239 11.335 -9.656 1.00 46.06 661 ALA A O 1
ATOM 5017 N N . PHE A 1 662 ? 25.673 9.986 -11.381 1.00 50.97 662 PHE A N 1
ATOM 5018 C CA . PHE A 1 662 ? 25.512 8.746 -10.625 1.00 50.97 662 PHE A CA 1
ATOM 5019 C C . PHE A 1 662 ? 26.776 8.424 -9.826 1.00 50.97 662 PHE A C 1
ATOM 5021 O O . PHE A 1 662 ? 27.808 8.152 -10.433 1.00 50.97 662 PHE A O 1
ATOM 5028 N N . CYS A 1 663 ? 26.661 8.454 -8.490 1.00 53.00 663 CYS A N 1
ATOM 5029 C CA . CYS A 1 663 ? 27.707 8.176 -7.499 1.00 53.00 663 CYS A CA 1
ATOM 5030 C C . CYS A 1 663 ? 29.134 8.452 -7.998 1.00 53.00 663 CYS A C 1
ATOM 5032 O O . CYS A 1 663 ? 29.793 7.536 -8.495 1.00 53.00 663 CYS A O 1
ATOM 5034 N N . VAL A 1 664 ? 29.632 9.681 -7.779 1.00 56.19 664 VAL A N 1
ATOM 5035 C CA . VAL A 1 664 ? 31.079 9.966 -7.820 1.00 56.19 664 VAL A CA 1
ATOM 5036 C C . VAL A 1 664 ? 31.787 8.823 -7.103 1.00 56.19 664 VAL A C 1
ATOM 5038 O O . VAL A 1 664 ? 31.502 8.558 -5.933 1.00 56.19 664 VAL A O 1
ATOM 5041 N N . LEU A 1 665 ? 32.630 8.095 -7.839 1.00 68.69 665 LEU A N 1
ATOM 5042 C CA . LEU A 1 665 ? 33.287 6.903 -7.327 1.00 68.69 665 LEU A CA 1
ATOM 5043 C C . LEU A 1 665 ? 34.138 7.339 -6.131 1.00 68.69 665 LEU A C 1
ATOM 5045 O O . LEU A 1 665 ? 35.142 8.024 -6.328 1.00 68.69 665 LEU A O 1
ATOM 5049 N N . LEU A 1 666 ? 33.711 6.975 -4.914 1.00 81.56 666 LEU A N 1
ATOM 5050 C CA . LEU A 1 666 ? 34.456 7.252 -3.682 1.00 81.56 666 LEU A CA 1
ATOM 5051 C C . LEU A 1 666 ? 35.923 6.877 -3.877 1.00 81.56 666 LEU A C 1
ATOM 5053 O O . LEU A 1 666 ? 36.221 5.912 -4.593 1.00 81.56 666 LEU A O 1
ATOM 5057 N N . SER A 1 667 ? 36.842 7.540 -3.182 1.00 87.75 667 SER A N 1
ATOM 5058 C CA . SER A 1 667 ? 38.186 6.985 -3.087 1.00 87.75 667 SER A CA 1
ATOM 5059 C C . SER A 1 667 ? 38.112 5.571 -2.498 1.00 87.75 667 SER A C 1
ATOM 5061 O O . SER A 1 667 ? 37.265 5.245 -1.657 1.00 87.75 667 SER A O 1
ATOM 5063 N N . LYS A 1 668 ? 39.022 4.701 -2.940 1.00 90.00 668 LYS A N 1
ATOM 5064 C CA . LYS A 1 668 ? 39.104 3.326 -2.431 1.00 90.00 668 LYS A CA 1
ATOM 5065 C C . LYS A 1 668 ? 39.289 3.295 -0.905 1.00 90.00 668 LYS A C 1
ATOM 5067 O O . LYS A 1 668 ? 38.847 2.349 -0.258 1.00 90.00 668 LYS A O 1
ATOM 5072 N N . GLU A 1 669 ? 39.893 4.334 -0.331 1.00 91.12 669 GLU A N 1
ATOM 5073 C CA . GLU A 1 669 ? 40.088 4.515 1.108 1.00 91.12 669 GLU A CA 1
ATOM 5074 C C . GLU A 1 669 ? 38.777 4.835 1.850 1.00 91.12 669 GLU A C 1
ATOM 5076 O O . GLU A 1 669 ? 38.464 4.174 2.843 1.00 91.12 669 GLU A O 1
ATOM 5081 N N . GLU A 1 670 ? 37.952 5.755 1.336 1.00 89.50 670 GLU A N 1
ATOM 5082 C CA . GLU A 1 670 ? 36.618 6.049 1.886 1.00 89.50 670 GLU A CA 1
ATOM 5083 C C . GLU A 1 670 ? 35.702 4.820 1.824 1.00 89.50 670 GLU A C 1
ATOM 5085 O O . GLU A 1 670 ? 35.118 4.427 2.834 1.00 89.50 670 GLU A O 1
ATOM 5090 N N . ALA A 1 671 ? 35.625 4.148 0.672 1.00 91.88 671 ALA A N 1
ATOM 5091 C CA . ALA A 1 671 ? 34.783 2.962 0.516 1.00 91.88 671 ALA A CA 1
ATOM 5092 C C . ALA A 1 671 ? 35.258 1.779 1.383 1.00 91.88 671 ALA A C 1
ATOM 5094 O O . ALA A 1 671 ? 34.434 1.052 1.944 1.00 91.88 671 ALA A O 1
ATOM 5095 N N . SER A 1 672 ? 36.575 1.616 1.567 1.00 94.88 672 SER A N 1
ATOM 5096 C CA . SER A 1 672 ? 37.136 0.648 2.523 1.00 94.88 672 SER A CA 1
ATOM 5097 C C . SER A 1 672 ? 36.808 1.022 3.972 1.00 94.88 672 SER A C 1
ATOM 5099 O O . SER A 1 672 ? 36.530 0.145 4.791 1.00 94.88 672 SER A O 1
ATOM 5101 N N . THR A 1 673 ? 36.784 2.318 4.296 1.00 94.12 673 THR A N 1
ATOM 5102 C CA . THR A 1 673 ? 36.406 2.826 5.623 1.00 94.12 673 THR A CA 1
ATOM 5103 C C . THR A 1 673 ? 34.926 2.576 5.914 1.00 94.12 673 THR A C 1
ATOM 5105 O O . THR A 1 673 ? 34.596 2.088 6.997 1.00 94.12 673 THR A O 1
ATOM 5108 N N . LEU A 1 674 ? 34.038 2.802 4.940 1.00 93.25 674 LEU A N 1
ATOM 5109 C CA . LEU A 1 674 ? 32.613 2.477 5.047 1.00 93.25 674 LEU A CA 1
ATOM 5110 C C . LEU A 1 674 ? 32.378 0.967 5.178 1.00 93.25 674 LEU A C 1
ATOM 5112 O O . LEU A 1 674 ? 31.674 0.536 6.090 1.00 93.25 674 LEU A O 1
ATOM 5116 N N . LEU A 1 675 ? 33.013 0.139 4.343 1.00 95.62 675 LEU A N 1
ATOM 5117 C CA . LEU A 1 675 ? 32.892 -1.317 4.451 1.00 95.62 675 LEU A CA 1
ATOM 5118 C C . LEU A 1 675 ? 33.409 -1.831 5.806 1.00 95.62 675 LEU A C 1
ATOM 5120 O O . LEU A 1 675 ? 32.765 -2.670 6.442 1.00 95.62 675 LEU A O 1
ATOM 5124 N N . LYS A 1 676 ? 34.522 -1.281 6.307 1.00 94.75 676 LYS A N 1
ATOM 5125 C CA . LYS A 1 676 ? 35.010 -1.570 7.659 1.00 94.75 676 LYS A CA 1
ATOM 5126 C C . LYS A 1 676 ? 33.993 -1.143 8.722 1.00 94.75 676 LYS A C 1
ATOM 5128 O O . LYS A 1 676 ? 33.707 -1.927 9.624 1.00 94.75 676 LYS A O 1
ATOM 5133 N N . ARG A 1 677 ? 33.398 0.053 8.612 1.00 93.06 677 ARG A N 1
ATOM 5134 C CA . ARG A 1 677 ? 32.356 0.539 9.536 1.00 93.06 677 ARG A CA 1
ATOM 5135 C C . ARG A 1 677 ? 31.124 -0.365 9.539 1.00 93.06 677 ARG A C 1
ATOM 5137 O O . ARG A 1 677 ? 30.576 -0.623 10.610 1.00 93.06 677 ARG A O 1
ATOM 5144 N N . TYR A 1 678 ? 30.721 -0.888 8.383 1.00 94.56 678 TYR A N 1
ATOM 5145 C CA . TYR A 1 678 ? 29.634 -1.857 8.288 1.00 94.56 678 TYR A CA 1
ATOM 5146 C C . TYR A 1 678 ? 29.928 -3.108 9.131 1.00 94.56 678 TYR A C 1
ATOM 5148 O O . TYR A 1 678 ? 29.192 -3.404 10.077 1.00 94.56 678 TYR A O 1
ATOM 5156 N N . PHE A 1 679 ? 31.038 -3.803 8.855 1.00 94.19 679 PHE A N 1
ATOM 5157 C CA . PHE A 1 679 ? 31.359 -5.063 9.535 1.00 94.19 679 PHE A CA 1
ATOM 5158 C C . PHE A 1 679 ? 31.728 -4.887 11.013 1.00 94.19 679 PHE A C 1
ATOM 5160 O O . PHE A 1 679 ? 31.303 -5.702 11.835 1.00 94.19 679 PHE A O 1
ATOM 5167 N N . ASP A 1 680 ? 32.474 -3.840 11.372 1.00 91.50 680 ASP A N 1
ATOM 5168 C CA . ASP A 1 680 ? 32.974 -3.624 12.738 1.00 91.50 680 ASP A CA 1
ATOM 5169 C C . ASP A 1 680 ? 31.920 -2.998 13.678 1.00 91.50 680 ASP A C 1
ATOM 5171 O O . ASP A 1 680 ? 32.127 -2.981 14.893 1.00 91.50 680 ASP A O 1
ATOM 5175 N N . PHE A 1 681 ? 30.806 -2.462 13.151 1.00 88.56 681 PHE A N 1
ATOM 5176 C CA . PHE A 1 681 ? 29.867 -1.647 13.939 1.00 88.56 681 PHE A CA 1
ATOM 5177 C C . PHE A 1 681 ? 28.381 -1.776 13.559 1.00 88.56 681 PHE A C 1
ATOM 5179 O O . PHE A 1 681 ? 27.553 -1.944 14.455 1.00 88.56 681 PHE A O 1
ATOM 5186 N N . ALA A 1 682 ? 28.027 -1.672 12.271 1.00 87.81 682 ALA A N 1
ATOM 5187 C CA . ALA A 1 682 ? 26.630 -1.524 11.831 1.00 87.81 682 ALA A CA 1
ATOM 5188 C C . ALA A 1 682 ? 25.771 -2.778 12.067 1.00 87.81 682 ALA A C 1
ATOM 5190 O O . ALA A 1 682 ? 24.599 -2.677 12.430 1.00 87.81 682 ALA A O 1
ATOM 5191 N N . VAL A 1 683 ? 26.358 -3.967 11.888 1.00 89.50 683 VAL A N 1
ATOM 5192 C CA . VAL A 1 683 ? 25.672 -5.262 12.026 1.00 89.50 683 VAL A CA 1
ATOM 5193 C C . VAL A 1 683 ? 26.167 -6.049 13.251 1.00 89.50 683 VAL A C 1
ATOM 5195 O O . VAL A 1 683 ? 26.991 -6.953 13.108 1.00 89.50 683 VAL A O 1
ATOM 5198 N N . PRO A 1 684 ? 25.672 -5.767 14.477 1.00 91.00 684 PRO A N 1
ATOM 5199 C CA . PRO A 1 684 ? 26.058 -6.526 15.667 1.00 91.00 684 PRO A CA 1
ATOM 5200 C C . PRO A 1 684 ? 25.534 -7.969 15.630 1.00 91.00 684 PRO A C 1
ATOM 5202 O O . PRO A 1 684 ? 26.305 -8.902 15.840 1.00 91.00 684 PRO A O 1
ATOM 5205 N N . THR A 1 685 ? 24.244 -8.177 15.342 1.00 92.69 685 THR A N 1
ATOM 5206 C CA . THR A 1 685 ? 23.611 -9.513 15.328 1.00 92.69 685 THR A CA 1
ATOM 5207 C C . THR A 1 685 ? 23.141 -9.966 13.942 1.00 92.69 685 THR A C 1
ATOM 5209 O O . THR A 1 685 ? 23.115 -11.164 13.681 1.00 92.69 685 THR A O 1
ATOM 5212 N N . HIS A 1 686 ? 22.822 -9.050 13.023 1.00 92.44 686 HIS A N 1
ATOM 5213 C CA . HIS A 1 686 ? 22.316 -9.372 11.678 1.00 92.44 686 HIS A CA 1
ATOM 5214 C C . HIS A 1 686 ? 23.456 -9.588 10.668 1.00 92.44 686 HIS A C 1
ATOM 5216 O O . HIS A 1 686 ? 23.569 -8.885 9.667 1.00 92.44 686 HIS A O 1
ATOM 5222 N N . ARG A 1 687 ? 24.351 -10.536 10.962 1.00 94.19 687 ARG A N 1
ATOM 5223 C CA . ARG A 1 687 ? 25.572 -10.792 10.182 1.00 94.19 687 ARG A CA 1
ATOM 5224 C C . ARG A 1 687 ? 25.355 -11.874 9.128 1.00 94.19 687 ARG A C 1
ATOM 5226 O O . ARG A 1 687 ? 25.642 -13.041 9.364 1.00 94.19 687 ARG A O 1
ATOM 5233 N N . PHE A 1 688 ? 24.840 -11.469 7.966 1.00 95.94 688 PHE A N 1
ATOM 5234 C CA . PHE A 1 688 ? 24.543 -12.361 6.834 1.00 95.94 688 PHE A CA 1
ATOM 5235 C C . PHE A 1 688 ? 25.463 -12.222 5.614 1.00 95.94 688 PHE A C 1
ATOM 5237 O O . PHE A 1 688 ? 25.316 -12.978 4.653 1.00 95.94 688 PHE A O 1
ATOM 5244 N N . LEU A 1 689 ? 26.424 -11.299 5.657 1.00 96.81 689 LEU A N 1
ATOM 5245 C CA . LEU A 1 689 ? 27.481 -11.160 4.656 1.00 96.81 689 LEU A CA 1
ATOM 5246 C C . LEU A 1 689 ? 28.784 -11.782 5.171 1.00 96.81 689 LEU A C 1
ATOM 5248 O O . LEU A 1 689 ? 29.048 -11.734 6.371 1.00 96.81 689 LEU A O 1
ATOM 5252 N N . HIS A 1 690 ? 29.589 -12.333 4.261 1.00 96.25 690 HIS A N 1
ATOM 5253 C CA . HIS A 1 690 ? 30.933 -12.839 4.547 1.00 96.25 690 HIS A CA 1
ATOM 5254 C C . HIS A 1 690 ? 31.978 -11.795 4.147 1.00 96.25 690 HIS A C 1
ATOM 5256 O O . HIS A 1 690 ? 32.078 -11.429 2.972 1.00 96.25 690 HIS A O 1
ATOM 5262 N N . ARG A 1 691 ? 32.739 -11.292 5.118 1.00 95.69 691 ARG A N 1
ATOM 5263 C CA . ARG A 1 691 ? 33.605 -10.121 4.961 1.00 95.69 691 ARG A CA 1
ATOM 5264 C C . ARG A 1 691 ? 34.661 -10.265 3.851 1.00 95.69 691 ARG A C 1
ATOM 5266 O O . ARG A 1 691 ? 34.621 -9.423 2.952 1.00 95.69 691 ARG A O 1
ATOM 5273 N N . PRO A 1 692 ? 35.508 -11.316 3.805 1.00 96.31 692 PRO A N 1
ATOM 5274 C CA . PRO A 1 692 ? 36.492 -11.496 2.732 1.00 96.31 692 PRO A CA 1
ATOM 5275 C C . PRO A 1 692 ? 35.880 -11.521 1.324 1.00 96.31 692 PRO A C 1
ATOM 5277 O O . PRO A 1 692 ? 36.495 -11.059 0.366 1.00 96.31 692 PRO A O 1
ATOM 5280 N N . THR A 1 693 ? 34.649 -12.024 1.180 1.00 95.69 693 THR A N 1
ATOM 5281 C CA . THR A 1 693 ? 33.947 -12.052 -0.112 1.00 95.69 693 THR A CA 1
ATOM 5282 C C . THR A 1 693 ? 33.518 -10.653 -0.556 1.00 95.69 693 THR A C 1
ATOM 5284 O O . THR A 1 693 ? 33.694 -10.311 -1.724 1.00 95.69 693 THR A O 1
ATOM 5287 N N . VAL A 1 694 ? 33.006 -9.819 0.356 1.00 97.00 694 VAL A N 1
ATOM 5288 C CA . VAL A 1 694 ? 32.613 -8.437 0.024 1.00 97.00 694 VAL A CA 1
ATOM 5289 C C . VAL A 1 694 ? 33.841 -7.532 -0.143 1.00 97.00 694 VAL A C 1
ATOM 5291 O O . VAL A 1 694 ? 33.843 -6.685 -1.029 1.00 97.00 694 VAL A O 1
ATOM 5294 N N . GLU A 1 695 ? 34.917 -7.752 0.620 1.00 96.94 695 GLU A N 1
ATOM 5295 C CA . GLU A 1 695 ? 36.221 -7.096 0.411 1.00 96.94 695 GLU A CA 1
ATOM 5296 C C . GLU A 1 695 ? 36.811 -7.459 -0.967 1.00 96.94 695 GLU A C 1
ATOM 5298 O O . GLU A 1 695 ? 37.256 -6.577 -1.703 1.00 96.94 695 GLU A O 1
ATOM 5303 N N . GLY A 1 696 ? 36.711 -8.726 -1.385 1.00 96.06 696 GLY A N 1
ATOM 5304 C CA . GLY A 1 696 ? 37.074 -9.164 -2.737 1.00 96.06 696 GLY A CA 1
ATOM 5305 C C . GLY A 1 696 ? 36.225 -8.521 -3.843 1.00 96.06 696 GLY A C 1
ATOM 5306 O O . GLY A 1 696 ? 36.765 -8.135 -4.880 1.00 96.06 696 GLY A O 1
ATOM 5307 N N . TRP A 1 697 ? 34.916 -8.343 -3.629 1.00 96.19 697 TRP A N 1
ATOM 5308 C CA . TRP A 1 697 ? 34.057 -7.603 -4.564 1.00 96.19 697 TRP A CA 1
ATOM 5309 C C . TRP A 1 697 ? 34.335 -6.098 -4.575 1.00 96.19 697 TRP A C 1
ATOM 5311 O O . TRP A 1 697 ? 34.167 -5.479 -5.621 1.00 96.19 697 TRP A O 1
ATOM 5321 N N . LEU A 1 698 ? 34.785 -5.504 -3.466 1.00 96.19 698 LEU A N 1
ATOM 5322 C CA . LEU A 1 698 ? 35.224 -4.109 -3.428 1.00 96.19 698 LEU A CA 1
ATOM 5323 C C . LEU A 1 698 ? 36.491 -3.920 -4.279 1.00 96.19 698 LEU A C 1
ATOM 5325 O O . LEU A 1 698 ? 36.556 -3.005 -5.098 1.00 96.19 698 LEU A O 1
ATOM 5329 N N . GLU A 1 699 ? 37.469 -4.820 -4.155 1.00 96.06 699 GLU A N 1
ATOM 5330 C CA . GLU A 1 699 ? 38.666 -4.827 -5.007 1.00 96.06 699 GLU A CA 1
ATOM 5331 C C . GLU A 1 699 ? 38.314 -5.066 -6.488 1.00 96.06 699 GLU A C 1
ATOM 5333 O O . GLU A 1 699 ? 38.830 -4.382 -7.372 1.00 96.06 699 GLU A O 1
ATOM 5338 N N . GLU A 1 700 ? 37.387 -5.984 -6.782 1.00 95.31 700 GLU A N 1
ATOM 5339 C CA . GLU A 1 700 ? 36.853 -6.202 -8.133 1.00 95.31 700 GLU A CA 1
ATOM 5340 C C . GLU A 1 700 ? 36.173 -4.936 -8.685 1.00 95.31 700 GLU A C 1
ATOM 5342 O O . GLU A 1 700 ? 36.411 -4.560 -9.831 1.00 95.31 700 GLU A O 1
ATOM 5347 N N . PHE A 1 701 ? 35.375 -4.245 -7.868 1.00 93.81 701 PHE A N 1
ATOM 5348 C CA . PHE A 1 701 ? 34.667 -3.019 -8.233 1.00 93.81 701 PHE A CA 1
ATOM 5349 C C . PHE A 1 701 ? 35.640 -1.887 -8.588 1.00 93.81 701 PHE A C 1
ATOM 5351 O O . PHE A 1 701 ? 35.493 -1.284 -9.649 1.00 93.81 701 PHE A O 1
ATOM 5358 N N . TYR A 1 702 ? 36.685 -1.652 -7.787 1.00 92.62 702 TYR A N 1
ATOM 5359 C CA . TYR A 1 702 ? 37.697 -0.637 -8.106 1.00 92.62 702 TYR A CA 1
ATOM 5360 C C . TYR A 1 702 ? 38.590 -1.025 -9.289 1.00 92.62 702 TYR A C 1
ATOM 5362 O O . TYR A 1 702 ? 38.779 -0.219 -10.197 1.00 92.62 702 TYR A O 1
ATOM 5370 N N . SER A 1 703 ? 39.090 -2.263 -9.340 1.00 92.75 703 SER A N 1
ATOM 5371 C CA . SER A 1 703 ? 39.954 -2.724 -10.442 1.00 92.75 703 SER A CA 1
ATOM 5372 C C . SER A 1 703 ? 39.243 -2.827 -11.800 1.00 92.75 703 SER A C 1
ATOM 5374 O O . SER A 1 703 ? 39.910 -2.873 -12.831 1.00 92.75 703 SER A O 1
ATOM 5376 N N . THR A 1 704 ? 37.905 -2.826 -11.822 1.00 91.56 704 THR A N 1
ATOM 5377 C CA . THR A 1 704 ? 37.087 -2.813 -13.050 1.00 91.56 704 THR A CA 1
ATOM 5378 C C . THR A 1 704 ? 36.325 -1.501 -13.278 1.00 91.56 704 THR A C 1
ATOM 5380 O O . THR A 1 704 ? 35.448 -1.459 -14.140 1.00 91.56 704 THR A O 1
ATOM 5383 N N . MET A 1 705 ? 36.619 -0.438 -12.515 1.00 87.06 705 MET A N 1
ATOM 5384 C CA . MET A 1 705 ? 35.915 0.858 -12.568 1.00 87.06 705 MET A CA 1
ATOM 5385 C C . MET A 1 705 ? 34.378 0.718 -12.527 1.00 87.06 705 MET A C 1
ATOM 5387 O O . MET A 1 705 ? 33.637 1.377 -13.252 1.00 87.06 705 MET A O 1
ATOM 5391 N N . GLY A 1 706 ? 33.894 -0.200 -11.690 1.00 84.75 706 GLY A N 1
ATOM 5392 C CA . GLY A 1 706 ? 32.481 -0.505 -11.490 1.00 84.75 706 GLY A CA 1
ATOM 5393 C C . GLY A 1 706 ? 31.865 -1.510 -12.468 1.00 84.75 706 GLY A C 1
ATOM 5394 O O . GLY A 1 706 ? 30.721 -1.916 -12.251 1.00 84.75 706 GLY A O 1
ATOM 5395 N N . ALA A 1 707 ? 32.568 -1.967 -13.510 1.00 84.94 707 ALA A N 1
ATOM 5396 C CA . ALA A 1 707 ? 31.996 -2.890 -14.498 1.00 84.94 707 ALA A CA 1
ATOM 5397 C C . ALA A 1 707 ? 31.676 -4.286 -13.921 1.00 84.94 707 ALA A C 1
ATOM 5399 O O . ALA A 1 707 ? 30.637 -4.857 -14.267 1.00 84.94 707 ALA A O 1
ATOM 5400 N N . MET A 1 708 ? 32.519 -4.781 -13.002 1.00 90.69 708 MET A N 1
ATOM 5401 C CA . MET A 1 708 ? 32.613 -6.170 -12.514 1.00 90.69 708 MET A CA 1
ATOM 5402 C C . MET A 1 708 ? 32.986 -7.186 -13.614 1.00 90.69 708 MET A C 1
ATOM 5404 O O . MET A 1 708 ? 32.769 -6.965 -14.804 1.00 90.69 708 MET A O 1
ATOM 5408 N N . LYS A 1 709 ? 33.561 -8.330 -13.225 1.00 89.12 709 LYS A N 1
ATOM 5409 C CA . LYS A 1 709 ? 34.023 -9.377 -14.157 1.00 89.12 709 LYS A CA 1
ATOM 5410 C C . LYS A 1 709 ? 32.866 -10.247 -14.653 1.00 89.12 709 LYS A C 1
ATOM 5412 O O . LYS A 1 709 ? 32.765 -10.524 -15.843 1.00 89.12 709 LYS A O 1
ATOM 5417 N N . SER A 1 710 ? 31.979 -10.658 -13.745 1.00 87.69 710 SER A N 1
ATOM 5418 C CA . SER A 1 710 ? 30.762 -11.416 -14.074 1.00 87.69 710 SER A CA 1
ATOM 5419 C C . SER A 1 710 ? 29.618 -10.453 -14.383 1.00 87.69 710 SER A C 1
ATOM 5421 O O . SER A 1 710 ? 29.035 -9.883 -13.461 1.00 87.69 710 SER A O 1
ATOM 5423 N N . GLN A 1 711 ? 29.295 -10.258 -15.665 1.00 84.88 711 GLN A N 1
ATOM 5424 C CA . GLN A 1 711 ? 28.264 -9.297 -16.083 1.00 84.88 711 GLN A CA 1
ATOM 5425 C C . GLN A 1 711 ? 26.854 -9.657 -15.590 1.00 84.88 711 GLN A C 1
ATOM 5427 O O . GLN A 1 711 ? 26.076 -8.753 -15.291 1.00 84.88 711 GLN A O 1
ATOM 5432 N N . GLU A 1 712 ? 26.532 -10.944 -15.425 1.00 85.88 712 GLU A N 1
ATOM 5433 C CA . GLU A 1 712 ? 25.234 -11.349 -14.869 1.00 85.88 712 GLU A CA 1
ATOM 5434 C C . GLU A 1 712 ? 25.106 -11.060 -13.365 1.00 85.88 712 GLU A C 1
ATOM 5436 O O . GLU A 1 712 ? 24.037 -10.672 -12.897 1.00 85.88 712 GLU A O 1
ATOM 5441 N N . ASP A 1 713 ? 26.184 -11.238 -12.594 1.00 86.56 713 ASP A N 1
ATOM 5442 C CA . ASP A 1 713 ? 26.164 -10.980 -11.148 1.00 86.56 713 ASP A CA 1
ATOM 5443 C C . ASP A 1 713 ? 26.391 -9.498 -10.818 1.00 86.56 713 ASP A C 1
ATOM 5445 O O . ASP A 1 713 ? 26.093 -9.057 -9.704 1.00 86.56 713 ASP A O 1
ATOM 5449 N N . ALA A 1 714 ? 26.952 -8.736 -11.762 1.00 90.75 714 ALA A N 1
ATOM 5450 C CA . ALA A 1 714 ? 27.385 -7.358 -11.579 1.00 90.75 714 ALA A CA 1
ATOM 5451 C C . ALA A 1 714 ? 26.325 -6.439 -10.941 1.00 90.75 714 ALA A C 1
ATOM 5453 O O . ALA A 1 714 ? 26.692 -5.696 -10.026 1.00 90.75 714 ALA A O 1
ATOM 5454 N N . PRO A 1 715 ? 25.030 -6.473 -11.333 1.00 92.00 715 PRO A N 1
ATOM 5455 C CA . PRO A 1 715 ? 24.025 -5.605 -10.726 1.00 92.00 715 PRO A CA 1
ATOM 5456 C C . PRO A 1 715 ? 23.790 -5.956 -9.250 1.00 92.00 715 PRO A C 1
ATOM 5458 O O . PRO A 1 715 ? 23.817 -5.072 -8.397 1.00 92.00 715 PRO A O 1
ATOM 5461 N N . ALA A 1 716 ? 23.665 -7.245 -8.920 1.00 93.06 716 ALA A N 1
ATOM 5462 C CA . ALA A 1 716 ? 23.453 -7.704 -7.548 1.00 93.06 716 ALA A CA 1
ATOM 5463 C C . ALA A 1 716 ? 24.674 -7.449 -6.643 1.00 93.06 716 ALA A C 1
ATOM 5465 O O . ALA A 1 716 ? 24.510 -7.021 -5.501 1.00 93.06 716 ALA A O 1
ATOM 5466 N N . ARG A 1 717 ? 25.904 -7.647 -7.150 1.00 94.50 717 ARG A N 1
ATOM 5467 C CA . ARG A 1 717 ? 27.141 -7.322 -6.410 1.00 94.50 717 ARG A CA 1
ATOM 5468 C C . ARG A 1 717 ? 27.264 -5.815 -6.153 1.00 94.50 717 ARG A C 1
ATOM 5470 O O . ARG A 1 717 ? 27.553 -5.421 -5.026 1.00 94.50 717 ARG A O 1
ATOM 5477 N N . ARG A 1 718 ? 26.990 -4.967 -7.157 1.00 93.81 718 ARG A N 1
ATOM 5478 C CA . ARG A 1 718 ? 26.980 -3.499 -6.994 1.00 93.81 718 ARG A CA 1
ATOM 5479 C C . ARG A 1 718 ? 25.918 -3.034 -6.003 1.00 93.81 718 ARG A C 1
ATOM 5481 O O . ARG A 1 718 ? 26.232 -2.242 -5.125 1.00 93.81 718 ARG A O 1
ATOM 5488 N N . ALA A 1 719 ? 24.696 -3.558 -6.096 1.00 94.81 719 ALA A N 1
ATOM 5489 C CA . ALA A 1 719 ? 23.627 -3.240 -5.152 1.00 94.81 719 ALA A CA 1
ATOM 5490 C C . ALA A 1 719 ? 24.003 -3.586 -3.705 1.00 94.81 719 ALA A C 1
ATOM 5492 O O . ALA A 1 719 ? 23.747 -2.806 -2.792 1.00 94.81 719 ALA A O 1
ATOM 5493 N N . LEU A 1 720 ? 24.654 -4.733 -3.497 1.00 96.94 720 LEU A N 1
ATOM 5494 C CA . LEU A 1 720 ? 25.126 -5.167 -2.186 1.00 96.94 720 LEU A CA 1
ATOM 5495 C C . LEU A 1 720 ? 26.232 -4.247 -1.637 1.00 96.94 720 LEU A C 1
ATOM 5497 O O . LEU A 1 720 ? 26.161 -3.866 -0.471 1.00 96.94 720 LEU A O 1
ATOM 5501 N N . LEU A 1 721 ? 27.197 -3.830 -2.468 1.00 96.31 721 LEU A N 1
ATOM 5502 C CA . LEU A 1 721 ? 28.223 -2.844 -2.090 1.00 96.31 721 LEU A CA 1
ATOM 5503 C C . LEU A 1 721 ? 27.608 -1.477 -1.747 1.00 96.31 721 LEU A C 1
ATOM 5505 O O . LEU A 1 721 ? 27.887 -0.932 -0.681 1.00 96.31 721 LEU A O 1
ATOM 5509 N N . PHE A 1 722 ? 26.717 -0.952 -2.593 1.00 94.94 722 PHE A N 1
ATOM 5510 C CA . PHE A 1 722 ? 26.024 0.310 -2.325 1.00 94.94 722 PHE A CA 1
ATOM 5511 C C . PHE A 1 722 ? 25.180 0.235 -1.045 1.00 94.94 722 PHE A C 1
ATOM 5513 O O . PHE A 1 722 ? 25.240 1.151 -0.232 1.00 94.94 722 PHE A O 1
ATOM 5520 N N . MET A 1 723 ? 24.484 -0.874 -0.776 1.00 96.00 723 MET A N 1
ATOM 5521 C CA . MET A 1 723 ? 23.758 -1.031 0.488 1.00 96.00 723 MET A CA 1
ATOM 5522 C C . MET A 1 723 ? 24.664 -1.151 1.722 1.00 96.00 723 MET A C 1
ATOM 5524 O O . MET A 1 723 ? 24.269 -0.712 2.804 1.00 96.00 723 MET A O 1
ATOM 5528 N N . VAL A 1 724 ? 25.870 -1.712 1.581 1.00 96.00 724 VAL A N 1
ATOM 5529 C CA . VAL A 1 724 ? 26.898 -1.693 2.635 1.00 96.00 724 VAL A CA 1
ATOM 5530 C C . VAL A 1 724 ? 27.343 -0.254 2.922 1.00 96.00 724 VAL A C 1
ATOM 5532 O O . VAL A 1 724 ? 27.428 0.118 4.091 1.00 96.00 724 VAL A O 1
ATOM 5535 N N . PHE A 1 725 ? 27.540 0.581 1.895 1.00 93.75 725 PHE A N 1
ATOM 5536 C CA . PHE A 1 725 ? 27.863 2.005 2.067 1.00 93.75 725 PHE A CA 1
ATOM 5537 C C . PHE A 1 725 ? 26.700 2.799 2.682 1.00 93.75 725 PHE A C 1
ATOM 5539 O O . PHE A 1 725 ? 26.919 3.541 3.638 1.00 93.75 725 PHE A O 1
ATOM 5546 N N . ALA A 1 726 ? 25.466 2.589 2.208 1.00 91.50 726 ALA A N 1
ATOM 5547 C CA . ALA A 1 726 ? 24.260 3.222 2.749 1.00 91.50 726 ALA A CA 1
ATOM 5548 C C . ALA A 1 726 ? 24.109 2.948 4.253 1.00 91.50 726 ALA A C 1
ATOM 5550 O O . ALA A 1 726 ? 23.978 3.873 5.048 1.00 91.50 726 ALA A O 1
ATOM 5551 N N . GLN A 1 727 ? 24.197 1.678 4.671 1.00 90.62 727 GLN A N 1
ATOM 5552 C CA . GLN A 1 727 ? 24.138 1.334 6.094 1.00 90.62 727 GLN A CA 1
ATOM 5553 C C . GLN A 1 727 ? 25.357 1.824 6.881 1.00 90.62 727 GLN A C 1
ATOM 5555 O O . GLN A 1 727 ? 25.210 2.143 8.054 1.00 90.62 727 GLN A O 1
ATOM 5560 N N . ALA A 1 728 ? 26.552 1.886 6.289 1.00 91.50 728 ALA A N 1
ATOM 5561 C CA . ALA A 1 728 ? 27.731 2.408 6.974 1.00 91.50 728 ALA A CA 1
ATOM 5562 C C . ALA A 1 728 ? 27.607 3.908 7.290 1.00 91.50 728 ALA A C 1
ATOM 5564 O O . ALA A 1 728 ? 27.928 4.305 8.412 1.00 91.50 728 ALA A O 1
ATOM 5565 N N . GLN A 1 729 ? 27.106 4.711 6.340 1.00 87.31 729 GLN A N 1
ATOM 5566 C CA . GLN A 1 729 ? 26.955 6.167 6.474 1.00 87.31 729 GLN A CA 1
ATOM 5567 C C . GLN A 1 729 ? 26.061 6.548 7.665 1.00 87.31 729 GLN A C 1
ATOM 5569 O O . GLN A 1 729 ? 26.401 7.443 8.435 1.00 87.31 729 GLN A O 1
ATOM 5574 N N . GLU A 1 730 ? 24.984 5.790 7.887 1.00 81.19 730 GLU A N 1
ATOM 5575 C CA . GLU A 1 730 ? 24.059 5.922 9.027 1.00 81.19 730 GLU A CA 1
ATOM 5576 C C . GLU A 1 730 ? 24.705 5.764 10.415 1.00 81.19 730 GLU A C 1
ATOM 5578 O O . GLU A 1 730 ? 24.090 6.075 11.436 1.00 81.19 730 GLU A O 1
ATOM 5583 N N . TYR A 1 731 ? 25.947 5.278 10.479 1.00 79.12 731 TYR A N 1
ATOM 5584 C CA . TYR A 1 731 ? 26.707 5.146 11.718 1.00 79.12 731 TYR A CA 1
ATOM 5585 C C . TYR A 1 731 ? 27.989 5.997 11.727 1.00 79.12 731 TYR A C 1
ATOM 5587 O O . TYR A 1 731 ? 28.861 5.749 12.566 1.00 79.12 731 TYR A O 1
ATOM 5595 N N . MET A 1 732 ? 28.152 6.981 10.833 1.00 76.25 732 MET A N 1
ATOM 5596 C CA . MET A 1 732 ? 29.365 7.811 10.723 1.00 76.25 732 MET A CA 1
ATOM 5597 C C . MET A 1 732 ? 29.279 9.137 11.502 1.00 76.25 732 MET A C 1
ATOM 5599 O O . MET A 1 732 ? 29.284 10.221 10.932 1.00 76.25 732 MET A O 1
ATOM 5603 N N . GLY A 1 733 ? 29.307 9.037 12.836 1.00 61.78 733 GLY A N 1
ATOM 5604 C CA . GLY A 1 733 ? 29.495 10.183 13.739 1.00 61.78 733 GLY A CA 1
ATOM 5605 C C . GLY A 1 733 ? 28.204 10.872 14.197 1.00 61.78 733 GLY A C 1
ATOM 5606 O O . GLY A 1 733 ? 27.106 10.473 13.827 1.00 61.78 733 GLY A O 1
ATOM 5607 N N . THR A 1 734 ? 28.348 11.873 15.068 1.00 47.31 734 THR A N 1
ATOM 5608 C CA . THR A 1 734 ? 27.230 12.607 15.695 1.00 47.31 734 THR A CA 1
ATOM 5609 C C . THR A 1 734 ? 26.812 13.866 14.933 1.00 47.31 734 THR A C 1
ATOM 5611 O O . THR A 1 734 ? 25.716 14.370 15.150 1.00 47.31 734 THR A O 1
ATOM 5614 N N . THR A 1 735 ? 27.634 14.363 14.008 1.00 45.22 735 THR A N 1
ATOM 5615 C CA . THR A 1 735 ? 27.285 15.461 13.098 1.00 45.22 735 THR A CA 1
ATOM 5616 C C . THR A 1 735 ? 26.687 14.923 11.797 1.00 45.22 735 THR A C 1
ATOM 5618 O O . THR A 1 735 ? 27.352 14.820 10.764 1.00 45.22 735 THR A O 1
ATOM 5621 N N . HIS A 1 736 ? 25.385 14.627 11.823 1.00 49.06 736 HIS A N 1
ATOM 5622 C CA . HIS A 1 736 ? 24.596 14.548 10.593 1.00 49.06 736 HIS A CA 1
ATOM 5623 C C . HIS A 1 736 ? 24.489 15.951 9.972 1.00 49.06 736 HIS A C 1
ATOM 5625 O O . HIS A 1 736 ? 23.509 16.664 10.188 1.00 49.06 736 HIS A O 1
ATOM 5631 N N . SER A 1 737 ? 25.472 16.346 9.156 1.00 51.06 737 SER A N 1
ATOM 5632 C CA . SER A 1 737 ? 25.190 17.344 8.126 1.00 51.06 737 SER A CA 1
ATOM 5633 C C . SER A 1 737 ? 24.094 16.793 7.205 1.00 51.06 737 SER A C 1
ATOM 5635 O O . SER A 1 737 ? 23.946 15.576 7.033 1.00 51.06 737 SER A O 1
ATOM 5637 N N . ARG A 1 738 ? 23.297 17.684 6.608 1.00 53.72 738 ARG A N 1
ATOM 5638 C CA . ARG A 1 738 ? 22.184 17.299 5.721 1.00 53.72 738 ARG A CA 1
ATOM 5639 C C . ARG A 1 738 ? 22.673 16.455 4.529 1.00 53.72 738 ARG A C 1
ATOM 5641 O O . ARG A 1 738 ? 21.959 15.573 4.061 1.00 53.72 738 ARG A O 1
ATOM 5648 N N . GLU A 1 739 ? 23.929 16.663 4.136 1.00 55.62 739 GLU A N 1
ATOM 5649 C CA . GLU A 1 739 ? 24.671 15.938 3.100 1.00 55.62 739 GLU A CA 1
ATOM 5650 C C . GLU A 1 739 ? 24.893 14.455 3.450 1.00 55.62 739 GLU A C 1
ATOM 5652 O O . GLU A 1 739 ? 24.838 13.607 2.564 1.00 55.62 739 GLU A O 1
ATOM 5657 N N . ASN A 1 740 ? 25.105 14.109 4.728 1.00 56.97 740 ASN A N 1
ATOM 5658 C CA . ASN A 1 740 ? 25.346 12.722 5.150 1.00 56.97 740 ASN A CA 1
ATOM 5659 C C . ASN A 1 740 ? 24.095 11.838 5.011 1.00 56.97 740 ASN A C 1
ATOM 5661 O O . ASN A 1 740 ? 24.198 10.680 4.603 1.00 56.97 740 ASN A O 1
ATOM 5665 N N . ALA A 1 741 ? 22.914 12.382 5.322 1.00 59.12 741 ALA A N 1
ATOM 5666 C CA . ALA A 1 741 ? 21.640 11.681 5.135 1.00 59.12 741 ALA A CA 1
ATOM 5667 C C . ALA A 1 741 ? 21.276 11.544 3.643 1.00 59.12 741 ALA A C 1
ATOM 5669 O O . ALA A 1 741 ? 20.795 10.499 3.206 1.00 59.12 741 ALA A O 1
ATOM 5670 N N . ASP A 1 742 ? 21.567 12.578 2.852 1.00 69.19 742 ASP A N 1
ATOM 5671 C CA . ASP A 1 742 ? 21.422 12.572 1.395 1.00 69.19 742 ASP A CA 1
ATOM 5672 C C . ASP A 1 742 ? 22.351 11.523 0.743 1.00 69.19 742 ASP A C 1
ATOM 5674 O O . ASP A 1 742 ? 21.886 10.646 0.017 1.00 69.19 742 ASP A O 1
ATOM 5678 N N . ALA A 1 743 ? 23.640 11.487 1.103 1.00 77.75 743 ALA A N 1
ATOM 5679 C CA . ALA A 1 743 ? 24.590 10.470 0.636 1.00 77.75 743 ALA A CA 1
ATOM 5680 C C . ALA A 1 743 ? 24.116 9.029 0.913 1.00 77.75 743 ALA A C 1
ATOM 5682 O O . ALA A 1 743 ? 24.188 8.168 0.035 1.00 77.75 743 ALA A O 1
ATOM 5683 N N . SER A 1 744 ? 23.575 8.776 2.108 1.00 85.88 744 SER A N 1
ATOM 5684 C CA . SER A 1 744 ? 22.972 7.492 2.491 1.00 85.88 744 SER A CA 1
ATOM 5685 C C . SER A 1 744 ? 21.786 7.106 1.591 1.00 85.88 744 SER A C 1
ATOM 5687 O O . SER A 1 744 ? 21.735 5.989 1.066 1.00 85.88 744 SER A O 1
ATOM 5689 N N . ALA A 1 745 ? 20.868 8.047 1.332 1.00 85.25 745 ALA A N 1
ATOM 5690 C CA . ALA A 1 745 ? 19.728 7.843 0.437 1.00 85.25 745 ALA A CA 1
ATOM 5691 C C . ALA A 1 745 ? 20.152 7.613 -1.025 1.00 85.25 745 ALA A C 1
ATOM 5693 O O . ALA A 1 745 ? 19.622 6.712 -1.678 1.00 85.25 745 ALA A O 1
ATOM 5694 N N . ARG A 1 746 ? 21.156 8.348 -1.523 1.00 84.94 746 ARG A N 1
ATOM 5695 C CA . ARG A 1 746 ? 21.732 8.147 -2.865 1.00 84.94 746 ARG A CA 1
ATOM 5696 C C . ARG A 1 746 ? 22.260 6.724 -3.048 1.00 84.94 746 ARG A C 1
ATOM 5698 O O . ARG A 1 746 ? 22.002 6.124 -4.087 1.00 84.94 746 ARG A O 1
ATOM 5705 N N . TYR A 1 747 ? 22.934 6.148 -2.048 1.00 89.00 747 TYR A N 1
ATOM 5706 C CA . TYR A 1 747 ? 23.396 4.756 -2.122 1.00 89.00 747 TYR A CA 1
ATOM 5707 C C . TYR A 1 747 ? 22.248 3.735 -2.110 1.00 89.00 747 TYR A C 1
ATOM 5709 O O . TYR A 1 747 ? 22.316 2.750 -2.845 1.00 89.00 747 TYR A O 1
ATOM 5717 N N . PHE A 1 748 ? 21.178 3.968 -1.342 1.00 91.06 748 PHE A N 1
ATOM 5718 C CA . PHE A 1 748 ? 19.975 3.124 -1.390 1.00 91.06 748 PHE A CA 1
ATOM 5719 C C . PHE A 1 748 ? 19.317 3.146 -2.782 1.00 91.06 748 PHE A C 1
ATOM 5721 O O . PHE A 1 748 ? 19.029 2.092 -3.350 1.00 91.06 748 PHE A O 1
ATOM 5728 N N . LEU A 1 749 ? 19.142 4.337 -3.363 1.00 88.50 749 LEU A N 1
ATOM 5729 C CA . LEU A 1 749 ? 18.570 4.525 -4.701 1.00 88.50 749 LEU A CA 1
ATOM 5730 C C . LEU A 1 749 ? 19.470 3.926 -5.796 1.00 88.50 749 LEU A C 1
ATOM 5732 O O . LEU A 1 749 ? 18.986 3.258 -6.711 1.00 88.50 749 LEU A O 1
ATOM 5736 N N . ALA A 1 750 ? 20.790 4.088 -5.673 1.00 87.88 750 ALA A N 1
ATOM 5737 C CA . ALA A 1 750 ? 21.768 3.466 -6.560 1.00 87.88 750 ALA A CA 1
ATOM 5738 C C . ALA A 1 750 ? 21.742 1.931 -6.477 1.00 87.88 750 ALA A C 1
ATOM 5740 O O . ALA A 1 750 ? 21.920 1.267 -7.499 1.00 87.88 750 ALA A O 1
ATOM 5741 N N . ALA A 1 751 ? 21.499 1.354 -5.294 1.00 92.69 751 ALA A N 1
ATOM 5742 C CA . ALA A 1 751 ? 21.322 -0.085 -5.135 1.00 92.69 751 ALA A CA 1
ATOM 5743 C C . ALA A 1 751 ? 20.035 -0.581 -5.805 1.00 92.69 751 ALA A C 1
ATOM 5745 O O . ALA A 1 751 ? 20.080 -1.549 -6.566 1.00 92.69 751 ALA A O 1
ATOM 5746 N N . ASP A 1 752 ? 18.913 0.105 -5.590 1.00 91.44 752 ASP A N 1
ATOM 5747 C CA . ASP A 1 752 ? 17.624 -0.261 -6.183 1.00 91.44 752 ASP A CA 1
ATOM 5748 C C . ASP A 1 752 ? 17.658 -0.191 -7.723 1.00 91.44 752 ASP A C 1
ATOM 5750 O O . ASP A 1 752 ? 17.279 -1.136 -8.417 1.00 91.44 752 ASP A O 1
ATOM 5754 N N . HIS A 1 753 ? 18.281 0.858 -8.272 1.00 89.50 753 HIS A N 1
ATOM 5755 C CA . HIS A 1 753 ? 18.538 1.014 -9.707 1.00 89.50 753 HIS A CA 1
ATOM 5756 C C . HIS A 1 753 ? 19.492 -0.048 -10.303 1.00 89.50 753 HIS A C 1
ATOM 5758 O O . HIS A 1 753 ? 19.548 -0.230 -11.522 1.00 89.50 753 HIS A O 1
ATOM 5764 N N . GLN A 1 754 ? 20.264 -0.770 -9.484 1.00 90.00 754 GLN A N 1
ATOM 5765 C CA . GLN A 1 754 ? 21.010 -1.949 -9.939 1.00 90.00 754 GLN A CA 1
ATOM 5766 C C . GLN A 1 754 ? 20.162 -3.224 -9.829 1.00 90.00 754 GLN A C 1
ATOM 5768 O O . GLN A 1 754 ? 20.214 -4.061 -10.728 1.00 90.00 754 GLN A O 1
ATOM 5773 N N . LEU A 1 755 ? 19.332 -3.364 -8.794 1.00 91.44 755 LEU A N 1
ATOM 5774 C CA . LEU A 1 755 ? 18.436 -4.514 -8.629 1.00 91.44 755 LEU A CA 1
ATOM 5775 C C . LEU A 1 755 ? 17.306 -4.553 -9.669 1.00 91.44 755 LEU A C 1
ATOM 5777 O O . LEU A 1 755 ? 16.909 -5.639 -10.080 1.00 91.44 755 LEU A O 1
ATOM 5781 N N . SER A 1 756 ? 16.839 -3.408 -10.169 1.00 90.06 756 SER A N 1
ATOM 5782 C CA . SER A 1 756 ? 15.870 -3.337 -11.278 1.00 90.06 756 SER A CA 1
ATOM 5783 C C . SER A 1 756 ? 16.454 -3.721 -12.649 1.00 90.06 756 SER A C 1
ATOM 5785 O O . SER A 1 756 ? 15.707 -3.959 -13.598 1.00 90.06 756 SER A O 1
ATOM 5787 N N . LYS A 1 757 ? 17.785 -3.851 -12.766 1.00 86.31 757 LYS A N 1
ATOM 5788 C CA . LYS A 1 757 ? 18.470 -4.373 -13.966 1.00 86.31 757 LYS A CA 1
ATOM 5789 C C . LYS A 1 757 ? 18.614 -5.900 -13.958 1.00 86.31 757 LYS A C 1
ATOM 5791 O O . LYS A 1 757 ? 19.073 -6.474 -14.944 1.00 86.31 757 LYS A O 1
ATOM 5796 N N . GLU A 1 758 ? 18.226 -6.567 -12.872 1.00 82.31 758 GLU A N 1
ATOM 5797 C CA . GLU A 1 758 ? 18.264 -8.023 -12.731 1.00 82.31 758 GLU A CA 1
ATOM 5798 C C . GLU A 1 758 ? 17.190 -8.689 -13.615 1.00 82.31 758 GLU A C 1
ATOM 5800 O O . GLU A 1 758 ? 16.021 -8.762 -13.253 1.00 82.31 758 GLU A O 1
ATOM 5805 N N . ARG A 1 759 ? 17.591 -9.182 -14.797 1.00 75.19 759 ARG A N 1
ATOM 5806 C CA . ARG A 1 759 ? 16.712 -9.891 -15.757 1.00 75.19 759 ARG A CA 1
ATOM 5807 C C . ARG A 1 759 ? 16.908 -11.417 -15.785 1.00 75.19 759 ARG A C 1
ATOM 5809 O O . ARG A 1 759 ? 16.383 -12.083 -16.671 1.00 75.19 759 ARG A O 1
ATOM 5816 N N . GLY A 1 760 ? 17.709 -11.957 -14.866 1.00 70.38 760 GLY A N 1
ATOM 5817 C CA . GLY A 1 760 ? 18.107 -13.368 -14.826 1.00 70.38 760 GLY A CA 1
ATOM 5818 C C . GLY A 1 760 ? 17.520 -14.145 -13.645 1.00 70.38 760 GLY A C 1
ATOM 5819 O O . GLY A 1 760 ? 16.628 -13.675 -12.943 1.00 70.38 760 GLY A O 1
ATOM 5820 N N . ALA A 1 761 ? 18.052 -15.346 -13.408 1.00 81.19 761 ALA A N 1
ATOM 5821 C CA . ALA A 1 761 ? 17.689 -16.155 -12.246 1.00 81.19 761 ALA A CA 1
ATOM 5822 C C . ALA A 1 761 ? 18.071 -15.470 -10.919 1.00 81.19 761 ALA A C 1
ATOM 5824 O O . ALA A 1 761 ? 19.136 -14.853 -10.809 1.00 81.19 761 ALA A O 1
ATOM 5825 N N . VAL A 1 762 ? 17.208 -15.642 -9.911 1.00 85.00 762 VAL A N 1
ATOM 5826 C CA . VAL A 1 762 ? 17.357 -15.090 -8.555 1.00 85.00 762 VAL A CA 1
ATOM 5827 C C . VAL A 1 762 ? 18.621 -15.635 -7.888 1.00 85.00 762 VAL A C 1
ATOM 5829 O O . VAL A 1 762 ? 18.814 -16.849 -7.804 1.00 85.00 762 VAL A O 1
ATOM 5832 N N . ARG A 1 763 ? 19.467 -14.741 -7.367 1.00 89.38 763 ARG A N 1
ATOM 5833 C CA . ARG A 1 763 ? 20.733 -15.086 -6.698 1.00 89.38 763 ARG A CA 1
ATOM 5834 C C . ARG A 1 763 ? 20.689 -14.812 -5.195 1.00 89.38 763 ARG A C 1
ATOM 5836 O O . ARG A 1 763 ? 19.919 -13.981 -4.717 1.00 89.38 763 ARG A O 1
ATOM 5843 N N . LEU A 1 764 ? 21.581 -15.466 -4.446 1.00 94.62 764 LEU A N 1
ATOM 5844 C CA . LEU A 1 764 ? 21.777 -15.211 -3.013 1.00 94.62 764 LEU A CA 1
ATOM 5845 C C . LEU A 1 764 ? 22.134 -13.740 -2.741 1.00 94.62 764 LEU A C 1
ATOM 5847 O O . LEU A 1 764 ? 21.537 -13.123 -1.865 1.00 94.62 764 LEU A O 1
ATOM 5851 N N . THR A 1 765 ? 23.037 -13.164 -3.537 1.00 95.56 765 THR A N 1
ATOM 5852 C CA . THR A 1 765 ? 23.429 -11.744 -3.474 1.00 95.56 765 THR A CA 1
ATOM 5853 C C . THR A 1 765 ? 22.240 -10.803 -3.647 1.00 95.56 765 THR A C 1
ATOM 5855 O O . THR A 1 765 ? 22.127 -9.810 -2.935 1.00 95.56 765 THR A O 1
ATOM 5858 N N . SER A 1 766 ? 21.311 -11.144 -4.537 1.00 94.19 766 SER A N 1
ATOM 5859 C CA . SER A 1 766 ? 20.091 -10.384 -4.819 1.00 94.19 766 SER A CA 1
ATOM 5860 C C . SER A 1 766 ? 19.064 -10.429 -3.684 1.00 94.19 766 SER A C 1
ATOM 5862 O O . SER A 1 766 ? 18.281 -9.490 -3.527 1.00 94.19 766 SER A O 1
ATOM 5864 N N . VAL A 1 767 ? 19.069 -11.499 -2.880 1.00 97.25 767 VAL A N 1
ATOM 5865 C CA . VAL A 1 767 ? 18.306 -11.601 -1.623 1.00 97.25 767 VAL A CA 1
ATOM 5866 C C . VAL A 1 767 ? 19.021 -10.841 -0.503 1.00 97.25 767 VAL A C 1
ATOM 5868 O O . VAL A 1 767 ? 18.383 -10.081 0.219 1.00 97.25 767 VAL A O 1
ATOM 5871 N N . GLN A 1 768 ? 20.346 -10.976 -0.388 1.00 98.06 768 GLN A N 1
ATOM 5872 C CA . GLN A 1 768 ? 21.163 -10.261 0.598 1.00 98.06 768 GLN A CA 1
ATOM 5873 C C . GLN A 1 768 ? 21.076 -8.735 0.426 1.00 98.06 768 GLN A C 1
ATOM 5875 O O . GLN A 1 768 ? 20.882 -8.026 1.409 1.00 98.06 768 GLN A O 1
ATOM 5880 N N . ALA A 1 769 ? 21.143 -8.219 -0.806 1.00 97.31 769 ALA A N 1
ATOM 5881 C CA . ALA A 1 769 ? 21.000 -6.790 -1.092 1.00 97.31 769 ALA A CA 1
ATOM 5882 C C . ALA A 1 769 ? 19.611 -6.253 -0.694 1.00 97.31 769 ALA A C 1
ATOM 5884 O O . ALA A 1 769 ? 19.523 -5.231 -0.013 1.00 97.31 769 ALA A O 1
ATOM 5885 N N . ARG A 1 770 ? 18.533 -6.981 -1.024 1.00 97.12 770 ARG A N 1
ATOM 5886 C CA . ARG A 1 770 ? 17.155 -6.625 -0.627 1.00 97.12 770 ARG A CA 1
ATOM 5887 C C . ARG A 1 770 ? 16.939 -6.734 0.888 1.00 97.12 770 ARG A C 1
ATOM 5889 O O . ARG A 1 770 ? 16.248 -5.903 1.474 1.00 97.12 770 ARG A O 1
ATOM 5896 N N . LEU A 1 771 ? 17.597 -7.680 1.561 1.00 97.75 771 LEU A N 1
ATOM 5897 C CA . LEU A 1 771 ? 17.619 -7.756 3.026 1.00 97.75 771 LEU A CA 1
ATOM 5898 C C . LEU A 1 771 ? 18.364 -6.555 3.644 1.00 97.75 771 LEU A C 1
ATOM 5900 O O . LEU A 1 771 ? 17.890 -5.987 4.629 1.00 97.75 771 LEU A O 1
ATOM 5904 N N . CYS A 1 772 ? 19.468 -6.094 3.042 1.00 97.00 772 CYS A N 1
ATOM 5905 C CA . CYS A 1 772 ? 20.115 -4.842 3.445 1.00 97.00 772 CYS A CA 1
ATOM 5906 C C . CYS A 1 772 ? 19.212 -3.614 3.223 1.00 97.00 772 CYS A C 1
ATOM 5908 O O . CYS A 1 772 ? 19.172 -2.743 4.095 1.00 97.00 772 CYS A O 1
ATOM 5910 N N . GLN A 1 773 ? 18.471 -3.538 2.110 1.00 96.50 773 GLN A N 1
ATOM 5911 C CA . GLN A 1 773 ? 17.474 -2.481 1.881 1.00 96.50 773 GLN A CA 1
ATOM 5912 C C . GLN A 1 773 ? 16.415 -2.463 2.996 1.00 96.50 773 GLN A C 1
ATOM 5914 O O . GLN A 1 773 ? 16.138 -1.401 3.544 1.00 96.50 773 GLN A O 1
ATOM 5919 N N . CYS A 1 774 ? 15.890 -3.622 3.408 1.00 95.81 774 CYS A N 1
ATOM 5920 C CA . CYS A 1 774 ? 14.918 -3.717 4.505 1.00 95.81 774 CYS A CA 1
ATOM 5921 C C . CYS A 1 774 ? 15.469 -3.166 5.838 1.00 95.81 774 CYS A C 1
ATOM 5923 O O . CYS A 1 774 ? 14.789 -2.402 6.525 1.00 95.81 774 CYS A O 1
ATOM 5925 N N . PHE A 1 775 ? 16.713 -3.503 6.199 1.00 93.31 775 PHE A N 1
ATOM 5926 C CA . PHE A 1 775 ? 17.347 -2.973 7.415 1.00 93.31 775 PHE A CA 1
ATOM 5927 C C . PHE A 1 775 ? 17.628 -1.459 7.346 1.00 93.31 775 PHE A C 1
ATOM 5929 O O . PHE A 1 775 ? 17.504 -0.785 8.367 1.00 93.31 775 PHE A O 1
ATOM 5936 N N . TRP A 1 776 ? 17.945 -0.913 6.167 1.00 92.19 776 TRP A N 1
ATOM 5937 C CA . TRP A 1 776 ? 18.113 0.535 5.966 1.00 92.19 776 TRP A CA 1
ATOM 5938 C C . TRP A 1 776 ? 16.775 1.290 5.986 1.00 92.19 776 TRP A C 1
ATOM 5940 O O . TRP A 1 776 ? 16.662 2.339 6.610 1.00 92.19 776 TRP A O 1
ATOM 5950 N N . LEU A 1 777 ? 15.714 0.735 5.392 1.00 90.00 777 LEU A N 1
ATOM 5951 C CA . LEU A 1 777 ? 14.372 1.324 5.481 1.00 90.00 777 LEU A CA 1
ATOM 5952 C C . LEU A 1 777 ? 13.926 1.468 6.945 1.00 90.00 777 LEU A C 1
ATOM 5954 O O . LEU A 1 777 ? 13.335 2.480 7.311 1.00 90.00 777 LEU A O 1
ATOM 5958 N N . LEU A 1 778 ? 14.287 0.517 7.811 1.00 86.44 778 LEU A N 1
ATOM 5959 C CA . LEU A 1 778 ? 14.010 0.605 9.247 1.00 86.44 778 LEU A CA 1
ATOM 5960 C C . LEU A 1 778 ? 14.833 1.686 9.965 1.00 86.44 778 LEU A C 1
ATOM 5962 O O . LEU A 1 778 ? 14.267 2.377 10.812 1.00 86.44 778 LEU A O 1
ATOM 5966 N N . SER A 1 779 ? 16.109 1.906 9.612 1.00 82.56 779 SER A N 1
ATOM 5967 C CA . SER A 1 779 ? 16.866 3.058 10.142 1.00 82.56 779 SER A CA 1
ATOM 5968 C C . SER A 1 779 ? 16.271 4.393 9.675 1.00 82.56 779 SER A C 1
ATOM 5970 O O . SER A 1 779 ? 16.229 5.351 10.444 1.00 82.56 779 SER A O 1
ATOM 5972 N N . GLN A 1 780 ? 15.699 4.426 8.466 1.00 80.19 780 GLN A N 1
ATOM 5973 C CA . GLN A 1 780 ? 14.950 5.567 7.928 1.00 80.19 780 GLN A CA 1
ATOM 5974 C C . GLN A 1 780 ? 13.483 5.654 8.368 1.00 80.19 780 GLN A C 1
ATOM 5976 O O . GLN A 1 780 ? 12.730 6.441 7.798 1.00 80.19 780 GLN A O 1
ATOM 5981 N N . SER A 1 781 ? 13.053 4.915 9.397 1.00 78.62 781 SER A N 1
ATOM 5982 C CA . SER A 1 781 ? 11.682 4.992 9.946 1.00 78.62 781 SER A CA 1
ATOM 5983 C C . SER A 1 781 ? 10.565 4.519 8.989 1.00 78.62 781 SER A C 1
ATOM 5985 O O . SER A 1 781 ? 9.395 4.834 9.205 1.00 78.62 781 SER A O 1
ATOM 5987 N N . ARG A 1 782 ? 10.907 3.756 7.939 1.00 82.06 782 ARG A N 1
ATOM 5988 C CA . ARG A 1 782 ? 10.027 3.311 6.838 1.00 82.06 782 ARG A CA 1
ATOM 5989 C C . ARG A 1 782 ? 9.589 1.859 7.012 1.00 82.06 782 ARG A C 1
ATOM 5991 O O . ARG A 1 782 ? 10.044 0.952 6.308 1.00 82.06 782 ARG A O 1
ATOM 5998 N N . ILE A 1 783 ? 8.767 1.612 8.028 1.00 84.62 783 ILE A N 1
ATOM 5999 C CA . ILE A 1 783 ? 8.400 0.250 8.430 1.00 84.62 783 ILE A CA 1
ATOM 6000 C C . ILE A 1 783 ? 7.385 -0.405 7.478 1.00 84.62 783 ILE A C 1
ATOM 6002 O O . ILE A 1 783 ? 7.431 -1.625 7.305 1.00 84.62 783 ILE A O 1
ATOM 6006 N N . ASN A 1 784 ? 6.517 0.366 6.812 1.00 84.94 784 ASN A N 1
ATOM 6007 C CA . ASN A 1 784 ? 5.558 -0.192 5.855 1.00 84.94 784 ASN A CA 1
ATOM 6008 C C . ASN A 1 784 ? 6.233 -0.584 4.538 1.00 84.94 784 ASN A C 1
ATOM 6010 O O . ASN A 1 784 ? 6.044 -1.706 4.070 1.00 84.94 784 ASN A O 1
ATOM 6014 N N . HIS A 1 785 ? 7.082 0.286 3.986 1.00 87.44 785 HIS A N 1
ATOM 6015 C CA . HIS A 1 785 ? 7.903 -0.018 2.816 1.00 87.44 785 HIS A CA 1
ATOM 6016 C C . HIS A 1 785 ? 8.864 -1.175 3.121 1.00 87.44 785 HIS A C 1
ATOM 6018 O O . HIS A 1 785 ? 8.982 -2.092 2.309 1.00 87.44 785 HIS A O 1
ATOM 6024 N N . CYS A 1 786 ? 9.475 -1.210 4.315 1.00 92.25 786 CYS A N 1
ATOM 6025 C CA . CYS A 1 786 ? 10.273 -2.360 4.743 1.00 92.25 786 CYS A CA 1
ATOM 6026 C C . CYS A 1 786 ? 9.464 -3.664 4.703 1.00 92.25 786 CYS A C 1
ATOM 6028 O O . CYS A 1 786 ? 9.931 -4.631 4.115 1.00 92.25 786 CYS A O 1
ATOM 6030 N N . TRP A 1 787 ? 8.242 -3.697 5.249 1.00 92.00 787 TRP A N 1
ATOM 6031 C CA . TRP A 1 787 ? 7.403 -4.900 5.214 1.00 92.00 787 TRP A CA 1
ATOM 6032 C C . TRP A 1 787 ? 7.033 -5.332 3.784 1.00 92.00 787 TRP A C 1
ATOM 6034 O O . TRP A 1 787 ? 7.141 -6.514 3.458 1.00 92.00 787 TRP A O 1
ATOM 6044 N N . SER A 1 788 ? 6.671 -4.391 2.906 1.00 91.44 788 SER A N 1
ATOM 6045 C CA . SER A 1 788 ? 6.340 -4.688 1.503 1.00 91.44 788 SER A CA 1
ATOM 6046 C C . SER A 1 788 ? 7.547 -5.206 0.707 1.00 91.44 788 SER A C 1
ATOM 6048 O O . SER A 1 788 ? 7.439 -6.203 -0.011 1.00 91.44 788 SER A O 1
ATOM 6050 N N . LEU A 1 789 ? 8.723 -4.588 0.868 1.00 95.12 789 LEU A N 1
ATOM 6051 C CA . LEU A 1 789 ? 9.967 -5.061 0.254 1.00 95.12 789 LEU A CA 1
ATOM 6052 C C . LEU A 1 789 ? 10.412 -6.407 0.846 1.00 95.12 789 LEU A C 1
ATOM 6054 O O . LEU A 1 789 ? 10.898 -7.278 0.121 1.00 95.12 789 LEU A O 1
ATOM 6058 N N . PHE A 1 790 ? 10.198 -6.605 2.147 1.00 97.50 790 PHE A N 1
ATOM 6059 C CA . PHE A 1 790 ? 10.505 -7.851 2.834 1.00 97.50 790 PHE A CA 1
ATOM 6060 C C . PHE A 1 790 ? 9.634 -9.012 2.347 1.00 97.50 790 PHE A C 1
ATOM 6062 O O . PHE A 1 790 ? 10.161 -10.107 2.179 1.00 97.50 790 PHE A O 1
ATOM 6069 N N . GLY A 1 791 ? 8.354 -8.790 2.028 1.00 95.75 791 GLY A N 1
ATOM 6070 C CA . GLY A 1 791 ? 7.509 -9.807 1.387 1.00 95.75 791 GLY A CA 1
ATOM 6071 C C . GLY A 1 791 ? 8.131 -10.332 0.086 1.00 95.75 791 GLY A C 1
ATOM 6072 O O . GLY A 1 791 ? 8.261 -11.542 -0.109 1.00 95.75 791 GLY A O 1
ATOM 6073 N N . THR A 1 792 ? 8.638 -9.426 -0.757 1.00 94.31 792 THR A N 1
ATOM 6074 C CA . THR A 1 792 ? 9.408 -9.788 -1.959 1.00 94.31 792 THR A CA 1
ATOM 6075 C C . THR A 1 792 ? 10.702 -10.529 -1.602 1.00 94.31 792 THR A C 1
ATOM 6077 O O . THR A 1 792 ? 10.958 -11.606 -2.137 1.00 94.31 792 THR A O 1
ATOM 6080 N N . ALA A 1 793 ? 11.513 -10.011 -0.673 1.00 96.44 793 ALA A N 1
ATOM 6081 C CA . ALA A 1 793 ? 12.775 -10.642 -0.271 1.00 96.44 793 ALA A CA 1
ATOM 6082 C C . ALA A 1 793 ? 12.582 -12.049 0.338 1.00 96.44 793 ALA A C 1
ATOM 6084 O O . ALA A 1 793 ? 13.373 -12.952 0.062 1.00 96.44 793 ALA A O 1
ATOM 6085 N N . GLY A 1 794 ? 11.516 -12.256 1.114 1.00 96.75 794 GLY A N 1
ATOM 6086 C CA . GLY A 1 794 ? 11.130 -13.534 1.709 1.00 96.75 794 GLY A CA 1
ATOM 6087 C C . GLY A 1 794 ? 10.669 -14.549 0.665 1.00 96.75 794 GLY A C 1
ATOM 6088 O O . GLY A 1 794 ? 11.142 -15.685 0.670 1.00 96.75 794 GLY A O 1
ATOM 6089 N N . HIS A 1 795 ? 9.835 -14.139 -0.297 1.00 95.81 795 HIS A N 1
ATOM 6090 C CA . HIS A 1 795 ? 9.466 -14.994 -1.431 1.00 95.81 795 HIS A CA 1
ATOM 6091 C C . HIS A 1 795 ? 10.688 -15.389 -2.278 1.00 95.81 795 HIS A C 1
ATOM 6093 O O . HIS A 1 795 ? 10.828 -16.558 -2.636 1.00 95.81 795 HIS A O 1
ATOM 6099 N N . LEU A 1 796 ? 11.619 -14.462 -2.536 1.00 95.38 796 LEU A N 1
ATOM 6100 C CA . LEU A 1 796 ? 12.875 -14.757 -3.238 1.00 95.38 796 LEU A CA 1
ATOM 6101 C C . LEU A 1 796 ? 13.780 -15.715 -2.434 1.00 95.38 796 LEU A C 1
ATOM 6103 O O . LEU A 1 796 ? 14.377 -16.625 -3.010 1.00 95.38 796 LEU A O 1
ATOM 6107 N N . ALA A 1 797 ? 13.839 -15.568 -1.105 1.00 96.81 797 ALA A N 1
ATOM 6108 C CA . ALA A 1 797 ? 14.564 -16.477 -0.213 1.00 96.81 797 ALA A CA 1
ATOM 6109 C C . ALA A 1 797 ? 13.989 -17.907 -0.228 1.00 96.81 797 ALA A C 1
ATOM 6111 O O . ALA A 1 797 ? 14.753 -18.874 -0.246 1.00 96.81 797 ALA A O 1
ATOM 6112 N N . LEU A 1 798 ? 12.659 -18.055 -0.262 1.00 95.56 798 LEU A N 1
ATOM 6113 C CA . LEU A 1 798 ? 11.997 -19.354 -0.427 1.00 95.56 798 LEU A CA 1
ATOM 6114 C C . LEU A 1 798 ? 12.228 -19.935 -1.830 1.00 95.56 798 LEU A C 1
ATOM 6116 O O . LEU A 1 798 ? 12.529 -21.121 -1.950 1.00 95.56 798 LEU A O 1
ATOM 6120 N N . ALA A 1 799 ? 12.173 -19.111 -2.881 1.00 94.00 799 ALA A N 1
ATOM 6121 C CA . ALA A 1 799 ? 12.364 -19.546 -4.267 1.00 94.00 799 ALA A CA 1
ATOM 6122 C C . ALA A 1 799 ? 13.754 -20.162 -4.524 1.00 94.00 799 ALA A C 1
ATOM 6124 O O . ALA A 1 799 ? 13.857 -21.171 -5.219 1.00 94.00 799 ALA A O 1
ATOM 6125 N N . ILE A 1 800 ? 14.820 -19.619 -3.918 1.00 93.94 800 ILE A N 1
ATOM 6126 C CA . ILE A 1 800 ? 16.173 -20.215 -3.982 1.00 93.94 800 ILE A CA 1
ATOM 6127 C C . ILE A 1 800 ? 16.431 -21.272 -2.885 1.00 93.94 800 ILE A C 1
ATOM 6129 O O . ILE A 1 800 ? 17.539 -21.814 -2.773 1.00 93.94 800 ILE A O 1
ATOM 6133 N N . GLY A 1 801 ? 15.407 -21.588 -2.085 1.00 94.38 801 GLY A N 1
ATOM 6134 C CA . GLY A 1 801 ? 15.398 -22.630 -1.061 1.00 94.38 801 GLY A CA 1
ATOM 6135 C C . GLY A 1 801 ? 16.304 -22.352 0.137 1.00 94.38 801 GLY A C 1
ATOM 6136 O O . GLY A 1 801 ? 17.000 -23.266 0.575 1.00 94.38 801 GLY A O 1
ATOM 6137 N N . LEU A 1 802 ? 16.338 -21.116 0.653 1.00 96.19 802 LEU A N 1
ATOM 6138 C CA . LEU A 1 802 ? 17.133 -20.764 1.841 1.00 96.19 802 LEU A CA 1
ATOM 6139 C C . LEU A 1 802 ? 16.603 -21.399 3.141 1.00 96.19 802 LEU A C 1
ATOM 6141 O O . LEU A 1 802 ? 17.383 -21.628 4.060 1.00 96.19 802 LEU A O 1
ATOM 6145 N N . ASN A 1 803 ? 15.314 -21.740 3.206 1.00 95.94 803 ASN A N 1
ATOM 6146 C CA . ASN A 1 803 ? 14.682 -22.467 4.319 1.00 95.94 803 ASN A CA 1
ATOM 6147 C C . ASN A 1 803 ? 15.024 -23.971 4.367 1.00 95.94 803 ASN A C 1
ATOM 6149 O O . ASN A 1 803 ? 14.692 -24.643 5.345 1.00 95.94 803 ASN A O 1
ATOM 6153 N N . ARG A 1 804 ? 15.646 -24.505 3.307 1.00 94.38 804 ARG A N 1
ATOM 6154 C CA . ARG A 1 804 ? 15.941 -25.932 3.137 1.00 94.38 804 ARG A CA 1
ATOM 6155 C C . ARG A 1 804 ? 17.391 -26.231 3.507 1.00 94.38 804 ARG A C 1
ATOM 6157 O O . ARG A 1 804 ? 18.299 -25.575 2.990 1.00 94.38 804 ARG A O 1
ATOM 6164 N N . ASN A 1 805 ? 17.622 -27.247 4.336 1.00 89.38 805 ASN A N 1
ATOM 6165 C CA . ASN A 1 805 ? 18.974 -27.735 4.589 1.00 89.38 805 ASN A CA 1
ATOM 6166 C C . ASN A 1 805 ? 19.605 -28.281 3.302 1.00 89.38 805 ASN A C 1
ATOM 6168 O O . ASN A 1 805 ? 18.929 -28.865 2.450 1.00 89.38 805 ASN A O 1
ATOM 6172 N N . ARG A 1 806 ? 20.914 -28.081 3.168 1.00 82.50 806 ARG A N 1
ATOM 6173 C CA . ARG A 1 806 ? 21.747 -28.588 2.079 1.00 82.50 806 ARG A CA 1
ATOM 6174 C C . ARG A 1 806 ? 23.142 -28.881 2.620 1.00 82.50 806 ARG A C 1
ATOM 6176 O O . ARG A 1 806 ? 23.589 -28.253 3.578 1.00 82.50 806 ARG A O 1
ATOM 6183 N N . HIS A 1 807 ? 23.834 -29.805 1.971 1.00 76.19 807 HIS A N 1
ATOM 6184 C CA . HIS A 1 807 ? 25.226 -30.136 2.265 1.00 76.19 807 HIS A CA 1
ATOM 6185 C C . HIS A 1 807 ? 26.133 -29.610 1.144 1.00 76.19 807 HIS A C 1
ATOM 6187 O O . HIS A 1 807 ? 25.652 -29.308 0.049 1.00 76.19 807 HIS A O 1
ATOM 6193 N N . ALA A 1 808 ? 27.429 -29.477 1.426 1.00 70.75 808 ALA A N 1
ATOM 6194 C CA . ALA A 1 808 ? 28.420 -29.187 0.395 1.00 70.75 808 ALA A CA 1
ATOM 6195 C C . ALA A 1 808 ? 28.584 -30.410 -0.524 1.00 70.75 808 ALA A C 1
ATOM 6197 O O . ALA A 1 808 ? 28.630 -31.542 -0.041 1.00 70.75 808 ALA A O 1
ATOM 6198 N N . ASP A 1 809 ? 28.673 -30.180 -1.833 1.00 69.56 809 ASP A N 1
ATOM 6199 C CA . ASP A 1 809 ? 28.883 -31.223 -2.844 1.00 69.56 809 ASP A CA 1
ATOM 6200 C C . ASP A 1 809 ? 30.056 -30.818 -3.757 1.00 69.56 809 ASP A C 1
ATOM 6202 O O . ASP A 1 809 ? 29.898 -29.908 -4.580 1.00 69.56 809 ASP A O 1
ATOM 6206 N N . PRO A 1 810 ? 31.229 -31.473 -3.631 1.00 55.38 810 PRO A N 1
ATOM 6207 C CA . PRO A 1 810 ? 32.412 -31.173 -4.437 1.00 55.38 810 PRO A CA 1
ATOM 6208 C C . PRO A 1 810 ? 32.247 -31.379 -5.950 1.00 55.38 810 PRO A C 1
ATOM 6210 O O . PRO A 1 810 ? 33.082 -30.887 -6.705 1.00 55.38 810 PRO A O 1
ATOM 6213 N N . ALA A 1 811 ? 31.220 -32.104 -6.411 1.00 56.53 811 ALA A N 1
ATOM 6214 C CA . ALA A 1 811 ? 31.022 -32.397 -7.833 1.00 56.53 811 ALA A CA 1
ATOM 6215 C C . ALA A 1 811 ? 30.282 -31.285 -8.605 1.00 56.53 811 ALA A C 1
ATOM 6217 O O . ALA A 1 811 ? 30.292 -31.291 -9.836 1.00 56.53 811 ALA A O 1
ATOM 6218 N N . GLY A 1 812 ? 29.645 -30.334 -7.908 1.00 56.81 812 GLY A N 1
ATOM 6219 C CA . GLY A 1 812 ? 28.908 -29.234 -8.548 1.00 56.81 812 GLY A CA 1
ATOM 6220 C C . GLY A 1 812 ? 27.925 -28.462 -7.661 1.00 56.81 812 GLY A C 1
ATOM 6221 O O . GLY A 1 812 ? 27.051 -27.775 -8.190 1.00 56.81 812 GLY A O 1
ATOM 6222 N N . GLY A 1 813 ? 28.015 -28.588 -6.334 1.00 67.69 813 GLY A N 1
ATOM 6223 C CA . GLY A 1 813 ? 27.140 -27.895 -5.387 1.00 67.69 813 GLY A CA 1
ATOM 6224 C C . GLY A 1 813 ? 27.765 -26.658 -4.744 1.00 67.69 813 GLY A C 1
ATOM 6225 O O . GLY A 1 813 ? 28.718 -26.062 -5.242 1.00 67.69 813 GLY A O 1
ATOM 6226 N N . TYR A 1 814 ? 27.193 -26.254 -3.609 1.00 77.38 814 TYR A N 1
ATOM 6227 C CA . TYR A 1 814 ? 27.618 -25.056 -2.887 1.00 77.38 814 TYR A CA 1
ATOM 6228 C C . TYR A 1 814 ? 28.900 -25.298 -2.088 1.00 77.38 814 TYR A C 1
ATOM 6230 O O . TYR A 1 814 ? 29.026 -26.297 -1.379 1.00 77.38 814 TYR A O 1
ATOM 6238 N N . ASN A 1 815 ? 29.824 -24.341 -2.175 1.00 88.50 815 ASN A N 1
ATOM 6239 C CA . ASN A 1 815 ? 31.024 -24.290 -1.343 1.00 88.50 815 ASN A CA 1
ATOM 6240 C C . ASN A 1 815 ? 30.674 -23.880 0.107 1.00 88.50 815 ASN A C 1
ATOM 6242 O O . ASN A 1 815 ? 29.571 -23.388 0.372 1.00 88.50 815 ASN A O 1
ATOM 6246 N N . TYR A 1 816 ? 31.596 -24.077 1.056 1.00 90.00 816 TYR A N 1
ATOM 6247 C CA . TYR A 1 816 ? 31.317 -23.847 2.482 1.00 90.00 816 TYR A CA 1
ATOM 6248 C C . TYR A 1 816 ? 30.993 -22.377 2.807 1.00 90.00 816 TYR A C 1
ATOM 6250 O O . TYR A 1 816 ? 30.091 -22.128 3.610 1.00 90.00 816 TYR A O 1
ATOM 6258 N N . ILE A 1 817 ? 31.634 -21.413 2.130 1.00 92.75 817 ILE A N 1
ATOM 6259 C CA . ILE A 1 817 ? 31.309 -19.979 2.250 1.00 92.75 817 ILE A CA 1
ATOM 6260 C C . ILE A 1 817 ? 29.857 -19.717 1.825 1.00 92.75 817 ILE A C 1
ATOM 6262 O O . ILE A 1 817 ? 29.110 -19.086 2.570 1.00 92.75 817 ILE A O 1
ATOM 6266 N N . GLU A 1 818 ? 29.420 -20.209 0.660 1.00 91.31 818 GLU A N 1
ATOM 6267 C CA . GLU A 1 818 ? 28.048 -19.977 0.192 1.00 91.31 818 GLU A CA 1
ATOM 6268 C C . GLU A 1 818 ? 27.020 -20.677 1.090 1.00 91.31 818 GLU A C 1
ATOM 6270 O O . GLU A 1 818 ? 25.992 -20.083 1.415 1.00 91.31 818 GLU A O 1
ATOM 6275 N N . LEU A 1 819 ? 27.288 -21.910 1.534 1.00 92.00 819 LEU A N 1
ATOM 6276 C CA . LEU A 1 819 ? 26.384 -22.643 2.422 1.00 92.00 819 LEU A CA 1
ATOM 6277 C C . LEU A 1 819 ? 26.175 -21.907 3.757 1.00 92.00 819 LEU A C 1
ATOM 6279 O O . LEU A 1 819 ? 25.037 -21.757 4.209 1.00 92.00 819 LEU A O 1
ATOM 6283 N N . GLU A 1 820 ? 27.244 -21.382 4.352 1.00 93.56 820 GLU A N 1
ATOM 6284 C CA . GLU A 1 820 ? 27.166 -20.586 5.578 1.00 93.56 820 GLU A CA 1
ATOM 6285 C C . GLU A 1 820 ? 26.522 -19.206 5.324 1.00 93.56 820 GLU A C 1
ATOM 6287 O O . GLU A 1 820 ? 25.651 -18.784 6.087 1.00 93.56 820 GLU A O 1
ATOM 6292 N N . CYS A 1 821 ? 26.810 -18.536 4.199 1.00 95.75 821 CYS A N 1
ATOM 6293 C CA . CYS A 1 821 ? 26.089 -17.323 3.791 1.00 95.75 821 CYS A CA 1
ATOM 6294 C C . CYS A 1 821 ? 24.580 -17.562 3.620 1.00 95.75 821 CYS A C 1
ATOM 6296 O O . CYS A 1 821 ? 23.782 -16.721 4.042 1.00 95.75 821 CYS A O 1
ATOM 6298 N N . ARG A 1 822 ? 24.162 -18.699 3.045 1.00 96.06 822 ARG A N 1
ATOM 6299 C CA . ARG A 1 822 ? 22.747 -19.094 2.913 1.00 96.06 822 ARG A CA 1
ATOM 6300 C C . ARG A 1 822 ? 22.089 -19.246 4.283 1.00 96.06 822 ARG A C 1
ATOM 6302 O O . ARG A 1 822 ? 21.034 -18.652 4.501 1.00 96.06 822 ARG A O 1
ATOM 6309 N N . ARG A 1 823 ? 22.736 -19.960 5.214 1.00 96.19 823 ARG A N 1
ATOM 6310 C CA . ARG A 1 823 ? 22.277 -20.136 6.606 1.00 96.19 823 ARG A CA 1
ATOM 6311 C C . ARG A 1 823 ? 22.126 -18.794 7.319 1.00 96.19 823 ARG A C 1
ATOM 6313 O O . ARG A 1 823 ? 21.046 -18.484 7.821 1.00 96.19 823 ARG A O 1
ATOM 6320 N N . ARG A 1 824 ? 23.169 -17.958 7.312 1.00 97.06 824 ARG A N 1
ATOM 6321 C CA . ARG A 1 824 ? 23.147 -16.632 7.954 1.00 97.06 824 ARG A CA 1
ATOM 6322 C C . ARG A 1 824 ? 22.079 -15.713 7.348 1.00 97.06 824 ARG A C 1
ATOM 6324 O O . ARG A 1 824 ? 21.350 -15.065 8.096 1.00 97.06 824 ARG A O 1
ATOM 6331 N N . THR A 1 825 ? 21.941 -15.692 6.019 1.00 98.19 825 THR A N 1
ATOM 6332 C CA . THR A 1 825 ? 20.921 -14.893 5.308 1.00 98.19 825 THR A CA 1
ATOM 6333 C C . THR A 1 825 ? 19.511 -15.345 5.665 1.00 98.19 825 THR A C 1
ATOM 6335 O O . THR A 1 825 ? 18.683 -14.505 6.021 1.00 98.19 825 THR A O 1
ATOM 6338 N N . PHE A 1 826 ? 19.248 -16.658 5.653 1.00 98.31 826 PHE A N 1
ATOM 6339 C CA . PHE A 1 826 ? 17.952 -17.202 6.046 1.00 98.31 826 PHE A CA 1
ATOM 6340 C C . PHE A 1 826 ? 17.568 -16.788 7.468 1.00 98.31 826 PHE A C 1
ATOM 6342 O O . PHE A 1 826 ? 16.500 -16.220 7.687 1.00 98.31 826 PHE A O 1
ATOM 6349 N N . TRP A 1 827 ? 18.452 -17.022 8.437 1.00 98.00 827 TRP A N 1
ATOM 6350 C CA . TRP A 1 827 ? 18.132 -16.788 9.841 1.00 98.00 827 TRP A CA 1
ATOM 6351 C C . TRP A 1 827 ? 18.095 -15.302 10.231 1.00 98.00 827 TRP A C 1
ATOM 6353 O O . TRP A 1 827 ? 17.355 -14.933 11.147 1.00 98.00 827 TRP A O 1
ATOM 6363 N N . CYS A 1 828 ? 18.797 -14.424 9.505 1.00 97.81 828 CYS A N 1
ATOM 6364 C CA . CYS A 1 828 ? 18.612 -12.975 9.627 1.00 97.81 828 CYS A CA 1
ATOM 6365 C C . CYS A 1 828 ? 17.254 -12.523 9.066 1.00 97.81 828 CYS A C 1
ATOM 6367 O O . CYS A 1 828 ? 16.570 -11.739 9.723 1.00 97.81 828 CYS A O 1
ATOM 6369 N N . ALA A 1 829 ? 16.825 -13.053 7.913 1.00 98.25 829 ALA A N 1
ATOM 6370 C CA . ALA A 1 829 ? 15.496 -12.781 7.362 1.00 98.25 829 ALA A CA 1
ATOM 6371 C C . ALA A 1 829 ? 14.377 -13.316 8.275 1.00 98.25 829 ALA A C 1
ATOM 6373 O O . ALA A 1 829 ? 13.447 -12.582 8.591 1.00 98.25 829 ALA A O 1
ATOM 6374 N N . TYR A 1 830 ? 14.498 -14.547 8.782 1.00 98.12 830 TYR A N 1
ATOM 6375 C CA . TYR A 1 830 ? 13.581 -15.126 9.774 1.00 98.12 830 TYR A CA 1
ATOM 6376 C C . TYR A 1 830 ? 13.470 -14.258 11.034 1.00 98.12 830 TYR A C 1
ATOM 6378 O O . TYR A 1 830 ? 12.376 -14.026 11.545 1.00 98.12 830 TYR A O 1
ATOM 6386 N N . SER A 1 831 ? 14.599 -13.732 11.519 1.00 97.19 831 SER A N 1
ATOM 6387 C CA . SER A 1 831 ? 14.593 -12.847 12.685 1.00 97.19 831 SER A CA 1
ATOM 6388 C C . SER A 1 831 ? 13.861 -11.532 12.400 1.00 97.19 831 SER A C 1
ATOM 6390 O O . SER A 1 831 ? 13.091 -11.070 13.239 1.00 97.19 831 SER A O 1
ATOM 6392 N N . LEU A 1 832 ? 14.049 -10.957 11.208 1.00 96.56 832 LEU A N 1
ATOM 6393 C CA . LEU A 1 832 ? 13.362 -9.742 10.768 1.00 96.56 832 LEU A CA 1
ATOM 6394 C C . LEU A 1 832 ? 11.843 -9.951 10.603 1.00 96.56 832 LEU A C 1
ATOM 6396 O O . LEU A 1 832 ? 11.071 -9.129 11.094 1.00 96.56 832 LEU A O 1
ATOM 6400 N N . ASP A 1 833 ? 11.413 -11.068 10.010 1.00 97.00 833 ASP A N 1
ATOM 6401 C CA . ASP A 1 833 ? 9.999 -11.451 9.853 1.00 97.00 833 ASP A CA 1
ATOM 6402 C C . ASP A 1 833 ? 9.251 -11.473 11.199 1.00 97.00 833 ASP A C 1
ATOM 6404 O O . ASP A 1 833 ? 8.166 -10.898 11.342 1.00 97.00 833 ASP A O 1
ATOM 6408 N N . ASN A 1 834 ? 9.874 -12.061 12.228 1.00 96.25 834 ASN A N 1
ATOM 6409 C CA . ASN A 1 834 ? 9.341 -12.083 13.591 1.00 96.25 834 ASN A CA 1
ATOM 6410 C C . ASN A 1 834 ? 9.177 -10.669 14.175 1.00 96.25 834 ASN A C 1
ATOM 6412 O O . ASN A 1 834 ? 8.149 -10.378 14.789 1.00 96.25 834 ASN A O 1
ATOM 6416 N N . TYR A 1 835 ? 10.153 -9.775 13.985 1.00 93.94 835 TYR A N 1
ATOM 6417 C CA . TYR A 1 835 ? 10.080 -8.418 14.535 1.00 93.94 835 TYR A CA 1
ATOM 6418 C C . TYR A 1 835 ? 9.120 -7.500 13.767 1.00 93.94 835 TYR A C 1
ATOM 6420 O O . TYR A 1 835 ? 8.390 -6.742 14.404 1.00 93.94 835 TYR A O 1
ATOM 6428 N N . LEU A 1 836 ? 9.022 -7.614 12.439 1.00 92.88 836 LEU A N 1
ATOM 6429 C CA . LEU A 1 836 ? 7.988 -6.921 11.656 1.00 92.88 836 LEU A CA 1
ATOM 6430 C C . LEU A 1 836 ? 6.578 -7.377 12.077 1.00 92.88 836 LEU A C 1
ATOM 6432 O O . LEU A 1 836 ? 5.690 -6.547 12.281 1.00 92.88 836 LEU A O 1
ATOM 6436 N N . SER A 1 837 ? 6.393 -8.680 12.313 1.00 92.50 837 SER A N 1
ATOM 6437 C CA . SER A 1 837 ? 5.139 -9.261 12.823 1.00 92.50 837 SER A CA 1
ATOM 6438 C C . SER A 1 837 ? 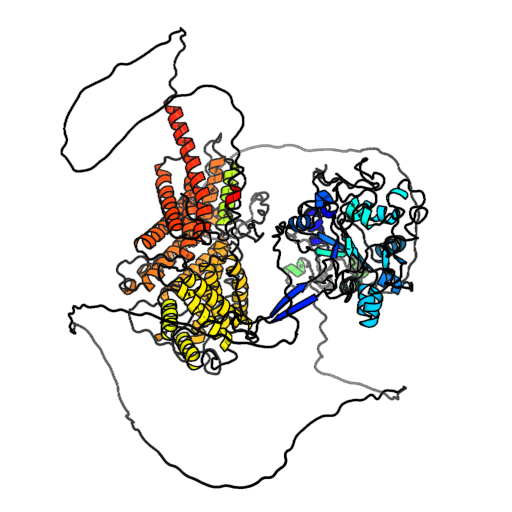4.814 -8.834 14.267 1.00 92.50 837 SER A C 1
ATOM 6440 O O . SER A 1 837 ? 3.644 -8.702 14.641 1.00 92.50 837 SER A O 1
ATOM 6442 N N . ALA A 1 838 ? 5.831 -8.574 15.095 1.00 91.44 838 ALA A N 1
ATOM 6443 C CA . ALA A 1 838 ? 5.667 -8.016 16.440 1.00 91.44 838 ALA A CA 1
ATOM 6444 C C . ALA A 1 838 ? 5.362 -6.504 16.433 1.00 91.44 838 ALA A C 1
ATOM 6446 O O . ALA A 1 838 ? 4.613 -6.025 17.282 1.00 91.44 838 ALA A O 1
ATOM 6447 N N . ALA A 1 839 ? 5.907 -5.743 15.481 1.00 88.50 839 ALA A N 1
ATOM 6448 C CA . ALA A 1 839 ? 5.690 -4.302 15.381 1.00 88.50 839 ALA A CA 1
ATOM 6449 C C . ALA A 1 839 ? 4.339 -3.955 14.731 1.00 88.50 839 ALA A C 1
ATOM 6451 O O . ALA A 1 839 ? 3.542 -3.214 15.309 1.00 88.50 839 ALA A O 1
ATOM 6452 N N . LEU A 1 840 ? 4.052 -4.531 13.559 1.00 86.56 840 LEU A N 1
ATOM 6453 C CA . LEU A 1 840 ? 2.863 -4.233 12.745 1.00 86.56 840 LEU A CA 1
ATOM 6454 C C . LEU A 1 840 ? 1.660 -5.130 13.074 1.00 86.56 840 LEU A C 1
ATOM 6456 O O . LEU A 1 840 ? 0.528 -4.836 12.699 1.00 86.56 840 LEU A O 1
ATOM 6460 N N . GLY A 1 841 ? 1.882 -6.257 13.751 1.00 86.25 841 GLY A N 1
ATOM 6461 C CA . GLY A 1 841 ? 0.837 -7.248 14.013 1.00 86.25 841 GLY A CA 1
ATOM 6462 C C . GLY A 1 841 ? 0.425 -8.092 12.799 1.00 86.25 841 GLY A C 1
ATOM 6463 O O . GLY A 1 841 ? -0.523 -8.874 12.889 1.00 86.25 841 GLY A O 1
ATOM 6464 N N . ARG A 1 842 ? 1.105 -7.924 11.660 1.00 87.88 842 ARG A N 1
ATOM 6465 C CA . ARG A 1 842 ? 0.855 -8.668 10.418 1.00 87.88 842 ARG A CA 1
ATOM 6466 C C . ARG A 1 842 ? 1.345 -10.127 10.556 1.00 87.88 842 ARG A C 1
ATOM 6468 O O . ARG A 1 842 ? 2.190 -10.393 11.412 1.00 87.88 842 ARG A O 1
ATOM 6475 N N . PRO A 1 843 ? 0.806 -11.086 9.777 1.00 88.94 843 PRO A N 1
ATOM 6476 C CA . PRO A 1 843 ? 1.259 -12.478 9.815 1.00 88.94 843 PRO A CA 1
ATOM 6477 C C . PRO A 1 843 ? 2.730 -12.641 9.406 1.00 88.94 843 PRO A C 1
ATOM 6479 O O . PRO A 1 843 ? 3.234 -11.866 8.595 1.00 88.94 843 PRO A O 1
ATOM 6482 N N . ARG A 1 844 ? 3.373 -13.694 9.927 1.00 92.38 844 ARG A N 1
ATOM 6483 C CA . ARG A 1 844 ? 4.725 -14.118 9.531 1.00 92.38 844 ARG A CA 1
ATOM 6484 C C . ARG A 1 844 ? 4.754 -14.656 8.103 1.00 92.38 844 ARG A C 1
ATOM 6486 O O . ARG A 1 844 ? 3.855 -15.397 7.714 1.00 92.38 844 ARG A O 1
ATOM 6493 N N . THR A 1 845 ? 5.829 -14.357 7.386 1.00 93.56 845 THR A N 1
ATOM 6494 C CA . THR A 1 845 ? 6.176 -14.914 6.070 1.00 93.56 845 THR A CA 1
ATOM 6495 C C . THR A 1 845 ? 6.722 -16.335 6.198 1.00 93.56 845 THR A C 1
ATOM 6497 O O . THR A 1 845 ? 6.458 -17.184 5.351 1.00 93.56 845 THR A O 1
ATOM 6500 N N . PHE A 1 846 ? 7.483 -16.613 7.262 1.00 96.00 846 PHE A N 1
ATOM 6501 C CA . PHE A 1 846 ? 8.089 -17.920 7.501 1.00 96.00 846 PHE A CA 1
ATOM 6502 C C . PHE A 1 846 ? 7.344 -18.684 8.597 1.00 96.00 846 PHE A C 1
ATOM 6504 O O . PHE A 1 846 ? 7.039 -18.149 9.669 1.00 96.00 846 PHE A O 1
ATOM 6511 N N . HIS A 1 847 ? 7.071 -19.963 8.351 1.00 93.12 847 HIS A N 1
ATOM 6512 C CA . HIS A 1 847 ? 6.421 -20.865 9.299 1.00 93.12 847 HIS A CA 1
ATOM 6513 C C . HIS A 1 847 ? 7.381 -21.983 9.703 1.00 93.12 847 HIS A C 1
ATOM 6515 O O . HIS A 1 847 ? 8.134 -22.500 8.886 1.00 93.12 847 HIS A O 1
ATOM 6521 N N . ASP A 1 848 ? 7.378 -22.338 10.987 1.00 92.06 848 ASP A N 1
ATOM 6522 C CA . ASP A 1 848 ? 8.413 -23.197 11.579 1.00 92.06 848 ASP A CA 1
ATOM 6523 C C . ASP A 1 848 ? 8.360 -24.658 11.107 1.00 92.06 848 ASP A C 1
ATOM 6525 O O . ASP A 1 848 ? 9.353 -25.368 11.227 1.00 92.06 848 ASP A O 1
ATOM 6529 N N . GLU A 1 849 ? 7.228 -25.083 10.540 1.00 92.62 849 GLU A N 1
ATOM 6530 C CA . GLU A 1 849 ? 7.024 -26.420 9.966 1.00 92.62 849 GLU A CA 1
ATOM 6531 C C . GLU A 1 849 ? 7.675 -26.570 8.569 1.00 92.62 849 GLU A C 1
ATOM 6533 O O . GLU A 1 849 ? 7.954 -27.685 8.134 1.00 92.62 849 GLU A O 1
ATOM 6538 N N . ASP A 1 850 ? 7.950 -25.457 7.872 1.00 93.69 850 ASP A N 1
ATOM 6539 C CA . ASP A 1 850 ? 8.508 -25.422 6.507 1.00 93.69 850 ASP A CA 1
ATOM 6540 C C . ASP A 1 850 ? 10.048 -25.272 6.483 1.00 93.69 850 ASP A C 1
ATOM 6542 O O . ASP A 1 850 ? 10.653 -25.045 5.428 1.00 93.69 850 ASP A O 1
ATOM 6546 N N . ILE A 1 851 ? 10.698 -25.364 7.649 1.00 96.12 851 ILE A N 1
ATOM 6547 C CA . ILE A 1 851 ? 12.121 -25.062 7.856 1.00 96.12 851 ILE A CA 1
ATOM 6548 C C . ILE A 1 851 ? 12.850 -26.295 8.394 1.00 96.12 851 ILE A C 1
ATOM 6550 O O . ILE A 1 851 ? 12.599 -26.727 9.516 1.00 96.12 851 ILE A O 1
ATOM 6554 N N . ASP A 1 852 ? 13.837 -26.791 7.645 1.00 96.00 852 ASP A N 1
ATOM 6555 C CA . ASP A 1 852 ? 14.843 -27.731 8.166 1.00 96.00 852 ASP A CA 1
ATOM 6556 C C . ASP A 1 852 ? 16.285 -27.200 8.096 1.00 96.00 852 ASP A C 1
ATOM 6558 O O . ASP A 1 852 ? 17.206 -27.896 8.518 1.00 96.00 852 ASP A O 1
ATOM 6562 N N . GLN A 1 853 ? 16.484 -25.955 7.638 1.00 95.62 853 GLN A N 1
ATOM 6563 C CA . GLN A 1 853 ? 17.787 -25.282 7.605 1.00 95.62 853 GLN A CA 1
ATOM 6564 C C . GLN A 1 853 ? 18.525 -25.339 8.956 1.00 95.62 853 GLN A C 1
ATOM 6566 O O . GLN A 1 853 ? 17.962 -25.037 10.010 1.00 95.62 853 GLN A O 1
ATOM 6571 N N . GLU A 1 854 ? 19.819 -25.656 8.916 1.00 94.56 854 GLU A N 1
ATOM 6572 C CA . GLU A 1 854 ? 20.686 -25.654 10.098 1.00 94.56 854 GLU A CA 1
ATOM 6573 C C . GLU A 1 854 ? 20.953 -24.227 10.606 1.00 94.56 854 GLU A C 1
ATOM 6575 O O . GLU A 1 854 ? 20.910 -23.254 9.849 1.00 94.56 854 GLU A O 1
ATOM 6580 N N . LEU A 1 855 ? 21.244 -24.084 11.904 1.00 95.62 855 LEU A N 1
ATOM 6581 C CA . LEU A 1 855 ? 21.712 -22.808 12.454 1.00 95.62 855 LEU A CA 1
ATOM 6582 C C . LEU A 1 855 ? 23.085 -22.427 11.851 1.00 95.62 855 LEU A C 1
ATOM 6584 O O . LEU A 1 855 ? 23.847 -23.322 11.478 1.00 95.62 855 LEU A O 1
ATOM 6588 N N . PRO A 1 856 ? 23.424 -21.124 11.773 1.00 94.75 856 PRO A N 1
ATOM 6589 C CA . PRO A 1 856 ? 24.751 -20.680 11.344 1.00 94.75 856 PRO A CA 1
ATOM 6590 C C . PRO A 1 856 ? 25.854 -21.215 12.263 1.00 94.75 856 PRO A C 1
ATOM 6592 O O . PRO A 1 856 ? 25.621 -21.417 13.460 1.00 94.75 856 PRO A O 1
ATOM 6595 N N . SER A 1 857 ? 27.060 -21.407 11.733 1.00 91.88 857 SER A N 1
ATOM 6596 C CA . SER A 1 857 ? 28.202 -21.821 12.546 1.00 91.88 857 SER A CA 1
ATOM 6597 C C . SER A 1 857 ? 28.745 -20.667 13.401 1.00 91.88 857 SER A C 1
ATOM 6599 O O . SER A 1 857 ? 28.793 -19.506 12.989 1.00 91.88 857 SER A O 1
ATOM 6601 N N . CYS A 1 858 ? 29.233 -20.987 14.604 1.00 90.69 858 CYS A N 1
ATOM 6602 C CA . CYS A 1 858 ? 30.001 -20.056 15.443 1.00 90.69 858 CYS A CA 1
ATOM 6603 C C . CYS A 1 858 ? 31.474 -19.955 14.983 1.00 90.69 858 CYS A C 1
ATOM 6605 O O . CYS A 1 858 ? 32.393 -20.032 15.801 1.00 90.69 858 CYS A O 1
ATOM 6607 N N . SER A 1 859 ? 31.683 -19.844 13.668 1.00 87.62 859 SER A N 1
ATOM 6608 C CA . SER A 1 859 ? 32.987 -19.688 13.012 1.00 87.62 859 SER A CA 1
ATOM 6609 C C . SER A 1 859 ? 33.237 -18.220 12.676 1.00 87.62 859 SER A C 1
ATOM 6611 O O . SER A 1 859 ? 32.311 -17.511 12.272 1.00 87.62 859 SER A O 1
ATOM 6613 N N . GLU A 1 860 ? 34.484 -17.765 12.790 1.00 87.56 860 GLU A N 1
ATOM 6614 C CA . GLU A 1 860 ? 34.864 -16.446 12.283 1.00 87.56 860 GLU A CA 1
ATOM 6615 C C . GLU A 1 860 ? 34.992 -16.483 10.754 1.00 87.56 860 GLU A C 1
ATOM 6617 O O . GLU A 1 860 ? 35.319 -17.516 10.175 1.00 87.56 860 GLU A O 1
ATOM 6622 N N . ASP A 1 861 ? 34.801 -15.344 10.088 1.00 90.69 861 ASP A N 1
ATOM 6623 C CA . ASP A 1 861 ? 34.960 -15.230 8.627 1.00 90.69 861 ASP A CA 1
ATOM 6624 C C . ASP A 1 861 ? 36.398 -15.544 8.158 1.00 90.69 861 ASP A C 1
ATOM 6626 O O . ASP A 1 861 ? 36.618 -15.932 7.017 1.00 90.69 861 ASP A O 1
ATOM 6630 N N . ALA A 1 862 ? 37.392 -15.419 9.043 1.00 87.81 862 ALA A N 1
ATOM 6631 C CA . ALA A 1 862 ? 38.769 -15.829 8.765 1.00 87.81 862 ALA A CA 1
ATOM 6632 C C . ALA A 1 862 ? 38.979 -17.358 8.817 1.00 87.81 862 ALA A C 1
ATOM 6634 O O . ALA A 1 862 ? 39.936 -17.848 8.222 1.00 87.81 862 ALA A O 1
ATOM 6635 N N . ASP A 1 863 ? 38.093 -18.097 9.498 1.00 89.25 863 ASP A N 1
ATOM 6636 C CA . ASP A 1 863 ? 38.132 -19.562 9.627 1.00 89.25 863 ASP A CA 1
ATOM 6637 C C . ASP A 1 863 ? 37.309 -20.266 8.515 1.00 89.25 863 ASP A C 1
ATOM 6639 O O . ASP A 1 863 ? 37.221 -21.496 8.486 1.00 89.25 863 ASP A O 1
ATOM 6643 N N . LEU A 1 864 ? 36.648 -19.502 7.634 1.00 90.69 864 LEU A N 1
ATOM 6644 C CA . LEU A 1 864 ? 35.674 -19.983 6.649 1.00 90.69 864 LEU A CA 1
ATOM 6645 C C . LEU A 1 864 ? 36.265 -19.960 5.229 1.00 90.69 864 LEU A C 1
ATOM 6647 O O . LEU A 1 864 ? 36.284 -18.931 4.553 1.00 90.69 864 LEU A O 1
ATOM 6651 N N . HIS A 1 865 ? 36.733 -21.115 4.760 1.00 88.62 865 HIS A N 1
ATOM 6652 C CA . HIS A 1 865 ? 37.301 -21.282 3.421 1.00 88.62 865 HIS A CA 1
ATOM 6653 C C . HIS A 1 865 ? 36.269 -21.910 2.469 1.00 88.62 865 HIS A C 1
ATOM 6655 O O . HIS A 1 865 ? 35.180 -22.315 2.878 1.00 88.62 865 HIS A O 1
ATOM 6661 N N . ALA A 1 866 ? 36.556 -21.944 1.165 1.00 86.88 866 ALA A N 1
ATOM 6662 C CA . ALA A 1 866 ? 35.599 -22.465 0.182 1.00 86.88 866 ALA A CA 1
ATOM 6663 C C . ALA A 1 866 ? 35.445 -23.995 0.282 1.00 86.88 866 ALA A C 1
ATOM 6665 O O . ALA A 1 866 ? 34.357 -24.536 0.091 1.00 86.88 866 ALA A O 1
ATOM 6666 N N . ASP A 1 867 ? 36.542 -24.674 0.593 1.00 86.44 867 ASP A N 1
ATOM 6667 C CA . ASP A 1 867 ? 36.736 -26.122 0.597 1.00 86.44 867 ASP A CA 1
ATOM 6668 C C . ASP A 1 867 ? 36.643 -26.753 1.997 1.00 86.44 867 ASP A C 1
ATOM 6670 O O . ASP A 1 867 ? 36.330 -27.937 2.106 1.00 86.44 867 ASP A O 1
ATOM 6674 N N . HIS A 1 868 ? 36.870 -25.979 3.065 1.00 85.81 868 HIS A N 1
ATOM 6675 C CA . HIS A 1 868 ? 36.757 -26.438 4.451 1.00 85.81 868 HIS A CA 1
ATOM 6676 C C . HIS A 1 868 ? 36.445 -25.298 5.439 1.00 85.81 868 HIS A C 1
ATOM 6678 O O . HIS A 1 868 ? 36.547 -24.115 5.118 1.00 85.81 868 HIS A O 1
ATOM 6684 N N . ILE A 1 869 ? 36.093 -25.665 6.675 1.00 86.25 869 ILE A N 1
ATOM 6685 C CA . ILE A 1 869 ? 36.008 -24.747 7.821 1.00 86.25 869 ILE A CA 1
ATOM 6686 C C . ILE A 1 869 ? 37.131 -25.114 8.791 1.00 86.25 869 ILE A C 1
ATOM 6688 O O . ILE A 1 869 ? 37.216 -26.265 9.225 1.00 86.25 869 ILE A O 1
ATOM 6692 N N . THR A 1 870 ? 37.982 -24.153 9.142 1.00 86.31 870 THR A N 1
ATOM 6693 C CA . THR A 1 870 ? 39.109 -24.358 10.057 1.00 86.31 870 THR A CA 1
ATOM 6694 C C . THR A 1 870 ? 38.607 -24.555 11.498 1.00 86.31 870 THR A C 1
ATOM 6696 O O . THR A 1 870 ? 37.908 -23.689 12.031 1.00 86.31 870 THR A O 1
ATOM 6699 N N . PRO A 1 871 ? 38.942 -25.671 12.183 1.00 77.19 871 PRO A N 1
ATOM 6700 C CA . PRO A 1 871 ? 38.544 -25.882 13.573 1.00 77.19 871 PRO A CA 1
ATOM 6701 C C . PRO A 1 871 ? 39.210 -24.871 14.517 1.00 77.19 871 PRO A C 1
ATOM 6703 O O . PRO A 1 871 ? 40.432 -24.825 14.661 1.00 77.19 871 PRO A O 1
ATOM 6706 N N . ARG A 1 872 ? 38.393 -24.061 15.194 1.00 69.56 872 ARG A N 1
ATOM 6707 C CA . ARG A 1 872 ? 38.850 -22.932 16.014 1.00 69.56 872 ARG A CA 1
ATOM 6708 C C . ARG A 1 872 ? 39.569 -23.393 17.289 1.00 69.56 872 ARG A C 1
ATOM 6710 O O . ARG A 1 872 ? 38.934 -23.798 18.258 1.00 69.56 872 ARG A O 1
ATOM 6717 N N . MET A 1 873 ? 40.899 -23.278 17.318 1.00 60.78 873 MET A N 1
ATOM 6718 C CA . MET A 1 873 ? 41.743 -23.748 18.437 1.00 60.78 873 MET A CA 1
ATOM 6719 C C . MET A 1 873 ? 41.953 -22.727 19.581 1.00 60.78 873 MET A C 1
ATOM 6721 O O . MET A 1 873 ? 42.738 -22.974 20.496 1.00 60.78 873 MET A O 1
ATOM 6725 N N . GLY A 1 874 ? 41.273 -21.572 19.557 1.00 61.72 874 GLY A N 1
ATOM 6726 C CA . GLY A 1 874 ? 41.443 -20.482 20.531 1.00 61.72 874 GLY A CA 1
ATOM 6727 C C . GLY A 1 874 ? 40.254 -20.281 21.483 1.00 61.72 874 GLY A C 1
ATOM 6728 O O . GLY A 1 874 ? 39.101 -20.416 21.086 1.00 61.72 874 GLY A O 1
ATOM 6729 N N . ARG A 1 875 ? 40.528 -19.865 22.732 1.00 60.38 875 ARG A N 1
ATOM 6730 C CA . ARG A 1 875 ? 39.518 -19.606 23.790 1.00 60.38 875 ARG A CA 1
ATOM 6731 C C . ARG A 1 875 ? 38.755 -18.269 23.675 1.00 60.38 875 ARG A C 1
ATOM 6733 O O . ARG A 1 875 ? 38.040 -17.903 24.601 1.00 60.38 875 ARG A O 1
ATOM 6740 N N . GLY A 1 876 ? 38.942 -17.497 22.603 1.00 67.50 876 GLY A N 1
ATOM 6741 C CA . GLY A 1 876 ? 38.287 -16.190 22.451 1.00 67.50 876 GLY A CA 1
ATOM 6742 C C . GLY A 1 876 ? 36.775 -16.307 22.229 1.00 67.50 876 GLY A C 1
ATOM 6743 O O . GLY A 1 876 ? 36.296 -17.324 21.730 1.00 67.50 876 GLY A O 1
ATOM 6744 N N . GLN A 1 877 ? 36.009 -15.253 22.517 1.00 81.31 877 GLN A N 1
ATOM 6745 C CA . GLN A 1 877 ? 34.591 -15.212 22.140 1.00 81.31 877 GLN A CA 1
ATOM 6746 C C . GLN A 1 877 ? 34.447 -15.231 20.607 1.00 81.31 877 GLN A C 1
ATOM 6748 O O . GLN A 1 877 ? 35.286 -14.659 19.911 1.00 81.31 877 GLN A O 1
ATOM 6753 N N . SER A 1 878 ? 33.431 -15.907 20.062 1.00 88.12 878 SER A N 1
ATOM 6754 C CA . SER A 1 878 ? 33.117 -15.814 18.625 1.00 88.12 878 SER A CA 1
ATOM 6755 C C . SER A 1 878 ? 32.199 -14.631 18.325 1.00 88.12 878 SER A C 1
ATOM 6757 O O . SER A 1 878 ? 31.190 -14.444 19.010 1.00 88.12 878 SER A O 1
ATOM 6759 N N . LEU A 1 879 ? 32.504 -13.891 17.255 1.00 90.19 879 LEU A N 1
ATOM 6760 C CA . LEU A 1 879 ? 31.671 -12.817 16.712 1.00 90.19 879 LEU A CA 1
ATOM 6761 C C . LEU A 1 879 ? 30.310 -13.305 16.186 1.00 90.19 879 LEU A C 1
ATOM 6763 O O . LEU A 1 879 ? 29.395 -12.486 16.049 1.00 90.19 879 LEU A O 1
ATOM 6767 N N . MET A 1 880 ? 30.169 -14.610 15.926 1.00 92.50 880 MET A N 1
ATOM 6768 C CA . MET A 1 880 ? 28.929 -15.259 15.490 1.00 92.50 880 MET A CA 1
ATOM 6769 C C . MET A 1 880 ? 28.075 -15.827 16.635 1.00 92.50 880 MET A C 1
ATOM 6771 O O . MET A 1 880 ? 26.907 -16.137 16.398 1.00 92.50 880 MET A O 1
ATOM 6775 N N . LEU A 1 881 ? 28.573 -15.872 17.885 1.00 92.56 881 LEU A N 1
ATOM 6776 C CA . LEU A 1 881 ? 27.769 -16.335 19.031 1.00 92.56 881 LEU A CA 1
ATOM 6777 C C . LEU A 1 881 ? 26.475 -15.521 19.165 1.00 92.56 881 LEU A C 1
ATOM 6779 O O . LEU A 1 881 ? 25.390 -16.092 19.247 1.00 92.56 881 LEU A O 1
ATOM 6783 N N . ALA A 1 882 ? 26.575 -14.190 19.192 1.00 93.75 882 ALA A N 1
ATOM 6784 C CA . ALA A 1 882 ? 25.413 -13.339 19.420 1.00 93.75 882 ALA A CA 1
ATOM 6785 C C . ALA A 1 882 ? 24.387 -13.371 18.269 1.00 93.75 882 ALA A C 1
ATOM 6787 O O . ALA A 1 882 ? 23.201 -13.458 18.579 1.00 93.75 882 ALA A O 1
ATOM 6788 N N . PRO A 1 883 ? 24.773 -13.379 16.973 1.00 95.50 883 PRO A N 1
ATOM 6789 C CA . PRO A 1 883 ? 23.880 -13.766 15.880 1.00 95.50 883 PRO A CA 1
ATOM 6790 C C . PRO A 1 883 ? 23.121 -15.080 16.136 1.00 95.50 883 PRO A C 1
ATOM 6792 O O . PRO A 1 883 ? 21.891 -15.083 16.125 1.00 95.50 883 PRO A O 1
ATOM 6795 N N . VAL A 1 884 ? 23.815 -16.182 16.445 1.00 96.62 884 VAL A N 1
ATOM 6796 C CA . VAL A 1 884 ? 23.182 -17.500 16.668 1.00 96.62 884 VAL A CA 1
ATOM 6797 C C . VAL A 1 884 ? 22.271 -17.496 17.906 1.00 96.62 884 VAL A C 1
ATOM 6799 O O . VAL A 1 884 ? 21.169 -18.049 17.877 1.00 96.62 884 VAL A O 1
ATOM 6802 N N . ALA A 1 885 ? 22.674 -16.815 18.980 1.00 96.69 885 ALA A N 1
ATOM 6803 C CA . ALA A 1 885 ? 21.859 -16.626 20.177 1.00 96.69 885 ALA A CA 1
ATOM 6804 C C . ALA A 1 885 ? 20.604 -15.780 19.901 1.00 96.69 885 ALA A C 1
ATOM 6806 O O . ALA A 1 885 ? 19.522 -16.123 20.381 1.00 96.69 885 ALA A O 1
ATOM 6807 N N . HIS A 1 886 ? 20.718 -14.723 19.090 1.00 96.62 886 HIS A N 1
ATOM 6808 C CA . HIS A 1 886 ? 19.590 -13.881 18.687 1.00 96.62 886 HIS A CA 1
ATOM 6809 C C . HIS A 1 886 ? 18.579 -14.676 17.851 1.00 96.62 886 HIS A C 1
ATOM 6811 O O . HIS A 1 886 ? 17.376 -14.557 18.066 1.00 96.62 886 HIS A O 1
ATOM 6817 N N . VAL A 1 887 ? 19.060 -15.562 16.973 1.00 97.31 887 VAL A N 1
ATOM 6818 C CA . VAL A 1 887 ? 18.222 -16.488 16.197 1.00 97.31 887 VAL A CA 1
ATOM 6819 C C . VAL A 1 887 ? 17.497 -17.484 17.109 1.00 97.31 887 VAL A C 1
ATOM 6821 O O . VAL A 1 887 ? 16.281 -17.637 16.980 1.00 97.31 887 VAL A O 1
ATOM 6824 N N . LYS A 1 888 ? 18.189 -18.108 18.081 1.00 97.50 888 LYS A N 1
ATOM 6825 C CA . LYS A 1 888 ? 17.547 -18.957 19.110 1.00 97.50 888 LYS A CA 1
ATOM 6826 C C . LYS A 1 888 ? 16.411 -18.212 19.827 1.00 97.50 888 LYS A C 1
ATOM 6828 O O . LYS A 1 888 ? 15.308 -18.743 19.928 1.00 97.50 888 LYS A O 1
ATOM 6833 N N . LEU A 1 889 ? 16.664 -16.981 20.279 1.00 98.00 889 LEU A N 1
ATOM 6834 C CA . LEU A 1 889 ? 15.669 -16.132 20.943 1.00 98.00 889 LEU A CA 1
ATOM 6835 C C . LEU A 1 889 ? 14.495 -15.794 20.013 1.00 98.00 889 LEU A C 1
ATOM 6837 O O . LEU A 1 889 ? 13.337 -15.875 20.418 1.00 98.00 889 LEU A O 1
ATOM 6841 N N . SER A 1 890 ? 14.778 -15.479 18.748 1.00 97.31 890 SER A N 1
ATOM 6842 C CA . SER A 1 890 ? 13.755 -15.153 17.755 1.00 97.31 890 SER A CA 1
ATOM 6843 C C . SER A 1 890 ? 12.814 -16.336 17.485 1.00 97.31 890 SER A C 1
ATOM 6845 O O . SER A 1 890 ? 11.611 -16.131 17.350 1.00 97.31 890 SER A O 1
ATOM 6847 N N . ARG A 1 891 ? 13.299 -17.588 17.541 1.00 97.31 891 ARG A N 1
ATOM 6848 C CA . ARG A 1 891 ? 12.432 -18.788 17.508 1.00 97.31 891 ARG A CA 1
ATOM 6849 C C . ARG A 1 891 ? 11.506 -18.907 18.729 1.00 97.31 891 ARG A C 1
ATOM 6851 O O . ARG A 1 891 ? 10.439 -19.504 18.627 1.00 97.31 891 ARG A O 1
ATOM 6858 N N . ILE A 1 892 ? 11.861 -18.330 19.882 1.00 98.06 892 ILE A N 1
ATOM 6859 C CA . ILE A 1 892 ? 10.949 -18.239 21.038 1.00 98.06 892 ILE A CA 1
ATOM 6860 C C . ILE A 1 892 ? 9.895 -17.148 20.784 1.00 98.06 892 ILE A C 1
ATOM 6862 O O . ILE A 1 892 ? 8.705 -17.388 20.993 1.00 98.06 892 ILE A O 1
ATOM 6866 N N . VAL A 1 893 ? 10.304 -15.990 20.250 1.00 97.06 893 VAL A N 1
ATOM 6867 C CA . VAL A 1 893 ? 9.394 -14.902 19.835 1.00 97.06 893 VAL A CA 1
ATOM 6868 C C . VAL A 1 893 ? 8.394 -15.375 18.771 1.00 97.06 893 VAL A C 1
ATOM 6870 O O . VAL A 1 893 ? 7.208 -15.066 18.870 1.00 97.06 893 VAL A O 1
ATOM 6873 N N . SER A 1 894 ? 8.823 -16.185 17.801 1.00 96.38 894 SER A N 1
ATOM 6874 C CA . SER A 1 894 ? 7.958 -16.724 16.744 1.00 96.38 894 SER A CA 1
ATOM 6875 C C . SER A 1 894 ? 6.823 -17.602 17.305 1.00 96.38 894 SER A C 1
ATOM 6877 O O . SER A 1 894 ? 5.681 -17.524 16.833 1.00 96.38 894 SER A O 1
ATOM 6879 N N . MET A 1 895 ? 7.104 -18.385 18.357 1.00 95.25 895 MET A N 1
ATOM 6880 C CA . MET A 1 895 ? 6.110 -19.177 19.089 1.00 95.25 895 MET A CA 1
ATOM 6881 C C . MET A 1 895 ? 5.201 -18.310 19.970 1.00 95.25 895 MET A C 1
ATOM 6883 O O . MET A 1 895 ? 3.998 -18.559 20.011 1.00 95.25 895 MET A O 1
ATOM 6887 N N . ILE A 1 896 ? 5.742 -17.281 20.636 1.00 95.44 896 ILE A N 1
ATOM 6888 C CA . ILE A 1 896 ? 4.958 -16.299 21.409 1.00 95.44 896 ILE A CA 1
ATOM 6889 C C . ILE A 1 896 ? 3.920 -15.622 20.503 1.00 95.44 896 ILE A C 1
ATOM 6891 O O . ILE A 1 896 ? 2.737 -15.580 20.842 1.00 95.44 896 ILE A O 1
ATOM 6895 N N . LEU A 1 897 ? 4.334 -15.149 19.322 1.00 93.69 897 LEU A N 1
ATOM 6896 C CA . LEU A 1 897 ? 3.444 -14.527 18.336 1.00 93.69 897 LEU A CA 1
ATOM 6897 C C . LEU A 1 897 ? 2.350 -15.497 17.858 1.00 93.69 897 LEU A C 1
ATOM 6899 O O . LEU A 1 897 ? 1.187 -15.111 17.776 1.00 93.69 897 LEU A O 1
ATOM 6903 N N . ARG A 1 898 ? 2.695 -16.766 17.603 1.00 91.69 898 ARG A N 1
ATOM 6904 C CA . ARG A 1 898 ? 1.736 -17.794 17.167 1.00 91.69 898 ARG A CA 1
ATOM 6905 C C . ARG A 1 898 ? 0.689 -18.117 18.244 1.00 91.69 898 ARG A C 1
ATOM 6907 O O . ARG A 1 898 ? -0.507 -18.105 17.959 1.00 91.69 898 ARG A O 1
ATOM 6914 N N . ASP A 1 899 ? 1.130 -18.383 19.474 1.00 91.50 899 ASP A N 1
ATOM 6915 C CA . ASP A 1 899 ? 0.292 -19.044 20.486 1.00 91.50 899 ASP A CA 1
ATOM 6916 C C . ASP A 1 899 ? -0.378 -18.056 21.471 1.00 91.50 899 ASP A C 1
ATOM 6918 O O . ASP A 1 899 ? -1.465 -18.343 21.982 1.00 91.50 899 ASP A O 1
ATOM 6922 N N . LEU A 1 900 ? 0.205 -16.868 21.704 1.00 89.81 900 LEU A N 1
ATOM 6923 C CA . LEU A 1 900 ? -0.388 -15.809 22.545 1.00 89.81 900 LEU A CA 1
ATOM 6924 C C . LEU A 1 900 ? -1.114 -14.703 21.753 1.00 89.81 900 LEU A C 1
ATOM 6926 O O . LEU A 1 900 ? -1.965 -14.029 22.334 1.00 89.81 900 LEU A O 1
ATOM 6930 N N . TYR A 1 901 ? -0.836 -14.537 20.451 1.00 88.25 901 TYR A N 1
ATOM 6931 C CA . TYR A 1 901 ? -1.448 -13.498 19.596 1.00 88.25 901 TYR A CA 1
ATOM 6932 C C . TYR A 1 901 ? -2.279 -14.050 18.424 1.00 88.25 901 TYR A C 1
ATOM 6934 O O . TYR A 1 901 ? -2.646 -13.312 17.510 1.00 88.25 901 TYR A O 1
ATOM 6942 N N . SER A 1 902 ? -2.640 -15.335 18.484 1.00 81.38 902 SER A N 1
ATOM 6943 C CA . SER A 1 902 ? -3.621 -15.968 17.593 1.00 81.38 902 SER A CA 1
ATOM 6944 C C . SER A 1 902 ? -4.931 -15.165 17.499 1.00 81.38 902 SER A C 1
ATOM 6946 O O . SER A 1 902 ? -5.487 -14.738 18.512 1.00 81.38 902 SER A O 1
ATOM 6948 N N . ILE A 1 903 ? -5.483 -15.065 16.280 1.00 74.75 903 ILE A N 1
ATOM 6949 C CA . ILE A 1 903 ? -6.782 -14.425 15.975 1.00 74.75 903 ILE A CA 1
ATOM 6950 C C . ILE A 1 903 ? -7.927 -15.013 16.820 1.00 74.75 903 ILE A C 1
ATOM 6952 O O . ILE A 1 903 ? -8.895 -14.324 17.130 1.00 74.75 903 ILE A O 1
ATOM 6956 N N . ARG A 1 904 ? -7.829 -16.290 17.216 1.00 73.06 904 ARG A N 1
ATOM 6957 C CA . ARG A 1 904 ? -8.755 -16.914 18.170 1.00 73.06 904 ARG A CA 1
ATOM 6958 C C . ARG A 1 904 ? -8.225 -16.695 19.591 1.00 73.06 904 ARG A C 1
ATOM 6960 O O . ARG A 1 904 ? -7.165 -17.250 19.898 1.00 73.06 904 ARG A O 1
ATOM 6967 N N . PRO A 1 905 ? -8.934 -15.951 20.465 1.00 66.50 905 PRO A N 1
ATOM 6968 C CA . PRO A 1 905 ? -8.483 -15.720 21.832 1.00 66.50 905 PRO A CA 1
ATOM 6969 C C . PRO A 1 905 ? -8.393 -17.035 22.608 1.00 66.50 905 PRO A C 1
ATOM 6971 O O . PRO A 1 905 ? -9.388 -17.742 22.776 1.00 66.50 905 PRO A O 1
ATOM 6974 N N . SER A 1 906 ? -7.203 -17.363 23.105 1.00 75.75 906 SER A N 1
ATOM 6975 C CA . SER A 1 906 ? -7.009 -18.516 23.981 1.00 75.75 906 SER A CA 1
ATOM 6976 C C . SER A 1 906 ? -7.612 -18.257 25.371 1.00 75.75 906 SER A C 1
ATOM 6978 O O . SER A 1 906 ? -7.642 -17.121 25.871 1.00 75.75 906 SER A O 1
ATOM 6980 N N . SER A 1 907 ? -8.133 -19.320 25.999 1.00 82.44 907 SER A N 1
ATOM 6981 C CA . SER A 1 907 ? -8.758 -19.239 27.327 1.00 82.44 907 SER A CA 1
ATOM 6982 C C . SER A 1 907 ? -7.780 -18.666 28.356 1.00 82.44 907 SER A C 1
ATOM 6984 O O . SER A 1 907 ? -6.565 -18.782 28.196 1.00 82.44 907 SER A O 1
ATOM 6986 N N . PHE A 1 908 ? -8.289 -18.027 29.415 1.00 81.88 908 PHE A N 1
ATOM 6987 C CA . PHE A 1 908 ? -7.422 -17.359 30.393 1.00 81.88 908 PHE A CA 1
ATOM 6988 C C . PHE A 1 908 ? -6.401 -18.330 31.014 1.00 81.88 908 PHE A C 1
ATOM 6990 O O . PHE A 1 908 ? -5.206 -18.051 31.006 1.00 81.88 908 PHE A O 1
ATOM 6997 N N . SER A 1 909 ? -6.860 -19.512 31.439 1.00 82.88 909 SER A N 1
ATOM 6998 C CA . SER A 1 909 ? -6.000 -20.593 31.940 1.00 82.88 909 SER A CA 1
ATOM 6999 C C . SER A 1 909 ? -4.930 -21.009 30.916 1.00 82.88 909 SER A C 1
ATOM 7001 O O . SER A 1 909 ? -3.749 -21.067 31.255 1.00 82.88 909 SER A O 1
ATOM 7003 N N . ASN A 1 910 ? -5.296 -21.192 29.640 1.00 87.50 910 ASN A N 1
ATOM 7004 C CA . ASN A 1 910 ? -4.325 -21.530 28.596 1.00 87.50 910 ASN A CA 1
ATOM 7005 C C . ASN A 1 910 ? -3.314 -20.397 28.348 1.00 87.50 910 ASN A C 1
ATOM 7007 O O . ASN A 1 910 ? -2.150 -20.673 28.075 1.00 87.50 910 ASN A O 1
ATOM 7011 N N . ARG A 1 911 ? -3.718 -19.125 28.479 1.00 88.69 911 ARG A N 1
ATOM 7012 C CA . ARG A 1 911 ? -2.784 -17.990 28.417 1.00 88.69 911 ARG A CA 1
ATOM 7013 C C . ARG A 1 911 ? -1.798 -17.999 29.582 1.00 88.69 911 ARG A C 1
ATOM 7015 O O . ARG A 1 911 ? -0.623 -17.771 29.329 1.00 88.69 911 ARG A O 1
ATOM 7022 N N . CYS A 1 912 ? -2.219 -18.315 30.810 1.00 89.06 912 CYS A N 1
ATOM 7023 C CA . CYS A 1 912 ? -1.293 -18.485 31.939 1.00 89.06 912 CYS A CA 1
ATOM 7024 C C . CYS A 1 912 ? -0.283 -19.616 31.692 1.00 89.06 912 CYS A C 1
ATOM 7026 O O . CYS A 1 912 ? 0.912 -19.414 31.883 1.00 89.06 912 CYS A O 1
ATOM 7028 N N . VAL A 1 913 ? -0.744 -20.778 31.212 1.00 91.88 913 VAL A N 1
ATOM 7029 C CA . VAL A 1 913 ? 0.127 -21.926 30.891 1.00 91.88 913 VAL A CA 1
ATOM 7030 C C . VAL A 1 913 ? 1.132 -21.577 29.788 1.00 91.88 913 VAL A C 1
ATOM 7032 O O . VAL A 1 913 ? 2.319 -21.872 29.920 1.00 91.88 913 VAL A O 1
ATOM 7035 N N . LEU A 1 914 ? 0.684 -20.915 28.716 1.00 93.88 914 LEU A N 1
ATOM 7036 C CA . LEU A 1 914 ? 1.565 -20.455 27.641 1.00 93.88 914 LEU A CA 1
ATOM 7037 C C . LEU A 1 914 ? 2.558 -19.392 28.123 1.00 93.88 914 LEU A C 1
ATOM 7039 O O . LEU A 1 914 ? 3.734 -19.487 27.789 1.00 93.88 914 LEU A O 1
ATOM 7043 N N . ALA A 1 915 ? 2.120 -18.419 28.924 1.00 94.12 915 ALA A N 1
ATOM 7044 C CA . ALA A 1 915 ? 3.002 -17.399 29.480 1.00 94.12 915 ALA A CA 1
ATOM 7045 C C . ALA A 1 915 ? 4.104 -18.037 30.333 1.00 94.12 915 ALA A C 1
ATOM 7047 O O . ALA A 1 915 ? 5.274 -17.876 30.008 1.00 94.12 915 ALA A O 1
ATOM 7048 N N . ALA A 1 916 ? 3.749 -18.859 31.327 1.00 94.19 916 ALA A N 1
ATOM 7049 C CA . ALA A 1 916 ? 4.717 -19.564 32.170 1.00 94.19 916 ALA A CA 1
ATOM 7050 C C . ALA A 1 916 ? 5.718 -20.401 31.347 1.00 94.19 916 ALA A C 1
ATOM 7052 O O . ALA A 1 916 ? 6.924 -20.325 31.582 1.00 94.19 916 ALA A O 1
ATOM 7053 N N . LYS A 1 917 ? 5.236 -21.127 30.326 1.00 96.62 917 LYS A N 1
ATOM 7054 C CA . LYS A 1 917 ? 6.069 -21.880 29.373 1.00 96.62 917 LYS A CA 1
ATOM 7055 C C . LYS A 1 917 ? 7.067 -20.980 28.633 1.00 96.62 917 LYS A C 1
ATOM 7057 O O . LYS A 1 917 ? 8.243 -21.327 28.544 1.00 96.62 917 LYS A O 1
ATOM 7062 N N . TYR A 1 918 ? 6.637 -19.839 28.089 1.00 97.75 918 TYR A N 1
ATOM 7063 C CA . TYR A 1 918 ? 7.550 -18.947 27.367 1.00 97.75 918 TYR A CA 1
ATOM 7064 C C . TYR A 1 918 ? 8.506 -18.211 28.301 1.00 97.75 918 TYR A C 1
ATOM 7066 O O . TYR A 1 918 ? 9.689 -18.144 27.986 1.00 97.75 918 TYR A O 1
ATOM 7074 N N . SER A 1 919 ? 8.066 -17.768 29.478 1.00 97.19 919 SER A N 1
ATOM 7075 C CA . SER A 1 919 ? 8.949 -17.181 30.491 1.00 97.19 919 SER A CA 1
ATOM 7076 C C . SER A 1 919 ? 9.996 -18.189 30.980 1.00 97.19 919 SER A C 1
ATOM 7078 O O . SER A 1 919 ? 11.140 -17.807 31.209 1.00 97.19 919 SER A O 1
ATOM 7080 N N . GLN A 1 920 ? 9.662 -19.483 31.081 1.00 97.56 920 GLN A N 1
ATOM 7081 C CA . GLN A 1 920 ? 10.636 -20.544 31.362 1.00 97.56 920 GLN A CA 1
ATOM 7082 C C . GLN A 1 920 ? 11.621 -20.743 30.199 1.00 97.56 920 GLN A C 1
ATOM 7084 O O . GLN A 1 920 ? 12.827 -20.774 30.434 1.00 97.56 920 GLN A O 1
ATOM 7089 N N . ASN A 1 921 ? 11.143 -20.813 28.951 1.00 98.06 921 ASN A N 1
ATOM 7090 C CA . ASN A 1 921 ? 12.007 -20.929 27.767 1.00 98.06 921 ASN A CA 1
ATOM 7091 C C . ASN A 1 921 ? 12.962 -19.729 27.623 1.00 98.06 921 ASN A C 1
ATOM 7093 O O . ASN A 1 921 ? 14.133 -19.907 27.295 1.00 98.06 921 ASN A O 1
ATOM 7097 N N . LEU A 1 922 ? 12.478 -18.513 27.894 1.00 98.19 922 LEU A N 1
ATOM 7098 C CA . LEU A 1 922 ? 13.279 -17.289 27.897 1.00 98.19 922 LEU A CA 1
ATOM 7099 C C . LEU A 1 922 ? 14.328 -17.326 29.017 1.00 98.19 922 LEU A C 1
ATOM 7101 O O . LEU A 1 922 ? 15.506 -17.103 28.745 1.00 98.19 922 LEU A O 1
ATOM 7105 N N . LYS A 1 923 ? 13.941 -17.673 30.254 1.00 96.62 923 LYS A N 1
ATOM 7106 C CA . LYS A 1 923 ? 14.879 -17.829 31.382 1.00 96.62 923 LYS A CA 1
ATOM 7107 C C . LYS A 1 923 ? 15.950 -18.895 31.100 1.00 96.62 923 LYS A C 1
ATOM 7109 O O . LYS A 1 923 ? 17.116 -18.656 31.397 1.00 96.62 923 LYS A O 1
ATOM 7114 N N . HIS A 1 924 ? 15.591 -20.016 30.468 1.00 97.44 924 HIS A N 1
ATOM 7115 C CA . HIS A 1 924 ? 16.546 -21.043 30.026 1.00 97.44 924 HIS A CA 1
ATOM 7116 C C . HIS A 1 924 ? 17.526 -20.495 28.981 1.00 97.44 924 HIS A C 1
ATOM 7118 O O . HIS A 1 924 ? 18.734 -20.654 29.124 1.00 97.44 924 HIS A O 1
ATOM 7124 N N . TRP A 1 925 ? 17.028 -19.790 27.960 1.00 97.44 925 TRP A N 1
ATOM 7125 C CA . TRP A 1 925 ? 17.879 -19.136 26.962 1.00 97.44 925 TRP A CA 1
ATOM 7126 C C . TRP A 1 925 ? 18.824 -18.094 27.585 1.00 97.44 925 TRP A C 1
ATOM 7128 O O . TRP A 1 925 ? 19.981 -18.013 27.180 1.00 97.44 925 TRP A O 1
ATOM 7138 N N . ARG A 1 926 ? 18.384 -17.332 28.599 1.00 95.50 926 ARG A N 1
ATOM 7139 C CA . ARG A 1 926 ? 19.274 -16.400 29.311 1.00 95.50 926 ARG A CA 1
ATOM 7140 C C . ARG A 1 926 ? 20.336 -17.148 30.119 1.00 95.50 926 ARG A C 1
ATOM 7142 O O . ARG A 1 926 ? 21.492 -16.748 30.090 1.00 95.50 926 ARG A O 1
ATOM 7149 N N . ALA A 1 927 ? 19.976 -18.257 30.767 1.00 94.00 927 ALA A N 1
ATOM 7150 C CA . ALA A 1 927 ? 20.920 -19.102 31.497 1.00 94.00 927 ALA A CA 1
ATOM 7151 C C . ALA A 1 927 ? 21.979 -19.759 30.584 1.00 94.00 927 ALA A C 1
ATOM 7153 O O . ALA A 1 927 ? 23.130 -19.866 30.990 1.00 94.00 927 ALA A O 1
ATOM 7154 N N . GLU A 1 928 ? 21.643 -20.117 29.336 1.00 91.75 928 GLU A N 1
ATOM 7155 C CA . GLU A 1 928 ? 22.635 -20.528 28.318 1.00 91.75 928 GLU A CA 1
ATOM 7156 C C . GLU A 1 928 ? 23.626 -19.406 27.942 1.00 91.75 928 GLU A C 1
ATOM 7158 O O . GLU A 1 928 ? 24.674 -19.681 27.360 1.00 91.75 928 GLU A O 1
ATOM 7163 N N . MET A 1 929 ? 23.290 -18.146 28.234 1.00 90.44 929 MET A N 1
ATOM 7164 C CA . MET A 1 929 ? 23.978 -16.946 27.747 1.00 90.44 929 MET A CA 1
ATOM 7165 C C . MET A 1 929 ? 24.564 -16.064 28.865 1.00 90.44 929 MET A C 1
ATOM 7167 O O . MET A 1 929 ? 25.131 -15.010 28.564 1.00 90.44 929 MET A O 1
ATOM 7171 N N . SER A 1 930 ? 24.472 -16.467 30.137 1.00 86.44 930 SER A N 1
ATOM 7172 C CA . SER A 1 930 ? 24.875 -15.653 31.300 1.00 86.44 930 SER A CA 1
ATOM 7173 C C . SER A 1 930 ? 26.335 -15.188 31.236 1.00 86.44 930 SER A C 1
ATOM 7175 O O . SER A 1 930 ? 26.612 -14.011 31.459 1.00 86.44 930 SER A O 1
ATOM 7177 N N . GLN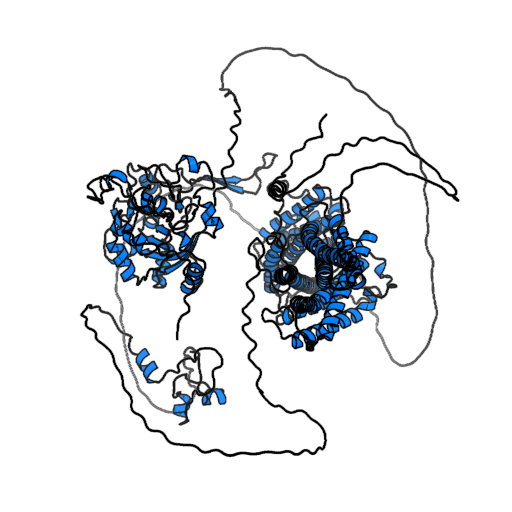 A 1 931 ? 27.250 -16.052 30.783 1.00 83.88 931 GLN A N 1
ATOM 7178 C CA . GLN A 1 931 ? 28.679 -15.741 30.591 1.00 83.88 931 GLN A CA 1
ATOM 7179 C C . GLN A 1 931 ? 28.951 -14.594 29.587 1.00 83.88 931 GLN A C 1
ATOM 7181 O O . GLN A 1 931 ? 30.051 -14.038 29.523 1.00 83.88 931 GLN A O 1
ATOM 7186 N N . PHE A 1 932 ? 27.957 -14.241 28.767 1.00 86.31 932 PHE A N 1
ATOM 7187 C CA . PHE A 1 932 ? 28.024 -13.143 27.803 1.00 86.31 932 PHE A CA 1
ATOM 7188 C C . PHE A 1 932 ? 27.112 -11.959 28.169 1.00 86.31 932 PHE A C 1
ATOM 7190 O O . PHE A 1 932 ? 27.412 -10.822 27.801 1.00 86.31 932 PHE A O 1
ATOM 7197 N N . LEU A 1 933 ? 26.002 -12.207 28.874 1.00 86.19 933 LEU A N 1
ATOM 7198 C CA . LEU A 1 933 ? 24.993 -11.196 29.212 1.00 86.19 933 LEU A CA 1
ATOM 7199 C C . LEU A 1 933 ? 25.160 -10.580 30.602 1.00 86.19 933 LEU A C 1
ATOM 7201 O O . LEU A 1 933 ? 24.942 -9.376 30.739 1.00 86.19 933 LEU A O 1
ATOM 7205 N N . ASP A 1 934 ? 25.533 -11.396 31.587 1.00 80.31 934 ASP A N 1
ATOM 7206 C CA . ASP A 1 934 ? 25.453 -11.098 33.021 1.00 80.31 934 ASP A CA 1
ATOM 7207 C C . ASP A 1 934 ? 26.847 -11.056 33.687 1.00 80.31 934 ASP A C 1
ATOM 7209 O O . ASP A 1 934 ? 27.095 -10.209 34.546 1.00 80.31 934 ASP A O 1
ATOM 7213 N N . ASP A 1 935 ? 27.795 -11.897 33.252 1.00 65.12 935 ASP A N 1
ATOM 7214 C CA . ASP A 1 935 ? 29.156 -11.947 33.810 1.00 65.12 935 ASP A CA 1
ATOM 7215 C C . ASP A 1 935 ? 29.998 -10.712 33.423 1.00 65.12 935 ASP A C 1
ATOM 7217 O O . ASP A 1 935 ? 30.615 -10.634 32.355 1.00 65.12 935 ASP A O 1
ATOM 7221 N N . GLY A 1 936 ? 30.091 -9.745 34.340 1.00 53.06 936 GLY A N 1
ATOM 7222 C CA . GLY A 1 936 ? 30.798 -8.471 34.142 1.00 53.06 936 GLY A CA 1
ATOM 7223 C C . GLY A 1 936 ? 32.322 -8.540 33.936 1.00 53.06 936 GLY A C 1
ATOM 7224 O O . GLY A 1 936 ? 32.933 -7.504 33.688 1.00 53.06 936 GLY A O 1
ATOM 7225 N N . VAL A 1 937 ? 32.949 -9.722 34.016 1.00 57.53 937 VAL A N 1
ATOM 7226 C CA . VAL A 1 937 ? 34.417 -9.916 33.907 1.00 57.53 937 VAL A CA 1
ATOM 7227 C C . VAL A 1 937 ? 34.819 -10.643 32.608 1.00 57.53 937 VAL A C 1
ATOM 7229 O O . VAL A 1 937 ? 35.904 -11.212 32.493 1.00 57.53 937 VAL A O 1
ATOM 7232 N N . ASN A 1 938 ? 33.960 -10.627 31.584 1.00 67.69 938 ASN A N 1
ATOM 7233 C CA . ASN A 1 938 ? 34.302 -11.158 30.265 1.00 67.69 938 ASN A CA 1
ATOM 7234 C C . ASN A 1 938 ? 35.205 -10.171 29.493 1.00 67.69 938 ASN A C 1
ATOM 7236 O O . ASN A 1 938 ? 34.749 -9.131 29.018 1.00 67.69 938 ASN A O 1
ATOM 7240 N N . THR A 1 939 ? 36.491 -10.502 29.326 1.00 67.50 939 THR A N 1
ATOM 7241 C CA . THR A 1 939 ? 37.490 -9.635 28.666 1.00 67.50 939 THR A CA 1
ATOM 7242 C C . THR A 1 939 ? 37.179 -9.319 27.199 1.00 67.50 939 THR A C 1
ATOM 7244 O O . THR A 1 939 ? 37.672 -8.316 26.683 1.00 67.50 939 THR A O 1
ATOM 7247 N N . ALA A 1 940 ? 36.318 -10.095 26.528 1.00 69.81 940 ALA A N 1
ATOM 7248 C CA . ALA A 1 940 ? 35.841 -9.762 25.186 1.00 69.81 940 ALA A CA 1
ATOM 7249 C C . ALA A 1 940 ? 35.011 -8.462 25.161 1.00 69.81 940 ALA A C 1
ATOM 7251 O O . ALA A 1 940 ? 35.001 -7.760 24.150 1.00 69.81 940 ALA A O 1
ATOM 7252 N N . LEU A 1 941 ? 34.376 -8.083 26.280 1.00 72.94 941 LEU A N 1
ATOM 7253 C CA . LEU A 1 941 ? 33.607 -6.839 26.409 1.00 72.94 941 LEU A CA 1
ATOM 7254 C C . LEU A 1 941 ? 34.477 -5.570 26.376 1.00 72.94 941 LEU A C 1
ATOM 7256 O O . LEU A 1 941 ? 33.930 -4.473 26.305 1.00 72.94 941 LEU A O 1
ATOM 7260 N N . LEU A 1 942 ? 35.811 -5.684 26.347 1.00 75.88 942 LEU A N 1
ATOM 7261 C CA . LEU A 1 942 ? 36.700 -4.565 26.007 1.00 75.88 942 LEU A CA 1
ATOM 7262 C C . LEU A 1 942 ? 36.564 -4.128 24.535 1.00 75.88 942 LEU A C 1
ATOM 7264 O O . LEU A 1 942 ? 36.940 -3.010 24.191 1.00 75.88 942 LEU A O 1
ATOM 7268 N N . ILE A 1 943 ? 36.019 -4.982 23.658 1.00 82.44 943 ILE A N 1
ATOM 7269 C CA . ILE A 1 943 ? 35.825 -4.681 22.236 1.00 82.44 943 ILE A CA 1
ATOM 7270 C C . ILE A 1 943 ? 34.387 -4.158 22.020 1.00 82.44 943 ILE A C 1
ATOM 7272 O O . ILE A 1 943 ? 33.429 -4.888 22.301 1.00 82.44 943 ILE A O 1
ATOM 7276 N N . PRO A 1 944 ? 34.183 -2.941 21.468 1.00 84.31 944 PRO A N 1
ATOM 7277 C CA . PRO A 1 944 ? 32.858 -2.309 21.390 1.00 84.31 944 PRO A CA 1
ATOM 7278 C C . PRO A 1 944 ? 31.765 -3.114 20.669 1.00 84.31 944 PRO A C 1
ATOM 7280 O O . PRO A 1 944 ? 30.585 -2.976 20.993 1.00 84.31 944 PRO A O 1
ATOM 7283 N N . ILE A 1 945 ? 32.119 -3.979 19.711 1.00 87.81 945 ILE A N 1
ATOM 7284 C CA . ILE A 1 945 ? 31.135 -4.814 19.005 1.00 87.81 945 ILE A CA 1
ATOM 7285 C C . ILE A 1 945 ? 30.507 -5.880 19.917 1.00 87.81 945 ILE A C 1
ATOM 7287 O O . ILE A 1 945 ? 29.309 -6.136 19.804 1.00 87.81 945 ILE A O 1
ATOM 7291 N N . PHE A 1 946 ? 31.261 -6.438 20.875 1.00 89.00 946 PHE A N 1
ATOM 7292 C CA . PHE A 1 946 ? 30.718 -7.384 21.855 1.00 89.00 946 PHE A CA 1
ATOM 7293 C C . PHE A 1 946 ? 29.817 -6.678 22.878 1.00 89.00 946 PHE A C 1
ATOM 7295 O O . PHE A 1 946 ? 28.769 -7.218 23.227 1.00 89.00 946 PHE A O 1
ATOM 7302 N N . GLN A 1 947 ? 30.136 -5.436 23.271 1.00 86.88 947 GLN A N 1
ATOM 7303 C CA . GLN A 1 947 ? 29.226 -4.600 24.071 1.00 86.88 947 GLN A CA 1
ATOM 7304 C C . GLN A 1 947 ? 27.894 -4.377 23.336 1.00 86.88 947 GLN A C 1
ATOM 7306 O O . GLN A 1 947 ? 26.826 -4.619 23.896 1.00 86.88 947 GLN A O 1
ATOM 7311 N N . ARG A 1 948 ? 27.940 -4.002 22.048 1.00 87.69 948 ARG A N 1
ATOM 7312 C CA . ARG A 1 948 ? 26.735 -3.831 21.214 1.00 87.69 948 ARG A CA 1
ATOM 7313 C C . ARG A 1 948 ? 25.928 -5.117 21.101 1.00 87.69 948 ARG A C 1
ATOM 7315 O O . ARG A 1 948 ? 24.721 -5.092 21.317 1.00 87.69 948 ARG A O 1
ATOM 7322 N N . GLN A 1 949 ? 26.581 -6.243 20.826 1.00 91.69 949 GLN A N 1
ATOM 7323 C CA . GLN A 1 949 ? 25.940 -7.557 20.793 1.00 91.69 949 GLN A CA 1
ATOM 7324 C C . GLN A 1 949 ? 25.236 -7.898 22.118 1.00 91.69 949 GLN A C 1
ATOM 7326 O O . GLN A 1 949 ? 24.069 -8.289 22.097 1.00 91.69 949 GLN A O 1
ATOM 7331 N N . ARG A 1 950 ? 25.897 -7.689 23.264 1.00 91.06 950 ARG A N 1
ATOM 7332 C CA . ARG A 1 950 ? 25.316 -7.889 24.602 1.00 91.06 950 ARG A CA 1
ATOM 7333 C C . ARG A 1 950 ? 24.084 -7.014 24.834 1.00 91.06 950 ARG A C 1
ATOM 7335 O O . ARG A 1 950 ? 23.070 -7.499 25.335 1.00 91.06 950 ARG A O 1
ATOM 7342 N N . ASN A 1 951 ? 24.158 -5.738 24.464 1.00 89.69 951 ASN A N 1
ATOM 7343 C CA . ASN A 1 951 ? 23.086 -4.772 24.698 1.00 89.69 951 ASN A CA 1
ATOM 7344 C C . ASN A 1 951 ? 21.862 -5.077 23.806 1.00 89.69 951 ASN A C 1
ATOM 7346 O O . ASN A 1 951 ? 20.733 -5.070 24.291 1.00 89.69 951 ASN A O 1
ATOM 7350 N N . VAL A 1 952 ? 22.076 -5.461 22.539 1.00 92.19 952 VAL A N 1
ATOM 7351 C CA . VAL A 1 952 ? 21.008 -5.913 21.623 1.00 92.19 952 VAL A CA 1
ATOM 7352 C C . VAL A 1 952 ? 20.318 -7.179 22.135 1.00 92.19 952 VAL A C 1
ATOM 7354 O O . VAL A 1 952 ? 19.091 -7.243 22.132 1.00 92.19 952 VAL A O 1
ATOM 7357 N N . LEU A 1 953 ? 21.082 -8.169 22.608 1.00 94.31 953 LEU A N 1
ATOM 7358 C CA . LEU A 1 953 ? 20.522 -9.401 23.168 1.00 94.31 953 LEU A CA 1
ATOM 7359 C C . LEU A 1 953 ? 19.726 -9.156 24.458 1.00 94.31 953 LEU A C 1
ATOM 7361 O O . LEU A 1 953 ? 18.657 -9.740 24.625 1.00 94.31 953 LEU A O 1
ATOM 7365 N N . ASN A 1 954 ? 20.208 -8.277 25.342 1.00 93.31 954 ASN A N 1
ATOM 7366 C CA . ASN A 1 954 ? 19.478 -7.882 26.547 1.00 93.31 954 ASN A CA 1
ATOM 7367 C C . ASN A 1 954 ? 18.139 -7.210 26.220 1.00 93.31 954 ASN A C 1
ATOM 7369 O O . ASN A 1 954 ? 17.102 -7.640 26.724 1.00 93.31 954 ASN A O 1
ATOM 7373 N N . LEU A 1 955 ? 18.143 -6.205 25.339 1.00 94.38 955 LEU A N 1
ATOM 7374 C CA . LEU A 1 955 ? 16.920 -5.513 24.926 1.00 94.38 955 LEU A CA 1
ATOM 7375 C C . LEU A 1 955 ? 15.924 -6.465 24.237 1.00 94.38 955 LEU A C 1
ATOM 7377 O O . LEU A 1 955 ? 14.737 -6.448 24.559 1.00 94.38 955 LEU A O 1
ATOM 7381 N N . ALA A 1 956 ? 16.402 -7.342 23.347 1.00 95.75 956 ALA A N 1
ATOM 7382 C CA . ALA A 1 956 ? 15.568 -8.340 22.677 1.00 95.75 956 ALA A CA 1
ATOM 7383 C C . ALA A 1 956 ? 14.935 -9.341 23.664 1.00 95.75 956 ALA A C 1
ATOM 7385 O O . ALA A 1 956 ? 13.764 -9.696 23.519 1.00 95.75 956 ALA A O 1
ATOM 7386 N N . TYR A 1 957 ? 15.685 -9.776 24.683 1.00 97.31 957 TYR A N 1
ATOM 7387 C CA . TYR A 1 957 ? 15.193 -10.670 25.735 1.00 97.31 957 TYR A CA 1
ATOM 7388 C C . TYR A 1 957 ? 14.089 -10.012 26.571 1.00 97.31 957 TYR A C 1
ATOM 7390 O O . TYR A 1 957 ? 13.016 -10.592 26.751 1.00 97.31 957 TYR A O 1
ATOM 7398 N N . TRP A 1 958 ? 14.313 -8.783 27.043 1.00 97.19 958 TRP A N 1
ATOM 7399 C CA . TRP A 1 958 ? 13.317 -8.073 27.844 1.00 97.19 958 TRP A CA 1
ATOM 7400 C C . TRP A 1 958 ? 12.084 -7.690 27.016 1.00 97.19 958 TRP A C 1
ATOM 7402 O O . TRP A 1 958 ? 10.961 -7.842 27.492 1.00 97.19 958 TRP A O 1
ATOM 7412 N N . HIS A 1 959 ? 12.244 -7.345 25.735 1.00 96.31 959 HIS A N 1
ATOM 7413 C CA . HIS A 1 959 ? 11.104 -7.198 24.832 1.00 96.31 959 HIS A CA 1
ATOM 7414 C C . HIS A 1 959 ? 10.325 -8.513 24.644 1.00 96.31 959 HIS A C 1
ATOM 7416 O O . HIS A 1 959 ? 9.096 -8.495 24.637 1.00 96.31 959 HIS A O 1
ATOM 7422 N N . ALA A 1 960 ? 10.986 -9.674 24.565 1.00 97.56 960 ALA A N 1
ATOM 7423 C CA . ALA A 1 960 ? 10.296 -10.968 24.515 1.00 97.56 960 ALA A CA 1
ATOM 7424 C C . ALA A 1 960 ? 9.513 -11.279 25.812 1.00 97.56 960 ALA A C 1
ATOM 7426 O O . ALA A 1 960 ? 8.422 -11.854 25.749 1.00 97.56 960 ALA A O 1
ATOM 7427 N N . MET A 1 961 ? 10.006 -10.840 26.977 1.00 97.75 961 MET A N 1
ATOM 7428 C CA . MET A 1 961 ? 9.257 -10.883 28.242 1.00 97.75 961 MET A CA 1
ATOM 7429 C C . MET A 1 961 ? 8.029 -9.952 28.209 1.00 97.75 961 MET A C 1
ATOM 7431 O O . MET A 1 961 ? 6.927 -10.399 28.535 1.00 97.75 961 MET A O 1
ATOM 7435 N N . ILE A 1 962 ? 8.165 -8.711 27.719 1.00 96.31 962 ILE A N 1
ATOM 7436 C CA . ILE A 1 962 ? 7.030 -7.788 27.504 1.00 96.31 962 ILE A CA 1
ATOM 7437 C C . ILE A 1 962 ? 5.995 -8.412 26.552 1.00 96.31 962 ILE A C 1
ATOM 7439 O O . ILE A 1 962 ? 4.805 -8.440 26.868 1.00 96.31 962 ILE A O 1
ATOM 7443 N N . LEU A 1 963 ? 6.423 -8.980 25.418 1.00 94.88 963 LEU A N 1
ATOM 7444 C CA . LEU A 1 963 ? 5.541 -9.691 24.483 1.00 94.88 963 LEU A CA 1
ATOM 7445 C C . LEU A 1 963 ? 4.837 -10.890 25.139 1.00 94.88 963 LEU A C 1
ATOM 7447 O O . LEU A 1 963 ? 3.693 -11.174 24.791 1.00 94.88 963 LEU A O 1
ATOM 7451 N N . THR A 1 964 ? 5.472 -11.576 26.088 1.00 96.25 964 THR A N 1
ATOM 7452 C CA . THR A 1 964 ? 4.863 -12.706 26.807 1.00 96.25 964 THR A CA 1
ATOM 7453 C C . THR A 1 964 ? 3.790 -12.239 27.797 1.00 96.25 964 THR A C 1
ATOM 7455 O O . THR A 1 964 ? 2.710 -12.829 27.859 1.00 96.25 964 THR A O 1
ATOM 7458 N N . HIS A 1 965 ? 4.046 -11.158 28.541 1.00 94.94 965 HIS A N 1
ATOM 7459 C CA . HIS A 1 965 ? 3.232 -10.779 29.701 1.00 94.94 965 HIS A CA 1
ATOM 7460 C C . HIS A 1 965 ? 2.268 -9.590 29.501 1.00 94.94 965 HIS A C 1
ATOM 7462 O O . HIS A 1 965 ? 1.256 -9.509 30.205 1.00 94.94 965 HIS A O 1
ATOM 7468 N N . ARG A 1 966 ? 2.462 -8.707 28.510 1.00 91.25 966 ARG A N 1
ATOM 7469 C CA . ARG A 1 966 ? 1.545 -7.566 28.283 1.00 91.25 966 ARG A CA 1
ATOM 7470 C C . ARG A 1 966 ? 0.055 -7.923 28.078 1.00 91.25 966 ARG A C 1
ATOM 7472 O O . ARG A 1 966 ? -0.776 -7.088 28.441 1.00 91.25 966 ARG A O 1
ATOM 7479 N N . PRO A 1 967 ? -0.367 -9.116 27.581 1.00 88.62 967 PRO A N 1
ATOM 7480 C CA . PRO A 1 967 ? -1.793 -9.451 27.486 1.00 88.62 967 PRO A CA 1
ATOM 7481 C C . PRO A 1 967 ? -2.521 -9.472 28.838 1.00 88.62 967 PRO A C 1
ATOM 7483 O O . PRO A 1 967 ? -3.747 -9.350 28.868 1.00 88.62 967 PRO A O 1
ATOM 7486 N N . PHE A 1 968 ? -1.792 -9.620 29.951 1.00 88.50 968 PHE A N 1
ATOM 7487 C CA . PHE A 1 968 ? -2.369 -9.662 31.294 1.00 88.50 968 PHE A CA 1
ATOM 7488 C C . PHE A 1 968 ? -2.696 -8.269 31.843 1.00 88.50 968 PHE A C 1
ATOM 7490 O O . PHE A 1 968 ? -3.693 -8.148 32.555 1.00 88.50 968 PHE A O 1
ATOM 7497 N N . LEU A 1 969 ? -1.987 -7.211 31.426 1.00 84.31 969 LEU A N 1
ATOM 7498 C CA . LEU A 1 969 ? -2.299 -5.821 31.802 1.00 84.31 969 LEU A CA 1
ATOM 7499 C C . LEU A 1 969 ? -3.732 -5.428 31.425 1.00 84.31 969 LEU A C 1
ATOM 7501 O O . LEU A 1 969 ? -4.420 -4.771 32.204 1.00 84.31 969 LEU A O 1
ATOM 7505 N N . LEU A 1 970 ? -4.236 -5.880 30.270 1.00 75.88 970 LEU A N 1
ATOM 7506 C CA . LEU A 1 970 ? -5.605 -5.572 29.838 1.00 75.88 970 LEU A CA 1
ATOM 7507 C C . LEU A 1 970 ? -6.678 -6.103 30.810 1.00 75.88 970 LEU A C 1
ATOM 7509 O O . LEU A 1 970 ? -7.783 -5.554 30.849 1.00 75.88 970 LEU A O 1
ATOM 7513 N N . SER A 1 971 ? -6.367 -7.128 31.612 1.00 70.69 971 SER A N 1
ATOM 7514 C CA . SER A 1 971 ? -7.270 -7.723 32.612 1.00 70.69 971 SER A CA 1
ATOM 7515 C C . SER A 1 971 ? -7.701 -6.716 33.682 1.00 70.69 971 SER A C 1
ATOM 7517 O O . SER A 1 971 ? -8.860 -6.711 34.098 1.00 70.69 971 SER A O 1
ATOM 7519 N N . ASN A 1 972 ? -6.790 -5.833 34.098 1.00 64.38 972 ASN A N 1
ATOM 7520 C CA . ASN A 1 972 ? -7.008 -4.902 35.206 1.00 64.38 972 ASN A CA 1
ATOM 7521 C C . ASN A 1 972 ? -8.055 -3.821 34.895 1.00 64.38 972 ASN A C 1
ATOM 7523 O O . ASN A 1 972 ? -8.755 -3.375 35.801 1.00 64.38 972 ASN A O 1
ATOM 7527 N N . PHE A 1 973 ? -8.267 -3.463 33.625 1.00 62.66 973 PHE A N 1
ATOM 7528 C CA . PHE A 1 973 ? -9.341 -2.534 33.245 1.00 62.66 973 PHE A CA 1
ATOM 7529 C C . PHE A 1 973 ? -10.745 -3.047 33.614 1.00 62.66 973 PHE A C 1
ATOM 7531 O O . PHE A 1 973 ? -11.616 -2.251 33.960 1.00 62.66 973 PHE A O 1
ATOM 7538 N N . ALA A 1 974 ? -10.953 -4.369 33.660 1.00 54.50 974 ALA A N 1
ATOM 7539 C CA . ALA A 1 974 ? -12.209 -4.956 34.138 1.00 54.50 974 ALA A CA 1
ATOM 7540 C C . ALA A 1 974 ? -12.392 -4.857 35.672 1.00 54.50 974 ALA A C 1
ATOM 7542 O O . ALA A 1 974 ? -13.486 -5.113 36.177 1.00 54.50 974 ALA A O 1
ATOM 7543 N N . ARG A 1 975 ? -11.342 -4.482 36.422 1.00 53.66 975 ARG A N 1
ATOM 7544 C CA . ARG A 1 975 ? -11.439 -4.085 37.839 1.00 53.66 975 ARG A CA 1
ATOM 7545 C C . ARG A 1 975 ? -11.858 -2.621 37.968 1.00 53.66 975 ARG A C 1
ATOM 7547 O O . ARG A 1 975 ? -12.764 -2.331 38.738 1.00 53.66 975 ARG A O 1
ATOM 7554 N N . LEU A 1 976 ? -11.268 -1.724 37.170 1.00 51.34 976 LEU A N 1
ATOM 7555 C CA . LEU A 1 976 ? -11.589 -0.286 37.179 1.00 51.34 976 LEU A CA 1
ATOM 7556 C C . LEU A 1 976 ? -13.076 -0.008 36.901 1.00 51.34 976 LEU A C 1
ATOM 7558 O O . LEU A 1 976 ? -13.669 0.842 37.558 1.00 51.34 976 LEU A O 1
ATOM 7562 N N . GLN A 1 977 ? -13.702 -0.778 36.005 1.00 51.94 977 GLN A N 1
ATOM 7563 C CA . GLN A 1 977 ? -15.143 -0.707 35.712 1.00 51.94 977 GLN A CA 1
ATOM 7564 C C . GLN A 1 977 ? -16.059 -1.239 36.839 1.00 51.94 977 GLN A C 1
ATOM 7566 O O . GLN A 1 977 ? -17.279 -1.160 36.718 1.00 51.94 977 GLN A O 1
ATOM 7571 N N . ARG A 1 978 ? -15.516 -1.817 37.923 1.00 50.44 978 ARG A N 1
ATOM 7572 C CA . ARG A 1 978 ? -16.293 -2.457 39.007 1.00 50.44 978 ARG A CA 1
ATOM 7573 C C . ARG A 1 978 ? -16.322 -1.686 40.331 1.00 50.44 978 ARG A C 1
ATOM 7575 O O . ARG A 1 978 ? -16.961 -2.155 41.275 1.00 50.44 978 ARG A O 1
ATOM 7582 N N . ASN A 1 979 ? -15.708 -0.505 40.406 1.00 40.75 979 ASN A N 1
ATOM 7583 C CA . ASN A 1 979 ? -15.800 0.349 41.592 1.00 40.75 979 ASN A CA 1
ATOM 7584 C C . ASN A 1 979 ? -17.189 1.001 41.684 1.00 40.75 979 ASN A C 1
ATOM 7586 O O . ASN A 1 979 ? -17.477 2.004 41.040 1.00 40.75 979 ASN A O 1
ATOM 7590 N N . GLY A 1 980 ? -18.053 0.392 42.496 1.00 43.69 980 GLY A N 1
ATOM 7591 C CA . GLY A 1 980 ? -19.418 0.843 42.749 1.00 43.69 980 GLY A CA 1
ATOM 7592 C C . GLY A 1 980 ? -20.059 0.041 43.879 1.00 43.69 980 GLY A C 1
ATOM 7593 O O . GLY A 1 980 ? -19.966 0.421 45.042 1.00 43.69 980 GLY A O 1
ATOM 7594 N N . LYS A 1 981 ? -20.722 -1.079 43.553 1.00 37.47 981 LYS A N 1
ATOM 7595 C CA . LYS A 1 981 ? -21.472 -1.900 44.526 1.00 37.47 981 LYS A CA 1
ATOM 7596 C C . LYS A 1 981 ? -21.348 -3.409 44.257 1.00 37.47 981 LYS A C 1
ATOM 7598 O O . LYS A 1 981 ? -22.288 -4.036 43.780 1.00 37.47 981 LYS A O 1
ATOM 7603 N N . ALA A 1 982 ? -20.204 -4.014 44.591 1.00 36.88 982 ALA A N 1
ATOM 7604 C CA . ALA A 1 982 ? -20.042 -5.474 44.584 1.00 36.88 982 ALA A CA 1
ATOM 7605 C C . ALA A 1 982 ? -19.115 -5.962 45.715 1.00 36.88 982 ALA A C 1
ATOM 7607 O O . ALA A 1 982 ? -17.951 -5.578 45.793 1.00 36.88 982 ALA A O 1
ATOM 7608 N N . ARG A 1 983 ? -19.629 -6.842 46.588 1.00 38.41 983 ARG A N 1
ATOM 7609 C CA . ARG A 1 983 ? -18.839 -7.533 47.626 1.00 38.41 983 ARG A CA 1
ATOM 7610 C C . ARG A 1 983 ? -17.801 -8.475 46.999 1.00 38.41 983 ARG A C 1
ATOM 7612 O O . ARG A 1 983 ? -17.987 -8.965 45.887 1.00 38.41 983 ARG A O 1
ATOM 7619 N N . ARG A 1 984 ? -16.749 -8.780 47.773 1.00 40.69 984 ARG A N 1
ATOM 7620 C CA . ARG A 1 984 ? -15.691 -9.762 47.465 1.00 40.69 984 ARG A CA 1
ATOM 7621 C C . ARG A 1 984 ? -16.268 -11.063 46.877 1.00 40.69 984 ARG A C 1
ATOM 7623 O O . ARG A 1 984 ? -16.769 -11.907 47.614 1.00 40.69 984 ARG A O 1
ATOM 7630 N N . ARG A 1 985 ? -16.124 -11.252 45.564 1.00 41.50 985 ARG A N 1
ATOM 7631 C CA . ARG A 1 985 ? -16.169 -12.561 44.898 1.00 41.50 985 ARG A CA 1
ATOM 7632 C C . ARG A 1 985 ? -14.755 -12.804 44.376 1.00 41.50 985 ARG A C 1
ATOM 7634 O O . ARG A 1 985 ? -14.221 -11.935 43.686 1.00 41.50 985 ARG A O 1
ATOM 7641 N N . SER A 1 986 ? -14.120 -13.906 44.766 1.00 43.62 986 SER A N 1
ATOM 7642 C CA . SER A 1 986 ? -12.750 -14.211 44.346 1.00 43.62 986 SER A CA 1
ATOM 7643 C C . SER A 1 986 ? -12.690 -14.319 42.822 1.00 43.62 986 SER A C 1
ATOM 7645 O O . SER A 1 986 ? -13.471 -15.040 42.204 1.00 43.62 986 SER A O 1
ATOM 7647 N N . VAL A 1 987 ? -11.779 -13.566 42.205 1.00 53.19 987 VAL A N 1
ATOM 7648 C CA . VAL A 1 987 ? -11.490 -13.698 40.775 1.00 53.19 987 VAL A CA 1
ATOM 7649 C C . VAL A 1 987 ? -10.504 -14.859 40.630 1.00 53.19 987 VAL A C 1
ATOM 7651 O O . VAL A 1 987 ? -9.428 -14.783 41.232 1.00 53.19 987 VAL A O 1
ATOM 7654 N N . PRO A 1 988 ? -10.830 -15.927 39.875 1.00 55.81 988 PRO A N 1
ATOM 7655 C CA . PRO A 1 988 ? -9.880 -17.000 39.607 1.00 55.81 988 PRO A CA 1
ATOM 7656 C C . PRO A 1 988 ? -8.588 -16.436 39.012 1.00 55.81 988 PRO A C 1
ATOM 7658 O O . PRO A 1 988 ? -8.639 -15.533 38.179 1.00 55.81 988 PRO A O 1
ATOM 7661 N N . HIS A 1 989 ? -7.442 -16.976 39.428 1.00 67.31 989 HIS A N 1
ATOM 7662 C CA . HIS A 1 989 ? -6.119 -16.586 38.925 1.00 67.31 989 HIS A CA 1
ATOM 7663 C C . HIS A 1 989 ? -5.712 -15.121 39.179 1.00 67.31 989 HIS A C 1
ATOM 7665 O O . HIS A 1 989 ? -4.908 -14.565 38.424 1.00 67.31 989 HIS A O 1
ATOM 7671 N N . LYS A 1 990 ? -6.221 -14.489 40.253 1.00 73.81 990 LYS A N 1
ATOM 7672 C CA . LYS A 1 990 ? -5.758 -13.163 40.711 1.00 73.81 990 LYS A CA 1
ATOM 7673 C C . LYS A 1 990 ? -4.229 -13.091 40.747 1.00 73.81 990 LYS A C 1
ATOM 7675 O O . LYS A 1 990 ? -3.645 -12.209 40.126 1.00 73.81 990 LYS A O 1
ATOM 7680 N N . ASP A 1 991 ? -3.609 -14.045 41.428 1.00 80.44 991 ASP A N 1
ATOM 7681 C CA . ASP A 1 991 ? -2.199 -13.951 41.801 1.00 80.44 991 ASP A CA 1
ATOM 7682 C C . ASP A 1 991 ? -1.287 -14.203 40.588 1.00 80.44 991 ASP A C 1
ATOM 7684 O O . ASP A 1 991 ? -0.360 -13.436 40.361 1.00 80.44 991 ASP A O 1
ATOM 7688 N N . GLN A 1 992 ? -1.642 -15.147 39.700 1.00 82.75 992 GLN A N 1
ATOM 7689 C CA . GLN A 1 992 ? -0.957 -15.330 38.404 1.00 82.75 992 GLN A CA 1
ATOM 7690 C C . GLN A 1 992 ? -1.119 -14.126 37.453 1.00 82.75 992 GLN A C 1
ATOM 7692 O O . GLN A 1 992 ? -0.272 -13.900 36.584 1.00 82.75 992 GLN A O 1
ATOM 7697 N N . THR A 1 993 ? -2.202 -13.348 37.588 1.00 85.06 993 THR A N 1
ATOM 7698 C CA . THR A 1 993 ? -2.373 -12.093 36.833 1.00 85.06 993 THR A CA 1
ATOM 7699 C C . THR A 1 993 ? -1.409 -11.028 37.345 1.00 85.06 993 THR A C 1
ATOM 7701 O O . THR A 1 993 ? -0.779 -10.342 36.547 1.00 85.06 993 THR A O 1
ATOM 7704 N N . GLU A 1 994 ? -1.288 -10.898 38.666 1.00 86.38 994 GLU A N 1
ATOM 7705 C CA . GLU A 1 994 ? -0.434 -9.902 39.319 1.00 86.38 994 GLU A CA 1
ATOM 7706 C C . GLU A 1 994 ? 1.060 -10.248 39.171 1.00 86.38 994 GLU A C 1
ATOM 7708 O O . GLU A 1 994 ? 1.835 -9.369 38.808 1.00 86.38 994 GLU A O 1
ATOM 7713 N N . GLU A 1 995 ? 1.441 -11.527 39.272 1.00 90.69 995 GLU A N 1
ATOM 7714 C CA . GLU A 1 995 ? 2.773 -12.042 38.903 1.00 90.69 995 GLU A CA 1
ATOM 7715 C C . GLU A 1 995 ? 3.122 -11.717 37.441 1.00 90.69 995 GLU A C 1
ATOM 7717 O O . GLU A 1 995 ? 4.200 -11.198 37.150 1.00 90.69 995 GLU A O 1
ATOM 7722 N N . SER A 1 996 ? 2.195 -11.963 36.506 1.00 91.94 996 SER A N 1
ATOM 7723 C CA . SER A 1 996 ? 2.413 -11.646 35.088 1.00 91.94 996 SER A CA 1
ATOM 7724 C C . SER A 1 996 ? 2.541 -10.143 34.840 1.00 91.94 996 SER A C 1
ATOM 7726 O O . SER A 1 996 ? 3.342 -9.729 34.010 1.00 91.94 996 SER A O 1
ATOM 7728 N N . VAL A 1 997 ? 1.768 -9.310 35.542 1.00 92.00 997 VAL A N 1
ATOM 7729 C CA . VAL A 1 997 ? 1.884 -7.848 35.439 1.00 92.00 997 VAL A CA 1
ATOM 7730 C C . VAL A 1 997 ? 3.231 -7.371 35.984 1.00 92.00 997 VAL A C 1
ATOM 7732 O O . VAL A 1 997 ? 3.891 -6.595 35.299 1.00 92.00 997 VAL A O 1
ATOM 7735 N N . HIS A 1 998 ? 3.683 -7.886 37.131 1.00 93.62 998 HIS A N 1
ATOM 7736 C CA . HIS A 1 998 ? 4.998 -7.576 37.701 1.00 93.62 998 HIS A CA 1
ATOM 7737 C C . HIS A 1 998 ? 6.130 -7.952 36.733 1.00 93.62 998 HIS A C 1
ATOM 7739 O O . HIS A 1 998 ? 6.887 -7.079 36.324 1.00 93.62 998 HIS A O 1
ATOM 7745 N N . ALA A 1 999 ? 6.140 -9.185 36.213 1.00 95.50 999 ALA A N 1
ATOM 7746 C CA . ALA A 1 999 ? 7.131 -9.634 35.229 1.00 95.50 999 ALA A CA 1
ATOM 7747 C C . ALA A 1 999 ? 7.120 -8.824 33.911 1.00 95.50 999 ALA A C 1
ATOM 7749 O O . ALA A 1 999 ? 8.121 -8.792 33.191 1.00 95.50 999 ALA A O 1
ATOM 7750 N N . CYS A 1 1000 ? 6.003 -8.165 33.575 1.00 95.88 1000 CYS A N 1
ATOM 7751 C CA . CYS A 1 1000 ? 5.925 -7.233 32.449 1.00 95.88 1000 CYS A CA 1
ATOM 7752 C C . CYS A 1 1000 ? 6.512 -5.849 32.777 1.00 95.88 1000 CYS A C 1
ATOM 7754 O O . CYS A 1 1000 ? 7.072 -5.206 31.889 1.00 95.88 1000 CYS A O 1
ATOM 7756 N N . LEU A 1 1001 ? 6.366 -5.392 34.024 1.00 96.00 1001 LEU A N 1
ATOM 7757 C CA . LEU A 1 1001 ? 6.913 -4.129 34.525 1.00 96.00 1001 LEU A CA 1
ATOM 7758 C C . LEU A 1 1001 ? 8.423 -4.218 34.721 1.00 96.00 1001 LEU A C 1
ATOM 7760 O O . LEU A 1 1001 ? 9.132 -3.336 34.251 1.00 96.00 1001 LEU A O 1
ATOM 7764 N N . ASP A 1 1002 ? 8.921 -5.303 35.312 1.00 96.88 1002 ASP A N 1
ATOM 7765 C CA . ASP A 1 1002 ? 10.356 -5.535 35.519 1.00 96.88 1002 ASP A CA 1
ATOM 7766 C C . ASP A 1 1002 ? 11.095 -5.548 34.174 1.00 96.88 1002 ASP A C 1
ATOM 7768 O O . ASP A 1 1002 ? 12.135 -4.914 33.999 1.00 96.88 1002 ASP A O 1
ATOM 7772 N N . ALA A 1 1003 ? 10.502 -6.206 33.172 1.00 97.69 1003 ALA A N 1
ATOM 7773 C CA . ALA A 1 1003 ? 11.017 -6.217 31.810 1.00 97.69 1003 ALA A CA 1
ATOM 7774 C C . ALA A 1 1003 ? 10.983 -4.828 31.143 1.00 97.69 1003 ALA A C 1
ATOM 7776 O O . ALA A 1 1003 ? 11.907 -4.487 30.407 1.00 97.69 1003 ALA A O 1
ATOM 7777 N N . ALA A 1 1004 ? 9.957 -4.012 31.405 1.00 97.62 1004 ALA A N 1
ATOM 7778 C CA . ALA A 1 1004 ? 9.897 -2.635 30.916 1.00 97.62 1004 ALA A CA 1
ATOM 7779 C C . ALA A 1 1004 ? 10.934 -1.730 31.609 1.00 97.62 1004 ALA A C 1
ATOM 7781 O O . ALA A 1 1004 ? 11.612 -0.965 30.923 1.00 97.62 1004 ALA A O 1
ATOM 7782 N N . MET A 1 1005 ? 11.121 -1.873 32.925 1.00 97.62 1005 MET A N 1
ATOM 7783 C CA . MET A 1 1005 ? 12.157 -1.181 33.701 1.00 97.62 1005 MET A CA 1
ATOM 7784 C C . MET A 1 1005 ? 13.554 -1.502 33.166 1.00 97.62 1005 MET A C 1
ATOM 7786 O O . MET A 1 1005 ? 14.273 -0.599 32.747 1.00 97.62 1005 MET A O 1
ATOM 7790 N N . HIS A 1 1006 ? 13.899 -2.786 33.029 1.00 96.69 1006 HIS A N 1
ATOM 7791 C CA . HIS A 1 1006 ? 15.191 -3.186 32.469 1.00 96.69 1006 HIS A CA 1
ATOM 7792 C C . HIS A 1 1006 ? 15.438 -2.658 31.046 1.00 96.69 1006 HIS A C 1
ATOM 7794 O O . HIS A 1 1006 ? 16.588 -2.382 30.703 1.00 96.69 1006 HIS A O 1
ATOM 7800 N N . VAL A 1 1007 ? 14.401 -2.478 30.215 1.00 96.00 1007 VAL A N 1
ATOM 7801 C CA . VAL A 1 1007 ? 14.552 -1.816 28.908 1.00 96.00 1007 VAL A CA 1
ATOM 7802 C C . VAL A 1 1007 ? 14.862 -0.328 29.071 1.00 96.00 1007 VAL A C 1
ATOM 7804 O O . VAL A 1 1007 ? 15.847 0.126 28.492 1.00 96.00 1007 VAL A O 1
ATOM 7807 N N . VAL A 1 1008 ? 14.078 0.435 29.843 1.00 95.38 1008 VAL A N 1
ATOM 7808 C CA . VAL A 1 1008 ? 14.301 1.890 29.978 1.00 95.38 1008 VAL A CA 1
ATOM 7809 C C . VAL A 1 1008 ? 15.599 2.230 30.717 1.00 95.38 1008 VAL A C 1
ATOM 7811 O O . VAL A 1 1008 ? 16.235 3.233 30.397 1.00 95.38 1008 VAL A O 1
ATOM 7814 N N . ASP A 1 1009 ? 16.044 1.376 31.638 1.00 93.94 1009 ASP A N 1
ATOM 7815 C CA . ASP A 1 1009 ? 17.338 1.516 32.307 1.00 93.94 1009 ASP A CA 1
ATOM 7816 C C . ASP A 1 1009 ? 18.495 1.151 31.351 1.00 93.94 1009 ASP A C 1
ATOM 7818 O O . ASP A 1 1009 ? 19.437 1.926 31.215 1.00 93.94 1009 ASP A O 1
ATOM 7822 N N . THR A 1 1010 ? 18.379 0.083 30.544 1.00 91.56 1010 THR A N 1
ATOM 7823 C CA . THR A 1 1010 ? 19.374 -0.214 29.483 1.00 91.56 1010 THR A CA 1
ATOM 7824 C C . THR A 1 1010 ? 19.474 0.921 28.448 1.00 91.56 1010 THR A C 1
ATOM 7826 O O . THR A 1 1010 ? 20.558 1.211 27.940 1.00 91.56 1010 THR A O 1
ATOM 7829 N N . VAL A 1 1011 ? 18.355 1.578 28.116 1.00 90.62 1011 VAL A N 1
ATOM 7830 C CA . VAL A 1 1011 ? 18.319 2.752 27.222 1.00 90.62 1011 VAL A CA 1
ATOM 7831 C C . VAL A 1 1011 ? 19.013 3.954 27.865 1.00 90.62 1011 VAL A C 1
ATOM 7833 O O . VAL A 1 1011 ? 19.814 4.614 27.204 1.00 90.62 1011 VAL A O 1
ATOM 7836 N N . ASN A 1 1012 ? 18.759 4.206 29.151 1.00 91.06 1012 ASN A N 1
ATOM 7837 C CA . ASN A 1 1012 ? 19.453 5.234 29.920 1.00 91.06 1012 ASN A CA 1
ATOM 7838 C C . ASN A 1 1012 ? 20.975 5.009 29.919 1.00 91.06 1012 ASN A C 1
ATOM 7840 O O . ASN A 1 1012 ? 21.727 5.932 29.610 1.00 91.06 1012 ASN A O 1
ATOM 7844 N N . ASP A 1 1013 ? 21.430 3.788 30.193 1.00 89.31 1013 ASP A N 1
ATOM 7845 C CA . ASP A 1 1013 ? 22.857 3.458 30.279 1.00 89.31 1013 ASP A CA 1
ATOM 7846 C C . ASP A 1 1013 ? 23.556 3.607 28.918 1.00 89.31 1013 ASP A C 1
ATOM 7848 O O . ASP A 1 1013 ? 24.669 4.129 28.830 1.00 89.31 1013 ASP A O 1
ATOM 7852 N N . LEU A 1 1014 ? 22.874 3.228 27.828 1.00 87.50 1014 LEU A N 1
ATOM 7853 C CA . LEU A 1 1014 ? 23.330 3.471 26.454 1.00 87.50 1014 LEU A CA 1
ATOM 7854 C C . LEU A 1 1014 ? 23.496 4.966 26.137 1.00 87.50 1014 LEU A C 1
ATOM 7856 O O . LEU A 1 1014 ? 24.374 5.314 25.346 1.00 87.50 1014 LEU A O 1
ATOM 7860 N N . ILE A 1 1015 ? 22.675 5.840 26.722 1.00 84.75 1015 ILE A N 1
ATOM 7861 C CA . ILE A 1 1015 ? 22.756 7.296 26.537 1.00 84.75 1015 ILE A CA 1
ATOM 7862 C C . ILE A 1 1015 ? 23.875 7.887 27.392 1.00 84.75 1015 ILE A C 1
ATOM 7864 O O . ILE A 1 1015 ? 24.716 8.609 26.861 1.00 84.75 1015 ILE A O 1
ATOM 7868 N N . GLN A 1 1016 ? 23.949 7.529 28.678 1.00 86.44 1016 GLN A N 1
ATOM 7869 C CA . GLN A 1 1016 ? 25.011 7.990 29.581 1.00 86.44 1016 GLN A CA 1
ATOM 7870 C C . GLN A 1 1016 ? 26.410 7.579 29.090 1.00 86.44 1016 GLN A C 1
ATOM 7872 O O . GLN A 1 1016 ? 27.362 8.343 29.222 1.00 86.44 1016 GLN A O 1
ATOM 7877 N N . ALA A 1 1017 ? 26.534 6.409 28.456 1.00 83.31 1017 ALA A N 1
ATOM 7878 C CA . ALA A 1 1017 ? 27.778 5.939 27.849 1.00 83.31 1017 ALA A CA 1
ATOM 7879 C C . ALA A 1 1017 ? 28.056 6.494 26.430 1.00 83.31 1017 ALA A C 1
ATOM 7881 O O . ALA A 1 1017 ? 29.040 6.089 25.808 1.00 83.31 1017 ALA A O 1
ATOM 7882 N N . GLY A 1 1018 ? 27.194 7.357 25.873 1.00 77.94 1018 GLY A N 1
ATOM 7883 C CA . GLY A 1 1018 ? 27.333 7.884 24.506 1.00 77.94 1018 GLY A CA 1
ATOM 7884 C C . GLY A 1 1018 ? 27.252 6.812 23.406 1.00 77.94 1018 GLY A C 1
ATOM 7885 O O . GLY A 1 1018 ? 27.822 6.970 22.328 1.00 77.94 1018 GLY A O 1
ATOM 7886 N N . GLN A 1 1019 ? 26.594 5.680 23.680 1.00 78.50 1019 GLN A N 1
ATOM 7887 C CA . GLN A 1 1019 ? 26.564 4.501 22.808 1.00 78.50 1019 GLN A CA 1
ATOM 7888 C C . GLN A 1 1019 ? 25.292 4.360 21.963 1.00 78.50 1019 GLN A C 1
ATOM 7890 O O . GLN A 1 1019 ? 25.229 3.436 21.141 1.00 78.50 1019 GLN A O 1
ATOM 7895 N N . LEU A 1 1020 ? 24.293 5.227 22.134 1.00 75.12 1020 LEU A N 1
ATOM 7896 C CA . LEU A 1 1020 ? 23.039 5.183 21.380 1.00 75.12 1020 LEU A CA 1
ATOM 7897 C C . LEU A 1 1020 ? 23.166 5.845 19.995 1.00 75.12 1020 LEU A C 1
ATOM 7899 O O . LEU A 1 1020 ? 23.824 6.867 19.844 1.00 75.12 1020 LEU A O 1
ATOM 7903 N N . PHE A 1 1021 ? 22.553 5.238 18.973 1.00 72.44 1021 PHE A N 1
ATOM 7904 C CA . PHE A 1 1021 ? 22.607 5.686 17.576 1.00 72.44 1021 PHE A CA 1
ATOM 7905 C C . PHE A 1 1021 ? 21.195 5.691 16.992 1.00 72.44 1021 PHE A C 1
ATOM 7907 O O . PHE A 1 1021 ? 20.537 4.651 16.998 1.00 72.44 1021 PHE A O 1
ATOM 7914 N N . ARG A 1 1022 ? 20.760 6.835 16.447 1.00 69.50 1022 ARG A N 1
ATOM 7915 C CA . ARG A 1 1022 ? 19.432 7.043 15.835 1.00 69.50 1022 ARG A CA 1
ATOM 7916 C C . ARG A 1 1022 ? 19.071 5.969 14.802 1.00 69.50 1022 ARG A C 1
ATOM 7918 O O . ARG A 1 1022 ? 17.952 5.468 14.807 1.00 69.50 1022 ARG A O 1
ATOM 7925 N N . ALA A 1 1023 ? 20.030 5.583 13.962 1.00 67.81 1023 ALA A N 1
ATOM 7926 C CA . ALA A 1 1023 ? 19.846 4.563 12.932 1.00 67.81 1023 ALA A CA 1
ATOM 7927 C C . ALA A 1 1023 ? 19.557 3.148 13.478 1.00 67.81 1023 ALA A C 1
ATOM 7929 O O . ALA A 1 1023 ? 19.057 2.287 12.752 1.00 67.81 1023 ALA A O 1
ATOM 7930 N N . PHE A 1 1024 ? 19.832 2.883 14.760 1.00 78.88 1024 PHE A N 1
ATOM 7931 C CA . PHE A 1 1024 ? 19.601 1.577 15.370 1.00 78.88 1024 PHE A CA 1
ATOM 7932 C C . PHE A 1 1024 ? 18.154 1.433 15.880 1.00 78.88 1024 PHE A C 1
ATOM 7934 O O . PHE A 1 1024 ? 17.885 1.394 17.082 1.00 78.88 1024 PHE A O 1
ATOM 7941 N N . TRP A 1 1025 ? 17.219 1.337 14.927 1.00 77.62 1025 TRP A N 1
ATOM 7942 C CA . TRP A 1 1025 ? 15.758 1.366 15.118 1.00 77.62 1025 TRP A CA 1
ATOM 7943 C C . TRP A 1 1025 ? 15.216 0.474 16.251 1.00 77.62 1025 TRP A C 1
ATOM 7945 O O . TRP A 1 1025 ? 14.235 0.830 16.908 1.00 77.62 1025 TRP A O 1
ATOM 7955 N N . PHE A 1 1026 ? 15.866 -0.669 16.497 1.00 82.81 1026 PHE A N 1
ATOM 7956 C CA . PHE A 1 1026 ? 15.515 -1.621 17.549 1.00 82.81 1026 PHE A CA 1
ATOM 7957 C C . PHE A 1 1026 ? 15.422 -0.966 18.929 1.00 82.81 1026 PHE A C 1
ATOM 7959 O O . PHE A 1 1026 ? 14.474 -1.247 19.659 1.00 82.81 1026 PHE A O 1
ATOM 7966 N N . THR A 1 1027 ? 16.361 -0.083 19.292 1.00 85.31 1027 THR A N 1
ATOM 7967 C CA . THR A 1 1027 ? 16.338 0.541 20.623 1.00 85.31 1027 THR A CA 1
ATOM 7968 C C . THR A 1 1027 ? 15.132 1.461 20.774 1.00 85.31 1027 THR A C 1
ATOM 7970 O O . THR A 1 1027 ? 14.441 1.370 21.782 1.00 85.31 1027 THR A O 1
ATOM 7973 N N . SER A 1 1028 ? 14.812 2.275 19.762 1.00 83.31 1028 SER A N 1
ATOM 7974 C CA . SER A 1 1028 ? 13.639 3.160 19.786 1.00 83.31 1028 SER A CA 1
ATOM 7975 C C . SER A 1 1028 ? 12.324 2.375 19.858 1.00 83.31 1028 SER A C 1
ATOM 7977 O O . SER A 1 1028 ? 11.444 2.733 20.636 1.00 83.31 1028 SER A O 1
ATOM 7979 N N . TYR A 1 1029 ? 12.199 1.278 19.101 1.00 87.25 1029 TYR A N 1
ATOM 7980 C CA . TYR A 1 1029 ? 11.017 0.403 19.130 1.00 87.25 1029 TYR A CA 1
ATOM 7981 C C . TYR A 1 1029 ? 10.839 -0.299 20.485 1.00 87.25 1029 TYR A C 1
ATOM 7983 O O . TYR A 1 1029 ? 9.739 -0.301 21.046 1.00 87.25 1029 TYR A O 1
ATOM 7991 N N . PHE A 1 1030 ? 11.914 -0.860 21.045 1.00 91.69 1030 PHE A N 1
ATOM 7992 C CA . PHE A 1 1030 ? 11.866 -1.515 22.352 1.00 91.69 1030 PHE A CA 1
ATOM 7993 C C . PHE A 1 1030 ? 11.605 -0.511 23.485 1.00 91.69 1030 PHE A C 1
ATOM 7995 O O . PHE A 1 1030 ? 10.762 -0.783 24.338 1.00 91.69 1030 PHE A O 1
ATOM 8002 N N . ALA A 1 1031 ? 12.249 0.662 23.461 1.00 91.44 1031 ALA A N 1
ATOM 8003 C CA . ALA A 1 1031 ? 12.019 1.744 24.417 1.00 91.44 1031 ALA A CA 1
ATOM 8004 C C . ALA A 1 1031 ? 10.559 2.218 24.388 1.00 91.44 1031 ALA A C 1
ATOM 8006 O O . ALA A 1 1031 ? 9.900 2.220 25.425 1.00 91.44 1031 ALA A O 1
ATOM 8007 N N . PHE A 1 1032 ? 10.012 2.507 23.202 1.00 89.69 1032 PHE A N 1
ATOM 8008 C CA . PHE A 1 1032 ? 8.593 2.827 23.026 1.00 89.69 1032 PHE A CA 1
ATOM 8009 C C . PHE A 1 1032 ? 7.686 1.742 23.622 1.00 89.69 1032 PHE A C 1
ATOM 8011 O O . PHE A 1 1032 ? 6.809 2.046 24.433 1.00 89.69 1032 PHE A O 1
ATOM 8018 N N . SER A 1 1033 ? 7.936 0.466 23.304 1.00 91.31 1033 SER A N 1
ATOM 8019 C CA . SER A 1 1033 ? 7.150 -0.643 23.856 1.00 91.31 1033 SER A CA 1
ATOM 8020 C C . SER A 1 1033 ? 7.294 -0.815 25.375 1.00 91.31 1033 SER A C 1
ATOM 8022 O O . SER A 1 1033 ? 6.436 -1.468 25.966 1.00 91.31 1033 SER A O 1
ATOM 8024 N N . ALA A 1 1034 ? 8.336 -0.274 26.009 1.00 95.25 1034 ALA A N 1
ATOM 8025 C CA . ALA A 1 1034 ? 8.509 -0.286 27.459 1.00 95.25 1034 ALA A CA 1
ATOM 8026 C C . ALA A 1 1034 ? 7.813 0.909 28.131 1.00 95.25 1034 ALA A C 1
ATOM 8028 O O . ALA A 1 1034 ? 7.008 0.705 29.038 1.00 95.25 1034 ALA A O 1
ATOM 8029 N N . VAL A 1 1035 ? 8.028 2.140 27.650 1.00 94.50 1035 VAL A N 1
ATOM 8030 C CA . VAL A 1 1035 ? 7.380 3.355 28.192 1.00 94.50 1035 VAL A CA 1
ATOM 8031 C C . VAL A 1 1035 ? 5.849 3.241 28.114 1.00 94.50 1035 VAL A C 1
ATOM 8033 O O . VAL A 1 1035 ? 5.160 3.551 29.085 1.00 94.50 1035 VAL A O 1
ATOM 8036 N N . VAL A 1 1036 ? 5.315 2.682 27.019 1.00 91.31 1036 VAL A N 1
ATOM 8037 C CA . VAL A 1 1036 ? 3.887 2.333 26.878 1.00 91.31 1036 VAL A CA 1
ATOM 8038 C C . VAL A 1 1036 ? 3.379 1.474 28.041 1.00 91.31 1036 VAL A C 1
ATOM 8040 O O . VAL A 1 1036 ? 2.304 1.736 28.575 1.00 91.31 1036 VAL A O 1
ATOM 8043 N N . ILE A 1 1037 ? 4.130 0.451 28.453 1.00 93.75 1037 ILE A N 1
ATOM 8044 C CA . ILE A 1 1037 ? 3.729 -0.462 29.534 1.00 93.75 1037 ILE A CA 1
ATOM 8045 C C . ILE A 1 1037 ? 3.706 0.268 30.880 1.00 93.75 1037 ILE A C 1
ATOM 8047 O O . ILE A 1 1037 ? 2.755 0.104 31.646 1.00 93.75 1037 ILE A O 1
ATOM 8051 N N . LEU A 1 1038 ? 4.713 1.107 31.134 1.00 94.44 1038 LEU A N 1
ATOM 8052 C CA . LEU A 1 1038 ? 4.841 1.873 32.372 1.00 94.44 1038 LEU A CA 1
ATOM 8053 C C . LEU A 1 1038 ? 3.718 2.916 32.522 1.00 94.44 1038 LEU A C 1
ATOM 8055 O O . LEU A 1 1038 ? 3.045 2.923 33.551 1.00 94.44 1038 LEU A O 1
ATOM 8059 N N . TYR A 1 1039 ? 3.429 3.728 31.495 1.00 91.56 1039 TYR A N 1
ATOM 8060 C CA . TYR A 1 1039 ? 2.317 4.691 31.557 1.00 91.56 1039 TYR A CA 1
ATOM 8061 C C . TYR A 1 1039 ? 0.949 4.011 31.671 1.00 91.56 1039 TYR A C 1
ATOM 8063 O O . TYR A 1 1039 ? 0.117 4.434 32.475 1.00 91.56 1039 TYR A O 1
ATOM 8071 N N . VAL A 1 1040 ? 0.708 2.925 30.926 1.00 88.44 1040 VAL A N 1
ATOM 8072 C CA . VAL A 1 1040 ? -0.557 2.176 31.018 1.00 88.44 1040 VAL A CA 1
ATOM 8073 C C . VAL A 1 1040 ? -0.758 1.587 32.418 1.00 88.44 1040 VAL A C 1
ATOM 8075 O O . VAL A 1 1040 ? -1.891 1.552 32.899 1.00 88.44 1040 VAL A O 1
ATOM 8078 N N . TYR A 1 1041 ? 0.312 1.177 33.104 1.00 90.50 1041 TYR A N 1
ATOM 8079 C CA . TYR A 1 1041 ? 0.238 0.744 34.499 1.00 90.50 1041 TYR A CA 1
ATOM 8080 C C . TYR A 1 1041 ? 0.002 1.906 35.478 1.00 90.50 1041 TYR A C 1
ATOM 8082 O O . TYR A 1 1041 ? -0.860 1.782 36.348 1.00 90.50 1041 TYR A O 1
ATOM 8090 N N . THR A 1 1042 ? 0.666 3.054 35.305 1.00 89.06 1042 THR A N 1
ATOM 8091 C CA . THR A 1 1042 ? 0.401 4.265 36.107 1.00 89.06 1042 THR A CA 1
ATOM 8092 C C . THR A 1 1042 ? -1.071 4.677 36.028 1.00 89.06 1042 THR A C 1
ATOM 8094 O O . THR A 1 1042 ? -1.721 4.850 37.057 1.00 89.06 1042 THR A O 1
ATOM 8097 N N . ILE A 1 1043 ? -1.642 4.723 34.819 1.00 84.38 1043 ILE A N 1
ATOM 8098 C CA . ILE A 1 1043 ? -3.066 5.025 34.599 1.00 84.38 1043 ILE A CA 1
ATOM 8099 C C . ILE A 1 1043 ? -3.976 3.988 35.288 1.00 84.38 1043 ILE A C 1
ATOM 8101 O O . ILE A 1 1043 ? -5.037 4.338 35.813 1.00 84.38 1043 ILE A O 1
ATOM 8105 N N . GLN A 1 1044 ? -3.577 2.709 35.330 1.00 82.00 1044 GLN A N 1
ATOM 8106 C CA . GLN A 1 1044 ? -4.328 1.675 36.053 1.00 82.00 1044 GLN A CA 1
ATOM 8107 C C . GLN A 1 1044 ? -4.302 1.858 37.572 1.00 82.00 1044 GLN A C 1
ATOM 8109 O O . GLN A 1 1044 ? -5.318 1.607 38.222 1.00 82.00 1044 GLN A O 1
ATOM 8114 N N . GLN A 1 1045 ? -3.174 2.301 38.127 1.00 82.56 1045 GLN A N 1
ATOM 8115 C CA . GLN A 1 1045 ? -2.963 2.460 39.566 1.00 82.56 1045 GLN A CA 1
ATOM 8116 C C . GLN A 1 1045 ? -3.352 3.844 40.104 1.00 82.56 1045 GLN A C 1
ATOM 8118 O O . GLN A 1 1045 ? -2.984 4.181 41.226 1.00 82.56 1045 GLN A O 1
ATOM 8123 N N . ARG A 1 1046 ? -4.152 4.626 39.362 1.00 73.31 1046 ARG A N 1
ATOM 8124 C CA . ARG A 1 1046 ? -4.611 5.967 39.775 1.00 73.31 1046 ARG A CA 1
ATOM 8125 C C . ARG A 1 1046 ? -5.164 6.035 41.209 1.00 73.31 1046 ARG A C 1
ATOM 8127 O O . ARG A 1 1046 ? -4.932 7.019 41.890 1.00 73.31 1046 ARG A O 1
ATOM 8134 N N . THR A 1 1047 ? -5.858 4.994 41.688 1.00 71.25 1047 THR A N 1
ATOM 8135 C CA . THR A 1 1047 ? -6.430 4.930 43.053 1.00 71.25 1047 THR A CA 1
ATOM 8136 C C . THR A 1 1047 ? -5.507 4.277 44.094 1.00 71.25 1047 THR A C 1
ATOM 8138 O O . THR A 1 1047 ? -5.996 3.816 45.125 1.00 71.25 1047 THR A O 1
ATOM 8141 N N . ALA A 1 1048 ? -4.211 4.140 43.813 1.00 78.75 1048 ALA A N 1
ATOM 8142 C CA . ALA A 1 1048 ? -3.208 3.619 44.739 1.00 78.75 1048 ALA A CA 1
ATOM 8143 C C . ALA A 1 1048 ? -2.263 4.749 45.203 1.00 78.75 1048 ALA A C 1
ATOM 8145 O O . ALA A 1 1048 ? -2.070 5.712 44.453 1.00 78.75 1048 ALA A O 1
ATOM 8146 N N . PRO A 1 1049 ? -1.642 4.637 46.397 1.00 81.38 1049 PRO A N 1
ATOM 8147 C CA . PRO A 1 1049 ? -0.677 5.623 46.887 1.00 81.38 1049 PRO A CA 1
ATOM 8148 C C . PRO A 1 1049 ? 0.436 5.881 45.870 1.00 81.38 1049 PRO A C 1
ATOM 8150 O O . PRO A 1 1049 ? 0.868 4.941 45.197 1.00 81.38 1049 PRO A O 1
ATOM 8153 N N . ALA A 1 1050 ? 0.917 7.127 45.784 1.00 80.19 1050 ALA A N 1
ATOM 8154 C CA . ALA A 1 1050 ? 1.869 7.570 44.759 1.00 80.19 1050 ALA A CA 1
ATOM 8155 C C . ALA A 1 1050 ? 3.103 6.659 44.636 1.00 80.19 1050 ALA A C 1
ATOM 8157 O O . ALA A 1 1050 ? 3.496 6.291 43.530 1.00 80.19 1050 ALA A O 1
ATOM 8158 N N . GLU A 1 1051 ? 3.631 6.196 45.770 1.00 84.25 1051 GLU A N 1
ATOM 8159 C CA . GLU A 1 1051 ? 4.719 5.214 45.904 1.00 84.25 1051 GLU A CA 1
ATOM 8160 C C . GLU A 1 1051 ? 4.564 3.976 44.989 1.00 84.25 1051 GLU A C 1
ATOM 8162 O O . GLU A 1 1051 ? 5.550 3.441 44.487 1.00 84.25 1051 GLU A O 1
ATOM 8167 N N . THR A 1 1052 ? 3.325 3.553 44.711 1.00 85.00 1052 THR A N 1
ATOM 8168 C CA . THR A 1 1052 ? 2.979 2.374 43.890 1.00 85.00 1052 THR A CA 1
ATOM 8169 C C . THR A 1 1052 ? 3.289 2.554 42.398 1.00 85.00 1052 THR A C 1
ATOM 8171 O O . THR A 1 1052 ? 3.474 1.566 41.681 1.00 85.00 1052 THR A O 1
ATOM 8174 N N . TRP A 1 1053 ? 3.285 3.796 41.901 1.00 86.62 1053 TRP A N 1
ATOM 8175 C CA . TRP A 1 1053 ? 3.364 4.107 40.466 1.00 86.62 1053 TRP A CA 1
ATOM 8176 C C . TRP A 1 1053 ? 4.388 5.189 40.098 1.00 86.62 1053 TRP A C 1
ATOM 8178 O O . TRP A 1 1053 ? 4.831 5.238 38.950 1.00 86.62 1053 TRP A O 1
ATOM 8188 N N . GLN A 1 1054 ? 4.818 6.021 41.049 1.00 89.31 1054 GLN A N 1
ATOM 8189 C CA . GLN A 1 1054 ? 5.710 7.160 40.814 1.00 89.31 1054 GLN A CA 1
ATOM 8190 C C . GLN A 1 1054 ? 7.071 6.739 40.240 1.00 89.31 1054 GLN A C 1
ATOM 8192 O O . GLN A 1 1054 ? 7.566 7.381 39.316 1.00 89.31 1054 GLN A O 1
ATOM 8197 N N . ALA A 1 1055 ? 7.649 5.626 40.707 1.00 92.00 1055 ALA A N 1
ATOM 8198 C CA . ALA A 1 1055 ? 8.900 5.092 40.159 1.00 92.00 1055 ALA A CA 1
ATOM 8199 C C . ALA A 1 1055 ? 8.775 4.736 38.663 1.00 92.00 1055 ALA A C 1
ATOM 8201 O O . ALA A 1 1055 ? 9.614 5.139 37.855 1.00 92.00 1055 ALA A O 1
ATOM 8202 N N . TYR A 1 1056 ? 7.688 4.054 38.283 1.00 94.19 1056 TYR A N 1
ATOM 8203 C CA . TYR A 1 1056 ? 7.405 3.682 36.896 1.00 94.19 1056 TYR A CA 1
ATOM 8204 C C . TYR A 1 1056 ? 7.122 4.910 36.018 1.00 94.19 1056 TYR A C 1
ATOM 8206 O O . TYR A 1 1056 ? 7.655 5.005 34.914 1.00 94.19 1056 TYR A O 1
ATOM 8214 N N . PHE A 1 1057 ? 6.345 5.883 36.512 1.00 92.94 1057 PHE A N 1
ATOM 8215 C CA . PHE A 1 1057 ? 6.071 7.136 35.798 1.00 92.94 1057 PHE A CA 1
ATOM 8216 C C . PHE A 1 1057 ? 7.340 7.974 35.569 1.00 92.94 1057 PHE A C 1
ATOM 8218 O O . PHE A 1 1057 ? 7.544 8.500 34.473 1.00 92.94 1057 PHE A O 1
ATOM 8225 N N . ASN A 1 1058 ? 8.218 8.062 36.571 1.00 93.25 1058 ASN A N 1
ATOM 8226 C CA . ASN A 1 1058 ? 9.478 8.799 36.475 1.00 93.25 1058 ASN A CA 1
ATOM 8227 C C . ASN A 1 1058 ? 10.450 8.130 35.490 1.00 93.25 1058 ASN A C 1
ATOM 8229 O O . ASN A 1 1058 ? 11.072 8.818 34.683 1.00 93.25 1058 ASN A O 1
ATOM 8233 N N . ALA A 1 1059 ? 10.557 6.797 35.509 1.00 94.56 1059 ALA A N 1
ATOM 8234 C CA . ALA A 1 1059 ? 11.386 6.050 34.561 1.00 94.56 1059 ALA A CA 1
ATOM 8235 C C . ALA A 1 1059 ? 10.853 6.147 33.118 1.00 94.56 1059 ALA A C 1
ATOM 8237 O O . ALA A 1 1059 ? 11.633 6.349 32.185 1.00 94.56 1059 ALA A O 1
ATOM 8238 N N . ALA A 1 1060 ? 9.528 6.085 32.942 1.00 94.31 1060 ALA A N 1
ATOM 8239 C CA . ALA A 1 1060 ? 8.859 6.301 31.662 1.00 94.31 1060 ALA A CA 1
ATOM 8240 C C . ALA A 1 1060 ? 9.121 7.711 31.109 1.00 94.31 1060 ALA A C 1
ATOM 8242 O O . ALA A 1 1060 ? 9.609 7.845 29.987 1.00 94.31 1060 ALA A O 1
ATOM 8243 N N . SER A 1 1061 ? 8.888 8.746 31.923 1.00 93.19 1061 SER A N 1
ATOM 8244 C CA . SER A 1 1061 ? 9.100 10.150 31.547 1.00 93.19 1061 SER A CA 1
ATOM 8245 C C . SER A 1 1061 ? 10.562 10.429 31.197 1.00 93.19 1061 SER A C 1
ATOM 8247 O O . SER A 1 1061 ? 10.839 11.011 30.152 1.00 93.19 1061 SER A O 1
ATOM 8249 N N . ARG A 1 1062 ? 11.511 9.932 32.006 1.00 94.06 1062 ARG A N 1
ATOM 8250 C CA . ARG A 1 1062 ? 12.953 10.023 31.723 1.00 94.06 1062 ARG A CA 1
ATOM 8251 C C . ARG A 1 1062 ? 13.296 9.413 30.364 1.00 94.06 1062 ARG A C 1
ATOM 8253 O O . ARG A 1 1062 ? 13.993 10.047 29.577 1.00 94.06 1062 ARG A O 1
ATOM 8260 N N . CYS A 1 1063 ? 12.790 8.213 30.079 1.00 92.81 1063 CYS A N 1
ATOM 8261 C CA . CYS A 1 1063 ? 13.056 7.516 28.823 1.00 92.81 1063 CYS A CA 1
ATOM 8262 C C . CYS A 1 1063 ? 12.388 8.202 27.616 1.00 92.81 1063 CYS A C 1
ATOM 8264 O O . CYS A 1 1063 ? 12.989 8.275 26.548 1.00 92.81 1063 CYS A O 1
ATOM 8266 N N . GLN A 1 1064 ? 11.192 8.776 27.779 1.00 91.75 1064 GLN A N 1
ATOM 8267 C CA . GLN A 1 1064 ? 10.544 9.570 26.733 1.00 91.75 1064 GLN A CA 1
ATOM 8268 C C . GLN A 1 1064 ? 11.328 10.856 26.428 1.00 91.75 1064 GLN A C 1
ATOM 8270 O O . GLN A 1 1064 ? 11.601 11.127 25.261 1.00 91.75 1064 GLN A O 1
ATOM 8275 N N . SER A 1 1065 ? 11.752 11.621 27.441 1.00 88.81 1065 SER A N 1
ATOM 8276 C CA . SER A 1 1065 ? 12.607 12.802 27.235 1.00 88.81 1065 SER A CA 1
ATOM 8277 C C . SER A 1 1065 ? 13.941 12.429 26.580 1.00 88.81 1065 SER A C 1
ATOM 8279 O O . SER A 1 1065 ? 14.405 13.131 25.688 1.00 88.81 1065 SER A O 1
ATOM 8281 N N . GLN A 1 1066 ? 14.515 11.283 26.959 1.00 87.44 1066 GLN A N 1
ATOM 8282 C CA . GLN A 1 1066 ? 15.708 10.702 26.338 1.00 87.44 1066 GLN A CA 1
ATOM 8283 C C . GLN A 1 1066 ? 15.499 10.302 24.865 1.00 87.44 1066 GLN A C 1
ATOM 8285 O O . GLN A 1 1066 ? 16.407 10.478 24.056 1.00 87.44 1066 GLN A O 1
ATOM 8290 N N . LEU A 1 1067 ? 14.317 9.802 24.485 1.00 83.81 1067 LEU A N 1
ATOM 8291 C CA . LEU A 1 1067 ? 13.959 9.557 23.081 1.00 83.81 1067 LEU A CA 1
ATOM 8292 C C . LEU A 1 1067 ? 13.735 10.869 22.310 1.00 83.81 1067 LEU A C 1
ATOM 8294 O O . LEU A 1 1067 ? 14.137 10.969 21.152 1.00 83.81 1067 LEU A O 1
ATOM 8298 N N . ALA A 1 1068 ? 13.142 11.882 22.947 1.00 83.12 1068 ALA A N 1
ATOM 8299 C CA . ALA A 1 1068 ? 12.939 13.204 22.355 1.00 83.12 1068 ALA A CA 1
ATOM 8300 C C . ALA A 1 1068 ? 14.269 13.939 22.098 1.00 83.12 1068 ALA A C 1
ATOM 8302 O O . ALA A 1 1068 ? 14.426 14.551 21.048 1.00 83.12 1068 ALA A O 1
ATOM 8303 N N . SER A 1 1069 ? 15.275 13.795 22.970 1.00 78.12 1069 SER A N 1
ATOM 8304 C CA . SER A 1 1069 ? 16.624 14.354 22.754 1.00 78.12 1069 SER A CA 1
ATOM 8305 C C . SER A 1 1069 ? 17.441 13.676 21.637 1.00 78.12 1069 SER A C 1
ATOM 8307 O O . SER A 1 1069 ? 18.610 13.996 21.458 1.00 78.12 1069 SER A O 1
ATOM 8309 N N . LEU A 1 1070 ? 16.856 12.718 20.909 1.00 70.94 1070 LEU A N 1
ATOM 8310 C CA . LEU A 1 1070 ? 17.427 12.069 19.715 1.00 70.94 1070 LEU A CA 1
ATOM 8311 C C . LEU A 1 1070 ? 16.619 12.400 18.446 1.00 70.94 1070 LEU A C 1
ATOM 8313 O O . LEU A 1 1070 ? 16.868 11.850 17.369 1.00 70.94 1070 LEU A O 1
ATOM 8317 N N . ALA A 1 1071 ? 15.586 13.230 18.595 1.00 67.19 1071 ALA A N 1
ATOM 8318 C CA . ALA A 1 1071 ? 14.581 13.525 17.593 1.00 67.19 1071 ALA A CA 1
ATOM 8319 C C . ALA A 1 1071 ? 14.814 14.911 16.971 1.00 67.19 1071 ALA A C 1
ATOM 8321 O O . ALA A 1 1071 ? 13.880 15.695 16.840 1.00 67.19 1071 ALA A O 1
ATOM 8322 N N . ASP A 1 1072 ? 16.050 15.190 16.534 1.00 55.84 1072 ASP A N 1
ATOM 8323 C CA . ASP A 1 1072 ? 16.486 16.484 15.965 1.00 55.84 1072 ASP A CA 1
ATOM 8324 C C . ASP A 1 1072 ? 15.671 16.957 14.742 1.00 55.84 1072 ASP A C 1
ATOM 8326 O O . ASP A 1 1072 ? 15.904 18.036 14.208 1.00 55.84 1072 ASP A O 1
ATOM 8330 N N . ASN A 1 1073 ? 14.786 16.106 14.213 1.00 55.22 1073 ASN A N 1
ATOM 8331 C CA . ASN A 1 1073 ? 13.833 16.401 13.148 1.00 55.22 1073 ASN A CA 1
ATOM 8332 C C . ASN A 1 1073 ? 12.529 15.614 13.395 1.00 55.22 1073 ASN A C 1
ATOM 8334 O O . ASN A 1 1073 ? 12.558 14.441 13.791 1.00 55.22 1073 ASN A O 1
ATOM 8338 N N . GLU A 1 1074 ? 11.392 16.212 13.035 1.00 51.66 1074 GLU A N 1
ATOM 8339 C CA . GLU A 1 1074 ? 10.039 15.627 13.138 1.00 51.66 1074 GLU A CA 1
ATOM 8340 C C . GLU A 1 1074 ? 9.861 14.323 12.334 1.00 51.66 1074 GLU A C 1
ATOM 8342 O O . GLU A 1 1074 ? 9.000 13.494 12.625 1.00 51.66 1074 GLU A O 1
ATOM 8347 N N . SER A 1 1075 ? 10.711 14.100 11.328 1.00 54.88 1075 SER A N 1
ATOM 8348 C CA . SER A 1 1075 ? 10.671 12.937 10.434 1.00 54.88 1075 SER A CA 1
ATOM 8349 C C . SER A 1 1075 ? 11.180 11.625 11.051 1.00 54.88 1075 SER A C 1
ATOM 8351 O O . SER A 1 1075 ? 11.130 10.584 10.393 1.00 54.88 1075 SER A O 1
ATOM 8353 N N . THR A 1 1076 ? 11.669 11.633 12.296 1.00 65.12 1076 THR A N 1
ATOM 8354 C CA . THR A 1 1076 ? 12.240 10.439 12.946 1.00 65.12 1076 THR A CA 1
ATOM 8355 C C . THR A 1 1076 ? 11.191 9.508 13.561 1.00 65.12 1076 THR A C 1
ATOM 8357 O O . THR A 1 1076 ? 10.171 9.941 14.096 1.00 65.12 1076 THR A O 1
ATOM 8360 N N . LEU A 1 1077 ? 11.480 8.200 13.589 1.00 68.06 1077 LEU A N 1
ATOM 8361 C CA . LEU A 1 1077 ? 10.691 7.220 14.348 1.00 68.06 1077 LEU A CA 1
ATOM 8362 C C . LEU A 1 1077 ? 10.619 7.574 15.844 1.00 68.06 1077 LEU A C 1
ATOM 8364 O O . LEU A 1 1077 ? 9.600 7.330 16.481 1.00 68.06 1077 LEU A O 1
ATOM 8368 N N . ALA A 1 1078 ? 11.681 8.181 16.390 1.00 71.19 1078 ALA A N 1
ATOM 8369 C CA . ALA A 1 1078 ? 11.721 8.664 17.767 1.00 71.19 1078 ALA A CA 1
ATOM 8370 C C . ALA A 1 1078 ? 10.732 9.821 18.002 1.00 71.19 1078 ALA A C 1
ATOM 8372 O O . ALA A 1 1078 ? 9.928 9.716 18.922 1.00 71.19 1078 ALA A O 1
ATOM 8373 N N . ALA A 1 1079 ? 10.706 10.852 17.142 1.00 72.12 1079 ALA A N 1
ATOM 8374 C CA . ALA A 1 1079 ? 9.710 11.934 17.205 1.00 72.12 1079 ALA A CA 1
ATOM 8375 C C . ALA A 1 1079 ? 8.278 11.377 17.196 1.00 72.12 1079 ALA A C 1
ATOM 8377 O O . ALA A 1 1079 ? 7.475 11.670 18.081 1.00 72.12 1079 ALA A O 1
ATOM 8378 N N . ARG A 1 1080 ? 7.994 10.495 16.231 1.00 72.19 1080 ARG A N 1
ATOM 8379 C CA . ARG A 1 1080 ? 6.699 9.822 16.054 1.00 72.19 1080 ARG A CA 1
ATOM 8380 C C . ARG A 1 1080 ? 6.276 9.023 17.293 1.00 72.19 1080 ARG A C 1
ATOM 8382 O O . ARG A 1 1080 ? 5.128 9.107 17.719 1.00 72.19 1080 ARG A O 1
ATOM 8389 N N . TYR A 1 1081 ? 7.199 8.287 17.914 1.00 78.00 1081 TYR A N 1
ATOM 8390 C CA . TYR A 1 1081 ? 6.935 7.613 19.187 1.00 78.00 1081 TYR A CA 1
ATOM 8391 C C . TYR A 1 1081 ? 6.728 8.601 20.343 1.00 78.00 1081 TYR A C 1
ATOM 8393 O O . TYR A 1 1081 ? 5.826 8.388 21.147 1.00 78.00 1081 TYR A O 1
ATOM 8401 N N . CYS A 1 1082 ? 7.494 9.690 20.427 1.00 81.50 1082 CYS A N 1
ATOM 8402 C CA . CYS A 1 1082 ? 7.336 10.693 21.481 1.00 81.50 1082 CYS A CA 1
ATOM 8403 C C . CYS A 1 1082 ? 5.982 11.417 21.430 1.00 81.50 1082 CYS A C 1
ATOM 8405 O O . CYS A 1 1082 ? 5.418 11.662 22.493 1.00 81.50 1082 CYS A O 1
ATOM 8407 N N . LEU A 1 1083 ? 5.422 11.673 20.240 1.00 76.88 1083 LEU A N 1
ATOM 8408 C CA . LEU A 1 1083 ? 4.058 12.206 20.085 1.00 76.88 1083 LEU A CA 1
ATOM 8409 C C . LEU A 1 1083 ? 3.008 11.277 20.724 1.00 76.88 1083 LEU A C 1
ATOM 8411 O O . LEU A 1 1083 ? 2.212 11.716 21.548 1.00 76.88 1083 LEU A O 1
ATOM 8415 N N . VAL A 1 1084 ? 3.062 9.974 20.417 1.00 75.12 1084 VAL A N 1
ATOM 8416 C CA . VAL A 1 1084 ? 2.174 8.950 21.012 1.00 75.12 1084 VAL A CA 1
ATOM 8417 C C . VAL A 1 1084 ? 2.369 8.825 22.528 1.00 75.12 1084 VAL A C 1
ATOM 8419 O O . VAL A 1 1084 ? 1.418 8.587 23.273 1.00 75.12 1084 VAL A O 1
ATOM 8422 N N . LEU A 1 1085 ? 3.611 8.939 23.003 1.00 84.94 1085 LEU A N 1
ATOM 8423 C CA . LEU A 1 1085 ? 3.929 8.818 24.424 1.00 84.94 1085 LEU A CA 1
ATOM 8424 C C . LEU A 1 1085 ? 3.460 10.033 25.235 1.00 84.94 1085 LEU A C 1
ATOM 8426 O O . LEU A 1 1085 ? 3.069 9.853 26.387 1.00 84.94 1085 LEU A O 1
ATOM 8430 N N . GLU A 1 1086 ? 3.430 11.234 24.654 1.00 85.56 1086 GLU A N 1
ATOM 8431 C CA . GLU A 1 1086 ? 3.021 12.444 25.375 1.00 85.56 1086 GLU A CA 1
ATOM 8432 C C . GLU A 1 1086 ? 1.520 12.470 25.693 1.00 85.56 1086 GLU A C 1
ATOM 8434 O O . GLU A 1 1086 ? 1.133 12.895 26.783 1.00 85.56 1086 GLU A O 1
ATOM 8439 N N . GLU A 1 1087 ? 0.668 11.920 24.821 1.00 78.56 1087 GLU A N 1
ATOM 8440 C CA . GLU A 1 1087 ? -0.758 11.726 25.128 1.00 78.56 1087 GLU A CA 1
ATOM 8441 C C . GLU A 1 1087 ? -0.959 10.811 26.346 1.00 78.56 1087 GLU A C 1
ATOM 8443 O O . GLU A 1 1087 ? -1.772 11.088 27.231 1.00 78.56 1087 GLU A O 1
ATOM 8448 N N . LEU A 1 1088 ? -0.181 9.725 26.418 1.00 81.81 1088 LEU A N 1
ATOM 8449 C CA . LEU A 1 1088 ? -0.212 8.773 27.529 1.00 81.81 1088 LEU A CA 1
ATOM 8450 C C . LEU A 1 1088 ? 0.354 9.387 28.817 1.00 81.81 1088 LEU A C 1
ATOM 8452 O O . LEU A 1 1088 ? -0.176 9.119 29.896 1.00 81.81 1088 LEU A O 1
ATOM 8456 N N . ARG A 1 1089 ? 1.387 10.234 28.712 1.00 87.44 1089 ARG A N 1
ATOM 8457 C CA . ARG A 1 1089 ? 1.956 10.988 29.839 1.00 87.44 1089 ARG A CA 1
ATOM 8458 C C . ARG A 1 1089 ? 0.954 12.003 30.391 1.00 87.44 1089 ARG A C 1
ATOM 8460 O O . ARG A 1 1089 ? 0.742 12.049 31.601 1.00 87.44 1089 ARG A O 1
ATOM 8467 N N . THR A 1 1090 ? 0.294 12.753 29.509 1.00 83.62 1090 THR A N 1
ATOM 8468 C CA . THR A 1 1090 ? -0.738 13.743 29.857 1.00 83.62 1090 THR A CA 1
ATOM 8469 C C . THR A 1 1090 ? -1.948 13.077 30.516 1.00 83.62 1090 THR A C 1
ATOM 8471 O O . THR A 1 1090 ? -2.436 13.557 31.538 1.00 83.62 1090 THR A O 1
ATOM 8474 N N . GLU A 1 1091 ? -2.407 11.930 30.002 1.00 80.25 1091 GLU A N 1
ATOM 8475 C CA . GLU A 1 1091 ? -3.495 11.183 30.644 1.00 80.25 1091 GLU A CA 1
ATOM 8476 C C . GLU A 1 1091 ? -3.081 10.596 32.001 1.00 80.25 1091 GLU A C 1
ATOM 8478 O O . GLU A 1 1091 ? -3.874 10.628 32.943 1.00 80.25 1091 GLU A O 1
ATOM 8483 N N . ALA A 1 1092 ? -1.848 10.096 32.139 1.00 82.81 1092 ALA A N 1
ATOM 8484 C CA . ALA A 1 1092 ? -1.334 9.631 33.426 1.00 82.81 1092 ALA A CA 1
ATOM 8485 C C . ALA A 1 1092 ? -1.343 10.759 34.474 1.00 82.81 1092 ALA A C 1
ATOM 8487 O O . ALA A 1 1092 ? -1.903 10.565 35.554 1.00 82.81 1092 ALA A O 1
ATOM 8488 N N . LEU A 1 1093 ? -0.826 11.945 34.128 1.00 84.00 1093 LEU A N 1
ATOM 8489 C CA . LEU A 1 1093 ? -0.869 13.139 34.981 1.00 84.00 1093 LEU A CA 1
ATOM 8490 C C . LEU A 1 1093 ? -2.311 13.490 35.381 1.00 84.00 1093 LEU A C 1
ATOM 8492 O O . LEU A 1 1093 ? -2.633 13.464 36.573 1.00 84.00 1093 LEU A O 1
ATOM 8496 N N . ARG A 1 1094 ? -3.213 13.664 34.400 1.00 79.44 1094 ARG A N 1
ATOM 8497 C CA . ARG A 1 1094 ? -4.632 14.015 34.620 1.00 79.44 1094 ARG A CA 1
ATOM 8498 C C . ARG A 1 1094 ? -5.350 13.047 35.566 1.00 79.44 1094 ARG A C 1
ATOM 8500 O O . ARG A 1 1094 ? -6.212 13.465 36.342 1.00 79.44 1094 ARG A O 1
ATOM 8507 N N . GLN A 1 1095 ? -5.044 11.749 35.503 1.00 71.00 1095 GLN A N 1
ATOM 8508 C CA . GLN A 1 1095 ? -5.645 10.749 36.396 1.00 71.00 1095 GLN A CA 1
ATOM 8509 C C . GLN A 1 1095 ? -5.099 10.818 37.830 1.00 71.00 1095 GLN A C 1
ATOM 8511 O O . GLN A 1 1095 ? -5.832 10.475 38.758 1.00 71.00 1095 GLN A O 1
ATOM 8516 N N . THR A 1 1096 ? -3.858 11.272 38.023 1.00 70.25 1096 THR A N 1
ATOM 8517 C CA . THR A 1 1096 ? -3.229 11.412 39.350 1.00 70.25 1096 THR A CA 1
ATOM 8518 C C . THR A 1 1096 ? -3.572 12.739 40.043 1.00 70.25 1096 THR A C 1
ATOM 8520 O O . THR A 1 1096 ? -3.943 12.742 41.217 1.00 70.25 1096 THR A O 1
ATOM 8523 N N . GLU A 1 1097 ? -3.574 13.858 39.314 1.00 67.62 1097 GLU A N 1
ATOM 8524 C CA . GLU A 1 1097 ? -3.872 15.204 39.841 1.00 67.62 1097 GLU A CA 1
ATOM 8525 C C . GLU A 1 1097 ? -5.311 15.326 40.368 1.00 67.62 1097 GLU A C 1
ATOM 8527 O O . GLU A 1 1097 ? -5.563 15.927 41.418 1.00 67.62 1097 GLU A O 1
ATOM 8532 N N . ARG A 1 1098 ? -6.262 14.690 39.664 1.00 58.47 1098 ARG A N 1
ATOM 8533 C CA . ARG A 1 1098 ? -7.690 14.647 40.027 1.00 58.47 1098 ARG A CA 1
ATOM 8534 C C . ARG A 1 1098 ? -7.961 14.037 41.401 1.00 58.47 1098 ARG A C 1
ATOM 8536 O O . ARG A 1 1098 ? -9.004 14.327 41.980 1.00 58.47 1098 ARG A O 1
ATOM 8543 N N . LEU A 1 1099 ? -7.061 13.196 41.914 1.00 49.62 1099 LEU A N 1
ATOM 8544 C CA . LEU A 1 1099 ? -7.204 12.580 43.233 1.00 49.62 1099 LEU A CA 1
ATOM 8545 C C . LEU A 1 1099 ? -6.512 13.393 44.329 1.00 49.62 1099 LEU A C 1
ATOM 8547 O O . LEU A 1 1099 ? -7.106 13.559 45.389 1.00 49.62 1099 LEU A O 1
ATOM 8551 N N . GLN A 1 1100 ? -5.368 14.024 44.048 1.00 51.03 1100 GLN A N 1
ATOM 8552 C CA . GLN A 1 1100 ? -4.744 14.974 44.982 1.00 51.03 1100 GLN A CA 1
ATOM 8553 C C . GLN A 1 1100 ? -5.701 16.126 45.345 1.00 51.03 1100 GLN A C 1
ATOM 8555 O O . GLN A 1 1100 ? -5.873 16.450 46.518 1.00 51.03 1100 GLN A O 1
ATOM 8560 N N . HIS A 1 1101 ? -6.409 16.689 44.359 1.00 49.81 1101 HIS A N 1
ATOM 8561 C CA . HIS A 1 1101 ? -7.420 17.728 44.606 1.00 49.81 1101 HIS A CA 1
ATOM 8562 C C . HIS A 1 1101 ? -8.635 17.207 45.399 1.00 49.81 1101 HIS A C 1
ATOM 8564 O O . HIS A 1 1101 ? -9.203 17.936 46.217 1.00 49.81 1101 HIS A O 1
ATOM 8570 N N . ALA A 1 1102 ? -9.030 15.945 45.202 1.00 46.56 1102 ALA A N 1
ATOM 8571 C CA . ALA A 1 1102 ? -10.116 15.321 45.958 1.00 46.56 1102 ALA A CA 1
ATOM 8572 C C . ALA A 1 1102 ? -9.736 15.052 47.427 1.00 46.56 1102 ALA A C 1
ATOM 8574 O O . ALA A 1 1102 ? -10.557 15.276 48.316 1.00 46.56 1102 ALA A O 1
ATOM 8575 N N . GLU A 1 1103 ? -8.498 14.630 47.698 1.00 45.47 1103 GLU A N 1
ATOM 8576 C CA . GLU A 1 1103 ? -7.995 14.400 49.059 1.00 45.47 1103 GLU A CA 1
ATOM 8577 C C . GLU A 1 1103 ? -7.827 15.714 49.836 1.00 45.47 1103 GLU A C 1
ATOM 8579 O O . GLU A 1 1103 ? -8.271 15.796 50.982 1.00 45.47 1103 GLU A O 1
ATOM 8584 N N . ILE A 1 1104 ? -7.307 16.773 49.199 1.00 48.22 1104 ILE A N 1
ATOM 8585 C CA . ILE A 1 1104 ? -7.240 18.127 49.786 1.00 48.22 1104 ILE A CA 1
ATOM 8586 C C . ILE A 1 1104 ? -8.648 18.635 50.144 1.00 48.22 1104 ILE A C 1
ATOM 8588 O O . ILE A 1 1104 ? -8.871 19.139 51.246 1.00 48.22 1104 ILE A O 1
ATOM 8592 N N . THR A 1 1105 ? -9.627 18.442 49.252 1.00 42.75 1105 THR A N 1
ATOM 8593 C CA . THR A 1 1105 ? -11.025 18.845 49.497 1.00 42.75 1105 THR A CA 1
ATOM 8594 C C . THR A 1 1105 ? -11.647 18.078 50.672 1.00 42.75 1105 THR A C 1
ATOM 8596 O O . THR A 1 1105 ? -12.444 18.638 51.424 1.00 42.75 1105 THR A O 1
ATOM 8599 N N . HIS A 1 1106 ? -11.262 16.815 50.881 1.00 41.88 1106 HIS A N 1
ATOM 8600 C CA . HIS A 1 1106 ? -11.806 15.985 51.957 1.00 41.88 1106 HIS A CA 1
ATOM 8601 C C . HIS A 1 1106 ? -11.241 16.282 53.355 1.00 41.88 1106 HIS A C 1
ATOM 8603 O O . HIS A 1 1106 ? -11.904 15.941 54.335 1.00 41.88 1106 HIS A O 1
ATOM 8609 N N . GLN A 1 1107 ? -10.072 16.924 53.484 1.00 39.72 1107 GLN A N 1
ATOM 8610 C CA . GLN A 1 1107 ? -9.494 17.246 54.800 1.00 39.72 1107 GLN A CA 1
ATOM 8611 C C . GLN A 1 1107 ? -10.100 18.499 55.459 1.00 39.72 1107 GLN A C 1
ATOM 8613 O O . GLN A 1 1107 ? -10.137 18.578 56.684 1.00 39.72 1107 GLN A O 1
ATOM 8618 N N . ASN A 1 1108 ? -10.666 19.431 54.683 1.00 35.91 1108 ASN A N 1
ATOM 8619 C CA . ASN A 1 1108 ? -11.289 20.660 55.207 1.00 35.91 1108 ASN A CA 1
ATOM 8620 C C . ASN A 1 1108 ? -12.781 20.506 55.597 1.00 35.91 1108 ASN A C 1
ATOM 8622 O O . ASN A 1 1108 ? -13.449 21.487 55.921 1.00 35.91 1108 ASN A O 1
ATOM 8626 N N . GLY A 1 1109 ? -13.328 19.285 55.581 1.00 30.12 1109 GLY A N 1
ATOM 8627 C CA . GLY A 1 1109 ? -14.754 18.986 55.795 1.00 30.12 1109 GLY A CA 1
ATOM 8628 C C . GLY A 1 1109 ? -15.241 18.970 57.255 1.00 30.12 1109 GLY A C 1
ATOM 8629 O O . GLY A 1 1109 ? -15.938 18.033 57.647 1.00 30.12 1109 GLY A O 1
ATOM 8630 N N . GLY A 1 1110 ? -14.885 19.966 58.073 1.00 28.61 1110 GLY A N 1
ATOM 8631 C CA . GLY A 1 1110 ? -15.345 20.084 59.467 1.00 28.61 1110 GLY A CA 1
ATOM 8632 C C . GLY A 1 1110 ? -16.792 20.613 59.595 1.00 28.61 1110 GLY A C 1
ATOM 8633 O O . GLY A 1 1110 ? -17.140 21.587 58.926 1.00 28.61 1110 GLY A O 1
ATOM 8634 N N . PRO A 1 1111 ? -17.664 20.028 60.445 1.00 33.31 1111 PRO A N 1
ATOM 8635 C CA . PRO A 1 1111 ? -19.072 20.428 60.529 1.00 33.31 1111 PRO A CA 1
ATOM 8636 C C . PRO A 1 1111 ? -19.285 21.668 61.416 1.00 33.31 1111 PRO A C 1
ATOM 8638 O O . PRO A 1 1111 ? -19.381 21.561 62.639 1.00 33.31 1111 PRO A O 1
ATOM 8641 N N . HIS A 1 1112 ? -19.432 22.848 60.807 1.00 29.73 1112 HIS A N 1
ATOM 8642 C CA . HIS A 1 1112 ? -19.801 24.070 61.534 1.00 29.73 1112 HIS A CA 1
ATOM 8643 C C . HIS A 1 1112 ? -21.319 24.257 61.676 1.00 29.73 1112 HIS A C 1
ATOM 8645 O O . HIS A 1 1112 ? -22.088 24.120 60.723 1.00 29.73 1112 HIS A O 1
ATOM 8651 N N . SER A 1 1113 ? -21.744 24.597 62.897 1.00 26.11 1113 SER A N 1
ATOM 8652 C CA . SER A 1 1113 ? -23.132 24.938 63.227 1.00 26.11 1113 SER A CA 1
ATOM 8653 C C . SER A 1 1113 ? -23.504 26.352 62.760 1.00 26.11 1113 SER A C 1
ATOM 8655 O O . SER A 1 1113 ? -22.642 27.204 62.556 1.00 26.11 1113 SER A O 1
ATOM 8657 N N . ARG A 1 1114 ? -24.809 26.612 62.621 1.00 28.53 1114 ARG A N 1
ATOM 8658 C CA . ARG A 1 1114 ? -25.367 27.913 62.221 1.00 28.53 1114 ARG A CA 1
ATOM 8659 C C . ARG A 1 1114 ? -25.342 28.936 63.362 1.00 28.53 1114 ARG A C 1
ATOM 8661 O O . ARG A 1 1114 ? -25.911 28.664 64.416 1.00 28.53 1114 ARG A O 1
ATOM 8668 N N . THR A 1 1115 ? -24.928 30.163 63.049 1.00 26.19 1115 THR A N 1
ATOM 8669 C CA . THR A 1 1115 ? -25.489 31.402 63.625 1.00 26.19 1115 THR A CA 1
ATOM 8670 C C . THR A 1 1115 ? -25.404 32.541 62.601 1.00 26.19 1115 THR A C 1
ATOM 8672 O O . THR A 1 1115 ? -24.536 32.527 61.734 1.00 26.19 1115 THR A O 1
ATOM 8675 N N . ASN A 1 1116 ? -26.340 33.493 62.673 1.00 25.05 1116 ASN A N 1
ATOM 8676 C CA . ASN A 1 1116 ? -26.427 34.665 61.784 1.00 25.05 1116 ASN A CA 1
ATOM 8677 C C . ASN A 1 1116 ? -25.675 35.882 62.378 1.00 25.05 1116 ASN A C 1
ATOM 8679 O O . ASN A 1 1116 ? -25.101 35.759 63.456 1.00 25.05 1116 ASN A O 1
ATOM 8683 N N . VAL A 1 1117 ? -25.847 37.057 61.737 1.00 24.36 1117 VAL A N 1
ATOM 8684 C CA . VAL A 1 1117 ? -25.427 38.432 62.129 1.00 24.36 1117 VAL A CA 1
ATOM 8685 C C . VAL A 1 1117 ? -24.033 38.830 61.601 1.00 24.36 1117 VAL A C 1
ATOM 8687 O O . VAL A 1 1117 ? -23.108 38.046 61.743 1.00 24.36 1117 VAL A O 1
ATOM 8690 N N . VAL A 1 1118 ? -23.758 40.040 61.076 1.00 24.77 1118 VAL A N 1
ATOM 8691 C CA . VAL A 1 1118 ? -24.477 41.026 60.213 1.00 24.77 1118 VAL A CA 1
ATOM 8692 C C . VAL A 1 1118 ? -23.514 42.219 60.002 1.00 24.77 1118 VAL A C 1
ATOM 8694 O O . VAL A 1 1118 ? -22.948 42.669 60.988 1.00 24.77 1118 VAL A O 1
ATOM 8697 N N . THR A 1 1119 ? -23.384 42.751 58.770 1.00 24.50 1119 THR A N 1
ATOM 8698 C CA . THR A 1 1119 ? -22.707 44.031 58.371 1.00 24.50 1119 THR A CA 1
ATOM 8699 C C . THR A 1 1119 ? -21.245 44.309 58.786 1.00 24.50 1119 THR A C 1
ATOM 8701 O O . THR A 1 1119 ? -20.848 44.047 59.912 1.00 24.50 1119 THR A O 1
ATOM 8704 N N . GLY A 1 1120 ? -20.486 45.004 57.921 1.00 24.16 1120 GLY A N 1
ATOM 8705 C CA . GLY A 1 1120 ? -19.277 45.752 58.318 1.00 24.16 1120 GLY A CA 1
ATOM 8706 C C . GLY A 1 1120 ? -18.199 45.849 57.231 1.00 24.16 1120 GLY A C 1
ATOM 8707 O O . GLY A 1 1120 ? -17.720 44.820 56.764 1.00 24.16 1120 GLY A O 1
ATOM 8708 N N . ASN A 1 1121 ? -17.826 47.073 56.845 1.00 24.09 1121 ASN A N 1
ATOM 8709 C CA . ASN A 1 1121 ? -16.675 47.377 55.981 1.00 24.09 1121 ASN A CA 1
ATOM 8710 C C . ASN A 1 1121 ? -15.356 47.455 56.792 1.00 24.09 1121 ASN A C 1
ATOM 8712 O O . ASN A 1 1121 ? -15.418 47.469 58.018 1.00 24.09 1121 ASN A O 1
ATOM 8716 N N . GLU A 1 1122 ? -14.235 47.686 56.080 1.00 26.02 1122 GLU A N 1
ATOM 8717 C CA . GLU A 1 1122 ? -13.049 48.463 56.532 1.00 26.02 1122 GLU A CA 1
ATOM 8718 C C . GLU A 1 1122 ? -12.179 47.867 57.679 1.00 26.02 1122 GLU A C 1
ATOM 8720 O O . GLU A 1 1122 ? -12.659 47.148 58.545 1.00 26.02 1122 GLU A O 1
ATOM 8725 N N . GLU A 1 1123 ? -10.867 48.126 57.795 1.00 23.55 1123 GLU A N 1
ATOM 8726 C CA . GLU A 1 1123 ? -9.803 48.402 56.804 1.00 23.55 1123 GLU A CA 1
ATOM 8727 C C . GLU A 1 1123 ? -8.402 48.216 57.473 1.00 23.55 1123 GLU A C 1
ATOM 8729 O O . GLU A 1 1123 ? -8.300 48.207 58.695 1.00 23.55 1123 GLU A O 1
ATOM 8734 N N . VAL A 1 1124 ? -7.326 48.132 56.669 1.00 26.36 1124 VAL A N 1
ATOM 8735 C CA . VAL A 1 1124 ? -5.960 48.674 56.944 1.00 26.36 1124 VAL A CA 1
ATOM 8736 C C . VAL A 1 1124 ? -5.095 48.178 58.151 1.00 26.36 1124 VAL A C 1
ATOM 8738 O O . VAL A 1 1124 ? -5.296 48.546 59.299 1.00 26.36 1124 VAL A O 1
ATOM 8741 N N . GLN A 1 1125 ? -3.977 47.508 57.790 1.00 23.88 1125 GLN A N 1
ATOM 8742 C CA . GLN A 1 1125 ? -2.593 47.538 58.358 1.00 23.88 1125 GLN A CA 1
ATOM 8743 C C . GLN A 1 1125 ? -2.253 47.062 59.802 1.00 23.88 1125 GLN A C 1
ATOM 8745 O O . GLN A 1 1125 ? -2.978 47.281 60.764 1.00 23.88 1125 GLN A O 1
ATOM 8750 N N . GLY A 1 1126 ? -1.047 46.471 59.959 1.00 23.91 1126 GLY A N 1
ATOM 8751 C CA . GLY A 1 1126 ? -0.451 46.107 61.265 1.00 23.91 1126 GLY A CA 1
ATOM 8752 C C . GLY A 1 1126 ? 0.751 45.130 61.234 1.00 23.91 1126 GLY A C 1
ATOM 8753 O O . GLY A 1 1126 ? 0.619 43.989 61.661 1.00 23.91 1126 GLY A O 1
ATOM 8754 N N . GLN A 1 1127 ? 1.921 45.563 60.746 1.00 20.95 1127 GLN A N 1
ATOM 8755 C CA . GLN A 1 1127 ? 3.232 44.862 60.836 1.00 20.95 1127 GLN A CA 1
ATOM 8756 C C . GLN A 1 1127 ? 4.104 45.459 61.978 1.00 20.95 1127 GLN A C 1
ATOM 8758 O O . GLN A 1 1127 ? 3.734 46.529 62.468 1.00 20.95 1127 GLN A O 1
ATOM 8763 N N . PRO A 1 1128 ? 5.307 44.925 62.328 1.00 50.19 1128 PRO A N 1
ATOM 8764 C CA . PRO A 1 1128 ? 5.905 43.595 62.090 1.00 50.19 1128 PRO A CA 1
ATOM 8765 C C . PRO A 1 1128 ? 6.116 42.838 63.452 1.00 50.19 1128 PRO A C 1
ATOM 8767 O O . PRO A 1 1128 ? 5.101 42.634 64.106 1.00 50.19 1128 PRO A O 1
ATOM 8770 N N . GLU A 1 1129 ? 7.247 42.348 64.017 1.00 26.92 1129 GLU A N 1
ATOM 8771 C CA . GLU A 1 1129 ? 8.690 42.214 63.679 1.00 26.92 1129 GLU A CA 1
ATOM 8772 C C . GLU A 1 1129 ? 9.428 41.238 64.657 1.00 26.92 1129 GLU A C 1
ATOM 8774 O O . GLU A 1 1129 ? 8.877 40.886 65.695 1.00 26.92 1129 GLU A O 1
ATOM 8779 N N . ASN A 1 1130 ? 10.709 40.918 64.373 1.00 25.61 1130 ASN A N 1
ATOM 8780 C CA . ASN A 1 1130 ? 11.799 40.460 65.281 1.00 25.61 1130 ASN A CA 1
ATOM 8781 C C . ASN A 1 1130 ? 11.767 39.047 65.933 1.00 25.61 1130 ASN A C 1
ATOM 8783 O O . ASN A 1 1130 ? 10.751 38.629 66.469 1.00 25.61 1130 ASN A O 1
ATOM 8787 N N . HIS A 1 1131 ? 12.872 38.272 66.052 1.00 29.73 1131 HIS A N 1
ATOM 8788 C CA . HIS A 1 1131 ? 14.237 38.211 65.436 1.00 29.73 1131 HIS A CA 1
ATOM 8789 C C . HIS A 1 1131 ? 14.954 36.909 65.976 1.00 29.73 1131 HIS A C 1
ATOM 8791 O O . HIS A 1 1131 ? 14.330 36.230 66.787 1.00 29.73 1131 HIS A O 1
ATOM 8797 N N . HIS A 1 1132 ? 16.179 36.410 65.682 1.00 29.69 1132 HIS A N 1
ATOM 8798 C CA . HIS A 1 1132 ? 17.384 36.744 64.874 1.00 29.69 1132 HIS A CA 1
ATOM 8799 C C . HIS A 1 1132 ? 18.306 35.468 64.743 1.00 29.69 1132 HIS A C 1
ATOM 8801 O O . HIS A 1 1132 ? 18.030 34.479 65.415 1.00 29.69 1132 HIS A O 1
ATOM 8807 N N . LEU A 1 1133 ? 19.450 35.545 64.021 1.00 26.92 1133 LEU A N 1
ATOM 8808 C CA . LEU A 1 1133 ? 20.681 34.680 64.084 1.00 26.92 1133 LEU A CA 1
ATOM 8809 C C . LEU A 1 1133 ? 20.654 33.219 63.532 1.00 26.92 1133 LEU A C 1
ATOM 8811 O O . LEU A 1 1133 ? 19.681 32.502 63.719 1.00 26.92 1133 LEU A O 1
ATOM 8815 N N . THR A 1 1134 ? 21.699 32.679 62.863 1.00 25.92 1134 THR A N 1
ATOM 8816 C CA . THR A 1 1134 ? 23.046 33.199 62.467 1.00 25.92 1134 THR A CA 1
ATOM 8817 C C . THR A 1 1134 ? 23.483 32.661 61.080 1.00 25.92 1134 THR A C 1
ATOM 8819 O O . THR A 1 1134 ? 22.961 31.648 60.627 1.00 25.92 1134 THR A O 1
ATOM 8822 N N . SER A 1 1135 ? 24.471 33.290 60.418 1.00 25.84 1135 SER A N 1
ATOM 8823 C CA . SER A 1 1135 ? 24.965 32.943 59.063 1.00 25.84 1135 SER A CA 1
ATOM 8824 C C . SER A 1 1135 ? 26.485 33.165 58.895 1.00 25.84 1135 SER A C 1
ATOM 8826 O O . SER A 1 1135 ? 27.069 33.921 59.670 1.00 25.84 1135 SER A O 1
ATOM 8828 N N . LEU A 1 1136 ? 27.106 32.558 57.865 1.00 24.45 1136 LEU A N 1
ATOM 8829 C CA . LEU A 1 1136 ? 28.424 32.932 57.317 1.00 24.45 1136 LEU A CA 1
ATOM 8830 C C . LEU A 1 1136 ? 28.492 32.786 55.774 1.00 24.45 1136 LEU A C 1
ATOM 8832 O O . LEU A 1 1136 ? 28.642 31.689 55.246 1.00 24.45 1136 LEU A O 1
ATOM 8836 N N . ASN A 1 1137 ? 28.390 33.938 55.103 1.00 25.55 1137 ASN A N 1
ATOM 8837 C CA . ASN A 1 1137 ? 29.017 34.430 53.855 1.00 25.55 1137 ASN A CA 1
ATOM 8838 C C . ASN A 1 1137 ? 30.040 33.555 53.088 1.00 25.55 1137 ASN A C 1
ATOM 8840 O O . ASN A 1 1137 ? 30.835 32.854 53.704 1.00 25.55 1137 ASN A O 1
ATOM 8844 N N . PHE A 1 1138 ? 30.264 33.726 51.771 1.00 24.58 1138 PHE A N 1
ATOM 8845 C CA . PHE A 1 1138 ? 29.504 34.276 50.608 1.00 24.58 1138 PHE A CA 1
ATOM 8846 C C . PHE A 1 1138 ? 30.323 33.838 49.344 1.00 24.58 1138 PHE A C 1
ATOM 8848 O O . PHE A 1 1138 ? 30.826 32.714 49.442 1.00 24.58 1138 PHE A O 1
ATOM 8855 N N . PRO A 1 1139 ? 30.597 34.578 48.227 1.00 38.12 1139 PRO A N 1
ATOM 8856 C CA . PRO A 1 1139 ? 30.076 35.818 47.569 1.00 38.12 1139 PRO A CA 1
ATOM 8857 C C . PRO A 1 1139 ? 29.206 35.436 46.325 1.00 38.12 1139 PRO A C 1
ATOM 8859 O O . PRO A 1 1139 ? 28.811 34.275 46.258 1.00 38.12 1139 PRO A O 1
ATOM 8862 N N . GLU A 1 1140 ? 28.845 36.188 45.264 1.00 24.00 1140 GLU A N 1
ATOM 8863 C CA . GLU A 1 1140 ? 28.579 37.589 44.792 1.00 24.00 1140 GLU A CA 1
ATOM 8864 C C . GLU A 1 1140 ? 28.033 37.402 43.332 1.00 24.00 1140 GLU A C 1
ATOM 8866 O O . GLU A 1 1140 ? 28.262 36.333 42.767 1.00 24.00 1140 GLU A O 1
ATOM 8871 N N . VAL A 1 1141 ? 27.369 38.280 42.557 1.00 24.42 1141 VAL A N 1
ATOM 8872 C CA . VAL A 1 1141 ? 26.595 39.554 42.626 1.00 24.42 1141 VAL A CA 1
ATOM 8873 C C . VAL A 1 1141 ? 25.841 39.620 41.263 1.00 24.42 1141 VAL A C 1
ATOM 8875 O O . VAL A 1 1141 ? 26.317 39.019 40.303 1.00 24.42 1141 VAL A O 1
ATOM 8878 N N . GLY A 1 1142 ? 24.699 40.279 41.025 1.00 22.27 1142 GLY A N 1
ATOM 8879 C CA . GLY A 1 1142 ? 23.805 41.162 41.793 1.00 22.27 1142 GLY A CA 1
ATOM 8880 C C . GLY A 1 1142 ? 22.765 41.784 40.822 1.00 22.27 1142 GLY A C 1
ATOM 8881 O O . GLY A 1 1142 ? 22.564 41.226 39.749 1.00 22.27 1142 GLY A O 1
ATOM 8882 N N . HIS A 1 1143 ? 22.189 42.951 41.156 1.00 24.08 1143 HIS A N 1
ATOM 8883 C CA . HIS A 1 1143 ? 21.351 43.838 40.300 1.00 24.08 1143 HIS A CA 1
ATOM 8884 C C . HIS A 1 1143 ? 19.953 43.311 39.847 1.00 24.08 1143 HIS A C 1
ATOM 8886 O O . HIS A 1 1143 ? 19.879 42.344 39.101 1.00 24.08 1143 HIS A O 1
ATOM 8892 N N . THR A 1 1144 ? 18.796 43.767 40.385 1.00 22.23 1144 THR A N 1
ATOM 8893 C CA . THR A 1 1144 ? 18.091 45.100 40.359 1.00 22.23 1144 THR A CA 1
ATOM 8894 C C . THR A 1 1144 ? 17.273 45.339 39.065 1.00 22.23 1144 THR A C 1
ATOM 8896 O O . THR A 1 1144 ? 17.814 45.088 37.996 1.00 22.23 1144 THR A O 1
ATOM 8899 N N . GLU A 1 1145 ? 16.024 45.850 39.042 1.00 23.11 1145 GLU A N 1
ATOM 8900 C CA . GLU A 1 1145 ? 15.071 46.282 40.102 1.00 23.11 1145 GLU A CA 1
ATOM 8901 C C . GLU A 1 1145 ? 13.617 46.485 39.561 1.00 23.11 1145 GLU A C 1
ATOM 8903 O O . GLU A 1 1145 ? 13.339 46.170 38.407 1.00 23.11 1145 GLU A O 1
ATOM 8908 N N . GLU A 1 1146 ? 12.744 47.083 40.392 1.00 22.19 1146 GLU A N 1
ATOM 8909 C CA . GLU A 1 1146 ? 11.505 47.835 40.061 1.00 22.19 1146 GLU A CA 1
ATOM 8910 C C . GLU A 1 1146 ? 10.161 47.123 39.753 1.00 22.19 1146 GLU A C 1
ATOM 8912 O O . GLU A 1 1146 ? 10.040 45.900 39.712 1.00 22.19 1146 GLU A O 1
ATOM 8917 N N . PHE A 1 1147 ? 9.092 47.942 39.775 1.00 19.12 1147 PHE A N 1
ATOM 8918 C CA . PHE A 1 1147 ? 7.785 47.618 40.366 1.00 19.12 1147 PHE A CA 1
ATOM 8919 C C . PHE A 1 1147 ? 6.675 48.563 39.853 1.00 19.12 1147 PHE A C 1
ATOM 8921 O O . PHE A 1 1147 ? 6.763 49.768 40.073 1.00 19.12 1147 PHE A O 1
ATOM 8928 N N . VAL A 1 1148 ? 5.593 48.035 39.258 1.00 22.80 1148 VAL A N 1
ATOM 8929 C CA . VAL A 1 1148 ? 4.277 48.710 39.131 1.00 22.80 1148 VAL A CA 1
ATOM 8930 C C . VAL A 1 1148 ? 3.171 47.647 39.120 1.00 22.80 1148 VAL A C 1
ATOM 8932 O O . VAL A 1 1148 ? 3.327 46.605 38.487 1.00 22.80 1148 VAL A O 1
ATOM 8935 N N . GLY A 1 1149 ? 2.036 47.921 39.768 1.00 20.11 1149 GLY A N 1
ATOM 8936 C CA . GLY A 1 1149 ? 0.800 47.144 39.634 1.00 20.11 1149 GLY A CA 1
ATOM 8937 C C . GLY A 1 1149 ? -0.424 48.057 39.517 1.00 20.11 1149 GLY A C 1
ATOM 8938 O O . GLY A 1 1149 ? -0.357 49.229 39.888 1.00 20.11 1149 GLY A O 1
ATOM 8939 N N . PHE A 1 1150 ? -1.536 47.524 39.005 1.00 21.14 1150 PHE A N 1
ATOM 8940 C CA . PHE A 1 1150 ? -2.849 48.170 39.076 1.00 21.14 1150 PHE A CA 1
ATOM 8941 C C . PHE A 1 1150 ? -3.958 47.108 39.069 1.00 21.14 1150 PHE A C 1
ATOM 8943 O O . PHE A 1 1150 ? -3.981 46.246 38.189 1.00 21.14 1150 PHE A O 1
ATOM 8950 N N . ASP A 1 1151 ? -4.858 47.155 40.050 1.00 20.97 1151 ASP A N 1
ATOM 8951 C CA . ASP A 1 1151 ? -5.917 46.159 40.237 1.00 20.97 1151 ASP A CA 1
ATOM 8952 C C . ASP A 1 1151 ? -7.150 46.411 39.358 1.00 20.97 1151 ASP A C 1
ATOM 8954 O O . ASP A 1 1151 ? -7.597 47.549 39.205 1.00 20.97 1151 ASP A O 1
ATOM 8958 N N . ALA A 1 1152 ? -7.776 45.329 38.875 1.00 22.22 1152 ALA A N 1
ATOM 8959 C CA . ALA A 1 1152 ? -9.186 45.330 38.474 1.00 22.22 1152 ALA A CA 1
ATOM 8960 C C . ALA A 1 1152 ? -9.805 43.916 38.477 1.00 22.22 1152 ALA A C 1
ATOM 8962 O O . ALA A 1 1152 ? -9.565 43.089 37.598 1.00 22.22 1152 ALA A O 1
ATOM 8963 N N . SER A 1 1153 ? -10.671 43.651 39.453 1.00 24.61 1153 SER A N 1
ATOM 8964 C CA . SER A 1 1153 ? -11.695 42.593 39.458 1.00 24.61 1153 SER A CA 1
ATOM 8965 C C . SER A 1 1153 ? -12.713 42.976 40.536 1.00 24.61 1153 SER A C 1
ATOM 8967 O O . SER A 1 1153 ? -12.277 43.395 41.608 1.00 24.61 1153 SER A O 1
ATOM 8969 N N . PRO A 1 1154 ? -14.040 42.877 40.295 1.00 28.56 1154 PRO A N 1
ATOM 8970 C CA . PRO A 1 1154 ? -14.666 41.582 39.998 1.00 28.56 1154 PRO A CA 1
ATOM 8971 C C . PRO A 1 1154 ? -15.895 41.605 39.051 1.00 28.56 1154 PRO A C 1
ATOM 8973 O O . PRO A 1 1154 ? -16.451 42.653 38.741 1.00 28.56 1154 PRO A O 1
ATOM 8976 N N . SER A 1 1155 ? -16.400 40.405 38.720 1.00 21.00 1155 SER A N 1
ATOM 8977 C CA . SER A 1 1155 ? -17.801 39.957 38.941 1.00 21.00 1155 SER A CA 1
ATOM 8978 C C . SER A 1 1155 ? -18.502 39.204 37.787 1.00 21.00 1155 SER A C 1
ATOM 8980 O O . SER A 1 1155 ? -18.906 39.768 36.781 1.00 21.00 1155 SER A O 1
ATOM 8982 N N . SER A 1 1156 ? -18.834 37.941 38.086 1.00 21.58 1156 SER A N 1
ATOM 8983 C CA . SER A 1 1156 ? -20.027 37.193 37.637 1.00 21.58 1156 SER A CA 1
ATOM 8984 C C . SER A 1 1156 ? -20.201 36.707 36.180 1.00 21.58 1156 SER A C 1
ATOM 8986 O O . SER A 1 1156 ? -19.821 37.341 35.209 1.00 21.58 1156 SER A O 1
ATOM 8988 N N . SER A 1 1157 ? -20.942 35.592 36.102 1.00 21.89 1157 SER A N 1
ATOM 8989 C CA . SER A 1 1157 ? -21.545 34.924 34.936 1.00 21.89 1157 SER A CA 1
ATOM 8990 C C . SER A 1 1157 ? -20.671 34.033 34.045 1.00 21.89 1157 SER A C 1
ATOM 8992 O O . SER A 1 1157 ? -19.553 34.352 33.662 1.00 21.89 1157 SER A O 1
ATOM 8994 N N . LEU A 1 1158 ? -21.266 32.888 33.694 1.00 25.52 1158 LEU A N 1
ATOM 8995 C CA . LEU A 1 115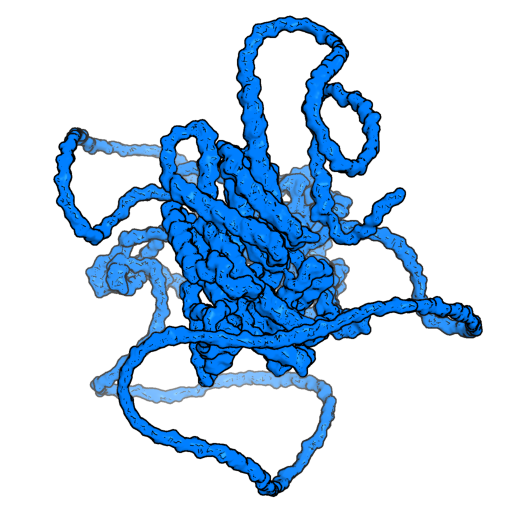8 ? -20.850 31.999 32.611 1.00 25.52 1158 LEU A CA 1
ATOM 8996 C C . LEU A 1 1158 ? -21.197 32.629 31.253 1.00 25.52 1158 LEU A C 1
ATOM 8998 O O . LEU A 1 1158 ? -22.228 33.298 31.159 1.00 25.52 1158 LEU A O 1
ATOM 9002 N N . ALA A 1 1159 ? -20.399 32.286 30.235 1.00 25.20 1159 ALA A N 1
ATOM 9003 C CA . ALA A 1 1159 ? -20.740 31.998 28.830 1.00 25.20 1159 ALA A CA 1
ATOM 9004 C C . ALA A 1 1159 ? -19.635 32.487 27.869 1.00 25.20 1159 ALA A C 1
ATOM 9006 O O . ALA A 1 1159 ? -19.126 33.593 28.008 1.00 25.20 1159 ALA A O 1
ATOM 9007 N N . ASP A 1 1160 ? -19.347 31.641 26.877 1.00 24.20 1160 ASP A N 1
ATOM 9008 C CA . ASP A 1 1160 ? -18.588 31.892 25.645 1.00 24.20 1160 ASP A CA 1
ATOM 9009 C C . ASP A 1 1160 ? -17.078 32.228 25.695 1.00 24.20 1160 ASP A C 1
ATOM 9011 O O . ASP A 1 1160 ? -16.482 32.586 26.704 1.00 24.20 1160 ASP A O 1
ATOM 9015 N N . MET A 1 1161 ? -16.459 32.032 24.521 1.00 25.47 1161 MET A N 1
ATOM 9016 C CA . MET A 1 1161 ? -15.072 32.346 24.132 1.00 25.47 1161 MET A CA 1
ATOM 9017 C C . MET A 1 1161 ? -13.908 31.579 24.800 1.00 25.47 1161 MET A C 1
ATOM 9019 O O . MET A 1 1161 ? -13.058 32.150 25.474 1.00 25.47 1161 MET A O 1
ATOM 9023 N N . THR A 1 1162 ? -13.722 30.317 24.392 1.00 25.77 1162 THR A N 1
ATOM 9024 C CA . THR A 1 1162 ? -12.368 29.798 24.073 1.00 25.77 1162 THR A CA 1
ATOM 9025 C C . THR A 1 1162 ? -12.362 29.163 22.678 1.00 25.77 1162 THR A C 1
ATOM 9027 O O . THR A 1 1162 ? -12.614 27.973 22.505 1.00 25.77 1162 THR A O 1
ATOM 9030 N N . SER A 1 1163 ? -12.105 29.982 21.652 1.00 23.42 1163 SER A N 1
ATOM 9031 C CA . SER A 1 1163 ? -11.950 29.500 20.274 1.00 23.42 1163 SER A CA 1
ATOM 9032 C C . SER A 1 1163 ? -10.625 28.752 20.121 1.00 23.42 1163 SER A C 1
ATOM 9034 O O . SER A 1 1163 ? -9.563 29.335 20.316 1.00 23.42 1163 SER A O 1
ATOM 9036 N N . TRP A 1 1164 ? -10.684 27.478 19.730 1.00 27.11 1164 TRP A N 1
ATOM 9037 C CA . TRP A 1 1164 ? -9.504 26.649 19.440 1.00 27.11 1164 TRP A CA 1
ATOM 9038 C C . TRP A 1 1164 ? -9.049 26.706 17.967 1.00 27.11 1164 TRP A C 1
ATOM 9040 O O . TRP A 1 1164 ? -8.167 25.955 17.554 1.00 27.11 1164 TRP A O 1
ATOM 9050 N N . GLY A 1 1165 ? -9.615 27.617 17.168 1.00 28.22 1165 GLY A N 1
ATOM 9051 C CA . GLY A 1 1165 ? -9.447 27.689 15.709 1.00 28.22 1165 GLY A CA 1
ATOM 9052 C C . GLY A 1 1165 ? -8.090 28.174 15.177 1.00 28.22 1165 GLY A C 1
ATOM 9053 O O . GLY A 1 1165 ? -8.058 28.732 14.086 1.00 28.22 1165 GLY A O 1
ATOM 9054 N N . GLN A 1 1166 ? -6.986 28.019 15.919 1.00 27.00 1166 GLN A N 1
ATOM 9055 C CA . GLN A 1 1166 ? -5.646 28.451 15.479 1.00 27.00 1166 GLN A CA 1
ATOM 9056 C C . GLN A 1 1166 ? -4.530 27.396 15.600 1.00 27.00 1166 GLN A C 1
ATOM 9058 O O . GLN A 1 1166 ? -3.427 27.657 15.129 1.00 27.00 1166 GLN A O 1
ATOM 9063 N N . PHE A 1 1167 ? -4.781 26.196 16.145 1.00 25.78 1167 PHE A N 1
ATOM 9064 C CA . PHE A 1 1167 ? -3.716 25.182 16.279 1.00 25.78 1167 PHE A CA 1
ATOM 9065 C C . PHE A 1 1167 ? -3.520 24.292 15.031 1.00 25.78 1167 PHE A C 1
ATOM 9067 O O . PHE A 1 1167 ? -2.395 23.882 14.747 1.00 25.78 1167 PHE A O 1
ATOM 9074 N N . ASP A 1 1168 ? -4.562 24.065 14.218 1.00 26.39 1168 ASP A N 1
ATOM 9075 C CA . ASP A 1 1168 ? -4.455 23.300 12.953 1.00 26.39 1168 ASP A CA 1
ATOM 9076 C C . ASP A 1 1168 ? -3.593 24.001 11.880 1.00 26.39 1168 ASP A C 1
ATOM 9078 O O . ASP A 1 1168 ? -3.061 23.359 10.971 1.00 26.39 1168 ASP A O 1
ATOM 9082 N N . SER A 1 1169 ? -3.395 25.320 11.997 1.00 27.39 1169 SER A N 1
ATOM 9083 C CA . SER A 1 1169 ? -2.624 26.113 11.028 1.00 27.39 1169 SER A CA 1
ATOM 9084 C C . SER A 1 1169 ? -1.108 25.860 11.069 1.00 27.39 1169 SER A C 1
ATOM 9086 O O . SER A 1 1169 ? -0.396 26.354 10.195 1.00 27.39 1169 SER A O 1
ATOM 9088 N N . MET A 1 1170 ? -0.595 25.132 12.068 1.00 27.69 1170 MET A N 1
ATOM 9089 C CA . MET A 1 1170 ? 0.847 24.908 12.263 1.00 27.69 1170 MET A CA 1
ATOM 9090 C C . MET A 1 1170 ? 1.362 23.553 11.753 1.00 27.69 1170 MET A C 1
ATOM 9092 O O . MET A 1 1170 ? 2.570 23.377 11.648 1.00 27.69 1170 MET A O 1
ATOM 9096 N N . VAL A 1 1171 ? 0.483 22.605 11.406 1.00 29.56 1171 VAL A N 1
ATOM 9097 C CA . VAL A 1 1171 ? 0.880 21.230 11.015 1.00 29.56 1171 VAL A CA 1
ATOM 9098 C C . VAL A 1 1171 ? 0.873 21.023 9.487 1.00 29.56 1171 VAL A C 1
ATOM 9100 O O . VAL A 1 1171 ? 1.323 19.996 8.985 1.00 29.56 1171 VAL A O 1
ATOM 9103 N N . THR A 1 1172 ? 0.395 22.005 8.716 1.00 27.33 1172 THR A N 1
ATOM 9104 C CA . THR A 1 1172 ? 0.155 21.882 7.262 1.00 27.33 1172 THR A CA 1
ATOM 9105 C C . THR A 1 1172 ? 1.025 22.781 6.373 1.00 27.33 1172 THR A C 1
ATOM 9107 O O . THR A 1 1172 ? 0.983 22.635 5.150 1.00 27.33 1172 THR A O 1
ATOM 9110 N N . ILE A 1 1173 ? 1.851 23.677 6.936 1.00 25.80 1173 ILE A N 1
ATOM 9111 C CA . ILE A 1 1173 ? 2.722 24.589 6.168 1.00 25.80 1173 ILE A CA 1
ATOM 9112 C C . ILE A 1 1173 ? 4.102 24.734 6.828 1.00 25.80 1173 ILE A C 1
ATOM 9114 O O . ILE A 1 1173 ? 4.210 25.370 7.871 1.00 25.80 1173 ILE A O 1
ATOM 9118 N N . SER A 1 1174 ? 5.166 24.247 6.167 1.00 27.77 1174 SER A N 1
ATOM 9119 C CA . SER A 1 1174 ? 6.511 24.873 6.170 1.00 27.77 1174 SER A CA 1
ATOM 9120 C C . SER A 1 1174 ? 7.499 24.183 5.218 1.00 27.77 1174 SER A C 1
ATOM 9122 O O . SER A 1 1174 ? 8.358 23.398 5.616 1.00 27.77 1174 SER A O 1
ATOM 9124 N N . GLY A 1 1175 ? 7.421 24.530 3.932 1.00 24.25 1175 GLY A N 1
ATOM 9125 C CA . GLY A 1 1175 ? 8.478 24.261 2.953 1.00 24.25 1175 GLY A CA 1
ATOM 9126 C C . GLY A 1 1175 ? 9.348 25.498 2.723 1.00 24.25 1175 GLY A C 1
ATOM 9127 O O . GLY A 1 1175 ? 9.140 26.174 1.731 1.00 24.25 1175 GLY A O 1
ATOM 9128 N N . ILE A 1 1176 ? 10.289 25.776 3.637 1.00 26.36 1176 ILE A N 1
ATOM 9129 C CA . ILE A 1 1176 ? 11.360 26.802 3.568 1.00 26.36 1176 ILE A CA 1
ATOM 9130 C C . ILE A 1 1176 ? 10.942 28.203 3.063 1.00 26.36 1176 ILE A C 1
ATOM 9132 O O . ILE A 1 1176 ? 10.830 28.462 1.868 1.00 26.36 1176 ILE A O 1
ATOM 9136 N N . SER A 1 1177 ? 10.933 29.181 3.971 1.00 22.66 1177 SER A N 1
ATOM 9137 C CA . SER A 1 1177 ? 11.293 30.570 3.650 1.00 22.66 1177 SER A CA 1
ATOM 9138 C C . SER A 1 1177 ? 11.947 31.231 4.861 1.00 22.66 1177 SER A C 1
ATOM 9140 O O . SER A 1 1177 ? 11.535 31.011 5.997 1.00 22.66 1177 SER A O 1
ATOM 9142 N N . THR A 1 1178 ? 13.015 31.988 4.623 1.00 29.44 1178 THR A N 1
ATOM 9143 C CA . THR A 1 1178 ? 13.851 32.612 5.658 1.00 29.44 1178 THR A CA 1
ATOM 9144 C C . THR A 1 1178 ? 13.431 34.052 5.922 1.00 29.44 1178 THR A C 1
ATOM 9146 O O . THR A 1 1178 ? 13.398 34.844 4.983 1.00 29.44 1178 THR A O 1
ATOM 9149 N N . LEU A 1 1179 ? 13.251 34.425 7.191 1.00 24.25 1179 LEU A N 1
ATOM 9150 C CA . LEU A 1 1179 ? 13.269 35.822 7.632 1.00 24.25 1179 LEU A CA 1
ATOM 9151 C C . LEU A 1 1179 ? 14.087 35.976 8.921 1.00 24.25 1179 LEU A C 1
ATOM 9153 O O . LEU A 1 1179 ? 14.063 35.116 9.800 1.00 24.25 1179 LEU A O 1
ATOM 9157 N N . GLN A 1 1180 ? 14.828 37.081 9.002 1.00 25.11 1180 GLN A N 1
ATOM 9158 C CA . GLN A 1 1180 ? 15.532 37.539 10.203 1.00 25.11 1180 GLN A CA 1
ATOM 9159 C C . GLN A 1 1180 ? 14.581 38.376 11.084 1.00 25.11 1180 GLN A C 1
ATOM 9161 O O . GLN A 1 1180 ? 13.591 38.898 10.565 1.00 25.11 1180 GLN A O 1
ATOM 9166 N N . PRO A 1 1181 ? 14.853 38.532 12.395 1.00 24.97 1181 PRO A N 1
ATOM 9167 C CA . PRO A 1 1181 ? 14.070 39.424 13.248 1.00 24.97 1181 PRO A CA 1
ATOM 9168 C C . PRO A 1 1181 ? 14.249 40.904 12.840 1.00 24.97 1181 PRO A C 1
ATOM 9170 O O . PRO A 1 1181 ? 15.331 41.272 12.372 1.00 24.97 1181 PRO A O 1
ATOM 9173 N N . PRO A 1 1182 ? 13.215 41.748 13.012 1.00 33.28 1182 PRO A N 1
ATOM 9174 C CA . PRO A 1 1182 ? 13.241 43.153 12.608 1.00 33.28 1182 PRO A CA 1
ATOM 9175 C C . PRO A 1 1182 ? 13.951 44.074 13.617 1.00 33.28 1182 PRO A C 1
ATOM 9177 O O . PRO A 1 1182 ? 14.102 43.736 14.793 1.00 33.28 1182 PRO A O 1
ATOM 9180 N N . PHE A 1 1183 ? 14.321 45.258 13.120 1.00 28.20 1183 PHE A N 1
ATOM 9181 C CA . PHE A 1 1183 ? 14.428 46.505 13.888 1.00 28.20 1183 PHE A CA 1
ATOM 9182 C C . PHE A 1 1183 ? 13.090 47.258 13.820 1.00 28.20 1183 PHE A C 1
ATOM 9184 O O . PHE A 1 1183 ? 12.415 47.116 12.773 1.00 28.20 1183 PHE A O 1
#

InterPro domains:
  IPR001138 Zn(2)Cys(6) fungal-type DNA-binding domain [PF00172] (486-518)
  IPR001138 Zn(2)Cys(6) fungal-type DNA-binding domain [PS00463] (487-514)
  IPR001138 Zn(2)Cys(6) fungal-type DNA-binding domain [PS50048] (487-516)
  IPR001138 Zn(2)Cys(6) fungal-type DNA-binding domain [SM00066] (482-525)
  IPR001138 Zn(2)Cys(6) fungal-type DNA-binding domain [cd00067] (483-517)
  IPR007219 Xylanolytic transcriptional activator, regulatory domain [PF04082] (675-911)
  IPR007219 Xylanolytic transcriptional activator, regulatory domain [SM00906] (786-862)
  IPR007325 Kynurenine formamidase/cyclase-like [PF04199] (94-264)
  IPR036864 Zn(2)-C6 fungal-type DNA-binding domain superfamily [G3DSA:4.10.240.10] (479-539)
  IPR036864 Zn(2)-C6 fungal-type DNA-binding domain superfamily [SSF57701] (478-523)
  IPR037175 Kynurenine formamidase superfamily [G3DSA:3.50.30.50] (48-336)
  IPR037175 Kynurenine formamidase superfamily [SSF102198] (92-320)

Sequence (1183 aa):
LSLVMPSSDTHPRPPFSSLPLDPNGPPGNAWGLYGKDDRLGALNLLTPAVVAAAAASEIRTGDRVSLDWSLNNPSQPSFGRAPFESKLVNRAHPSGDKRTVNDDILHFNTQCSSQWDGFRHYGYQKAKRYYNNTTQDDLENPEIIGIDAWVEKGGIVGRGVLLDYAGFCARNSIPLDAFASSDVSLRHLQQIAAEQNITFRPGDILFIRSGFTAGYNAKNDAAQKAVAARSSPDFLGVEPTKDVLRWIWDTGFAAVAGDAPSFERAPIAGPHTAVGGVWKGEVWEDEMQGGGLLHQWLLGGWGLPIGEMFDLEALSAKCQELGRWTFFWPSTAFPPSPRRRQMDLDTDDVDSGVGIGTGSSGNGNANANVSVNGIHHPSVRRYSHSHHKGGPNHGHSLTRSQNNGSHVSGNGNPTPDGNGTGNNHSNHHADNGSVNNSIGSNSNGNLQQHQQLASPPLTHQSNPTPLTESGRRRRHRDKERVRVTRACDRCKKRKIRCTGIQPCELCIRTESHCTYNASYARGRQPPVATREDVARMDLDGLDVSVSDPNAAATTGDDSLMGSIVVDVSEPVGTDQQDETIMNDTNLAIGSVGPGTAEPPSRASPEPTQTDLQGHYVGPSSGVSFLLRVQKRLHQAVSFSQASSIFTFGDAPLPDFDPSGAFCVLLSKEEASTLLKRYFDFAVPTHRFLHRPTVEGWLEEFYSTMGAMKSQEDAPARRALLFMVFAQAQEYMGTTHSRENADASARYFLAADHQLSKERGAVRLTSVQARLCQCFWLLSQSRINHCWSLFGTAGHLALAIGLNRNRHADPAGGYNYIELECRRRTFWCAYSLDNYLSAALGRPRTFHDEDIDQELPSCSEDADLHADHITPRMGRGQSLMLAPVAHVKLSRIVSMILRDLYSIRPSSFSNRCVLAAKYSQNLKHWRAEMSQFLDDGVNTALLIPIFQRQRNVLNLAYWHAMILTHRPFLLSNFARLQRNGKARRRSVPHKDQTEESVHACLDAAMHVVDTVNDLIQAGQLFRAFWFTSYFAFSAVVILYVYTIQQRTAPAETWQAYFNAASRCQSQLASLADNESTLAARYCLVLEELRTEALRQTERLQHAEITHQNGGPHSRTNVVTGNEEVQGQPENHHLTSLNFPEVGHTEEFVGFDASPSSSLADMTSWGQFDSMVTISGISTLQPPF

Secondary structure (DSSP, 8-state):
----PPP--SPPPPPGGG--SSTTSPTT--TTTT-TT-S-GGGGG--HHHHHHHHHHH--S---------TT-SSS-STTPPPPEEEEEEEEPTTSPEEEEEEEEEE--TTSSSEEE-TTT--BTTTTB-GGG--TTGGGSTTTT-THHHHHTT-EEEEEEEEEHHHHHHHHT----TTSSEEE-HHHHHHHHHHTT----TTEEEEEE-SHHHHHHTS-HHHHHHHHT-SS--BEEE---HHHHHHHHHHT-SEEEESSSSSB-BSSSSTTSSTTSTTTT-TTTTTTTT---HHIIIIIII---EEES---HHHHHHHHHTT--EEEEEE-PPPPPP--------------------------------------------------------------------------------------------------------------------------------------PPPPPPPP----S---HHHHHTT----SSSS-HHHHTTT------S---SSSPPP---HHHHHHHTT--S-------------------------------------------------------PPPP--PPPP--B-TT--B--TTSHHHHHHHHHHHHHTTS--SS--TTS--PPPPPPPP-TTS-------HHHHHHHHHHIIIII-SS---S-HHHHHHHHHHHHHTTT--S-TTTHHHHHHHHHHHHHHHHTTS-S---HHHHHHHHHHHHHHHHHHTT--SS--HHHHHHHHHHHHHHHHTT-HHHHHHHHHHHHHHHHHTTTTS-----TTTS--HHHHHHHHHHHHHHHHHHHHHHHHH-PPPS--GGG--PPPPPS--GGGB-SS-B----S-SPPTTHHHHHHHHHHHHHHHHHHHHS-SSPPPHHHHHHHHHHHHHHHHHHHHTTHHHHT-TT-GGGGSHHHHHHHHHHHHHHHHHHHHHHHHHHHHHHHHHTT-SS----PPTTHHHHHHHHHHHHHHHHHHHHHHHHHHHTT---TT-HHHHHHHHHHHHHHHHHHHHTTTS-GGGTHHHHHHHHHHHHHHHTT-SSTTSHHHHHHHHHHHHHHHHHHHHHHHHHHHHHHHT---PPP--------------------------------------------------TTSGGGSS--S----PPP-

Radius of gyration: 43.29 Å; chains: 1; bounding box: 125×125×123 Å

pLDDT: mean 70.32, std 27.66, range [19.12, 98.75]

Foldseek 3Di:
DDDDDDDCPPQPQDAQVPPPPPPVDATSFVACSVHLQDLQFLLVLVPPVQLVVQCVPFPDDPDDDAQWDDQCPVVFDAPPFDGKDWDFDQDADPVRHGFPDTDIDIDGDQLNAWHKQFQVRDAQPLLQATASRHHPVNVLFVPRSALVVQVVVQHLWHKEFEQELVVVCVVVVNDADQQAQDAPEPVSSVVSCVVLVDDFAAAYEYEYESCVLVVLVPDDPVVSVVCRPDPWNFGYAHALAPVVLSCCSVSNYSAYEYQHSDNHGPPQDDPCLAACHRCDPDPCCVSSNSRSGPCHCQSRRGRHMYIYNTRCPVVVVVCVVVSHRMHIDRDRDDGDPGPPPPPPPPDPDDDDDDDDDDDDDDDDDDDDYDDDDDDDDDDDDDDDDDDDDDDYDDDDDDDDDDDDDDDDDDDDDDDDDDDDDDDDDDDDDDDDDDDDDDDDDDDDDDDDDDDDDDDDDDDDYDDDDDDDDDDDDDDDDDDDDDDAPAAWPVCVVVVHDFPQEVVTPVCVVVVHDTHRPPDDDDPDDDDRHYPVNVVVVVPPDDDDDDDDDDDDDDDDDDDDDDDDDDDDDDDDDDDDDDDDDDDDDDDDDDDDDDDDDDDDDDPDQDPFDAAPVRHGFACLAPLVLVVLLVVLVCVQDDDPDDDNQSHDAADDQPDDPPSPDQDPPDPLVVLVVLLCLLVQPLCLQLPLDQSVVLVVLSVQCVVVVLCGPDNLCSLLSLLLSLLSNLSSLLVDDDDPDVVSPVSSSSSNVSSVVSLVVNPDQQDLSSLNSLLSNLLQCLLLVNLVVSVVSLLVSLVSLVVVPLLDADDDDPVDDFFQNVLLSSQSSVLSSLLVQLVSCNHRVDDGSDDPVSHPYDHHDLAHSVQTDRHDGHDDPDPAHGSNPLNSLSSQLSVLSNVLSPQCRDSDHDDPVSLLVQLVVSVVSLVVSCVVCCLLQPPPPRPNVVRVSSVVSNLLSLLSSLLSLLSSQVVLLSVLSVVSSPPDDDDDDDDPCPPSSVVSLVSNLVSLLSLLVSLVVCVVVVNDRSSPSSSLSSNLSSLSSLLSVLLSCLVPPCVVRVVSLVSSVVSLVSLVVNCPDCSGPSVSSSSVSVVSNVSSCVSNVVVVVVVVVVVVPDDDDDDDDDDDDDDDDDDDYDDDDDDDDDDDDDDDDDDDDDDDDDDDDDDDDDDPPPPVVPPPDDDDDDDDDDD